Protein AF-A0A948RP83-F1 (afdb_monomer_lite)

pLDDT: mean 87.58, std 16.71, range [25.83, 98.88]

Secondary structure (DSSP, 8-state):
-----------------PPPP---HHHHHHHHHHS-HHHHHHHHHHHHHHHHTT-GGGGGSHHHHHHHHHHHHHHHHHHHHHHTTGGGG--S-------SSSHHHHHHHHHHHHHHHHHHHHHHHH--SSPPPHHHHHHHHHT-----B---STTPEEEEEE-S--SSTTHHHHHHHHHHHTTT--SEE---TT--SSEETT-SEETT-EEEEEE--SS-GGGSPPHHHHHHHHHHHHT-TT---SEEEEEE--TT---S---TTSS-TT--SSSSTT--HHHHHHHHHTTT--EEEEEGGGGTT-B---GGGT--S-EEEEETTTTEEEEEEE-TT--EEETTTEEE-SSSEESTTEEEEEEPEEEEETTTEEESHHHHGGGG---GGGSS---HHHHHHS-HHHHHHHHT---SEEEEEEEEEE-SS-SS--TTT-EEEEEEEEES-HHHHHHHIIIIIIHHHH--GGG-TTSTT-HHHHHHHHHHHHHHHTT------GGGEEEEEE-PPPPPPP-SEEEEES--B-STT-EEEEEEEE-SSS-EEEEEEEEETTEEEEPPPEEEPTTEEEEEEGGGT--S-BEEEEEEESS--EEEEEEEETTTTEEE--BPBSS-EEEEEE---B-STTEEEEEEEEE-SSS-EEEEEEEEETTEEEEEEEEEE-TTEEEEEEGGGTS-SSB-EEEEEEEEEEEEEEEEEETTTTEEEEEE-BSS-EEEEEE---BSSTTPEEEEEEEE-SSS-EEEEEEEEESSTTPPPEEEEEEE-TTEEEEEEGGGTS-SSBEEEEEEEEEEEEEEEEEEEEETTEEEEEEEEPBSS-EEEEEE---B-STTEEEEEEEEE-SSS-EEEEEEEEETTEEEEEEEEEE-TTEEEEEEGGGT--SB-EEEEEEEEEEEEEEEEEETTTTEEEEEE--

Structure (mmCIF, N/CA/C/O backbone):
data_AF-A0A948RP83-F1
#
_entry.id   AF-A0A948RP83-F1
#
loop_
_atom_site.group_PDB
_atom_site.id
_atom_site.type_symbol
_atom_site.label_atom_id
_atom_site.label_alt_id
_atom_site.label_comp_id
_atom_site.label_asym_id
_atom_site.label_entity_id
_atom_site.label_seq_id
_atom_site.pdbx_PDB_ins_code
_atom_site.Cartn_x
_atom_site.Cartn_y
_atom_site.Cartn_z
_atom_site.occupancy
_atom_site.B_iso_or_equiv
_atom_site.auth_seq_id
_atom_site.auth_comp_id
_atom_site.auth_asym_id
_atom_site.auth_atom_id
_atom_site.pdbx_PDB_model_num
ATOM 1 N N . MET A 1 1 ? 38.762 45.773 22.077 1.00 34.91 1 MET A N 1
ATOM 2 C CA . MET A 1 1 ? 40.115 46.014 22.611 1.00 34.91 1 MET A CA 1
ATOM 3 C C . MET A 1 1 ? 41.065 45.239 21.712 1.00 34.91 1 MET A C 1
ATOM 5 O O . MET A 1 1 ? 41.143 44.027 21.851 1.00 34.91 1 MET A O 1
ATOM 9 N N . GLU A 1 2 ? 41.388 45.788 20.537 1.00 27.59 2 GLU A N 1
ATOM 10 C CA . GLU A 1 2 ? 42.517 46.725 20.293 1.00 27.59 2 GLU A CA 1
ATOM 11 C C . GLU A 1 2 ? 43.853 46.045 20.612 1.00 27.59 2 GLU A C 1
ATOM 13 O O . GLU A 1 2 ? 44.106 45.671 21.750 1.00 27.59 2 GLU A O 1
ATOM 18 N N . GLU A 1 3 ? 44.566 45.574 19.588 1.00 28.22 3 GLU A N 1
ATOM 19 C CA . GLU A 1 3 ? 45.502 46.320 18.718 1.00 28.22 3 GLU A CA 1
ATOM 20 C C . GLU A 1 3 ? 46.920 46.342 19.302 1.00 28.22 3 GLU A C 1
ATOM 22 O O . GLU A 1 3 ? 47.159 46.868 20.380 1.00 28.22 3 GLU A O 1
ATOM 27 N N . HIS A 1 4 ? 47.883 45.825 18.532 1.00 30.30 4 HIS A N 1
ATOM 28 C CA . HIS A 1 4 ? 48.960 46.688 18.051 1.00 30.30 4 HIS A CA 1
ATOM 29 C C . HIS A 1 4 ? 49.684 46.071 16.847 1.00 30.30 4 HIS A C 1
ATOM 31 O O . HIS A 1 4 ? 50.332 45.029 16.927 1.00 30.30 4 HIS A O 1
ATOM 37 N N . GLN A 1 5 ? 49.550 46.769 15.719 1.00 30.66 5 GLN A N 1
ATOM 38 C CA . GLN A 1 5 ? 50.405 46.699 14.537 1.00 30.66 5 GLN A CA 1
ATOM 39 C C . GLN A 1 5 ? 51.812 47.225 14.841 1.00 30.66 5 GLN A C 1
ATOM 41 O O . GLN A 1 5 ? 51.924 48.186 15.597 1.00 30.66 5 GLN A O 1
ATOM 46 N N . ILE A 1 6 ? 52.827 46.751 14.102 1.00 30.61 6 ILE A N 1
ATOM 47 C CA . ILE A 1 6 ? 53.875 47.629 13.550 1.00 30.61 6 ILE A CA 1
ATOM 48 C C . ILE A 1 6 ? 54.207 47.194 12.108 1.00 30.61 6 ILE A C 1
ATOM 50 O O . ILE A 1 6 ? 54.556 46.046 11.841 1.00 30.61 6 ILE A O 1
ATOM 54 N N . HIS A 1 7 ? 54.071 48.154 11.192 1.00 28.88 7 HIS A N 1
ATOM 55 C CA . HIS A 1 7 ? 54.472 48.158 9.782 1.00 28.88 7 HIS A CA 1
ATOM 56 C C . HIS A 1 7 ? 56.002 48.193 9.592 1.00 28.88 7 HIS A C 1
ATOM 58 O O . HIS A 1 7 ? 56.682 48.830 10.384 1.00 28.88 7 HIS A O 1
ATOM 64 N N . HIS A 1 8 ? 56.526 47.674 8.469 1.00 28.56 8 HIS A N 1
ATOM 65 C CA . HIS A 1 8 ? 57.337 48.469 7.521 1.00 28.56 8 HIS A CA 1
ATOM 66 C C . HIS A 1 8 ? 57.622 47.730 6.194 1.00 28.56 8 HIS A C 1
ATOM 68 O O . HIS A 1 8 ? 57.741 46.511 6.137 1.00 28.56 8 HIS A O 1
ATOM 74 N N . ARG A 1 9 ? 57.660 48.529 5.119 1.00 25.83 9 ARG A N 1
ATOM 75 C CA . ARG A 1 9 ? 57.821 48.202 3.691 1.00 25.83 9 ARG A CA 1
ATOM 76 C C . ARG A 1 9 ? 59.283 47.966 3.263 1.00 25.83 9 ARG A C 1
ATOM 78 O O . ARG A 1 9 ? 60.179 48.542 3.861 1.00 25.83 9 ARG A O 1
ATOM 85 N N . CYS A 1 10 ? 59.415 47.206 2.165 1.00 27.69 10 CYS A N 1
ATOM 86 C CA . CYS A 1 10 ? 60.268 47.353 0.961 1.00 27.69 10 CYS A CA 1
ATOM 87 C C . CYS A 1 10 ? 61.601 48.124 1.053 1.00 27.69 10 CYS A C 1
ATOM 89 O O . CYS A 1 10 ? 61.596 49.304 1.374 1.00 27.69 10 CYS A O 1
ATOM 91 N N . ASP A 1 11 ? 62.711 47.513 0.620 1.00 28.31 11 ASP A N 1
ATOM 92 C CA . ASP A 1 11 ? 63.312 47.706 -0.720 1.00 28.31 11 ASP A CA 1
ATOM 93 C C . ASP A 1 11 ? 64.631 46.915 -0.857 1.00 28.31 11 ASP A C 1
ATOM 95 O O . ASP A 1 11 ? 65.210 46.462 0.129 1.00 28.31 11 ASP A O 1
ATOM 99 N N . GLY A 1 12 ? 65.037 46.669 -2.107 1.00 31.06 12 GLY A N 1
ATOM 100 C CA . GLY A 1 12 ? 66.117 45.760 -2.501 1.00 31.06 12 GLY A CA 1
ATOM 101 C C . GLY A 1 12 ? 67.546 46.310 -2.408 1.00 31.06 12 GLY A C 1
ATOM 102 O O . GLY A 1 12 ? 67.788 47.442 -2.000 1.00 31.06 12 GLY A O 1
ATOM 103 N N . GLY A 1 13 ? 68.502 45.482 -2.837 1.00 27.41 13 GLY A N 1
ATOM 104 C CA . GLY A 1 13 ? 69.911 45.855 -2.952 1.00 27.41 13 GLY A CA 1
ATOM 105 C C . GLY A 1 13 ? 70.841 44.647 -3.038 1.00 27.41 13 GLY A C 1
ATOM 106 O O . GLY A 1 13 ? 71.007 43.921 -2.062 1.00 27.41 13 GLY A O 1
ATOM 107 N N . ASP A 1 14 ? 71.437 44.455 -4.213 1.00 34.91 14 ASP A N 1
ATOM 108 C CA . ASP A 1 14 ? 72.437 43.440 -4.538 1.00 34.91 14 ASP A CA 1
ATOM 109 C C . ASP A 1 14 ? 73.636 43.419 -3.579 1.00 34.91 14 ASP A C 1
ATOM 111 O O . ASP A 1 14 ? 74.210 44.451 -3.229 1.00 34.91 14 ASP A O 1
ATOM 115 N N . GLY A 1 15 ? 74.084 42.211 -3.239 1.00 29.70 15 GLY A N 1
ATOM 116 C CA . GLY A 1 15 ? 75.306 41.973 -2.482 1.00 29.70 15 GLY A CA 1
ATOM 117 C C . GLY A 1 15 ? 75.862 40.591 -2.786 1.00 29.70 15 GLY A C 1
ATOM 118 O O . GLY A 1 15 ? 75.589 39.629 -2.074 1.00 29.70 15 GLY A O 1
ATOM 119 N N . HIS A 1 16 ? 76.646 40.486 -3.859 1.00 34.34 16 HIS A N 1
ATOM 120 C CA . HIS A 1 16 ? 77.524 39.344 -4.087 1.00 34.34 16 HIS A CA 1
ATOM 121 C C . HIS A 1 16 ? 78.488 39.196 -2.901 1.00 34.34 16 HIS A C 1
ATOM 123 O O . HIS A 1 16 ? 79.395 40.008 -2.730 1.00 34.34 16 HIS A O 1
ATOM 129 N N . VAL A 1 17 ? 78.324 38.125 -2.123 1.00 33.19 17 VAL A N 1
ATOM 130 C CA . VAL A 1 17 ? 79.346 37.616 -1.206 1.00 33.19 17 VAL A CA 1
ATOM 131 C C . VAL A 1 17 ? 79.568 36.141 -1.524 1.00 33.19 17 VAL A C 1
ATOM 133 O O . VAL A 1 17 ? 78.643 35.342 -1.626 1.00 33.19 17 VAL A O 1
ATOM 136 N N . THR A 1 18 ? 80.831 35.835 -1.774 1.00 37.19 18 THR A N 1
ATOM 137 C CA . THR A 1 18 ? 81.412 34.555 -2.171 1.00 37.19 18 THR A CA 1
ATOM 138 C C . THR A 1 18 ? 81.190 33.463 -1.121 1.00 37.19 18 THR A C 1
ATOM 140 O O . THR A 1 18 ? 81.669 33.601 0.003 1.00 37.19 18 THR A O 1
ATOM 143 N N . GLU A 1 19 ? 80.530 32.361 -1.490 1.00 35.06 19 GLU A N 1
ATOM 144 C CA . GLU A 1 19 ? 80.456 31.155 -0.654 1.00 35.06 19 GLU A CA 1
ATOM 145 C C . GLU A 1 19 ? 81.727 30.303 -0.796 1.00 35.06 19 GLU A C 1
ATOM 147 O O . GLU A 1 19 ? 82.082 29.834 -1.881 1.00 35.06 19 GLU A O 1
ATOM 152 N N . GLU A 1 20 ? 82.400 30.094 0.335 1.00 38.34 20 GLU A N 1
ATOM 153 C CA . GLU A 1 20 ? 83.470 29.118 0.517 1.00 38.34 20 GLU A CA 1
ATOM 154 C C . GLU A 1 20 ? 82.973 27.682 0.263 1.00 38.34 20 GLU A C 1
ATOM 156 O O . GLU A 1 20 ? 81.952 27.241 0.791 1.00 38.34 20 GLU A O 1
ATOM 161 N N . GLU A 1 21 ? 83.733 26.909 -0.521 1.00 45.22 21 GLU A N 1
ATOM 162 C CA . GLU A 1 21 ? 83.479 25.482 -0.745 1.00 45.22 21 GLU A CA 1
ATOM 163 C C . GLU A 1 21 ? 83.628 24.653 0.551 1.00 45.22 21 GLU A C 1
ATOM 165 O O . GLU A 1 21 ? 84.717 24.620 1.137 1.00 45.22 21 GLU A O 1
ATOM 170 N N . PRO A 1 22 ? 82.632 23.831 0.940 1.00 44.19 22 PRO A N 1
ATOM 171 C CA . PRO A 1 22 ? 82.814 22.879 2.024 1.00 44.19 22 PRO A CA 1
ATOM 172 C C . PRO A 1 22 ? 83.638 21.674 1.544 1.00 44.19 22 PRO A C 1
ATOM 174 O O . PRO A 1 22 ? 83.160 20.768 0.849 1.00 44.19 22 PRO A O 1
ATOM 177 N N . LYS A 1 23 ? 84.911 21.645 1.949 1.00 51.06 23 LYS A N 1
ATOM 178 C CA . LYS A 1 23 ? 85.835 20.515 1.775 1.00 51.06 23 LYS A CA 1
ATOM 179 C C . LYS A 1 23 ? 85.513 19.405 2.781 1.00 51.06 23 LYS A C 1
ATOM 181 O O . LYS A 1 23 ? 86.066 19.355 3.872 1.00 51.06 23 LYS A O 1
ATOM 186 N N . GLY A 1 24 ? 84.639 18.476 2.394 1.00 55.28 24 GLY A N 1
ATOM 187 C CA . GLY A 1 24 ? 84.388 17.247 3.152 1.00 55.28 24 GLY A CA 1
ATOM 188 C C . GLY A 1 24 ? 83.797 16.131 2.291 1.00 55.28 24 GLY A C 1
ATOM 189 O O . GLY A 1 24 ? 82.896 16.366 1.484 1.00 55.28 24 GLY A O 1
ATOM 190 N N . LEU A 1 25 ? 84.287 14.899 2.471 1.00 55.28 25 LEU A N 1
ATOM 191 C CA . LEU A 1 25 ? 83.875 13.711 1.703 1.00 55.28 25 LEU A CA 1
ATOM 192 C C . LEU A 1 25 ? 82.346 13.477 1.762 1.00 55.28 25 LEU A C 1
ATOM 194 O O . LEU A 1 25 ? 81.728 13.121 0.761 1.00 55.28 25 LEU A O 1
ATOM 198 N N . TRP A 1 26 ? 81.725 13.784 2.907 1.00 51.28 26 TRP A N 1
ATOM 199 C CA . TRP A 1 26 ? 80.279 13.683 3.141 1.00 51.28 26 TRP A CA 1
ATOM 200 C C . TRP A 1 26 ? 79.445 14.768 2.439 1.00 51.28 26 TRP A C 1
ATOM 202 O O . TRP A 1 26 ? 78.351 14.474 1.957 1.00 51.28 26 TRP A O 1
ATOM 212 N N . ALA A 1 27 ? 79.960 15.994 2.297 1.00 52.16 27 ALA A N 1
ATOM 213 C CA . ALA A 1 27 ? 79.288 17.059 1.545 1.00 52.16 27 ALA A CA 1
ATOM 214 C C . ALA A 1 27 ? 79.309 16.773 0.030 1.00 52.16 27 ALA A C 1
ATOM 216 O O . ALA A 1 27 ? 78.307 16.965 -0.662 1.00 52.16 27 ALA A O 1
ATOM 217 N N . ARG A 1 28 ? 80.419 16.208 -0.473 1.00 53.81 28 ARG A N 1
ATOM 218 C CA . ARG A 1 28 ? 80.542 15.743 -1.867 1.00 53.81 28 ARG A CA 1
ATOM 219 C C . ARG A 1 28 ? 79.628 14.551 -2.168 1.00 53.81 28 ARG A C 1
ATOM 221 O O . ARG A 1 28 ? 78.984 14.551 -3.214 1.00 53.81 28 ARG A O 1
ATOM 228 N N . ALA A 1 29 ? 79.501 13.592 -1.248 1.00 56.00 29 ALA A N 1
ATOM 229 C CA . ALA A 1 29 ? 78.582 12.459 -1.389 1.00 56.00 29 ALA A CA 1
ATOM 230 C C . ALA A 1 29 ? 77.105 12.894 -1.383 1.00 56.00 29 ALA A C 1
ATOM 232 O O . ALA A 1 29 ? 76.324 12.450 -2.223 1.00 56.00 29 ALA A O 1
ATOM 233 N N . ARG A 1 30 ? 76.719 13.823 -0.4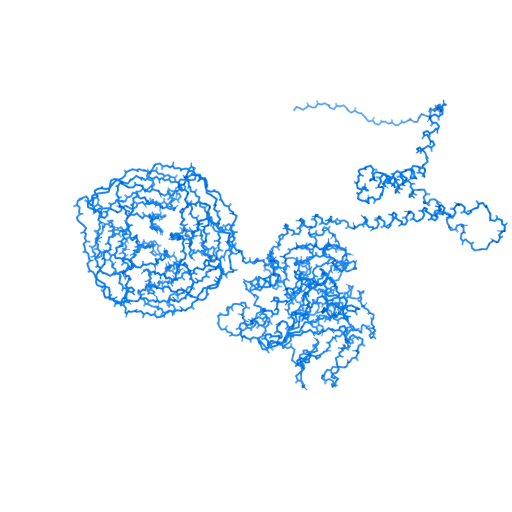98 1.00 52.62 30 ARG A N 1
ATOM 234 C CA . ARG A 1 30 ? 75.340 14.333 -0.408 1.00 52.62 30 ARG A CA 1
ATOM 235 C C . ARG A 1 30 ? 74.935 15.130 -1.656 1.00 52.62 30 ARG A C 1
ATOM 237 O O . ARG A 1 30 ? 73.828 14.940 -2.153 1.00 52.62 30 ARG A O 1
ATOM 244 N N . LYS A 1 31 ? 75.849 15.928 -2.226 1.00 53.66 31 LYS A N 1
ATOM 245 C CA . LYS A 1 31 ? 75.649 16.625 -3.513 1.00 53.66 31 LYS A CA 1
ATOM 246 C C . LYS A 1 31 ? 75.548 15.654 -4.698 1.00 53.66 31 LYS A C 1
ATOM 248 O O . LYS A 1 31 ? 74.762 15.896 -5.604 1.00 53.66 31 LYS A O 1
ATOM 253 N N . TYR A 1 32 ? 76.279 14.537 -4.677 1.00 55.75 32 TYR A N 1
ATOM 254 C CA . TYR A 1 32 ? 76.204 13.510 -5.726 1.00 55.75 32 TYR A CA 1
ATOM 255 C C . TYR A 1 32 ? 74.927 12.657 -5.666 1.00 55.75 32 TYR A C 1
ATOM 257 O O . TYR A 1 32 ? 74.400 12.287 -6.712 1.00 55.75 32 TYR A O 1
ATOM 265 N N . VAL A 1 33 ? 74.423 12.351 -4.464 1.00 55.62 33 VAL A N 1
ATOM 266 C CA . VAL A 1 33 ? 73.217 11.524 -4.279 1.00 55.62 33 VAL A CA 1
ATOM 267 C C . VAL A 1 33 ? 71.936 12.337 -4.470 1.00 55.62 33 VAL A C 1
ATOM 269 O O . VAL A 1 33 ? 71.062 11.901 -5.208 1.00 55.62 33 VAL A O 1
ATOM 272 N N . TYR A 1 34 ? 71.829 13.528 -3.871 1.00 54.72 34 TYR A N 1
ATOM 273 C CA . TYR A 1 34 ? 70.625 14.368 -3.983 1.00 54.72 34 TYR A CA 1
ATOM 274 C C . TYR A 1 34 ? 70.645 15.319 -5.189 1.00 54.72 34 TYR A C 1
ATOM 276 O O . TYR A 1 34 ? 69.595 15.799 -5.601 1.00 54.72 34 TYR A O 1
ATOM 284 N N . GLY A 1 35 ? 71.813 15.574 -5.787 1.00 55.34 35 GLY A N 1
ATOM 285 C CA . GLY A 1 35 ? 71.941 16.367 -7.016 1.00 55.34 35 GLY A CA 1
ATOM 286 C C . GLY A 1 35 ? 71.746 15.566 -8.306 1.00 55.34 35 GLY A C 1
ATOM 287 O O . GLY A 1 35 ? 71.769 16.147 -9.388 1.00 55.34 35 GLY A O 1
ATOM 288 N N . ASN A 1 36 ? 71.558 14.243 -8.220 1.00 67.56 36 ASN A N 1
ATOM 289 C CA . ASN A 1 36 ? 71.340 13.377 -9.375 1.00 67.56 36 ASN A CA 1
ATOM 290 C C . ASN A 1 36 ? 69.927 12.782 -9.338 1.00 67.56 36 ASN A C 1
ATOM 292 O O . ASN A 1 36 ? 69.703 11.704 -8.787 1.00 67.56 36 ASN A O 1
ATOM 296 N N . ALA A 1 37 ? 68.978 13.497 -9.949 1.00 64.94 37 ALA A N 1
ATOM 297 C CA . ALA A 1 37 ? 67.572 13.101 -10.042 1.00 64.94 37 ALA A CA 1
ATOM 298 C C . ALA A 1 37 ? 67.396 11.651 -10.533 1.00 64.94 37 ALA A C 1
ATOM 300 O O . ALA A 1 37 ? 66.632 10.887 -9.950 1.00 64.94 37 ALA A O 1
ATOM 301 N N . LEU A 1 38 ? 68.172 11.221 -11.533 1.00 66.19 38 LEU A N 1
ATOM 302 C CA . LEU A 1 38 ? 68.101 9.855 -12.053 1.00 66.19 38 LEU A CA 1
ATOM 303 C C . LEU A 1 38 ? 68.475 8.814 -10.982 1.00 66.19 38 LEU A C 1
ATOM 305 O O . LEU A 1 38 ? 67.806 7.790 -10.858 1.00 66.19 38 LEU A O 1
ATOM 309 N N . LEU A 1 39 ? 69.507 9.084 -10.177 1.00 70.12 39 LEU A N 1
ATOM 310 C CA . LEU A 1 39 ? 69.925 8.192 -9.093 1.00 70.12 39 LEU A CA 1
ATOM 311 C C . LEU A 1 39 ? 68.849 8.099 -7.997 1.00 70.12 39 LEU A C 1
ATOM 313 O O . LEU A 1 39 ? 68.547 7.001 -7.532 1.00 70.12 39 LEU A O 1
ATOM 317 N N . VAL A 1 40 ? 68.226 9.224 -7.629 1.00 74.81 40 VAL A N 1
ATOM 318 C CA . VAL A 1 40 ? 67.116 9.267 -6.657 1.00 74.81 40 VAL A CA 1
ATOM 319 C C . VAL A 1 40 ? 65.900 8.491 -7.173 1.00 74.81 40 VAL A C 1
ATOM 321 O O . VAL A 1 40 ? 65.303 7.717 -6.422 1.00 74.81 40 VAL A O 1
ATOM 324 N N . GLY A 1 41 ? 65.568 8.633 -8.458 1.00 76.75 41 GLY A N 1
ATOM 325 C CA . GLY A 1 41 ? 64.494 7.883 -9.109 1.00 76.75 41 GLY A CA 1
ATOM 326 C C . GLY A 1 41 ? 64.747 6.371 -9.123 1.00 76.75 41 GLY A C 1
ATOM 327 O O . GLY A 1 41 ? 63.865 5.597 -8.754 1.00 76.75 41 GLY A O 1
ATOM 328 N N . ILE A 1 42 ? 65.966 5.935 -9.465 1.00 77.31 42 ILE A N 1
ATOM 329 C CA . ILE A 1 42 ? 66.344 4.508 -9.486 1.00 77.31 42 ILE A CA 1
ATOM 330 C C . ILE A 1 42 ? 66.336 3.905 -8.075 1.00 77.31 42 ILE A C 1
ATOM 332 O O . ILE A 1 42 ? 65.807 2.811 -7.876 1.00 77.31 42 ILE A O 1
ATOM 336 N N . LEU A 1 43 ? 66.889 4.606 -7.081 1.00 79.44 43 LEU A N 1
ATOM 337 C CA . LEU A 1 43 ? 66.898 4.131 -5.693 1.00 79.44 43 LEU A CA 1
ATOM 338 C C . LEU A 1 43 ? 65.481 4.060 -5.107 1.00 79.44 43 LEU A C 1
ATOM 340 O O . LEU A 1 43 ? 65.169 3.109 -4.392 1.00 79.44 43 LEU A O 1
ATOM 344 N N . SER A 1 44 ? 64.606 5.005 -5.465 1.00 81.50 44 SER A N 1
ATOM 345 C CA . SER A 1 44 ? 63.188 4.979 -5.080 1.00 81.50 44 SER A CA 1
ATOM 346 C C . SER A 1 44 ? 62.446 3.802 -5.722 1.00 81.50 44 SER A C 1
ATOM 348 O O . SER A 1 44 ? 61.649 3.147 -5.052 1.00 81.50 44 SER A O 1
ATOM 350 N N . LEU A 1 45 ? 62.756 3.469 -6.982 1.00 80.88 45 LEU A N 1
ATOM 351 C CA . LEU A 1 45 ? 62.178 2.318 -7.686 1.00 80.88 45 LEU A CA 1
ATOM 352 C C . LEU A 1 45 ? 62.624 0.992 -7.063 1.00 80.88 45 LEU A C 1
ATOM 354 O O . LEU A 1 45 ? 61.796 0.123 -6.799 1.00 80.88 45 LEU A O 1
ATOM 358 N N . LEU A 1 46 ? 63.920 0.843 -6.779 1.00 77.88 46 LEU A N 1
ATOM 359 C CA . LEU A 1 46 ? 64.459 -0.345 -6.114 1.00 77.88 46 LEU A CA 1
ATOM 360 C C . LEU A 1 46 ? 63.853 -0.526 -4.721 1.00 77.88 46 LEU A C 1
ATOM 362 O O . LEU A 1 46 ? 63.434 -1.628 -4.366 1.00 77.88 46 LEU A O 1
ATOM 366 N N . TRP A 1 47 ? 63.750 0.557 -3.951 1.00 83.50 47 TRP A N 1
ATOM 367 C CA . TRP A 1 47 ? 63.117 0.533 -2.637 1.00 83.50 47 TRP A CA 1
ATOM 368 C C . TRP A 1 47 ? 61.634 0.136 -2.730 1.00 83.50 47 TRP A C 1
ATOM 370 O O . TRP A 1 47 ? 61.183 -0.719 -1.963 1.00 83.50 47 TRP A O 1
ATOM 380 N N . LEU A 1 48 ? 60.895 0.675 -3.708 1.00 82.25 48 LEU A N 1
ATOM 381 C CA . LEU A 1 48 ? 59.491 0.343 -3.958 1.00 82.25 48 LEU A CA 1
ATOM 382 C C . LEU A 1 48 ? 59.308 -1.142 -4.298 1.00 82.25 48 LEU A C 1
ATOM 384 O O . LEU A 1 48 ? 58.457 -1.803 -3.701 1.00 82.25 48 LEU A O 1
ATOM 388 N N . VAL A 1 49 ? 60.126 -1.689 -5.202 1.00 75.69 49 VAL A N 1
ATOM 389 C CA . VAL A 1 49 ? 60.066 -3.104 -5.611 1.00 75.69 49 VAL A CA 1
ATOM 390 C C . VAL A 1 49 ? 60.386 -4.028 -4.433 1.00 75.69 49 VAL A C 1
ATOM 392 O O . VAL A 1 49 ? 59.634 -4.965 -4.157 1.00 75.69 49 VAL A O 1
ATOM 395 N N . ILE A 1 50 ? 61.452 -3.737 -3.682 1.00 79.56 50 ILE A N 1
ATOM 396 C CA . ILE A 1 50 ? 61.885 -4.559 -2.542 1.00 79.56 50 ILE A CA 1
ATOM 397 C C . ILE A 1 50 ? 60.842 -4.544 -1.418 1.00 79.56 50 ILE A C 1
ATOM 399 O O . ILE A 1 50 ? 60.543 -5.587 -0.835 1.00 79.56 50 ILE A O 1
ATOM 403 N N . ARG A 1 51 ? 60.266 -3.379 -1.099 1.00 80.25 51 ARG A N 1
ATOM 404 C CA . ARG A 1 51 ? 59.343 -3.234 0.042 1.00 80.25 51 ARG A CA 1
ATOM 405 C C . ARG A 1 51 ? 57.902 -3.607 -0.290 1.00 80.25 51 ARG A C 1
ATOM 407 O O . ARG A 1 51 ? 57.158 -3.960 0.625 1.00 80.25 51 ARG A O 1
ATOM 414 N N . THR A 1 52 ? 57.515 -3.584 -1.564 1.00 79.75 52 THR A N 1
ATOM 415 C CA . THR A 1 52 ? 56.220 -4.125 -2.012 1.00 79.75 52 THR A CA 1
ATOM 416 C C . THR A 1 52 ? 56.269 -5.657 -2.056 1.00 79.75 52 THR A C 1
ATOM 418 O O . THR A 1 52 ? 55.348 -6.328 -1.580 1.00 79.75 52 THR A O 1
ATOM 421 N N . GLY A 1 53 ? 57.389 -6.237 -2.507 1.00 72.56 53 GLY A N 1
ATOM 422 C CA . GLY A 1 53 ? 57.572 -7.687 -2.582 1.00 72.56 53 GLY A CA 1
ATOM 423 C C . GLY A 1 53 ? 56.520 -8.363 -3.472 1.00 72.56 53 GLY A C 1
ATOM 424 O O . GLY A 1 53 ? 56.004 -7.764 -4.408 1.00 72.56 53 GLY A O 1
ATOM 425 N N . ARG A 1 54 ? 56.165 -9.621 -3.174 1.00 68.75 54 ARG A N 1
ATOM 426 C CA . ARG A 1 54 ? 55.185 -10.405 -3.962 1.00 68.75 54 ARG A CA 1
ATOM 427 C C . ARG A 1 54 ? 53.709 -10.121 -3.631 1.00 68.75 54 ARG A C 1
ATOM 429 O O . ARG A 1 54 ? 52.843 -10.795 -4.176 1.00 68.75 54 ARG A O 1
ATOM 436 N N . LYS A 1 55 ? 53.401 -9.177 -2.730 1.00 60.03 55 LYS A N 1
ATOM 437 C CA . LYS A 1 55 ? 52.020 -8.804 -2.358 1.00 60.03 55 LYS A CA 1
ATOM 438 C C . LYS A 1 55 ? 51.690 -7.403 -2.898 1.00 60.03 55 LYS A C 1
ATOM 440 O O . LYS A 1 55 ? 52.063 -6.425 -2.249 1.00 60.03 55 LYS A O 1
ATOM 445 N N . PRO A 1 56 ? 50.968 -7.287 -4.032 1.00 62.84 56 PRO A N 1
ATOM 446 C CA . PRO A 1 56 ? 50.723 -6.006 -4.707 1.00 62.84 56 PRO A CA 1
ATOM 447 C C . PRO A 1 56 ? 50.003 -4.956 -3.851 1.00 62.84 56 PRO A C 1
ATOM 449 O O . PRO A 1 56 ? 50.254 -3.765 -4.001 1.00 62.84 56 PRO A O 1
ATOM 452 N N . SER A 1 57 ? 49.169 -5.377 -2.895 1.00 61.41 57 SER A N 1
ATOM 453 C CA . SER A 1 57 ? 48.412 -4.469 -2.020 1.00 61.41 57 SER A CA 1
ATOM 454 C C . SER A 1 57 ? 49.282 -3.566 -1.131 1.00 61.41 57 SER A C 1
ATOM 456 O O . SER A 1 57 ? 48.825 -2.512 -0.693 1.00 61.41 57 SER A O 1
ATOM 458 N N . ARG A 1 58 ? 50.554 -3.920 -0.895 1.00 75.12 58 ARG A N 1
ATOM 459 C CA . ARG A 1 58 ? 51.496 -3.128 -0.078 1.00 75.12 58 ARG A CA 1
ATOM 460 C C . ARG A 1 58 ? 51.945 -1.823 -0.739 1.00 75.12 58 ARG A C 1
ATOM 462 O O . ARG A 1 58 ? 52.550 -0.991 -0.067 1.00 75.12 58 ARG A O 1
ATOM 469 N N . ILE A 1 59 ? 51.629 -1.620 -2.019 1.00 73.50 59 ILE A N 1
ATOM 470 C CA . ILE A 1 59 ? 51.921 -0.370 -2.733 1.00 73.50 59 ILE A CA 1
ATOM 471 C C . ILE A 1 59 ? 51.169 0.833 -2.137 1.00 73.50 59 ILE A C 1
ATOM 473 O O . ILE A 1 59 ? 51.617 1.968 -2.262 1.00 73.50 59 ILE A O 1
ATOM 477 N N . ASN A 1 60 ? 50.061 0.581 -1.430 1.00 62.81 60 ASN A N 1
ATOM 478 C CA . ASN A 1 60 ? 49.225 1.617 -0.827 1.00 62.81 60 ASN A CA 1
ATOM 479 C C . ASN A 1 60 ? 49.772 2.190 0.489 1.00 62.81 60 ASN A C 1
ATOM 481 O O . ASN A 1 60 ? 49.205 3.149 1.014 1.00 62.81 60 ASN A O 1
ATOM 485 N N . TYR A 1 61 ? 50.855 1.629 1.028 1.00 78.94 61 TYR A N 1
ATOM 486 C CA . TYR A 1 61 ? 51.467 2.126 2.256 1.00 78.94 61 TYR A CA 1
ATOM 487 C C . TYR A 1 61 ? 52.126 3.501 2.038 1.00 78.94 61 TYR A C 1
ATOM 489 O O . TYR A 1 61 ? 52.646 3.763 0.950 1.00 78.94 61 TYR A O 1
ATOM 497 N N . PRO A 1 62 ? 52.150 4.387 3.054 1.00 68.31 62 PRO A N 1
ATOM 498 C CA . PRO A 1 62 ? 52.563 5.785 2.883 1.00 68.31 62 PRO A CA 1
ATOM 499 C C . PRO A 1 62 ? 53.956 5.960 2.260 1.00 68.31 62 PRO A C 1
ATOM 501 O O . PRO A 1 62 ? 54.149 6.786 1.371 1.00 68.31 62 PRO A O 1
ATOM 504 N N . CYS A 1 63 ? 54.926 5.138 2.666 1.00 67.75 63 CYS A N 1
ATOM 505 C CA . CYS A 1 63 ? 56.292 5.212 2.154 1.00 67.75 63 CYS A CA 1
ATOM 506 C C . CYS A 1 63 ? 56.417 4.672 0.713 1.00 67.75 63 CYS A C 1
ATOM 508 O O . CYS A 1 63 ? 57.237 5.165 -0.055 1.00 67.75 63 CYS A O 1
ATOM 510 N N . GLN A 1 64 ? 55.589 3.699 0.324 1.00 79.38 64 GLN A N 1
ATOM 511 C CA . GLN A 1 64 ? 55.498 3.137 -1.027 1.00 79.38 64 GLN A CA 1
ATOM 512 C C . GLN A 1 64 ? 54.824 4.118 -1.982 1.00 79.38 64 GLN A C 1
ATOM 514 O O . GLN A 1 64 ? 55.316 4.303 -3.092 1.00 79.38 64 GLN A O 1
ATOM 519 N N . LYS A 1 65 ? 53.797 4.839 -1.523 1.00 67.62 65 LYS A N 1
ATOM 520 C CA . LYS A 1 65 ? 53.217 5.966 -2.263 1.00 67.62 65 LYS A CA 1
ATOM 521 C C . LYS A 1 65 ? 54.237 7.087 -2.474 1.00 67.62 65 LYS A C 1
ATOM 523 O O . LYS A 1 65 ? 54.411 7.534 -3.601 1.00 67.62 65 LYS A O 1
ATOM 528 N N . ALA A 1 66 ? 54.978 7.480 -1.435 1.00 69.19 66 ALA A N 1
ATOM 529 C CA . ALA A 1 66 ? 56.031 8.494 -1.556 1.00 69.19 66 ALA A CA 1
ATOM 530 C C . ALA A 1 66 ? 57.171 8.056 -2.498 1.00 69.19 66 ALA A C 1
ATOM 532 O O . ALA A 1 66 ? 57.628 8.839 -3.331 1.00 69.19 66 ALA A O 1
ATOM 533 N N . ALA A 1 67 ? 57.601 6.793 -2.414 1.00 74.94 67 ALA A N 1
ATOM 534 C CA . ALA A 1 67 ? 58.600 6.236 -3.320 1.00 74.94 67 ALA A CA 1
ATOM 535 C C . ALA A 1 67 ? 58.095 6.190 -4.768 1.00 74.94 67 ALA A C 1
ATOM 537 O O . ALA A 1 67 ? 58.837 6.561 -5.671 1.00 74.94 67 ALA A O 1
ATOM 538 N N . LEU A 1 68 ? 56.834 5.810 -4.993 1.00 72.69 68 LEU A N 1
ATOM 539 C CA . LEU A 1 68 ? 56.207 5.825 -6.315 1.00 72.69 68 LEU A CA 1
ATOM 540 C C . LEU A 1 68 ? 56.146 7.246 -6.894 1.00 72.69 68 LEU A C 1
ATOM 542 O O . LEU A 1 68 ? 56.530 7.441 -8.042 1.00 72.69 68 LEU A O 1
ATOM 546 N N . THR A 1 69 ? 55.771 8.252 -6.101 1.00 70.94 69 THR A N 1
ATOM 547 C CA . THR A 1 69 ? 55.797 9.662 -6.526 1.00 70.94 69 THR A CA 1
ATOM 548 C C . THR A 1 69 ? 57.206 10.112 -6.919 1.00 70.94 69 THR A C 1
ATOM 550 O O . THR A 1 69 ? 57.385 10.728 -7.970 1.00 70.94 69 THR A O 1
ATOM 553 N N . ASN A 1 70 ? 58.229 9.751 -6.138 1.00 71.56 70 ASN A N 1
ATOM 554 C CA . ASN A 1 70 ? 59.624 10.068 -6.462 1.00 71.56 70 ASN A CA 1
ATOM 555 C C . ASN A 1 70 ? 60.095 9.378 -7.753 1.00 71.56 70 ASN A C 1
ATOM 557 O O . ASN A 1 70 ? 60.802 9.989 -8.554 1.00 71.56 70 ASN A O 1
ATOM 561 N N . VAL A 1 71 ? 59.685 8.129 -7.993 1.00 72.12 71 VAL A N 1
ATOM 562 C CA . VAL A 1 71 ? 59.949 7.419 -9.256 1.00 72.12 71 VAL A CA 1
ATOM 563 C C . VAL A 1 71 ? 59.356 8.195 -10.433 1.00 72.12 71 VAL A C 1
ATOM 565 O O . VAL A 1 71 ? 60.074 8.475 -11.394 1.00 72.12 71 VAL A O 1
ATOM 568 N N . SER A 1 72 ? 58.087 8.596 -10.339 1.00 59.16 72 SER A N 1
ATOM 569 C CA . SER A 1 72 ? 57.371 9.319 -11.398 1.00 59.16 72 SER A CA 1
ATOM 570 C C . SER A 1 72 ? 58.005 10.674 -11.717 1.00 59.16 72 SER A C 1
ATOM 572 O O . SER A 1 72 ? 58.223 10.998 -12.884 1.00 59.16 72 SER A O 1
ATOM 574 N N . VAL A 1 73 ? 58.349 11.451 -10.687 1.00 67.50 73 VAL A N 1
ATOM 575 C CA . VAL A 1 73 ? 58.904 12.803 -10.841 1.00 67.50 73 VAL A CA 1
ATOM 576 C C . VAL A 1 73 ? 60.336 12.756 -11.370 1.00 67.50 73 VAL A C 1
ATOM 578 O O . VAL A 1 73 ? 60.661 13.423 -12.353 1.00 67.50 73 VAL A O 1
ATOM 581 N N . PHE A 1 74 ? 61.208 11.953 -10.758 1.00 71.25 74 PHE A N 1
ATOM 582 C CA . PHE A 1 74 ? 62.639 12.032 -11.040 1.00 71.25 74 PHE A CA 1
ATOM 583 C C . PHE A 1 74 ? 63.090 11.185 -12.241 1.00 71.25 74 PHE A C 1
ATOM 585 O O . PHE A 1 74 ? 64.022 11.591 -12.938 1.00 71.25 74 PHE A O 1
ATOM 592 N N . LEU A 1 75 ? 62.428 10.057 -12.544 1.00 65.88 75 LEU A N 1
ATOM 593 C CA . LEU A 1 75 ? 62.693 9.316 -13.790 1.00 65.88 75 LEU A CA 1
ATOM 594 C C . LEU A 1 75 ? 61.997 9.960 -14.995 1.00 65.88 75 LEU A C 1
ATOM 596 O O . LEU A 1 75 ? 62.585 10.004 -16.076 1.00 65.88 75 LEU A O 1
ATOM 600 N N . GLY A 1 76 ? 60.799 10.528 -14.807 1.00 56.56 76 GLY A N 1
ATOM 601 C CA . GLY A 1 76 ? 60.098 11.291 -15.845 1.00 56.56 76 GLY A CA 1
ATOM 602 C C . GLY A 1 76 ? 60.879 12.535 -16.284 1.00 56.56 76 GLY A C 1
ATOM 603 O O . GLY A 1 76 ? 61.089 12.748 -17.479 1.00 56.56 76 GLY A O 1
ATOM 604 N N . ALA A 1 77 ? 61.414 13.303 -15.327 1.00 57.84 77 ALA A N 1
ATOM 605 C CA . ALA A 1 77 ? 62.243 14.478 -15.609 1.00 57.84 77 ALA A CA 1
ATOM 606 C C . ALA A 1 77 ? 63.569 14.139 -16.322 1.00 57.84 77 ALA A C 1
ATOM 608 O O . ALA A 1 77 ? 64.051 14.928 -17.133 1.00 57.84 77 ALA A O 1
ATOM 609 N N . ALA A 1 78 ? 64.149 12.959 -16.070 1.00 55.62 78 ALA A N 1
ATOM 610 C CA . ALA A 1 78 ? 65.379 12.504 -16.725 1.00 55.62 78 ALA A CA 1
ATOM 611 C C . ALA A 1 78 ? 65.158 11.972 -18.158 1.00 55.62 78 ALA A C 1
ATOM 613 O O . ALA A 1 78 ? 66.090 11.980 -18.966 1.00 55.62 78 ALA A O 1
ATOM 614 N N . ALA A 1 79 ? 63.941 11.530 -18.493 1.00 53.09 79 ALA A N 1
ATOM 615 C CA . ALA A 1 79 ? 63.595 10.997 -19.813 1.00 53.09 79 ALA A CA 1
ATOM 616 C C . ALA A 1 79 ? 63.346 12.098 -20.866 1.00 53.09 79 ALA A C 1
ATOM 618 O O . ALA A 1 79 ? 63.656 11.911 -22.045 1.00 53.09 79 ALA A O 1
ATOM 619 N N . LEU A 1 80 ? 62.860 13.270 -20.443 1.00 51.53 80 LEU A N 1
ATOM 620 C CA . LEU A 1 80 ? 62.515 14.403 -21.316 1.00 51.53 80 LEU A CA 1
ATOM 621 C C . LEU A 1 80 ? 63.686 14.925 -22.190 1.00 51.53 80 LEU A C 1
ATOM 623 O O . LEU A 1 80 ? 63.497 15.074 -23.400 1.00 51.53 80 LEU A O 1
ATOM 627 N N . PRO A 1 81 ? 64.918 15.132 -21.673 1.00 52.41 81 PRO A N 1
ATOM 628 C CA . PRO A 1 81 ? 66.053 15.582 -22.489 1.00 52.41 81 PRO A CA 1
ATOM 629 C C . PRO A 1 81 ? 66.567 14.519 -23.475 1.00 52.41 81 PRO A C 1
ATOM 631 O O . PRO A 1 81 ? 67.216 14.857 -24.467 1.00 52.41 81 PRO A O 1
ATOM 634 N N . ILE A 1 82 ? 66.310 13.237 -23.193 1.00 51.97 82 ILE A N 1
ATOM 635 C CA . ILE A 1 82 ? 66.734 12.095 -24.016 1.00 51.97 82 ILE A CA 1
ATOM 636 C C . ILE A 1 82 ? 65.736 11.885 -25.162 1.00 51.97 82 ILE A C 1
ATOM 638 O O . ILE A 1 82 ? 66.154 11.765 -26.315 1.00 51.97 82 ILE A O 1
ATOM 642 N N . ALA A 1 83 ? 64.431 11.959 -24.880 1.00 49.69 83 ALA A N 1
ATOM 643 C CA . ALA A 1 83 ? 63.372 11.938 -25.890 1.00 49.69 83 ALA A CA 1
ATOM 644 C C . ALA A 1 83 ? 63.485 13.123 -26.871 1.00 49.69 83 ALA A C 1
ATOM 646 O O . ALA A 1 83 ? 63.364 12.939 -28.080 1.00 49.69 83 ALA A O 1
ATOM 647 N N . ALA A 1 84 ? 63.849 14.316 -26.384 1.00 52.28 84 ALA A N 1
ATOM 648 C CA . ALA A 1 84 ? 64.087 15.495 -27.224 1.00 52.28 84 ALA A CA 1
ATOM 649 C C . ALA A 1 84 ? 65.306 15.368 -28.170 1.00 52.28 84 ALA A C 1
ATOM 651 O O . ALA A 1 84 ? 65.433 16.128 -29.130 1.00 52.28 84 ALA A O 1
ATOM 652 N N . ARG A 1 85 ? 66.220 14.413 -27.928 1.00 47.38 85 ARG A N 1
ATOM 653 C CA . ARG A 1 85 ? 67.387 14.132 -28.791 1.00 47.38 85 ARG A CA 1
ATOM 654 C C . ARG A 1 85 ? 67.171 12.952 -29.741 1.00 47.38 85 ARG A C 1
ATOM 656 O O . ARG A 1 85 ? 67.984 12.765 -30.645 1.00 47.38 85 ARG A O 1
ATOM 663 N N . LEU A 1 86 ? 66.078 12.207 -29.582 1.00 43.38 86 LEU A N 1
ATOM 664 C CA . LEU A 1 86 ? 65.721 11.035 -30.385 1.00 43.38 86 LEU A CA 1
ATOM 665 C C . LEU A 1 86 ? 65.655 11.306 -31.909 1.00 43.38 86 LEU A C 1
ATOM 667 O O . LEU A 1 86 ? 66.153 10.470 -32.663 1.00 43.38 86 LEU A O 1
ATOM 671 N N . PRO A 1 87 ? 65.201 12.484 -32.398 1.00 48.66 87 PRO A N 1
ATOM 672 C CA . PRO A 1 87 ? 65.204 12.783 -33.835 1.00 48.66 87 PRO A CA 1
ATOM 673 C C . PRO A 1 87 ? 66.611 12.869 -34.452 1.00 48.66 87 PRO A C 1
ATOM 675 O O . PRO A 1 87 ? 66.778 12.634 -35.645 1.00 48.66 87 PRO A O 1
ATOM 678 N N . ARG A 1 88 ? 67.652 13.162 -33.654 1.00 49.34 88 ARG A N 1
ATOM 679 C CA . ARG A 1 88 ? 69.044 13.261 -34.141 1.00 49.34 88 ARG A CA 1
ATOM 680 C C . ARG A 1 88 ? 69.707 11.901 -34.369 1.00 49.34 88 ARG A C 1
ATOM 682 O O . ARG A 1 88 ? 70.721 11.845 -35.056 1.00 49.34 88 ARG A O 1
ATOM 689 N N . TYR A 1 89 ? 69.140 10.827 -33.821 1.00 50.97 89 TYR A N 1
ATOM 690 C CA . TYR A 1 89 ? 69.623 9.455 -34.002 1.00 50.97 89 TYR A CA 1
ATOM 691 C C . TYR A 1 89 ? 68.855 8.679 -35.087 1.00 50.97 89 TYR A C 1
ATOM 693 O O . TYR A 1 89 ? 69.267 7.577 -35.433 1.00 50.97 89 TYR A O 1
ATOM 701 N N . LEU A 1 90 ? 67.771 9.250 -35.631 1.00 47.38 90 LEU A N 1
ATOM 702 C CA . LEU A 1 90 ? 66.865 8.598 -36.588 1.00 47.38 90 LEU A CA 1
ATOM 703 C C . LEU A 1 90 ? 66.913 9.196 -38.010 1.00 47.38 90 LEU A C 1
ATOM 705 O O . LEU A 1 90 ? 66.123 8.803 -38.864 1.00 47.38 90 LEU A O 1
ATOM 709 N N . ALA A 1 91 ? 67.833 10.126 -38.297 1.00 47.03 91 ALA A N 1
ATOM 710 C CA . ALA A 1 91 ? 68.001 10.665 -39.649 1.00 47.03 91 ALA A CA 1
ATOM 711 C C . ALA A 1 91 ? 68.639 9.616 -40.596 1.00 47.03 91 ALA A C 1
ATOM 713 O O . ALA A 1 91 ? 69.650 9.009 -40.225 1.00 47.03 91 ALA A O 1
ATOM 714 N N . PRO A 1 92 ? 68.105 9.394 -41.815 1.00 44.72 92 PRO A N 1
ATOM 715 C CA . PRO A 1 92 ? 68.583 8.334 -42.692 1.00 44.72 92 PRO A CA 1
ATOM 716 C C . PRO A 1 92 ? 69.873 8.736 -43.417 1.00 44.72 92 PRO A C 1
ATOM 718 O O . PRO A 1 92 ? 69.949 9.794 -44.036 1.00 44.72 92 PRO A O 1
ATOM 721 N N . GLY A 1 93 ? 70.868 7.843 -43.387 1.00 55.78 93 GLY A N 1
ATOM 722 C CA . GLY A 1 93 ? 72.045 7.901 -44.258 1.00 55.78 93 GLY A CA 1
ATOM 723 C C . GLY A 1 93 ? 73.353 8.292 -43.568 1.00 55.78 93 GLY A C 1
ATOM 724 O O . GLY A 1 93 ? 73.859 9.391 -43.766 1.00 55.78 93 GLY A O 1
ATOM 725 N N . ARG A 1 94 ? 73.962 7.362 -42.822 1.00 41.94 94 ARG A N 1
ATOM 726 C CA . ARG A 1 94 ? 75.424 7.286 -42.627 1.00 41.94 94 ARG A CA 1
ATOM 727 C C . ARG A 1 94 ? 75.801 5.908 -42.089 1.00 41.94 94 ARG A C 1
ATOM 729 O O . ARG A 1 94 ? 75.512 5.573 -40.946 1.00 41.94 94 ARG A O 1
ATOM 736 N N . ALA A 1 95 ? 76.446 5.108 -42.929 1.00 51.34 95 ALA A N 1
ATOM 737 C CA . ALA A 1 95 ? 77.086 3.871 -42.513 1.00 51.34 95 ALA A CA 1
ATOM 738 C C . ALA A 1 95 ? 78.354 4.201 -41.710 1.00 51.34 95 ALA A C 1
ATOM 740 O O . ALA A 1 95 ? 79.178 4.980 -42.186 1.00 51.34 95 ALA A O 1
ATOM 741 N N . TRP A 1 96 ? 78.553 3.584 -40.541 1.00 46.56 96 TRP A N 1
ATOM 742 C CA . TRP A 1 96 ? 79.913 3.317 -40.067 1.00 46.56 96 TRP A CA 1
ATOM 743 C C . TRP A 1 96 ? 80.003 2.039 -39.213 1.00 46.56 96 TRP A C 1
ATOM 745 O O . TRP A 1 96 ? 79.150 1.821 -38.349 1.00 46.56 96 TRP A O 1
ATOM 755 N N . PRO A 1 97 ? 81.044 1.204 -39.414 1.00 52.16 97 PRO A N 1
ATOM 756 C CA . PRO A 1 97 ? 81.297 -0.001 -38.639 1.00 52.16 97 PRO A CA 1
ATOM 757 C C . PRO A 1 97 ? 82.110 0.281 -37.367 1.00 52.16 97 PRO A C 1
ATOM 759 O O . PRO A 1 97 ? 83.099 1.012 -37.406 1.00 52.16 97 PRO A O 1
ATOM 762 N N . ARG A 1 98 ? 81.700 -0.384 -36.275 1.00 48.97 98 ARG A N 1
ATOM 763 C CA . ARG A 1 98 ? 82.376 -0.686 -34.984 1.00 48.97 98 ARG A CA 1
ATOM 764 C C . ARG A 1 98 ? 81.433 -0.424 -33.809 1.00 48.97 98 ARG A C 1
ATOM 766 O O . ARG A 1 98 ? 81.598 0.507 -33.025 1.00 48.97 98 ARG A O 1
ATOM 773 N N . LEU A 1 99 ? 80.441 -1.300 -33.683 1.00 41.78 99 LEU A N 1
ATOM 774 C CA . LEU A 1 99 ? 79.456 -1.289 -32.611 1.00 41.78 99 LEU A CA 1
ATOM 775 C C . LEU A 1 99 ? 79.789 -2.401 -31.608 1.00 41.78 99 LEU A C 1
ATOM 777 O O . LEU A 1 99 ? 79.366 -3.533 -31.783 1.00 41.78 99 LEU A O 1
ATOM 781 N N . ASN A 1 100 ? 80.573 -2.096 -30.570 1.00 42.28 100 ASN A N 1
ATOM 782 C CA . ASN A 1 100 ? 80.659 -2.986 -29.399 1.00 42.28 100 ASN A CA 1
ATOM 783 C C . ASN A 1 100 ? 80.806 -2.260 -28.048 1.00 42.28 100 ASN A C 1
ATOM 785 O O . ASN A 1 100 ? 81.216 -2.847 -27.052 1.00 42.28 100 ASN A O 1
ATOM 789 N N . ARG A 1 101 ? 80.433 -0.973 -27.979 1.00 44.50 101 ARG A N 1
ATOM 790 C CA . ARG A 1 101 ? 80.308 -0.240 -26.700 1.00 44.50 101 ARG A CA 1
ATOM 791 C C . ARG A 1 101 ? 78.984 0.501 -26.485 1.00 44.50 101 ARG A C 1
ATOM 793 O O . ARG A 1 101 ? 78.770 1.000 -25.389 1.00 44.50 101 ARG A O 1
ATOM 800 N N . PHE A 1 102 ? 78.074 0.515 -27.463 1.00 44.47 102 PHE A N 1
ATOM 801 C CA . PHE A 1 102 ? 76.806 1.259 -27.370 1.00 44.47 102 PHE A CA 1
ATOM 802 C C . PHE A 1 102 ? 75.563 0.404 -27.063 1.00 44.47 102 PHE A C 1
ATOM 804 O O . PHE A 1 102 ? 74.515 0.958 -26.744 1.00 44.47 102 PHE A O 1
ATOM 811 N N . VAL A 1 103 ? 75.674 -0.930 -27.058 1.00 43.25 103 VAL A N 1
ATOM 812 C CA . VAL A 1 103 ? 74.529 -1.833 -26.811 1.00 43.25 103 VAL A CA 1
ATOM 813 C C . VAL A 1 103 ? 74.005 -1.746 -25.364 1.00 43.25 103 VAL A C 1
ATOM 815 O O . VAL A 1 103 ? 72.807 -1.871 -25.142 1.00 43.25 103 VAL A O 1
ATOM 818 N N . LYS A 1 104 ? 74.841 -1.367 -24.384 1.00 43.34 104 LYS A N 1
ATOM 819 C CA . LYS A 1 104 ? 74.394 -1.194 -22.986 1.00 43.34 104 LYS A CA 1
ATOM 820 C C . LYS A 1 104 ? 73.510 0.035 -22.735 1.00 43.34 104 LYS A C 1
ATOM 822 O O . LYS A 1 104 ? 72.821 0.078 -21.724 1.00 43.34 104 LYS A O 1
ATOM 827 N N . VAL A 1 105 ? 73.514 1.035 -23.622 1.00 46.53 105 VAL A N 1
ATOM 828 C CA . VAL A 1 105 ? 72.648 2.222 -23.476 1.00 46.53 105 VAL A CA 1
ATOM 829 C C . VAL A 1 105 ? 71.263 1.951 -24.067 1.00 46.53 105 VAL A C 1
ATOM 831 O O . VAL A 1 105 ? 70.267 2.380 -23.494 1.00 46.53 105 VAL A O 1
ATOM 834 N N . GLY A 1 106 ? 71.188 1.172 -25.152 1.00 42.12 106 GLY A N 1
ATOM 835 C CA . GLY A 1 106 ? 69.925 0.765 -25.772 1.00 42.12 106 GLY A CA 1
ATOM 836 C C . GLY A 1 106 ? 69.049 -0.078 -24.845 1.00 42.12 106 GLY A C 1
ATOM 837 O O . GLY A 1 106 ? 67.860 0.190 -24.741 1.00 42.12 106 GLY A O 1
ATOM 838 N N . GLU A 1 107 ? 69.631 -1.020 -24.099 1.00 42.47 107 GLU A N 1
ATOM 839 C CA . GLU A 1 107 ? 68.893 -1.863 -23.141 1.00 42.47 107 GLU A CA 1
ATOM 840 C C . GLU A 1 107 ? 68.401 -1.087 -21.910 1.00 42.47 107 GLU A C 1
ATOM 842 O O . GLU A 1 107 ? 67.299 -1.333 -21.429 1.00 42.47 107 GLU A O 1
ATOM 847 N N . VAL A 1 108 ? 69.166 -0.100 -21.429 1.00 46.62 108 VAL A N 1
ATOM 848 C CA . VAL A 1 108 ? 68.748 0.770 -20.313 1.00 46.62 108 VAL A CA 1
ATOM 849 C C . VAL A 1 108 ? 67.649 1.739 -20.750 1.00 46.62 108 VAL A C 1
ATOM 851 O O . VAL A 1 108 ? 66.733 2.003 -19.979 1.00 46.62 108 VAL A O 1
ATOM 854 N N . VAL A 1 109 ? 67.686 2.226 -21.993 1.00 48.88 109 VAL A N 1
ATOM 855 C CA . VAL A 1 109 ? 66.619 3.056 -22.575 1.00 48.88 109 VAL A CA 1
ATOM 856 C C . VAL A 1 109 ? 65.371 2.224 -22.874 1.00 48.88 109 VAL A C 1
ATOM 858 O O . VAL A 1 109 ? 64.269 2.708 -22.635 1.00 48.88 109 VAL A O 1
ATOM 861 N N . LEU A 1 110 ? 65.514 0.967 -23.309 1.00 43.56 110 LEU A N 1
ATOM 862 C CA . LEU A 1 110 ? 64.381 0.055 -23.480 1.00 43.56 110 LEU A CA 1
ATOM 863 C C . LEU A 1 110 ? 63.755 -0.312 -22.132 1.00 43.56 110 LEU A C 1
ATOM 865 O O . LEU A 1 110 ? 62.540 -0.293 -22.019 1.00 43.56 110 LEU A O 1
ATOM 869 N N . ALA A 1 111 ? 64.560 -0.589 -21.101 1.00 45.22 111 ALA A N 1
ATOM 870 C CA . ALA A 1 111 ? 64.080 -0.912 -19.757 1.00 45.22 111 ALA A CA 1
ATOM 871 C C . ALA A 1 111 ? 63.471 0.304 -19.039 1.00 45.22 111 ALA A C 1
ATOM 873 O O . ALA A 1 111 ? 62.452 0.166 -18.369 1.00 45.22 111 ALA A O 1
ATOM 874 N N . ALA A 1 112 ? 64.039 1.502 -19.213 1.00 46.00 112 ALA A N 1
ATOM 875 C CA . ALA A 1 112 ? 63.453 2.750 -18.725 1.00 46.00 112 ALA A CA 1
ATOM 876 C C . ALA A 1 112 ? 62.187 3.123 -19.511 1.00 46.00 112 ALA A C 1
ATOM 878 O O . ALA A 1 112 ? 61.215 3.565 -18.912 1.00 46.00 112 ALA A O 1
ATOM 879 N N . GLY A 1 113 ? 62.155 2.879 -20.824 1.00 47.81 113 GLY A N 1
ATOM 880 C CA . GLY A 1 113 ? 60.964 3.024 -21.663 1.00 47.81 113 GLY A CA 1
ATOM 881 C C . GLY A 1 113 ? 59.862 2.032 -21.290 1.00 47.81 113 GLY A C 1
ATOM 882 O O . GLY A 1 113 ? 58.704 2.425 -21.208 1.00 47.81 113 GLY A O 1
ATOM 883 N N . LEU A 1 114 ? 60.214 0.781 -20.966 1.00 45.56 114 LEU A N 1
ATOM 884 C CA . LEU A 1 114 ? 59.281 -0.231 -20.466 1.00 45.56 114 LEU A CA 1
ATOM 885 C C . LEU A 1 114 ? 58.782 0.115 -19.064 1.00 45.56 114 LEU A C 1
ATOM 887 O O . LEU A 1 114 ? 57.610 -0.085 -18.789 1.00 45.56 114 LEU A O 1
ATOM 891 N N . ALA A 1 115 ? 59.639 0.653 -18.191 1.00 45.91 115 ALA A N 1
ATOM 892 C CA . ALA A 1 115 ? 59.263 1.119 -16.859 1.00 45.91 115 ALA A CA 1
ATOM 893 C C . ALA A 1 115 ? 58.372 2.366 -16.924 1.00 45.91 115 ALA A C 1
ATOM 895 O O . ALA A 1 115 ? 57.415 2.455 -16.167 1.00 45.91 115 ALA A O 1
ATOM 896 N N . VAL A 1 116 ? 58.617 3.286 -17.862 1.00 48.25 116 VAL A N 1
ATOM 897 C CA . VAL A 1 116 ? 57.727 4.420 -18.149 1.00 48.25 116 VAL A CA 1
ATOM 898 C C . VAL A 1 116 ? 56.416 3.932 -18.763 1.00 48.25 116 VAL A C 1
ATOM 900 O O . VAL A 1 116 ? 55.377 4.416 -18.355 1.00 48.25 116 VAL A O 1
ATOM 903 N N . LEU A 1 117 ? 56.408 2.929 -19.647 1.00 46.41 117 LEU A N 1
ATOM 904 C CA . LEU A 1 117 ? 55.179 2.302 -20.161 1.00 46.41 117 LEU A CA 1
ATOM 905 C C . LEU A 1 117 ? 54.420 1.511 -19.087 1.00 46.41 117 LEU A C 1
ATOM 907 O O . LEU A 1 117 ? 53.196 1.505 -19.095 1.00 46.41 117 LEU A O 1
ATOM 911 N N . LEU A 1 118 ? 55.114 0.891 -18.130 1.00 44.78 118 LEU A N 1
ATOM 912 C CA . LEU A 1 118 ? 54.510 0.239 -16.965 1.00 44.78 118 LEU A CA 1
ATOM 913 C C . LEU A 1 118 ? 53.953 1.270 -15.984 1.00 44.78 118 LEU A C 1
ATOM 915 O O . LEU A 1 118 ? 52.889 1.042 -15.428 1.00 44.78 118 LEU A O 1
ATOM 919 N N . VAL A 1 119 ? 54.628 2.407 -15.798 1.00 46.66 119 VAL A N 1
ATOM 920 C CA . VAL A 1 119 ? 54.172 3.520 -14.951 1.00 46.66 119 VAL A CA 1
ATOM 921 C C . VAL A 1 119 ? 53.064 4.317 -15.631 1.00 46.66 119 VAL A C 1
ATOM 923 O O . VAL A 1 119 ? 52.145 4.713 -14.942 1.00 46.66 119 VAL A O 1
ATOM 926 N N . VAL A 1 120 ? 53.066 4.489 -16.954 1.00 46.75 120 VAL A N 1
ATOM 927 C CA . VAL A 1 120 ? 51.972 5.093 -17.739 1.00 46.75 120 VAL A CA 1
ATOM 928 C C . VAL A 1 120 ? 50.810 4.109 -17.892 1.00 46.75 120 VAL A C 1
ATOM 930 O O . VAL A 1 120 ? 49.663 4.525 -17.881 1.00 46.75 120 VAL A O 1
ATOM 933 N N . GLY A 1 121 ? 51.065 2.800 -17.934 1.00 37.47 121 GLY A N 1
ATOM 934 C CA . GLY A 1 121 ? 50.039 1.755 -17.880 1.00 37.47 121 GLY A CA 1
ATOM 935 C C . GLY A 1 121 ? 49.418 1.597 -16.488 1.00 37.47 121 GLY A C 1
ATOM 936 O O . GLY A 1 121 ? 48.211 1.397 -16.374 1.00 37.47 121 GLY A O 1
ATOM 937 N N . LEU A 1 122 ? 50.204 1.750 -15.413 1.00 39.34 122 LEU A N 1
ATOM 938 C CA . LEU A 1 122 ? 49.693 1.822 -14.039 1.00 39.34 122 LEU A CA 1
ATOM 939 C C . LEU A 1 122 ? 49.041 3.176 -13.739 1.00 39.34 122 LEU A C 1
ATOM 941 O O . LEU A 1 122 ? 48.020 3.194 -13.069 1.00 39.34 122 LEU A O 1
ATOM 945 N N . ALA A 1 123 ? 49.573 4.289 -14.242 1.00 36.41 123 ALA A N 1
ATOM 946 C CA . ALA A 1 123 ? 48.989 5.621 -14.099 1.00 36.41 123 ALA A CA 1
ATOM 947 C C . ALA A 1 123 ? 47.774 5.813 -15.010 1.00 36.41 123 ALA A C 1
ATOM 949 O O . ALA A 1 123 ? 46.885 6.559 -14.649 1.00 36.41 123 ALA A O 1
ATOM 950 N N . GLY A 1 124 ? 47.665 5.095 -16.128 1.00 35.66 124 GLY A N 1
ATOM 951 C CA . GLY A 1 124 ? 46.437 4.986 -16.921 1.00 35.66 124 GLY A CA 1
ATOM 952 C C . GLY A 1 124 ? 45.380 4.107 -16.246 1.00 35.66 124 GLY A C 1
ATOM 953 O O . GLY A 1 124 ? 44.191 4.316 -16.449 1.00 35.66 124 GLY A O 1
ATOM 954 N N . ARG A 1 125 ? 45.797 3.171 -15.377 1.00 38.25 125 ARG A N 1
ATOM 955 C CA . ARG A 1 125 ? 44.901 2.418 -14.478 1.00 38.25 125 ARG A CA 1
ATOM 956 C C . ARG A 1 125 ? 44.578 3.147 -13.166 1.00 38.25 125 ARG A C 1
ATOM 958 O O . ARG A 1 125 ? 43.566 2.834 -12.554 1.00 38.25 125 ARG A O 1
ATOM 965 N N . MET A 1 126 ? 45.405 4.102 -12.734 1.00 36.25 126 MET A N 1
ATOM 966 C CA . MET A 1 126 ? 45.156 4.974 -11.570 1.00 36.25 126 MET A CA 1
ATOM 967 C C . MET A 1 126 ? 44.594 6.353 -11.955 1.00 36.25 126 MET A C 1
ATOM 969 O O . MET A 1 126 ? 44.108 7.075 -11.094 1.00 36.25 126 MET A O 1
ATOM 973 N N . GLY A 1 127 ? 44.630 6.714 -13.235 1.00 34.50 127 GLY A N 1
ATOM 974 C CA . GLY A 1 127 ? 44.107 7.948 -13.817 1.00 34.50 127 GLY A CA 1
ATOM 975 C C . GLY A 1 127 ? 42.674 7.782 -14.305 1.00 34.50 127 GLY A C 1
ATOM 976 O O . GLY A 1 127 ? 42.329 8.252 -15.385 1.00 34.50 127 GLY A O 1
ATOM 977 N N . GLY A 1 128 ? 41.846 7.076 -13.532 1.00 36.84 128 GLY A N 1
ATOM 978 C CA . GLY A 1 128 ? 40.406 7.100 -13.743 1.00 36.84 128 GLY A CA 1
ATOM 979 C C . GLY A 1 128 ? 39.912 8.523 -13.505 1.00 36.84 128 GLY A C 1
ATOM 980 O O . GLY A 1 128 ? 40.109 9.058 -12.419 1.00 36.84 128 GLY A O 1
ATOM 981 N N . ASN A 1 129 ? 39.312 9.141 -14.524 1.00 43.84 129 ASN A N 1
ATOM 982 C CA . ASN A 1 129 ? 38.601 10.417 -14.430 1.00 43.84 129 ASN A CA 1
ATOM 983 C C . ASN A 1 129 ? 37.776 10.498 -13.132 1.00 43.84 129 ASN A C 1
ATOM 985 O O . ASN A 1 129 ? 36.712 9.889 -13.080 1.00 43.84 129 ASN A O 1
ATOM 989 N N . GLY A 1 130 ? 38.272 11.218 -12.118 1.00 51.25 130 GLY A N 1
ATOM 990 C CA . GLY A 1 130 ? 37.539 11.824 -10.992 1.00 51.25 130 GLY A CA 1
ATOM 991 C C . GLY A 1 130 ? 36.513 11.000 -10.196 1.00 51.25 130 GLY A C 1
ATOM 992 O O . GLY A 1 130 ? 35.786 11.596 -9.412 1.00 51.25 130 GLY A O 1
ATOM 993 N N . GLY A 1 131 ? 36.402 9.687 -10.402 1.00 63.28 131 GLY A N 1
ATOM 994 C CA . GLY A 1 131 ? 35.319 8.862 -9.863 1.00 63.28 131 GLY A CA 1
ATOM 995 C C . GLY A 1 131 ? 35.599 8.296 -8.473 1.00 63.28 131 GLY A C 1
ATOM 996 O O . GLY A 1 131 ? 36.744 8.236 -8.022 1.00 63.28 131 GLY A O 1
ATOM 997 N N . ARG A 1 132 ? 34.532 7.842 -7.813 1.00 83.88 132 ARG A N 1
ATOM 998 C CA . ARG A 1 132 ? 34.587 7.175 -6.507 1.00 83.88 132 ARG A CA 1
ATOM 999 C C . ARG A 1 132 ? 35.313 5.828 -6.578 1.00 83.88 132 ARG A C 1
ATOM 1001 O O . ARG A 1 132 ? 35.357 5.172 -7.618 1.00 83.88 132 ARG A O 1
ATOM 1008 N N . SER A 1 133 ? 35.867 5.390 -5.454 1.00 89.31 133 SER A N 1
ATOM 1009 C CA . SER A 1 133 ? 36.262 3.993 -5.267 1.00 89.31 133 SER A CA 1
ATOM 1010 C C . SER A 1 133 ? 35.030 3.081 -5.247 1.00 89.31 133 SER A C 1
ATOM 1012 O O . SER A 1 133 ? 33.909 3.528 -5.019 1.00 89.31 133 SER A O 1
ATOM 1014 N N . HIS A 1 134 ? 35.222 1.781 -5.468 1.00 89.31 134 HIS A N 1
ATOM 1015 C CA . HIS A 1 134 ? 34.099 0.842 -5.524 1.00 89.31 134 HIS A CA 1
ATOM 1016 C C . HIS A 1 134 ? 33.326 0.740 -4.192 1.00 89.31 134 HIS A C 1
ATOM 1018 O O . HIS A 1 134 ? 32.102 0.635 -4.211 1.00 89.31 134 HIS A O 1
ATOM 1024 N N . ASP A 1 135 ? 34.002 0.837 -3.041 1.00 90.19 135 ASP A N 1
ATOM 1025 C CA . ASP A 1 135 ? 33.335 0.834 -1.729 1.00 90.19 135 ASP A CA 1
ATOM 1026 C C . ASP A 1 135 ? 32.515 2.114 -1.506 1.00 90.19 135 ASP A C 1
ATOM 1028 O O . ASP A 1 135 ? 31.383 2.053 -1.029 1.00 90.19 135 ASP A O 1
ATOM 1032 N N . GLU A 1 136 ? 33.033 3.270 -1.934 1.00 93.06 136 GLU A N 1
ATOM 1033 C CA . GLU A 1 136 ? 32.278 4.529 -1.935 1.00 93.06 136 GLU A CA 1
ATOM 1034 C C . GLU A 1 136 ? 31.079 4.468 -2.893 1.00 93.06 136 GLU A C 1
ATOM 1036 O O . GLU A 1 136 ? 30.017 4.992 -2.568 1.00 93.06 136 GLU A O 1
ATOM 1041 N N . MET A 1 137 ? 31.210 3.805 -4.049 1.00 94.25 137 MET A N 1
ATOM 1042 C CA . MET A 1 137 ? 30.093 3.575 -4.977 1.00 94.25 137 MET A CA 1
ATOM 1043 C C . MET A 1 137 ? 29.018 2.674 -4.358 1.00 94.25 137 MET A C 1
ATOM 1045 O O . MET A 1 137 ? 27.835 2.958 -4.518 1.00 94.25 137 MET A O 1
ATOM 1049 N N . LYS A 1 138 ? 29.398 1.617 -3.624 1.00 92.94 138 LYS A N 1
ATOM 1050 C CA . LYS A 1 138 ? 28.441 0.764 -2.895 1.00 92.94 138 LYS A CA 1
ATOM 1051 C C . LYS A 1 138 ? 27.690 1.541 -1.825 1.00 92.94 138 LYS A C 1
ATOM 1053 O O . LYS A 1 138 ? 26.467 1.467 -1.776 1.00 92.94 138 LYS A O 1
ATOM 1058 N N . ALA A 1 139 ? 28.413 2.289 -0.992 1.00 90.56 139 ALA A N 1
ATOM 1059 C CA . ALA A 1 139 ? 27.806 3.107 0.056 1.00 90.56 139 ALA A CA 1
ATOM 1060 C C . ALA A 1 139 ? 26.857 4.159 -0.538 1.00 90.56 139 ALA A C 1
ATOM 1062 O O . ALA A 1 139 ? 25.756 4.365 -0.036 1.00 90.56 139 ALA A O 1
ATOM 1063 N N . ALA A 1 140 ? 27.259 4.774 -1.650 1.00 93.19 140 ALA A N 1
ATOM 1064 C CA . ALA A 1 140 ? 26.436 5.733 -2.367 1.00 93.19 140 ALA A CA 1
ATOM 1065 C C . ALA A 1 140 ? 25.161 5.128 -2.950 1.00 93.19 140 ALA A C 1
ATOM 1067 O O . ALA A 1 140 ? 24.108 5.742 -2.842 1.00 93.19 140 ALA A O 1
ATOM 1068 N N . ALA A 1 141 ? 25.251 3.940 -3.555 1.00 92.94 141 ALA A N 1
ATOM 1069 C CA . ALA A 1 141 ? 24.090 3.245 -4.098 1.00 92.94 141 ALA A CA 1
ATOM 1070 C C . ALA A 1 141 ? 23.112 2.825 -2.989 1.00 92.94 141 ALA A C 1
ATOM 1072 O O . ALA A 1 141 ? 21.909 3.002 -3.147 1.00 92.94 141 ALA A O 1
ATOM 1073 N N . ALA A 1 142 ? 23.621 2.356 -1.844 1.00 86.38 142 ALA A N 1
ATOM 1074 C CA . ALA A 1 142 ? 22.798 1.960 -0.700 1.00 86.38 142 ALA A CA 1
ATOM 1075 C C . ALA A 1 142 ? 22.036 3.133 -0.052 1.00 86.38 142 ALA A C 1
ATOM 1077 O O . ALA A 1 142 ? 20.939 2.936 0.457 1.00 86.38 142 ALA A O 1
ATOM 1078 N N . GLY A 1 143 ? 22.606 4.343 -0.063 1.00 83.38 143 GLY A N 1
ATOM 1079 C CA . GLY A 1 143 ? 21.968 5.553 0.473 1.00 83.38 143 GLY A CA 1
ATOM 1080 C C . GLY A 1 143 ? 21.188 6.379 -0.555 1.00 83.38 143 GLY A C 1
ATOM 1081 O O . GLY A 1 143 ? 20.755 7.486 -0.233 1.00 83.38 143 GLY A O 1
ATOM 1082 N N . LEU A 1 144 ? 21.056 5.902 -1.797 1.00 90.62 144 LEU A N 1
ATOM 1083 C CA . LEU A 1 144 ? 20.482 6.679 -2.891 1.00 90.62 144 LEU A CA 1
ATOM 1084 C C . LEU A 1 144 ? 18.952 6.747 -2.789 1.00 90.62 144 LEU A C 1
ATOM 1086 O O . LEU A 1 144 ? 18.263 5.747 -3.000 1.00 90.62 144 LEU A O 1
ATOM 1090 N N . LYS A 1 145 ? 18.426 7.953 -2.570 1.00 87.81 145 LYS A N 1
ATOM 1091 C CA . LYS A 1 145 ? 16.994 8.265 -2.669 1.00 87.81 145 LYS A CA 1
ATOM 1092 C C . LYS A 1 145 ? 16.690 8.923 -4.011 1.00 87.81 145 LYS A C 1
ATOM 1094 O O . LYS A 1 145 ? 17.501 9.712 -4.498 1.00 87.81 145 LYS A O 1
ATOM 1099 N N . ALA A 1 146 ? 15.555 8.584 -4.610 1.00 88.75 146 ALA A N 1
ATOM 1100 C CA . ALA A 1 146 ? 15.076 9.259 -5.804 1.00 88.75 146 ALA A CA 1
ATOM 1101 C C . ALA A 1 146 ? 14.742 10.726 -5.498 1.00 88.75 146 ALA A C 1
ATOM 1103 O O . ALA A 1 146 ? 14.311 11.080 -4.401 1.00 88.75 146 ALA A O 1
ATOM 1104 N N . VAL A 1 147 ? 14.982 11.587 -6.482 1.00 92.19 147 VAL A N 1
ATOM 1105 C CA . VAL A 1 147 ? 14.644 13.010 -6.416 1.00 92.19 147 VAL A CA 1
ATOM 1106 C C . VAL A 1 147 ? 13.291 13.191 -7.088 1.00 92.19 147 VAL A C 1
ATOM 1108 O O . VAL A 1 147 ? 13.194 13.018 -8.303 1.00 92.19 147 VAL A O 1
ATOM 1111 N N . GLU A 1 148 ? 12.259 13.500 -6.307 1.00 90.94 148 GLU A N 1
ATOM 1112 C CA . GLU A 1 148 ? 10.939 13.834 -6.843 1.00 90.94 148 GLU A CA 1
ATOM 1113 C C . GLU A 1 148 ? 10.928 15.221 -7.493 1.00 90.94 148 GLU A C 1
ATOM 1115 O O . GLU A 1 148 ? 11.633 16.140 -7.071 1.00 90.94 148 GLU A O 1
ATOM 1120 N N . MET A 1 149 ? 10.105 15.370 -8.531 1.00 91.44 149 MET A N 1
ATOM 1121 C CA . MET A 1 149 ? 9.925 16.617 -9.278 1.00 91.44 149 MET A CA 1
ATOM 1122 C C . MET A 1 149 ? 8.455 16.774 -9.658 1.00 91.44 149 MET A C 1
ATOM 1124 O O . MET A 1 149 ? 7.786 15.783 -9.964 1.00 91.44 149 MET A O 1
ATOM 1128 N N . ARG A 1 150 ? 7.939 18.004 -9.631 1.00 91.06 150 ARG A N 1
ATOM 1129 C CA . ARG A 1 150 ? 6.577 18.337 -10.064 1.00 91.06 150 ARG A CA 1
ATOM 1130 C C . ARG A 1 150 ? 6.623 19.610 -10.902 1.00 91.06 150 ARG A C 1
ATOM 1132 O O . ARG A 1 150 ? 7.050 20.657 -10.418 1.00 91.06 150 ARG A O 1
ATOM 1139 N N . SER A 1 151 ? 6.189 19.503 -12.147 1.00 88.88 151 SER A N 1
ATOM 1140 C CA . SER A 1 151 ? 6.025 20.608 -13.078 1.00 88.88 151 SER A CA 1
ATOM 1141 C C . SER A 1 151 ? 4.571 21.072 -13.085 1.00 88.88 151 SER A C 1
ATOM 1143 O O . SER A 1 151 ? 3.651 20.257 -13.097 1.00 88.88 151 SER A O 1
ATOM 1145 N N . GLY A 1 152 ? 4.364 22.390 -13.097 1.00 86.12 152 GLY A N 1
ATOM 1146 C CA . GLY A 1 152 ? 3.050 22.991 -13.344 1.00 86.12 152 GLY A CA 1
ATOM 1147 C C . GLY A 1 152 ? 2.731 23.172 -14.832 1.00 86.12 152 GLY A C 1
ATOM 1148 O O . GLY A 1 152 ? 1.651 23.657 -15.164 1.00 86.12 152 GLY A O 1
ATOM 1149 N N . GLU A 1 153 ? 3.661 22.824 -15.725 1.00 89.19 153 GLU A N 1
ATOM 1150 C CA . GLU A 1 153 ? 3.537 23.052 -17.163 1.00 89.19 153 GLU A CA 1
ATOM 1151 C C . GLU A 1 153 ? 2.748 21.928 -17.846 1.00 89.19 153 GLU A C 1
ATOM 1153 O O . GLU A 1 153 ? 2.953 20.734 -17.604 1.00 89.19 153 GLU A O 1
ATOM 1158 N N . ALA A 1 154 ? 1.849 22.308 -18.755 1.00 85.56 154 ALA A N 1
ATOM 1159 C CA . ALA A 1 154 ? 1.120 21.344 -19.569 1.00 85.56 154 ALA A CA 1
ATOM 1160 C C . ALA A 1 154 ? 2.081 20.617 -20.526 1.00 85.56 154 ALA A C 1
ATOM 1162 O O . ALA A 1 154 ? 2.895 21.247 -21.200 1.00 85.56 154 ALA A O 1
ATOM 1163 N N . GLY A 1 155 ? 1.969 19.288 -20.617 1.00 85.69 155 GLY A N 1
ATOM 1164 C CA . GLY A 1 155 ? 2.862 18.484 -21.460 1.00 85.69 155 GLY A CA 1
ATOM 1165 C C . GLY A 1 155 ? 4.251 18.247 -20.857 1.00 85.69 155 GLY A C 1
ATOM 1166 O O . GLY A 1 155 ? 5.195 17.957 -21.591 1.00 85.69 155 GLY A O 1
ATOM 1167 N N . ALA A 1 156 ? 4.403 18.369 -19.536 1.00 94.62 156 ALA A N 1
ATOM 1168 C CA . ALA A 1 156 ? 5.579 17.854 -18.845 1.00 94.62 156 ALA A CA 1
ATOM 1169 C C . ALA A 1 156 ? 5.691 16.327 -19.016 1.00 94.62 156 ALA A C 1
ATOM 1171 O O . ALA A 1 156 ? 4.688 15.608 -19.040 1.00 94.62 156 ALA A O 1
ATOM 1172 N N . SER A 1 157 ? 6.918 15.828 -19.136 1.00 97.38 157 SER A N 1
ATOM 1173 C CA . SER A 1 157 ? 7.199 14.397 -19.259 1.00 97.38 157 SER A CA 1
ATOM 1174 C C . SER A 1 157 ? 7.139 13.723 -17.891 1.00 97.38 157 SER A C 1
ATOM 1176 O O . SER A 1 157 ? 7.812 14.154 -16.954 1.00 97.38 157 SER A O 1
ATOM 1178 N N . SER A 1 158 ? 6.370 12.641 -17.779 1.00 97.69 158 SER A N 1
ATOM 1179 C CA . SER A 1 158 ? 6.279 11.849 -16.550 1.00 97.69 158 SER A CA 1
ATOM 1180 C C . SER A 1 158 ? 7.340 10.754 -16.506 1.00 97.69 158 SER A C 1
ATOM 1182 O O . SER A 1 158 ? 7.553 10.024 -17.478 1.00 97.69 158 SER A O 1
ATOM 1184 N N . ILE A 1 159 ? 7.997 10.636 -15.360 1.00 98.69 159 ILE A N 1
ATOM 1185 C CA . ILE A 1 159 ? 8.974 9.615 -15.007 1.00 98.69 159 ILE A CA 1
ATOM 1186 C C . ILE A 1 159 ? 8.464 8.930 -13.742 1.00 98.69 159 ILE A C 1
ATOM 1188 O O . ILE A 1 159 ? 8.138 9.585 -12.754 1.00 98.69 159 ILE A O 1
ATOM 1192 N N . TYR A 1 160 ? 8.419 7.607 -13.768 1.00 98.25 160 TYR A N 1
ATOM 1193 C CA . TYR A 1 160 ? 7.948 6.779 -12.663 1.00 98.25 160 TYR A CA 1
ATOM 1194 C C . TYR A 1 160 ? 9.122 5.977 -12.124 1.00 98.25 160 TYR A C 1
ATOM 1196 O O . TYR A 1 160 ? 9.843 5.357 -12.904 1.00 98.25 160 TYR A O 1
ATOM 1204 N N . VAL A 1 161 ? 9.347 6.001 -10.814 1.00 97.56 161 VAL A N 1
ATOM 1205 C CA . VAL A 1 161 ? 10.513 5.384 -10.177 1.00 97.56 161 VAL A CA 1
ATOM 1206 C C . VAL A 1 161 ? 10.058 4.410 -9.098 1.00 97.56 161 VAL A C 1
ATOM 1208 O O . VAL A 1 161 ? 9.545 4.811 -8.057 1.00 97.56 161 VAL A O 1
ATOM 1211 N N . ALA A 1 162 ? 10.304 3.122 -9.320 1.00 93.88 162 ALA A N 1
ATOM 1212 C CA . ALA A 1 162 ? 10.218 2.118 -8.271 1.00 93.88 162 ALA A CA 1
ATOM 1213 C C . ALA A 1 162 ? 11.536 2.090 -7.485 1.00 93.88 162 ALA A C 1
ATOM 1215 O O . ALA A 1 162 ? 12.603 1.905 -8.072 1.00 93.88 162 ALA A O 1
ATOM 1216 N N . GLU A 1 163 ? 11.475 2.261 -6.170 1.00 91.44 163 GLU A N 1
ATOM 1217 C CA . GLU A 1 163 ? 12.599 2.216 -5.234 1.00 91.44 163 GLU A CA 1
ATOM 1218 C C . GLU A 1 163 ? 12.585 0.936 -4.392 1.00 91.44 163 GLU A C 1
ATOM 1220 O O . GLU A 1 163 ? 11.595 0.218 -4.356 1.00 91.44 163 GLU A O 1
ATOM 1225 N N . ASN A 1 164 ? 13.684 0.648 -3.687 1.00 86.81 164 ASN A N 1
ATOM 1226 C CA . ASN A 1 164 ? 13.797 -0.465 -2.733 1.00 86.81 164 ASN A CA 1
ATOM 1227 C C . ASN A 1 164 ? 13.425 -1.841 -3.303 1.00 86.81 164 ASN A C 1
ATOM 1229 O O . ASN A 1 164 ? 12.916 -2.704 -2.593 1.00 86.81 164 ASN A O 1
ATOM 1233 N N . ILE A 1 165 ? 13.718 -2.067 -4.582 1.00 86.75 165 ILE A N 1
ATOM 1234 C CA . ILE A 1 165 ? 13.437 -3.337 -5.250 1.00 86.75 165 ILE A CA 1
ATOM 1235 C C . ILE A 1 165 ? 14.098 -4.505 -4.490 1.00 86.75 165 ILE A C 1
ATOM 1237 O O . ILE A 1 165 ? 15.317 -4.475 -4.242 1.00 86.75 165 ILE A O 1
ATOM 1241 N N . PRO A 1 166 ? 13.320 -5.538 -4.106 1.00 76.88 166 PRO A N 1
ATOM 1242 C CA . PRO A 1 166 ? 13.823 -6.667 -3.334 1.00 76.88 166 PRO A CA 1
ATOM 1243 C C . PRO A 1 166 ? 14.726 -7.530 -4.213 1.00 76.88 166 PRO A C 1
ATOM 1245 O O . PRO A 1 166 ? 14.862 -7.278 -5.409 1.00 76.88 166 PRO A O 1
ATOM 1248 N N . ASN A 1 167 ? 15.378 -8.541 -3.639 1.00 77.19 167 ASN A N 1
ATOM 1249 C CA . ASN A 1 167 ? 16.210 -9.449 -4.436 1.00 77.19 167 ASN A CA 1
ATOM 1250 C C . ASN A 1 167 ? 15.380 -10.105 -5.553 1.00 77.19 167 ASN A C 1
ATOM 1252 O O . ASN A 1 167 ? 15.827 -10.117 -6.692 1.00 77.19 167 ASN A O 1
ATOM 1256 N N . GLN A 1 168 ? 14.141 -10.515 -5.265 1.00 73.00 168 GLN A N 1
ATOM 1257 C CA . GLN A 1 168 ? 13.146 -10.950 -6.255 1.00 73.00 168 GLN A CA 1
ATOM 1258 C C . GLN A 1 168 ? 12.719 -9.774 -7.149 1.00 73.00 168 GLN A C 1
ATOM 1260 O O . GLN A 1 168 ? 11.658 -9.173 -6.982 1.00 73.00 168 GLN A O 1
ATOM 1265 N N . SER A 1 169 ? 13.606 -9.392 -8.061 1.00 79.25 169 SER A N 1
ATOM 1266 C CA . SER A 1 169 ? 13.535 -8.137 -8.805 1.00 79.25 169 SER A CA 1
ATOM 1267 C C . SER A 1 169 ? 12.331 -8.082 -9.751 1.00 79.25 169 SER A C 1
ATOM 1269 O O . SER A 1 169 ? 11.917 -6.988 -10.131 1.00 79.25 169 SER A O 1
ATOM 1271 N N . GLU A 1 170 ? 11.719 -9.228 -10.062 1.00 80.94 170 GLU A N 1
ATOM 1272 C CA . GLU A 1 170 ? 10.422 -9.337 -10.735 1.00 80.94 170 GLU A CA 1
ATOM 1273 C C . GLU A 1 170 ? 9.317 -8.541 -10.026 1.00 80.94 170 GLU A C 1
ATOM 1275 O O . GLU A 1 170 ? 8.511 -7.894 -10.689 1.00 80.94 170 GLU A O 1
ATOM 1280 N N . TYR A 1 171 ? 9.323 -8.480 -8.690 1.00 73.81 171 TYR A N 1
ATOM 1281 C CA . TYR A 1 171 ? 8.319 -7.733 -7.927 1.00 73.81 171 TYR A CA 1
ATOM 1282 C C . TYR A 1 171 ? 8.502 -6.218 -8.024 1.00 73.81 171 TYR A C 1
ATOM 1284 O O . TYR A 1 171 ? 7.547 -5.471 -7.824 1.00 73.81 171 TYR A O 1
ATOM 1292 N N . GLY A 1 172 ? 9.698 -5.750 -8.399 1.00 85.25 172 GLY A N 1
ATOM 1293 C CA . GLY A 1 172 ? 9.930 -4.337 -8.693 1.00 85.25 172 GLY A CA 1
ATOM 1294 C C . GLY A 1 172 ? 9.095 -3.833 -9.873 1.00 85.25 172 GLY A C 1
ATOM 1295 O O . GLY A 1 172 ? 8.778 -2.646 -9.924 1.00 85.25 172 GLY A O 1
ATOM 1296 N N . VAL A 1 173 ? 8.700 -4.721 -10.794 1.00 91.56 173 VAL A N 1
ATOM 1297 C CA . VAL A 1 173 ? 7.823 -4.379 -11.925 1.00 91.56 173 VAL A CA 1
ATOM 1298 C C . VAL A 1 173 ? 6.417 -4.033 -11.440 1.00 91.56 173 VAL A C 1
ATOM 1300 O O . VAL A 1 173 ? 5.856 -3.044 -11.899 1.00 91.56 173 VAL A O 1
ATOM 1303 N N . ASN A 1 174 ? 5.880 -4.770 -10.464 1.00 83.75 174 ASN A N 1
ATOM 1304 C CA . ASN A 1 174 ? 4.571 -4.465 -9.879 1.00 83.75 174 ASN A CA 1
ATOM 1305 C C . ASN A 1 174 ? 4.588 -3.102 -9.184 1.00 83.75 174 ASN A C 1
ATOM 1307 O O . ASN A 1 174 ? 3.697 -2.290 -9.402 1.00 83.75 174 ASN A O 1
ATOM 1311 N N . THR A 1 175 ? 5.644 -2.809 -8.418 1.00 86.50 175 THR A N 1
ATOM 1312 C CA . THR A 1 175 ? 5.834 -1.477 -7.831 1.00 86.50 175 THR A CA 1
ATOM 1313 C C . THR A 1 175 ? 5.847 -0.393 -8.903 1.00 86.50 175 THR A C 1
ATOM 1315 O O . THR A 1 175 ? 5.195 0.631 -8.742 1.00 86.50 175 THR A O 1
ATOM 1318 N N . LEU A 1 176 ? 6.573 -0.609 -10.002 1.00 94.25 176 LEU A N 1
ATOM 1319 C CA . LEU A 1 176 ? 6.666 0.365 -11.085 1.00 94.25 176 LEU A CA 1
ATOM 1320 C C . LEU A 1 176 ? 5.303 0.618 -11.739 1.00 94.25 176 LEU A C 1
ATOM 1322 O O . LEU A 1 176 ? 4.937 1.774 -11.930 1.00 94.25 176 LEU A O 1
ATOM 1326 N N . ILE A 1 177 ? 4.544 -0.444 -12.020 1.00 92.38 177 ILE A N 1
ATOM 1327 C CA . ILE A 1 177 ? 3.181 -0.362 -12.562 1.00 92.38 177 ILE A CA 1
ATOM 1328 C C . ILE A 1 177 ? 2.257 0.386 -11.593 1.00 92.38 177 ILE A C 1
ATOM 1330 O O . ILE A 1 177 ? 1.533 1.275 -12.026 1.00 92.38 177 ILE A O 1
ATOM 1334 N N . ASN A 1 178 ? 2.335 0.111 -10.289 1.00 85.44 178 ASN A N 1
ATOM 1335 C CA . ASN A 1 178 ? 1.524 0.804 -9.283 1.00 85.44 178 ASN A CA 1
ATOM 1336 C C . ASN A 1 178 ? 1.855 2.302 -9.200 1.00 85.44 178 ASN A C 1
ATOM 1338 O O . ASN A 1 178 ? 0.957 3.125 -9.055 1.00 85.44 178 ASN A O 1
ATOM 1342 N N . VAL A 1 179 ? 3.136 2.676 -9.312 1.00 89.88 179 VAL A N 1
ATOM 1343 C CA . VAL A 1 179 ? 3.545 4.092 -9.348 1.00 89.88 179 VAL A CA 1
ATOM 1344 C C . VAL A 1 179 ? 3.028 4.777 -10.614 1.00 89.88 179 VAL A C 1
ATOM 1346 O O . VAL A 1 179 ? 2.649 5.943 -10.550 1.00 89.88 179 VAL A O 1
ATOM 1349 N N . MET A 1 180 ? 2.994 4.076 -11.750 1.00 93.69 180 MET A N 1
ATOM 1350 C CA . MET A 1 180 ? 2.405 4.591 -12.990 1.00 93.69 180 MET A CA 1
ATOM 1351 C C . MET A 1 180 ? 0.893 4.811 -12.849 1.00 93.69 180 MET A C 1
ATOM 1353 O O . MET A 1 180 ? 0.415 5.916 -13.109 1.00 93.69 180 MET A O 1
ATOM 1357 N N . ASP A 1 181 ? 0.177 3.796 -12.369 1.00 87.31 181 ASP A N 1
ATOM 1358 C CA . ASP A 1 181 ? -1.278 3.788 -12.175 1.00 87.31 181 ASP A CA 1
ATOM 1359 C C . ASP A 1 181 ? -1.737 4.917 -11.245 1.00 87.31 181 ASP A C 1
ATOM 1361 O O . ASP A 1 181 ? -2.507 5.796 -11.636 1.00 87.31 181 ASP A O 1
ATOM 1365 N N . ALA A 1 182 ? -1.131 4.994 -10.055 1.00 82.62 182 ALA A N 1
ATOM 1366 C CA . ALA A 1 182 ? -1.427 6.025 -9.059 1.00 82.62 182 ALA A CA 1
ATOM 1367 C C . ALA A 1 182 ? -1.186 7.459 -9.566 1.00 82.62 182 ALA A C 1
ATOM 1369 O O . ALA A 1 182 ? -1.661 8.419 -8.963 1.00 82.62 182 ALA A O 1
ATOM 1370 N N . ASN A 1 183 ? -0.444 7.618 -10.664 1.00 86.44 183 ASN A N 1
ATOM 1371 C CA . ASN A 1 183 ? -0.075 8.906 -11.239 1.00 86.44 183 ASN A CA 1
ATOM 1372 C C . ASN A 1 183 ? -0.541 9.044 -12.699 1.00 86.44 183 ASN A C 1
ATOM 1374 O O . ASN A 1 183 ? 0.095 9.731 -13.506 1.00 86.44 183 ASN A O 1
ATOM 1378 N N . GLY A 1 184 ? -1.672 8.410 -13.026 1.00 86.38 184 GLY A N 1
ATOM 1379 C CA . GLY A 1 184 ? -2.452 8.679 -14.235 1.00 86.38 184 GLY A CA 1
ATOM 1380 C C . GLY A 1 184 ? -1.947 8.000 -15.506 1.00 86.38 184 GLY A C 1
ATOM 1381 O O . GLY A 1 184 ? -2.318 8.428 -16.599 1.00 86.38 184 GLY A O 1
ATOM 1382 N N . GLN A 1 185 ? -1.104 6.973 -15.388 1.00 92.44 185 GLN A N 1
ATOM 1383 C CA . GLN A 1 185 ? -0.651 6.161 -16.514 1.00 92.44 185 GLN A CA 1
ATOM 1384 C C . GLN A 1 185 ? -0.977 4.687 -16.285 1.00 92.44 185 GLN A C 1
ATOM 1386 O O . GLN A 1 185 ? -0.194 3.943 -15.698 1.00 92.44 185 GLN A O 1
ATOM 1391 N N . ASP A 1 186 ? -2.091 4.241 -16.856 1.00 93.56 186 ASP A N 1
ATOM 1392 C CA . ASP A 1 186 ? -2.439 2.823 -16.880 1.00 93.56 186 ASP A CA 1
ATOM 1393 C C . ASP A 1 186 ? -1.397 2.031 -17.680 1.00 93.56 186 ASP A C 1
ATOM 1395 O O . ASP A 1 186 ? -0.987 2.427 -18.782 1.00 93.56 186 ASP A O 1
ATOM 1399 N N . PHE A 1 187 ? -0.987 0.879 -17.155 1.00 95.69 187 PHE A N 1
ATOM 1400 C CA . PHE A 1 187 ? -0.121 -0.042 -17.890 1.00 95.69 187 PHE A CA 1
ATOM 1401 C C . PHE A 1 187 ? -0.936 -0.882 -18.883 1.00 95.69 187 PHE A C 1
ATOM 1403 O O . PHE A 1 187 ? -0.508 -1.098 -20.021 1.00 95.69 187 PHE A O 1
ATOM 1410 N N . PHE A 1 188 ? -2.143 -1.294 -18.489 1.00 96.56 188 PHE A N 1
ATOM 1411 C CA . PHE A 1 188 ? -3.030 -2.138 -19.283 1.00 96.56 188 PHE A CA 1
ATOM 1412 C C . PHE A 1 188 ? -4.151 -1.335 -19.932 1.00 96.56 188 PHE A C 1
ATOM 1414 O O . PHE A 1 188 ? -4.823 -0.527 -19.294 1.00 96.56 188 PHE A O 1
ATOM 1421 N N . LYS A 1 189 ? -4.395 -1.589 -21.214 1.00 95.88 189 LYS A N 1
ATOM 1422 C CA . LYS A 1 189 ? -5.515 -1.002 -21.937 1.00 95.88 189 LYS A CA 1
ATOM 1423 C C . LYS A 1 189 ? -6.768 -1.846 -21.722 1.00 95.88 189 LYS A C 1
ATOM 1425 O O . LYS A 1 189 ? -6.806 -3.003 -22.140 1.00 95.88 189 LYS A O 1
ATOM 1430 N N . SER A 1 190 ? -7.802 -1.257 -21.126 1.00 91.88 190 SER A N 1
ATOM 1431 C CA . SER A 1 190 ? -9.084 -1.922 -20.872 1.00 91.88 190 SER A CA 1
ATOM 1432 C C . SER A 1 190 ? -10.270 -0.976 -21.041 1.00 91.88 190 SER A C 1
ATOM 1434 O O . SER A 1 190 ? -10.216 0.180 -20.633 1.00 91.88 190 SER A O 1
ATOM 1436 N N . ASP A 1 191 ? -11.368 -1.494 -21.592 1.00 87.25 191 ASP A N 1
ATOM 1437 C CA . ASP A 1 191 ? -12.650 -0.783 -21.695 1.00 87.25 191 ASP A CA 1
ATOM 1438 C C . ASP A 1 191 ? -13.600 -1.110 -20.520 1.00 87.25 191 ASP A C 1
ATOM 1440 O O . ASP A 1 191 ? -14.776 -0.731 -20.538 1.00 87.25 191 ASP A O 1
ATOM 1444 N N . ARG A 1 192 ? -13.142 -1.859 -19.504 1.00 76.56 192 ARG A N 1
ATOM 1445 C CA . ARG A 1 192 ? -13.980 -2.250 -18.361 1.00 76.56 192 ARG A CA 1
ATOM 1446 C C . ARG A 1 192 ? -14.319 -1.037 -17.474 1.00 76.56 192 ARG A C 1
ATOM 1448 O O . ARG A 1 192 ? -13.410 -0.317 -17.063 1.00 76.56 192 ARG A O 1
ATOM 1455 N N . PRO A 1 193 ? -15.602 -0.818 -17.119 1.00 53.34 193 PRO A N 1
ATOM 1456 C CA . PRO A 1 193 ? -15.984 0.216 -16.157 1.00 53.34 193 PRO A CA 1
ATOM 1457 C C . PRO A 1 193 ? -15.382 -0.064 -14.771 1.00 53.34 193 PRO A C 1
ATOM 1459 O O . PRO A 1 193 ? -15.512 -1.181 -14.275 1.00 53.34 193 PRO A O 1
ATOM 1462 N N . GLY A 1 194 ? -14.764 0.945 -14.143 1.00 55.09 194 GLY A N 1
ATOM 1463 C CA . GLY A 1 194 ? -14.195 0.837 -12.789 1.00 55.09 194 GLY A CA 1
ATOM 1464 C C . GLY A 1 194 ? -12.833 0.136 -12.712 1.00 55.09 194 GLY A C 1
ATOM 1465 O O . GLY A 1 194 ? -12.583 -0.576 -11.747 1.00 55.09 194 GLY A O 1
ATOM 1466 N N . GLY A 1 195 ? -11.991 0.290 -13.741 1.00 47.94 195 GLY A N 1
ATOM 1467 C CA . GLY A 1 195 ? -10.711 -0.403 -13.923 1.00 47.94 195 GLY A CA 1
ATOM 1468 C C . GLY A 1 195 ? -9.818 -0.483 -12.679 1.00 47.94 195 GLY A C 1
ATOM 1469 O O . GLY A 1 195 ? -9.107 0.455 -12.343 1.00 47.94 195 GLY A O 1
ATOM 1470 N N . GLY A 1 196 ? -9.846 -1.632 -12.004 1.00 57.19 196 GLY A N 1
ATOM 1471 C CA . GLY A 1 196 ? -8.861 -1.999 -10.991 1.00 57.19 196 GLY A CA 1
ATOM 1472 C C . GLY A 1 196 ? -7.642 -2.678 -11.623 1.00 57.19 196 GLY A C 1
ATOM 1473 O O . GLY A 1 196 ? -7.764 -3.359 -12.643 1.00 57.19 196 GLY A O 1
ATOM 1474 N N . GLY A 1 197 ? -6.475 -2.532 -10.988 1.00 63.44 197 GLY A N 1
ATOM 1475 C CA . GLY A 1 197 ? -5.240 -3.225 -11.372 1.00 63.44 197 GLY A CA 1
ATOM 1476 C C . GLY A 1 197 ? -4.458 -2.563 -12.510 1.00 63.44 197 GLY A C 1
ATOM 1477 O O . GLY A 1 197 ? -4.027 -3.272 -13.419 1.00 63.44 197 GLY A O 1
ATOM 1478 N N . ALA A 1 198 ? -4.272 -1.238 -12.468 1.00 83.38 198 ALA A N 1
ATOM 1479 C CA . ALA A 1 198 ? -3.532 -0.466 -13.472 1.00 83.38 198 ALA A CA 1
ATOM 1480 C C . ALA A 1 198 ? -4.080 -0.579 -14.901 1.00 83.38 198 ALA A C 1
ATOM 1482 O O . ALA A 1 198 ? -3.314 -0.719 -15.866 1.00 83.38 198 ALA A O 1
ATOM 1483 N N . ALA A 1 199 ? -5.411 -0.575 -15.027 1.00 86.31 199 ALA A N 1
ATOM 1484 C CA . ALA A 1 199 ? -6.113 -0.816 -16.276 1.00 86.31 199 ALA A CA 1
ATOM 1485 C C . ALA A 1 199 ? -7.163 0.250 -16.582 1.00 86.31 199 ALA A C 1
ATOM 1487 O O . ALA A 1 199 ? -8.096 0.458 -15.811 1.00 86.31 199 ALA A O 1
ATOM 1488 N N . GLY A 1 200 ? -7.085 0.822 -17.780 1.00 89.19 200 GLY A N 1
ATOM 1489 C CA . GLY A 1 200 ? -8.046 1.816 -18.241 1.00 89.19 200 GLY A CA 1
ATOM 1490 C C . GLY A 1 200 ? -7.966 2.066 -19.745 1.00 89.19 200 GLY A C 1
ATOM 1491 O O . GLY A 1 200 ? -7.104 1.512 -20.438 1.00 89.19 200 GLY A O 1
ATOM 1492 N N . PRO A 1 201 ? -8.872 2.885 -20.306 1.00 90.75 201 PRO A N 1
ATOM 1493 C CA . PRO A 1 201 ? -8.995 3.055 -21.757 1.00 90.75 201 PRO A CA 1
ATOM 1494 C C . PRO A 1 201 ? -7.762 3.721 -22.391 1.00 90.75 201 PRO A C 1
ATOM 1496 O O . PRO A 1 201 ? -7.525 3.574 -23.594 1.00 90.75 201 PRO A O 1
ATOM 1499 N N . GLY A 1 202 ? -6.972 4.439 -21.584 1.00 89.69 202 GLY A N 1
ATOM 1500 C CA . GLY A 1 202 ? -5.715 5.078 -21.975 1.00 89.69 202 GLY A CA 1
ATOM 1501 C C . GLY A 1 202 ? -4.467 4.204 -21.812 1.00 89.69 202 GLY A C 1
ATOM 1502 O O . GLY A 1 202 ? -3.370 4.689 -22.083 1.00 89.69 202 GLY A O 1
ATOM 1503 N N . GLY A 1 203 ? -4.606 2.950 -21.373 1.00 94.75 203 GLY A N 1
ATOM 1504 C CA . GLY A 1 203 ? -3.461 2.092 -21.083 1.00 94.75 203 GLY A CA 1
ATOM 1505 C C . GLY A 1 203 ? -2.620 1.696 -22.295 1.00 94.75 203 GLY A C 1
ATOM 1506 O O . GLY A 1 203 ? -3.034 1.813 -23.453 1.00 94.75 203 GLY A O 1
ATOM 1507 N N . ILE A 1 204 ? -1.406 1.223 -22.012 1.00 97.25 204 ILE A N 1
ATOM 1508 C CA . ILE A 1 204 ? -0.364 0.992 -23.022 1.00 97.25 204 ILE A CA 1
ATOM 1509 C C . ILE A 1 204 ? -0.558 -0.345 -23.741 1.00 97.25 204 ILE A C 1
ATOM 1511 O O . ILE A 1 204 ? -0.477 -0.400 -24.968 1.00 97.25 204 ILE A O 1
ATOM 1515 N N . ILE A 1 205 ? -0.785 -1.426 -22.993 1.00 98.12 205 ILE A N 1
ATOM 1516 C CA . ILE A 1 205 ? -0.796 -2.795 -23.526 1.00 98.12 205 ILE A CA 1
ATOM 1517 C C . ILE A 1 205 ? -2.220 -3.326 -23.550 1.00 98.12 205 ILE A C 1
ATOM 1519 O O . ILE A 1 205 ? -2.820 -3.501 -22.497 1.00 98.12 205 ILE A O 1
ATOM 1523 N N . GLY A 1 206 ? -2.748 -3.614 -24.736 1.00 97.12 206 GLY A N 1
ATOM 1524 C CA . GLY A 1 206 ? -4.022 -4.304 -24.907 1.00 97.12 206 GLY A CA 1
ATOM 1525 C C . GLY A 1 206 ? -3.903 -5.818 -24.758 1.00 97.12 206 GLY A C 1
ATOM 1526 O O . GLY A 1 206 ? -2.849 -6.423 -24.969 1.00 97.12 206 GLY A O 1
ATOM 1527 N N . ARG A 1 207 ? -5.030 -6.462 -24.444 1.00 96.25 207 ARG A N 1
ATOM 1528 C CA . ARG A 1 207 ? -5.099 -7.912 -24.205 1.00 96.25 207 ARG A CA 1
ATOM 1529 C C . ARG A 1 207 ? -4.683 -8.792 -25.391 1.00 96.25 207 ARG A C 1
ATOM 1531 O O . ARG A 1 207 ? -4.404 -9.971 -25.194 1.00 96.25 207 ARG A O 1
ATOM 1538 N N . ASP A 1 208 ? -4.715 -8.290 -26.618 1.00 96.94 208 ASP A N 1
ATOM 1539 C CA . ASP A 1 208 ? -4.445 -9.030 -27.859 1.00 96.94 208 ASP A CA 1
ATOM 1540 C C . ASP A 1 208 ? -3.265 -8.460 -28.665 1.00 96.94 208 ASP A C 1
ATOM 1542 O O . ASP A 1 208 ? -3.039 -8.877 -29.813 1.00 96.94 208 ASP A O 1
ATOM 1546 N N . ASP A 1 209 ? -2.496 -7.558 -28.045 1.00 98.56 209 ASP A N 1
ATOM 1547 C CA . ASP A 1 209 ? -1.307 -6.931 -28.616 1.00 98.56 209 ASP A CA 1
ATOM 1548 C C . ASP A 1 209 ? -0.135 -7.916 -28.772 1.00 98.56 209 ASP A C 1
ATOM 1550 O O . ASP A 1 209 ? 0.018 -8.908 -28.056 1.00 98.56 209 ASP A O 1
ATOM 1554 N N . ILE A 1 210 ? 0.739 -7.610 -29.725 1.00 98.75 210 ILE A N 1
ATOM 1555 C CA . ILE A 1 210 ? 2.056 -8.215 -29.895 1.00 98.75 210 ILE A CA 1
ATOM 1556 C C . ILE A 1 210 ? 3.062 -7.302 -29.192 1.00 98.75 210 ILE A C 1
ATOM 1558 O O . ILE A 1 210 ? 3.363 -6.209 -29.672 1.00 98.75 210 ILE A O 1
ATOM 1562 N N . VAL A 1 211 ? 3.586 -7.732 -28.050 1.00 98.81 211 VAL A N 1
ATOM 1563 C CA . VAL A 1 211 ? 4.511 -6.950 -27.228 1.00 98.81 211 VAL A CA 1
ATOM 1564 C C . VAL A 1 211 ? 5.948 -7.356 -27.528 1.00 98.81 211 VAL A C 1
ATOM 1566 O O . VAL A 1 211 ? 6.381 -8.470 -27.239 1.00 98.81 211 VAL A O 1
ATOM 1569 N N . MET A 1 212 ? 6.708 -6.431 -28.099 1.00 98.44 212 MET A N 1
ATOM 1570 C CA . MET A 1 212 ? 8.128 -6.572 -28.377 1.00 98.44 212 MET A CA 1
ATOM 1571 C C . MET A 1 212 ? 8.941 -5.952 -27.237 1.00 98.44 212 MET A C 1
ATOM 1573 O O . MET A 1 212 ? 8.940 -4.733 -27.061 1.00 98.44 212 MET A O 1
ATOM 1577 N N . ILE A 1 213 ? 9.644 -6.791 -26.473 1.00 98.69 213 ILE A N 1
ATOM 1578 C CA . ILE A 1 213 ? 10.503 -6.379 -25.356 1.00 98.69 213 ILE A CA 1
ATOM 1579 C C . ILE A 1 213 ? 11.949 -6.348 -25.846 1.00 98.69 213 ILE A C 1
ATOM 1581 O O . ILE A 1 213 ? 12.581 -7.390 -26.019 1.00 98.69 213 ILE A O 1
ATOM 1585 N N . LYS A 1 214 ? 12.488 -5.149 -26.063 1.00 97.94 214 LYS A N 1
ATOM 1586 C CA . LYS A 1 214 ? 13.897 -4.956 -26.409 1.00 97.94 214 LYS A CA 1
ATOM 1587 C C . LYS A 1 214 ? 14.730 -4.944 -25.139 1.00 97.94 214 LYS A C 1
ATOM 1589 O O . LYS A 1 214 ? 14.650 -3.997 -24.363 1.00 97.94 214 LYS A O 1
ATOM 1594 N N . VAL A 1 215 ? 15.548 -5.969 -24.954 1.00 97.25 215 VAL A N 1
ATOM 1595 C CA . VAL A 1 215 ? 16.517 -6.085 -23.849 1.00 97.25 215 VAL A CA 1
ATOM 1596 C C . VAL A 1 215 ? 17.913 -5.722 -24.335 1.00 97.25 215 VAL A C 1
ATOM 1598 O O . VAL A 1 215 ? 18.102 -5.646 -25.546 1.00 97.25 215 VAL A O 1
ATOM 1601 N N . ASN A 1 216 ? 18.860 -5.519 -23.410 1.00 93.94 216 ASN A N 1
ATOM 1602 C CA . ASN A 1 216 ? 20.292 -5.437 -23.693 1.00 93.94 216 ASN A CA 1
ATOM 1603 C C . ASN A 1 216 ? 20.917 -6.828 -23.559 1.00 93.94 216 ASN A C 1
ATOM 1605 O O . ASN A 1 216 ? 21.196 -7.272 -22.443 1.00 93.94 216 ASN A O 1
ATOM 1609 N N . GLY A 1 217 ? 21.127 -7.495 -24.689 1.00 90.00 217 GLY A N 1
ATOM 1610 C CA . GLY A 1 217 ? 21.689 -8.849 -24.769 1.00 90.00 217 GLY A CA 1
ATOM 1611 C C . GLY A 1 217 ? 23.111 -8.923 -25.333 1.00 90.00 217 GLY A C 1
ATOM 1612 O O . GLY A 1 217 ? 23.617 -10.022 -25.517 1.00 90.00 217 GLY A O 1
ATOM 1613 N N . GLU A 1 218 ? 23.775 -7.792 -25.600 1.00 87.75 218 GLU A N 1
ATOM 1614 C CA . GLU A 1 218 ? 25.153 -7.754 -26.139 1.00 87.75 218 GLU A CA 1
ATOM 1615 C C . GLU A 1 218 ? 26.220 -8.082 -25.076 1.00 87.75 218 GLU A C 1
ATOM 1617 O O . GLU A 1 218 ? 27.335 -8.482 -25.404 1.00 87.75 218 GLU A O 1
ATOM 1622 N N . TRP A 1 219 ? 25.912 -7.932 -23.782 1.00 88.88 219 TRP A N 1
ATOM 1623 C CA . TRP A 1 219 ? 26.904 -8.035 -22.703 1.00 88.88 219 TRP A CA 1
ATOM 1624 C C . TRP A 1 219 ? 26.508 -9.039 -21.617 1.00 88.88 219 TRP A C 1
ATOM 1626 O O . TRP A 1 219 ? 25.332 -9.204 -21.302 1.00 88.88 219 TRP A O 1
ATOM 1636 N N . ARG A 1 220 ? 27.513 -9.664 -20.989 1.00 85.88 220 ARG A N 1
ATOM 1637 C CA . ARG A 1 220 ? 27.322 -10.600 -19.868 1.00 85.88 220 ARG A CA 1
ATOM 1638 C C . ARG A 1 220 ? 27.092 -9.868 -18.546 1.00 85.88 220 ARG A C 1
ATOM 1640 O O . ARG A 1 220 ? 27.182 -8.647 -18.453 1.00 85.88 220 ARG A O 1
ATOM 1647 N N . TRP A 1 221 ? 26.880 -10.652 -17.493 1.00 90.94 221 TRP A N 1
ATOM 1648 C CA . TRP A 1 221 ? 26.866 -10.237 -16.092 1.00 90.94 221 TRP A CA 1
ATOM 1649 C C . TRP A 1 221 ? 25.890 -9.085 -15.865 1.00 90.94 221 TRP A C 1
ATOM 1651 O O . TRP A 1 221 ? 24.783 -9.145 -16.367 1.00 90.94 221 TRP A O 1
ATOM 1661 N N . ARG A 1 222 ? 26.277 -8.027 -15.146 1.00 93.19 222 ARG A N 1
ATOM 1662 C CA . ARG A 1 222 ? 25.462 -6.817 -14.933 1.00 93.19 222 ARG A CA 1
ATOM 1663 C C . ARG A 1 222 ? 25.640 -5.791 -16.064 1.00 93.19 222 ARG A C 1
ATOM 1665 O O . ARG A 1 222 ? 25.445 -4.592 -15.869 1.00 93.19 222 ARG A O 1
ATOM 1672 N N . GLY A 1 223 ? 26.106 -6.252 -17.226 1.00 91.62 223 GLY A N 1
ATOM 1673 C CA . GLY A 1 223 ? 26.161 -5.502 -18.472 1.00 91.62 223 GLY A CA 1
ATOM 1674 C C . GLY A 1 223 ? 24.922 -5.694 -19.353 1.00 91.62 223 GLY A C 1
ATOM 1675 O O . GLY A 1 223 ? 24.679 -4.827 -20.191 1.00 91.62 223 GLY A O 1
ATOM 1676 N N . GLY A 1 224 ? 24.158 -6.776 -19.184 1.00 92.94 224 GLY A N 1
ATOM 1677 C CA . GLY A 1 224 ? 22.870 -6.991 -19.859 1.00 92.94 224 GLY A CA 1
ATOM 1678 C C . GLY A 1 224 ? 21.677 -6.519 -19.022 1.00 92.94 224 GLY A C 1
ATOM 1679 O O . GLY A 1 224 ? 21.844 -6.174 -17.853 1.00 92.94 224 GLY A O 1
ATOM 1680 N N . THR A 1 225 ? 20.471 -6.508 -19.591 1.00 96.06 225 THR A N 1
ATOM 1681 C CA . THR A 1 225 ? 19.222 -6.207 -18.853 1.00 96.06 225 THR A CA 1
ATOM 1682 C C . THR A 1 225 ? 18.902 -7.312 -17.847 1.00 96.06 225 THR A C 1
ATOM 1684 O O . THR A 1 225 ? 19.072 -8.490 -18.155 1.00 96.06 225 THR A O 1
ATOM 1687 N N . ASN A 1 226 ? 18.422 -6.976 -16.652 1.00 96.06 226 ASN A N 1
ATOM 1688 C CA . ASN A 1 226 ? 18.077 -7.971 -15.642 1.00 96.06 226 ASN A CA 1
ATOM 1689 C C . ASN A 1 226 ? 16.941 -8.904 -16.115 1.00 96.06 226 ASN A C 1
ATOM 1691 O O . ASN A 1 226 ? 15.830 -8.444 -16.382 1.00 96.06 226 ASN A O 1
ATOM 1695 N N . SER A 1 227 ? 17.196 -10.212 -16.229 1.00 95.44 227 SER A N 1
ATOM 1696 C CA . SER A 1 227 ? 16.195 -11.179 -16.695 1.00 95.44 227 SER A CA 1
ATOM 1697 C C . SER A 1 227 ? 15.069 -11.394 -15.681 1.00 95.44 227 SER A C 1
ATOM 1699 O O . SER A 1 227 ? 13.965 -11.725 -16.102 1.00 95.44 227 SER A O 1
ATOM 1701 N N . ASP A 1 228 ? 15.272 -11.101 -14.390 1.00 94.00 228 ASP A N 1
ATOM 1702 C CA . ASP A 1 228 ? 14.188 -11.076 -13.394 1.00 94.00 228 ASP A CA 1
ATOM 1703 C C . ASP A 1 228 ? 13.206 -9.925 -13.651 1.00 94.00 228 ASP A C 1
ATOM 1705 O O . ASP A 1 228 ? 11.996 -10.093 -13.516 1.00 94.00 228 ASP A O 1
ATOM 1709 N N . VAL A 1 229 ? 13.695 -8.772 -14.117 1.00 97.19 229 VAL A N 1
ATOM 1710 C CA . VAL A 1 229 ? 12.832 -7.648 -14.526 1.00 97.19 229 VAL A CA 1
ATOM 1711 C C . VAL A 1 229 ? 12.033 -8.026 -15.775 1.00 97.19 229 VAL A C 1
ATOM 1713 O O . VAL A 1 229 ? 10.833 -7.773 -15.850 1.00 97.19 229 VAL A O 1
ATOM 1716 N N . VAL A 1 230 ? 12.667 -8.699 -16.741 1.00 98.19 230 VAL A N 1
ATOM 1717 C CA . VAL A 1 230 ? 11.972 -9.222 -17.932 1.00 98.19 230 VAL A CA 1
ATOM 1718 C C . VAL A 1 230 ? 10.927 -10.267 -17.537 1.00 98.19 230 VAL A C 1
ATOM 1720 O O . VAL A 1 230 ? 9.811 -10.226 -18.046 1.00 98.19 230 VAL A O 1
ATOM 1723 N N . LYS A 1 231 ? 11.247 -11.161 -16.596 1.00 95.50 231 LYS A N 1
ATOM 1724 C CA . LYS A 1 231 ? 10.317 -12.148 -16.032 1.00 95.50 231 LYS A CA 1
ATOM 1725 C C . LYS A 1 231 ? 9.093 -11.477 -15.413 1.00 95.50 231 LYS A C 1
ATOM 1727 O O . LYS A 1 231 ? 7.986 -11.886 -15.743 1.00 95.50 231 LYS A O 1
ATOM 1732 N N . GLY A 1 232 ? 9.284 -10.433 -14.602 1.00 91.62 232 GLY A N 1
ATOM 1733 C CA . GLY A 1 232 ? 8.189 -9.652 -14.015 1.00 91.62 232 GLY A CA 1
ATOM 1734 C C . GLY A 1 232 ? 7.330 -8.935 -15.063 1.00 91.62 232 GLY A C 1
ATOM 1735 O O . GLY A 1 232 ? 6.108 -8.932 -14.961 1.00 91.62 232 GLY A O 1
ATOM 1736 N N . LEU A 1 233 ? 7.938 -8.395 -16.127 1.00 97.94 233 LEU A N 1
ATOM 1737 C CA . LEU A 1 233 ? 7.190 -7.788 -17.236 1.00 97.94 233 LEU A CA 1
ATOM 1738 C C . LEU A 1 233 ? 6.352 -8.814 -18.000 1.00 97.94 233 LEU A C 1
ATOM 1740 O O . LEU A 1 233 ? 5.178 -8.566 -18.265 1.00 97.94 233 LEU A O 1
ATOM 1744 N N . VAL A 1 234 ? 6.930 -9.970 -18.342 1.00 97.69 234 VAL A N 1
ATOM 1745 C CA . VAL A 1 234 ? 6.185 -11.054 -19.000 1.00 97.69 234 VAL A CA 1
ATOM 1746 C C . VAL A 1 234 ? 5.059 -11.550 -18.092 1.00 97.69 234 VAL A C 1
ATOM 1748 O O . VAL A 1 234 ? 3.954 -11.781 -18.581 1.00 97.69 234 VAL A O 1
ATOM 1751 N N . GLU A 1 235 ? 5.298 -11.666 -16.784 1.00 90.88 235 GLU A N 1
ATOM 1752 C CA . GLU A 1 235 ? 4.269 -12.033 -15.807 1.00 90.88 235 GLU A CA 1
ATOM 1753 C C . GLU A 1 235 ? 3.100 -11.051 -15.815 1.00 90.88 235 GLU A C 1
ATOM 1755 O O . GLU A 1 235 ? 1.959 -11.460 -16.018 1.00 90.88 235 GLU A O 1
ATOM 1760 N N . ALA A 1 236 ? 3.384 -9.755 -15.668 1.00 90.50 236 ALA A N 1
ATOM 1761 C CA . ALA A 1 236 ? 2.370 -8.709 -15.674 1.00 90.50 236 ALA A CA 1
ATOM 1762 C C . ALA A 1 236 ? 1.558 -8.727 -16.978 1.00 90.50 236 ALA A C 1
ATOM 1764 O O . ALA A 1 236 ? 0.330 -8.747 -16.945 1.00 90.50 236 ALA A O 1
ATOM 1765 N N . ILE A 1 237 ? 2.229 -8.796 -18.133 1.00 97.12 237 ILE A N 1
ATOM 1766 C CA . ILE A 1 237 ? 1.570 -8.823 -19.448 1.00 97.12 237 ILE A CA 1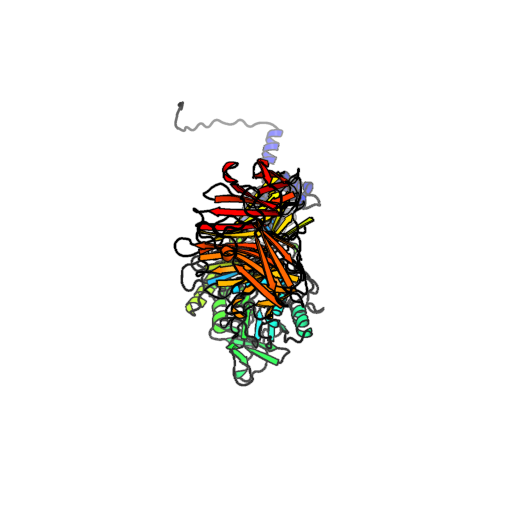
ATOM 1767 C C . ILE A 1 237 ? 0.691 -10.065 -19.603 1.00 97.12 237 ILE A C 1
ATOM 1769 O O . ILE A 1 237 ? -0.450 -9.961 -20.041 1.00 97.12 237 ILE A O 1
ATOM 1773 N N . THR A 1 238 ? 1.196 -11.247 -19.252 1.00 93.44 238 THR A N 1
ATOM 1774 C CA . THR A 1 238 ? 0.434 -12.498 -19.402 1.00 93.44 238 THR A CA 1
ATOM 1775 C C . THR A 1 238 ? -0.745 -12.594 -18.431 1.00 93.44 238 THR A C 1
ATOM 1777 O O . THR A 1 238 ? -1.754 -13.212 -18.775 1.00 93.44 238 THR A O 1
ATOM 1780 N N . ASN A 1 239 ? -0.667 -11.899 -17.292 1.00 86.00 239 ASN A N 1
ATOM 1781 C CA . ASN A 1 239 ? -1.743 -11.722 -16.315 1.00 86.00 239 ASN A CA 1
ATOM 1782 C C . ASN A 1 239 ? -2.608 -10.473 -16.563 1.00 86.00 239 ASN A C 1
ATOM 1784 O O . ASN A 1 239 ? -3.285 -10.019 -15.642 1.00 86.00 239 ASN A O 1
ATOM 1788 N N . HIS A 1 240 ? -2.614 -9.922 -17.786 1.00 91.44 240 HIS A N 1
ATOM 1789 C CA . HIS A 1 240 ? -3.467 -8.788 -18.157 1.00 91.44 240 HIS A CA 1
ATOM 1790 C C . HIS A 1 240 ? -4.894 -8.966 -17.593 1.00 91.44 240 HIS A C 1
ATOM 1792 O O . HIS A 1 240 ? -5.481 -10.035 -17.797 1.00 91.44 240 HIS A O 1
ATOM 1798 N N . PRO A 1 241 ? -5.501 -7.948 -16.951 1.00 81.44 241 PRO A N 1
ATOM 1799 C CA . PRO A 1 241 ? -6.780 -8.095 -16.240 1.00 81.44 241 PRO A CA 1
ATOM 1800 C C . PRO A 1 241 ? -7.926 -8.582 -17.141 1.00 81.44 241 PRO A C 1
ATOM 1802 O O . PRO A 1 241 ? -8.817 -9.316 -16.706 1.00 81.44 241 PRO A O 1
ATOM 1805 N N . ASP A 1 242 ? -7.881 -8.236 -18.430 1.00 86.56 242 ASP A N 1
ATOM 1806 C CA . ASP A 1 242 ? -8.829 -8.722 -19.447 1.00 86.56 242 ASP A CA 1
ATOM 1807 C C . ASP A 1 242 ? -8.542 -10.121 -20.030 1.00 86.56 242 ASP A C 1
ATOM 1809 O O . ASP A 1 242 ? -9.266 -10.588 -20.914 1.00 86.56 242 ASP A O 1
ATOM 1813 N N . GLY A 1 243 ? -7.510 -10.803 -19.537 1.00 88.81 243 GLY A N 1
ATOM 1814 C CA . GLY A 1 243 ? -7.006 -12.070 -20.059 1.00 88.81 243 GLY A CA 1
ATOM 1815 C C . GLY A 1 243 ? -6.194 -11.881 -21.342 1.00 88.81 243 GLY A C 1
ATOM 1816 O O . GLY A 1 243 ? -6.753 -11.611 -22.414 1.00 88.81 243 GLY A O 1
ATOM 1817 N N . PHE A 1 244 ? -4.874 -12.063 -21.242 1.00 96.25 244 PHE A N 1
ATOM 1818 C CA . PHE A 1 244 ? -3.949 -11.885 -22.361 1.00 96.25 244 PHE A CA 1
ATOM 1819 C C . PHE A 1 244 ? -4.050 -13.025 -23.385 1.00 96.25 244 PHE A C 1
ATOM 1821 O O . PHE A 1 244 ? -3.960 -14.208 -23.063 1.00 96.25 244 PHE A O 1
ATOM 1828 N N . THR A 1 245 ? -4.218 -12.654 -24.649 1.00 97.62 245 THR A N 1
ATOM 1829 C CA . THR A 1 245 ? -4.351 -13.545 -25.818 1.00 97.62 245 THR A CA 1
ATOM 1830 C C . THR A 1 245 ? -3.356 -13.215 -26.931 1.00 97.62 245 THR A C 1
ATOM 1832 O O . THR A 1 245 ? -3.293 -13.922 -27.943 1.00 97.62 245 THR A O 1
ATOM 1835 N N . GLY A 1 246 ? -2.604 -12.131 -26.744 1.00 98.12 246 GLY A N 1
ATOM 1836 C CA . GLY A 1 246 ? -1.579 -11.653 -27.650 1.00 98.12 246 GLY A CA 1
ATOM 1837 C C . GLY A 1 246 ? -0.312 -12.506 -27.639 1.00 98.12 246 GLY A C 1
ATOM 1838 O O . GLY A 1 246 ? -0.323 -13.702 -27.333 1.00 98.12 246 GLY A O 1
ATOM 1839 N N . GLU A 1 247 ? 0.798 -11.880 -28.005 1.00 98.69 247 GLU A N 1
ATOM 1840 C CA . GLU A 1 247 ? 2.111 -12.522 -28.069 1.00 98.69 247 GLU A CA 1
ATOM 1841 C C . GLU A 1 247 ? 3.171 -11.619 -27.451 1.00 98.69 247 GLU A C 1
ATOM 1843 O O . GLU A 1 247 ? 3.119 -10.406 -27.618 1.00 98.69 247 GLU A O 1
ATOM 1848 N N . VAL A 1 248 ? 4.149 -12.203 -26.764 1.00 98.88 248 VAL A N 1
ATOM 1849 C CA . VAL A 1 248 ? 5.330 -11.491 -26.272 1.00 98.88 248 VAL A CA 1
ATOM 1850 C C . VAL A 1 248 ? 6.568 -12.030 -26.980 1.00 98.88 248 VAL A C 1
ATOM 1852 O O . VAL A 1 248 ? 6.808 -13.240 -27.010 1.00 98.88 248 VAL A O 1
ATOM 1855 N N . VAL A 1 249 ? 7.380 -11.136 -27.535 1.00 98.69 249 VAL A N 1
ATOM 1856 C CA . VAL A 1 249 ? 8.659 -11.484 -28.157 1.00 98.69 249 VAL A CA 1
ATOM 1857 C C . VAL A 1 249 ? 9.782 -10.643 -27.566 1.00 98.69 249 VAL A C 1
ATOM 1859 O O . VAL A 1 249 ? 9.753 -9.414 -27.604 1.00 98.69 249 VAL A O 1
ATOM 1862 N N . ILE A 1 250 ? 10.780 -11.313 -27.000 1.00 98.56 250 ILE A N 1
ATOM 1863 C CA . ILE A 1 250 ? 11.979 -10.678 -26.455 1.00 98.56 250 ILE A CA 1
ATOM 1864 C C . ILE A 1 250 ? 13.012 -10.588 -27.579 1.00 98.56 250 ILE A C 1
ATOM 1866 O O . ILE A 1 250 ? 13.331 -11.600 -28.206 1.00 98.56 250 ILE A O 1
ATOM 1870 N N . VAL A 1 251 ? 13.519 -9.387 -27.850 1.00 97.06 251 VAL A N 1
ATOM 1871 C CA . VAL A 1 251 ? 14.371 -9.105 -29.014 1.00 97.06 251 VAL A CA 1
ATOM 1872 C C . VAL A 1 251 ? 15.645 -8.359 -28.643 1.00 97.06 251 VAL A C 1
ATOM 1874 O O . VAL A 1 251 ? 15.672 -7.562 -27.704 1.00 97.06 251 VAL A O 1
ATOM 1877 N N . GLU A 1 252 ? 16.699 -8.592 -29.418 1.00 93.50 252 GLU A N 1
ATOM 1878 C CA . GLU A 1 252 ? 17.968 -7.864 -29.370 1.00 93.50 252 GLU A CA 1
ATOM 1879 C C . GLU A 1 252 ? 18.763 -8.128 -30.655 1.00 93.50 252 GLU A C 1
ATOM 1881 O O . GLU A 1 252 ? 18.688 -9.214 -31.216 1.00 93.50 252 GLU A O 1
ATOM 1886 N N . ASN A 1 253 ? 19.550 -7.145 -31.083 1.00 89.38 253 ASN A N 1
ATOM 1887 C CA . ASN A 1 253 ? 20.701 -7.281 -31.961 1.00 89.38 253 ASN A CA 1
ATOM 1888 C C . ASN A 1 253 ? 21.988 -7.090 -31.126 1.00 89.38 253 ASN A C 1
ATOM 1890 O O . ASN A 1 253 ? 22.373 -5.971 -30.782 1.00 89.38 253 ASN A O 1
ATOM 1894 N N . GLY A 1 254 ? 22.692 -8.185 -30.852 1.00 81.88 254 GLY A N 1
ATOM 1895 C CA . GLY A 1 254 ? 23.940 -8.196 -30.088 1.00 81.88 254 GLY A CA 1
ATOM 1896 C C . GLY A 1 254 ? 25.169 -7.670 -30.848 1.00 81.88 254 GLY A C 1
ATOM 1897 O O . GLY A 1 254 ? 26.290 -7.749 -30.355 1.00 81.88 254 GLY A O 1
ATOM 1898 N N . GLN A 1 255 ? 24.987 -7.137 -32.059 1.00 81.19 255 GLN A N 1
ATOM 1899 C CA . GLN A 1 255 ? 26.018 -6.697 -33.006 1.00 81.19 255 GLN A CA 1
ATOM 1900 C C . GLN A 1 255 ? 27.002 -7.807 -33.406 1.00 81.19 255 GLN A C 1
ATOM 1902 O O . GLN A 1 255 ? 26.937 -8.312 -34.514 1.00 81.19 255 GLN A O 1
ATOM 1907 N N . TRP A 1 256 ? 27.909 -8.220 -32.533 1.00 77.81 256 TRP A N 1
ATOM 1908 C CA . TRP A 1 256 ? 28.886 -9.283 -32.803 1.00 77.81 256 TRP A CA 1
ATOM 1909 C C . TRP A 1 256 ? 28.863 -10.396 -31.753 1.00 77.81 256 TRP A C 1
ATOM 1911 O O . TRP A 1 256 ? 29.595 -11.375 -31.902 1.00 77.81 256 TRP A O 1
ATOM 1921 N N . ASP A 1 257 ? 28.067 -10.253 -30.690 1.00 78.44 257 ASP A N 1
ATOM 1922 C CA . ASP A 1 257 ? 27.984 -11.208 -29.585 1.00 78.44 257 ASP A CA 1
ATOM 1923 C C . ASP A 1 257 ? 26.578 -11.199 -28.969 1.00 78.44 257 ASP A C 1
ATOM 1925 O O . ASP A 1 257 ? 25.996 -10.134 -28.796 1.00 78.44 257 ASP A O 1
ATOM 1929 N N . SER A 1 258 ? 26.019 -12.364 -28.635 1.00 84.62 258 SER A N 1
ATOM 1930 C CA . SER A 1 258 ? 24.632 -12.467 -28.158 1.00 84.62 258 SER A CA 1
ATOM 1931 C C . SER A 1 258 ? 24.502 -13.359 -26.929 1.00 84.62 258 SER A C 1
ATOM 1933 O O . SER A 1 258 ? 24.812 -14.551 -26.946 1.00 84.62 258 SER A O 1
ATOM 1935 N N . TYR A 1 259 ? 23.967 -12.783 -25.856 1.00 87.44 259 TYR A N 1
ATOM 1936 C CA . TYR A 1 259 ? 23.788 -13.414 -24.550 1.00 87.44 259 TYR A CA 1
ATOM 1937 C C . TYR A 1 259 ? 22.317 -13.638 -24.203 1.00 87.44 259 TYR A C 1
ATOM 1939 O O . TYR A 1 259 ? 21.910 -13.519 -23.048 1.00 87.44 259 TYR A O 1
ATOM 1947 N N . MET A 1 260 ? 21.515 -13.975 -25.215 1.00 87.50 260 MET A N 1
ATOM 1948 C CA . MET A 1 260 ? 20.072 -14.172 -25.066 1.00 87.50 260 MET A CA 1
ATOM 1949 C C . MET A 1 260 ? 19.669 -15.556 -24.520 1.00 87.50 260 MET A C 1
ATOM 1951 O O . MET A 1 260 ? 18.532 -15.732 -24.080 1.00 87.50 260 MET A O 1
ATOM 1955 N N . ASP A 1 261 ? 20.585 -16.532 -24.545 1.00 82.06 261 ASP A N 1
ATOM 1956 C CA . ASP A 1 261 ? 20.334 -17.951 -24.241 1.00 82.06 261 ASP A CA 1
ATOM 1957 C C . ASP A 1 261 ? 21.573 -18.633 -23.621 1.00 82.06 261 ASP A C 1
ATOM 1959 O O . ASP A 1 261 ? 22.705 -18.234 -23.899 1.00 82.06 261 ASP A O 1
ATOM 1963 N N . ASN A 1 262 ? 21.371 -19.703 -22.848 1.00 66.69 262 ASN A N 1
ATOM 1964 C CA . ASN A 1 262 ? 22.395 -20.414 -22.065 1.00 66.69 262 ASN A CA 1
ATOM 1965 C C . ASN A 1 262 ? 22.821 -21.773 -22.665 1.00 66.69 262 ASN A C 1
ATOM 1967 O O . ASN A 1 262 ? 23.342 -22.639 -21.957 1.00 66.69 262 ASN A O 1
ATOM 1971 N N . ARG A 1 263 ? 22.616 -21.991 -23.972 1.00 58.97 263 ARG A N 1
ATOM 1972 C CA . ARG A 1 263 ? 23.011 -23.239 -24.663 1.00 58.97 263 ARG A CA 1
ATOM 1973 C C . ARG A 1 263 ? 24.523 -23.464 -24.648 1.00 58.97 263 ARG A C 1
ATOM 1975 O O . ARG A 1 263 ? 25.296 -22.520 -24.614 1.00 58.97 263 ARG A O 1
ATOM 1982 N N . ALA A 1 264 ? 24.949 -24.726 -24.736 1.00 52.59 264 ALA A N 1
ATOM 1983 C CA . ALA A 1 264 ? 26.363 -25.122 -24.685 1.00 52.59 264 ALA A CA 1
ATOM 1984 C C . ALA A 1 264 ? 27.225 -24.612 -25.863 1.00 52.59 264 ALA A C 1
ATOM 1986 O O . ALA A 1 264 ? 28.451 -24.594 -25.756 1.00 52.59 264 ALA A O 1
ATOM 1987 N N . ASP A 1 265 ? 26.601 -24.228 -26.978 1.00 53.84 265 ASP A N 1
ATOM 1988 C CA . ASP A 1 265 ? 27.218 -23.558 -28.129 1.00 53.84 265 ASP A CA 1
ATOM 1989 C C . ASP A 1 265 ? 27.166 -22.023 -28.027 1.00 53.84 265 ASP A C 1
ATOM 1991 O O . ASP A 1 265 ? 27.883 -21.342 -28.763 1.00 53.84 265 ASP A O 1
ATOM 1995 N N . ASN A 1 266 ? 26.393 -21.486 -27.076 1.00 53.44 266 ASN A N 1
ATOM 1996 C CA . ASN A 1 266 ? 26.412 -20.086 -26.692 1.00 53.44 266 ASN A CA 1
ATOM 1997 C C . ASN A 1 266 ? 27.361 -19.879 -25.502 1.00 53.44 266 ASN A C 1
ATOM 1999 O O . ASN A 1 266 ? 27.431 -20.666 -24.560 1.00 53.44 266 ASN A O 1
ATOM 2003 N N . GLN A 1 267 ? 28.159 -18.821 -25.523 1.00 52.75 267 GLN A N 1
ATOM 2004 C CA . GLN A 1 267 ? 29.332 -18.716 -24.655 1.00 52.75 267 GLN A CA 1
ATOM 2005 C C . GLN A 1 267 ? 29.024 -18.406 -23.172 1.00 52.75 267 GLN A C 1
ATOM 2007 O O . GLN A 1 267 ? 29.934 -17.963 -22.464 1.00 52.75 267 GLN A O 1
ATOM 2012 N N . ASN A 1 268 ? 27.799 -18.582 -22.663 1.00 57.56 268 ASN A N 1
ATOM 2013 C CA . ASN A 1 268 ? 27.420 -18.044 -21.351 1.00 57.56 268 ASN A CA 1
ATOM 2014 C C . ASN A 1 268 ? 26.438 -18.885 -20.510 1.00 57.56 268 ASN A C 1
ATOM 2016 O O . ASN A 1 268 ? 25.395 -18.374 -20.136 1.00 57.56 268 ASN A O 1
ATOM 2020 N N . PRO A 1 269 ? 26.770 -20.117 -20.089 1.00 55.59 269 PRO A N 1
ATOM 2021 C CA . PRO A 1 269 ? 25.849 -20.902 -19.265 1.00 55.59 269 PRO A CA 1
ATOM 2022 C C . PRO A 1 269 ? 25.620 -20.358 -17.835 1.00 55.59 269 PRO A C 1
ATOM 2024 O O . PRO A 1 269 ? 24.728 -20.849 -17.163 1.00 55.59 269 PRO A O 1
ATOM 2027 N N . ASN A 1 270 ? 26.414 -19.391 -17.335 1.00 65.31 270 ASN A N 1
ATOM 2028 C CA . ASN A 1 270 ? 26.372 -18.929 -15.929 1.00 65.31 270 ASN A CA 1
ATOM 2029 C C . ASN A 1 270 ? 26.756 -17.441 -15.761 1.00 65.31 270 ASN A C 1
ATOM 2031 O O . ASN A 1 270 ? 27.610 -17.098 -14.935 1.00 65.31 270 ASN A O 1
ATOM 2035 N N . GLY A 1 271 ? 26.219 -16.549 -16.592 1.00 82.50 271 GLY A N 1
ATOM 2036 C CA . GLY A 1 271 ? 26.633 -15.144 -16.584 1.00 82.50 271 GLY A CA 1
ATOM 2037 C C . GLY A 1 271 ? 25.540 -14.162 -16.965 1.00 82.50 271 GLY A C 1
ATOM 2038 O O . GLY A 1 271 ? 25.849 -13.193 -17.656 1.00 82.50 271 GLY A O 1
ATOM 2039 N N . CYS A 1 272 ? 24.290 -14.407 -16.574 1.00 89.50 272 CYS A N 1
ATOM 2040 C CA . CYS A 1 272 ? 23.167 -13.498 -16.817 1.00 89.50 272 CYS A CA 1
ATOM 2041 C C . CYS A 1 272 ? 23.080 -12.392 -15.748 1.00 89.50 272 CYS A C 1
ATOM 2043 O O . CYS A 1 272 ? 23.586 -12.537 -14.627 1.00 89.50 272 CYS A O 1
ATOM 2045 N N . ASN A 1 273 ? 22.428 -11.275 -16.083 1.00 92.50 273 ASN A N 1
ATOM 2046 C CA . ASN A 1 273 ? 22.001 -10.291 -15.089 1.00 92.50 273 ASN A CA 1
ATOM 2047 C C . ASN A 1 273 ? 20.727 -10.824 -14.414 1.00 92.50 273 ASN A C 1
ATOM 2049 O O . ASN A 1 273 ? 19.646 -10.616 -14.935 1.00 92.50 273 ASN A O 1
ATOM 2053 N N . ALA A 1 274 ? 20.844 -11.553 -13.311 1.00 89.50 274 ALA A N 1
ATOM 2054 C CA . ALA A 1 274 ? 19.714 -12.003 -12.490 1.00 89.50 274 ALA A CA 1
ATOM 2055 C C . ALA A 1 274 ? 20.205 -12.350 -11.081 1.00 89.50 274 ALA A C 1
ATOM 2057 O O . ALA A 1 274 ? 21.421 -12.352 -10.838 1.00 89.50 274 ALA A O 1
ATOM 2058 N N . GLU A 1 275 ? 19.303 -12.572 -10.132 1.00 87.44 275 GLU A N 1
ATOM 2059 C CA . GLU A 1 275 ? 19.689 -13.171 -8.848 1.00 87.44 275 GLU A CA 1
ATOM 2060 C C . GLU A 1 275 ? 20.096 -14.637 -9.037 1.00 87.44 275 GLU A C 1
ATOM 2062 O O . GLU A 1 275 ? 21.157 -15.049 -8.563 1.00 87.44 275 GLU A O 1
ATOM 2067 N N . ASP A 1 276 ? 19.324 -15.394 -9.822 1.00 88.00 276 ASP A N 1
ATOM 2068 C CA . ASP A 1 276 ? 19.796 -16.648 -10.407 1.00 88.00 276 ASP A CA 1
ATOM 2069 C C . ASP A 1 276 ? 20.562 -16.350 -11.699 1.00 88.00 276 ASP A C 1
ATOM 2071 O O . ASP A 1 276 ? 19.993 -16.173 -12.775 1.00 88.00 276 ASP A O 1
ATOM 2075 N N . ILE A 1 277 ? 21.889 -16.315 -11.599 1.00 90.12 277 ILE A N 1
ATOM 2076 C CA . ILE A 1 277 ? 22.786 -15.998 -12.721 1.00 90.12 277 ILE A CA 1
ATOM 2077 C C . ILE A 1 277 ? 22.726 -17.002 -13.887 1.00 90.12 277 ILE A C 1
ATOM 2079 O O . ILE A 1 277 ? 23.393 -16.780 -14.903 1.00 90.12 277 ILE A O 1
ATOM 2083 N N . THR A 1 278 ? 21.969 -18.093 -13.743 1.00 87.56 278 THR A N 1
ATOM 2084 C CA . THR A 1 278 ? 21.717 -19.102 -14.780 1.00 87.56 278 THR A CA 1
ATOM 2085 C C . THR A 1 278 ? 20.402 -18.887 -15.533 1.00 87.56 278 THR A C 1
ATOM 2087 O O . THR A 1 278 ? 20.117 -19.634 -16.462 1.00 87.56 278 THR A O 1
ATOM 2090 N N . GLN A 1 279 ? 19.615 -17.858 -15.195 1.00 91.06 279 GLN A N 1
ATOM 2091 C CA . GLN A 1 279 ? 18.358 -17.532 -15.875 1.00 91.06 279 GLN A CA 1
ATOM 2092 C C . GLN A 1 279 ? 18.588 -16.595 -17.074 1.00 91.06 279 GLN A C 1
ATOM 2094 O O . GLN A 1 279 ? 18.805 -15.389 -16.908 1.00 91.06 279 GLN A O 1
ATOM 2099 N N . SER A 1 280 ? 18.488 -17.124 -18.294 1.00 92.69 280 SER A N 1
ATOM 2100 C CA . SER A 1 280 ? 18.500 -16.334 -19.536 1.00 92.69 280 SER A CA 1
ATOM 2101 C C . SER A 1 280 ? 17.121 -15.775 -19.903 1.00 92.69 280 SER A C 1
ATOM 2103 O O . SER A 1 280 ? 16.097 -16.153 -19.335 1.00 92.69 280 SER A O 1
ATOM 2105 N N . TYR A 1 281 ? 17.063 -14.896 -20.909 1.00 94.75 281 TYR A N 1
ATOM 2106 C CA . TYR A 1 281 ? 15.779 -14.450 -21.465 1.00 94.75 281 TYR A CA 1
ATOM 2107 C C . TYR A 1 281 ? 15.023 -15.588 -22.160 1.00 94.75 281 TYR A C 1
ATOM 2109 O O . TYR A 1 281 ? 13.793 -15.612 -22.138 1.00 94.75 281 TYR A O 1
ATOM 2117 N N . ASN A 1 282 ? 15.744 -16.545 -22.754 1.00 93.69 282 ASN A N 1
ATOM 2118 C CA . ASN A 1 282 ? 15.134 -17.733 -23.339 1.00 93.69 282 ASN A CA 1
ATOM 2119 C C . ASN A 1 282 ? 14.504 -18.637 -22.267 1.00 93.69 282 ASN A C 1
ATOM 2121 O O . ASN A 1 282 ? 13.396 -19.125 -22.473 1.00 93.69 282 ASN A O 1
ATOM 2125 N N . ASP A 1 283 ? 15.136 -18.784 -21.097 1.00 93.81 283 ASP A N 1
ATOM 2126 C CA . ASP A 1 283 ? 14.542 -19.516 -19.967 1.00 93.81 283 ASP A CA 1
ATOM 2127 C C . ASP A 1 283 ? 13.238 -18.859 -19.498 1.00 93.81 283 ASP A C 1
ATOM 2129 O O . ASP A 1 283 ? 12.237 -19.547 -19.287 1.00 93.81 283 ASP A O 1
ATOM 2133 N N . VAL A 1 284 ? 13.209 -17.521 -19.416 1.00 95.44 284 VAL A N 1
ATOM 2134 C CA . VAL A 1 284 ? 11.980 -16.762 -19.127 1.00 95.44 284 VAL A CA 1
ATOM 2135 C C . VAL A 1 284 ? 10.910 -17.042 -20.185 1.00 95.44 284 VAL A C 1
ATOM 2137 O O . VAL A 1 284 ? 9.778 -17.374 -19.838 1.00 95.44 284 VAL A O 1
ATOM 2140 N N . ALA A 1 285 ? 11.245 -16.970 -21.476 1.00 97.31 285 ALA A N 1
ATOM 2141 C CA . ALA A 1 285 ? 10.281 -17.251 -22.539 1.00 97.31 285 ALA A CA 1
ATOM 2142 C C . ALA A 1 285 ? 9.714 -18.679 -22.453 1.00 97.31 285 ALA A C 1
ATOM 2144 O O . ALA A 1 285 ? 8.497 -18.867 -22.530 1.00 97.31 285 ALA A O 1
ATOM 2145 N N . LEU A 1 286 ? 10.573 -19.677 -22.229 1.00 96.06 286 LEU A N 1
ATOM 2146 C CA . LEU A 1 286 ? 10.174 -21.077 -22.070 1.00 96.06 286 LEU A CA 1
ATOM 2147 C C . LEU A 1 286 ? 9.297 -21.298 -20.832 1.00 96.06 286 LEU A C 1
ATOM 2149 O O . LEU A 1 286 ? 8.338 -22.068 -20.905 1.00 96.06 286 LEU A O 1
ATOM 2153 N N . MET A 1 287 ? 9.571 -20.601 -19.725 1.00 94.25 287 MET A N 1
ATOM 2154 C CA . MET A 1 287 ? 8.776 -20.674 -18.494 1.00 94.25 287 MET A CA 1
ATOM 2155 C C . MET A 1 287 ? 7.308 -20.307 -18.741 1.00 94.25 287 MET A C 1
ATOM 2157 O O . MET A 1 287 ? 6.411 -21.003 -18.266 1.00 94.25 287 MET A O 1
ATOM 2161 N N . TYR A 1 288 ? 7.046 -19.242 -19.502 1.00 95.12 288 TYR A N 1
ATOM 2162 C CA . TYR A 1 288 ? 5.679 -18.803 -19.810 1.00 95.12 288 TYR A CA 1
ATOM 2163 C C . TYR A 1 288 ? 5.059 -19.549 -20.993 1.00 95.12 288 TYR A C 1
ATOM 2165 O O . TYR A 1 288 ? 3.853 -19.804 -20.983 1.00 95.12 288 TYR A O 1
ATOM 2173 N N . ALA A 1 289 ? 5.866 -19.988 -21.961 1.00 97.25 289 ALA A N 1
ATOM 2174 C CA . ALA A 1 289 ? 5.406 -20.896 -23.008 1.00 97.25 289 ALA A CA 1
ATOM 2175 C C . ALA A 1 289 ? 4.890 -22.223 -22.426 1.00 97.25 289 ALA A C 1
ATOM 2177 O O . ALA A 1 289 ? 3.835 -22.710 -22.833 1.00 97.25 289 ALA A O 1
ATOM 2178 N N . ALA A 1 290 ? 5.562 -22.767 -21.405 1.00 95.12 290 ALA A N 1
ATOM 2179 C CA . ALA A 1 290 ? 5.118 -23.965 -20.687 1.00 95.12 290 ALA A CA 1
ATOM 2180 C C . ALA A 1 290 ? 3.784 -23.771 -19.937 1.00 95.12 290 ALA A C 1
ATOM 2182 O O . ALA A 1 290 ? 3.059 -24.741 -19.725 1.00 95.12 290 ALA A O 1
ATOM 2183 N N . LYS A 1 291 ? 3.433 -22.526 -19.580 1.00 89.25 291 LYS A N 1
ATOM 2184 C CA . LYS A 1 291 ? 2.128 -22.148 -19.005 1.00 89.25 291 LYS A CA 1
ATOM 2185 C C . LYS A 1 291 ? 1.040 -21.921 -20.072 1.00 89.25 291 LYS A C 1
ATOM 2187 O O . LYS A 1 291 ? -0.097 -21.623 -19.726 1.00 89.25 291 LYS A O 1
ATOM 2192 N N . GLY A 1 292 ? 1.363 -22.077 -21.360 1.00 95.44 292 GLY A N 1
ATOM 2193 C CA . GLY A 1 292 ? 0.425 -21.936 -22.479 1.00 95.44 292 GLY A CA 1
ATOM 2194 C C . GLY A 1 292 ? 0.370 -20.543 -23.117 1.00 95.44 292 GLY A C 1
ATOM 2195 O O . GLY A 1 292 ? -0.450 -20.326 -24.010 1.00 95.44 292 GLY A O 1
ATOM 2196 N N . HIS A 1 293 ? 1.230 -19.603 -22.711 1.00 97.38 293 HIS A N 1
ATOM 2197 C CA . HIS A 1 293 ? 1.299 -18.271 -23.320 1.00 97.38 293 HIS A CA 1
ATOM 2198 C C . HIS A 1 293 ? 2.202 -18.255 -24.560 1.00 97.38 293 HIS A C 1
ATOM 2200 O O . HIS A 1 293 ? 3.184 -18.988 -24.645 1.00 97.38 293 HIS A O 1
ATOM 2206 N N . LYS A 1 294 ? 1.924 -17.366 -25.520 1.00 98.50 294 LYS A N 1
ATOM 2207 C CA . LYS A 1 294 ? 2.804 -17.157 -26.678 1.00 98.50 294 LYS A CA 1
ATOM 2208 C C . LYS A 1 294 ? 3.951 -16.227 -26.302 1.00 98.50 294 LYS A C 1
ATOM 2210 O O . LYS A 1 294 ? 3.876 -15.025 -26.534 1.00 98.50 294 LYS A O 1
ATOM 2215 N N . VAL A 1 295 ? 4.995 -16.784 -25.697 1.00 98.62 295 VAL A N 1
ATOM 2216 C CA . VAL A 1 295 ? 6.221 -16.048 -25.356 1.00 98.62 295 VAL A CA 1
ATOM 2217 C C . VAL A 1 295 ? 7.403 -16.671 -26.087 1.00 98.62 295 VAL A C 1
ATOM 2219 O O . VAL A 1 295 ? 7.506 -17.897 -26.168 1.00 98.62 295 VAL A O 1
ATOM 2222 N N . SER A 1 296 ? 8.258 -15.846 -26.689 1.00 98.06 296 SER A N 1
ATOM 2223 C CA . SER A 1 296 ? 9.439 -16.307 -27.428 1.00 98.06 296 SER A CA 1
ATOM 2224 C C . SER A 1 296 ? 10.596 -15.311 -27.376 1.00 98.06 296 SER A C 1
ATOM 2226 O O . SER A 1 296 ? 10.417 -14.151 -27.010 1.00 98.06 296 SER A O 1
ATOM 2228 N N . VAL A 1 297 ? 11.785 -15.771 -27.764 1.00 96.38 297 VAL A N 1
ATOM 2229 C CA . VAL A 1 297 ? 12.939 -14.918 -28.068 1.00 96.38 297 VAL A CA 1
ATOM 2230 C C . VAL A 1 297 ? 13.140 -14.895 -29.580 1.00 96.38 297 VAL A C 1
ATOM 2232 O O . VAL A 1 297 ? 13.077 -15.943 -30.226 1.00 96.38 297 VAL A O 1
ATOM 2235 N N . TYR A 1 298 ? 13.429 -13.720 -30.135 1.00 95.50 298 TYR A N 1
ATOM 2236 C CA . TYR A 1 298 ? 13.967 -13.587 -31.484 1.00 95.50 298 TYR A CA 1
ATOM 2237 C C . TYR A 1 298 ? 15.261 -12.768 -31.441 1.00 95.50 298 TYR A C 1
ATOM 2239 O O . TYR A 1 298 ? 15.245 -11.559 -31.222 1.00 95.50 298 TYR A O 1
ATOM 2247 N N . ASP A 1 299 ? 16.390 -13.439 -31.659 1.00 92.12 299 ASP A N 1
ATOM 2248 C CA . ASP A 1 299 ? 17.712 -12.814 -31.695 1.00 92.12 299 ASP A CA 1
ATOM 2249 C C . ASP A 1 299 ? 17.999 -12.259 -33.098 1.00 92.12 299 ASP A C 1
ATOM 2251 O O . ASP A 1 299 ? 18.244 -13.008 -34.047 1.00 92.12 299 ASP A O 1
ATOM 2255 N N . TRP A 1 300 ? 17.970 -10.935 -33.245 1.00 93.19 300 TRP A N 1
ATOM 2256 C CA . TRP A 1 300 ? 18.247 -10.257 -34.510 1.00 93.19 300 TRP A CA 1
ATOM 2257 C C . TRP A 1 300 ? 19.686 -10.444 -34.984 1.00 93.19 300 TRP A C 1
ATOM 2259 O O . TRP A 1 300 ? 19.930 -10.323 -36.183 1.00 93.19 300 TRP A O 1
ATOM 2269 N N . THR A 1 301 ? 20.613 -10.832 -34.101 1.00 88.62 301 THR A N 1
ATOM 2270 C CA . THR A 1 301 ? 21.990 -11.194 -34.478 1.00 88.62 301 THR A CA 1
ATOM 2271 C C . THR A 1 301 ? 22.000 -12.297 -35.541 1.00 88.62 301 THR A C 1
ATOM 2273 O O . THR A 1 301 ? 22.814 -12.279 -36.460 1.00 88.62 301 THR A O 1
ATOM 2276 N N . ALA A 1 302 ? 21.032 -13.220 -35.491 1.00 88.06 302 ALA A N 1
ATOM 2277 C CA . ALA A 1 302 ? 20.914 -14.324 -36.445 1.00 88.06 302 ALA A CA 1
ATOM 2278 C C . ALA A 1 302 ? 20.549 -13.890 -37.877 1.00 88.06 302 ALA A C 1
ATOM 2280 O O . ALA A 1 302 ? 20.733 -14.668 -38.814 1.00 88.06 302 ALA A O 1
ATOM 2281 N N . VAL A 1 303 ? 20.015 -12.679 -38.057 1.00 91.06 303 VAL A N 1
ATOM 2282 C CA . VAL A 1 303 ? 19.575 -12.157 -39.363 1.00 91.06 303 VAL A CA 1
ATOM 2283 C C . VAL A 1 303 ? 20.281 -10.868 -39.764 1.00 91.06 303 VAL A C 1
ATOM 2285 O O . VAL A 1 303 ? 19.907 -10.236 -40.755 1.00 91.06 303 VAL A O 1
ATOM 2288 N N . GLN A 1 304 ? 21.325 -10.496 -39.026 1.00 85.62 304 GLN A N 1
ATOM 2289 C CA . GLN A 1 304 ? 22.219 -9.422 -39.426 1.00 85.62 304 GLN A CA 1
ATOM 2290 C C . GLN A 1 304 ? 22.771 -9.670 -40.821 1.00 85.62 304 GLN A C 1
ATOM 2292 O O . GLN A 1 304 ? 22.933 -10.808 -41.269 1.00 85.62 304 GLN A O 1
ATOM 2297 N N . THR A 1 305 ? 23.125 -8.593 -41.505 1.00 83.75 305 THR A N 1
ATOM 2298 C CA . THR A 1 305 ? 23.725 -8.547 -42.838 1.00 83.75 305 THR A CA 1
ATOM 2299 C C . THR A 1 305 ? 22.799 -9.006 -43.967 1.00 83.75 305 THR A C 1
ATOM 2301 O O . THR A 1 305 ? 23.112 -8.801 -45.144 1.00 83.75 305 THR A O 1
ATOM 2304 N N . LEU A 1 306 ? 21.636 -9.581 -43.642 1.00 92.50 306 LEU A N 1
ATOM 2305 C CA . LEU A 1 306 ? 20.643 -10.034 -44.607 1.00 92.50 306 LEU A CA 1
ATOM 2306 C C . LEU A 1 306 ? 19.770 -8.860 -45.052 1.00 92.50 306 LEU A C 1
ATOM 2308 O O . LEU A 1 306 ? 18.748 -8.557 -44.441 1.00 92.50 306 LEU A O 1
ATOM 2312 N N . SER A 1 307 ? 20.155 -8.213 -46.151 1.00 94.56 307 SER A N 1
ATOM 2313 C CA . SER A 1 307 ? 19.309 -7.205 -46.795 1.00 94.56 307 SER A CA 1
ATOM 2314 C C . SER A 1 307 ? 18.125 -7.855 -47.516 1.00 94.56 307 SER A C 1
ATOM 2316 O O . SER A 1 307 ? 18.294 -8.731 -48.374 1.00 94.56 307 SER A O 1
ATOM 2318 N N . VAL A 1 308 ? 16.917 -7.425 -47.160 1.00 96.88 308 VAL A N 1
ATOM 2319 C CA . VAL A 1 308 ? 15.642 -7.983 -47.635 1.00 96.88 308 VAL A CA 1
ATOM 2320 C C . VAL A 1 308 ? 14.654 -6.870 -47.996 1.00 96.88 308 VAL A C 1
ATOM 2322 O O . VAL A 1 308 ? 14.791 -5.728 -47.558 1.00 96.88 308 VAL A O 1
ATOM 2325 N N . GLY A 1 309 ? 13.656 -7.197 -48.821 1.00 97.31 309 GLY A N 1
ATOM 2326 C CA . GLY A 1 309 ? 12.499 -6.327 -49.064 1.00 97.31 309 GLY A CA 1
ATOM 2327 C C . GLY A 1 309 ? 11.421 -6.510 -47.995 1.00 97.31 309 GLY A C 1
ATOM 2328 O O . GLY A 1 309 ? 11.493 -7.436 -47.200 1.00 97.31 309 GLY A O 1
ATOM 2329 N N . GLU A 1 310 ? 10.387 -5.674 -47.980 1.00 97.38 310 GLU A N 1
ATOM 2330 C CA . GLU A 1 310 ? 9.295 -5.784 -47.001 1.00 97.38 310 GLU A CA 1
ATOM 2331 C C . GLU A 1 310 ? 8.305 -6.932 -47.277 1.00 97.38 310 GLU A C 1
ATOM 2333 O O . GLU A 1 310 ? 8.154 -7.372 -48.421 1.00 97.38 310 GLU A O 1
ATOM 2338 N N . PHE A 1 311 ? 7.575 -7.382 -46.242 1.00 98.25 311 PHE A N 1
ATOM 2339 C CA . PHE A 1 311 ? 6.547 -8.432 -46.378 1.00 98.25 311 PHE A CA 1
ATOM 2340 C C . PHE A 1 311 ? 5.466 -8.059 -47.399 1.00 98.25 311 PHE A C 1
ATOM 2342 O O . PHE A 1 311 ? 5.123 -8.869 -48.260 1.00 98.25 311 PHE A O 1
ATOM 2349 N N . GLY A 1 312 ? 4.979 -6.816 -47.363 1.00 96.88 312 GLY A N 1
ATOM 2350 C CA . GLY A 1 312 ? 4.013 -6.302 -48.337 1.00 96.88 312 GLY A CA 1
ATOM 2351 C C . GLY A 1 312 ? 4.554 -6.227 -49.769 1.00 96.88 312 GLY A C 1
ATOM 2352 O O . GLY A 1 312 ? 3.775 -6.205 -50.717 1.00 96.88 312 GLY A O 1
ATOM 2353 N N . GLY A 1 313 ? 5.881 -6.247 -49.940 1.00 96.50 313 GLY A N 1
ATOM 2354 C CA . GLY A 1 313 ? 6.560 -6.356 -51.235 1.00 96.50 313 GLY A CA 1
ATOM 2355 C C . GLY A 1 313 ? 6.749 -7.797 -51.725 1.00 96.50 313 GLY A C 1
ATOM 2356 O O . GLY A 1 313 ? 7.338 -8.001 -52.785 1.00 96.50 313 GLY A O 1
ATOM 2357 N N . GLY A 1 314 ? 6.271 -8.795 -50.973 1.00 96.69 314 GLY A N 1
ATOM 2358 C CA . GLY A 1 314 ? 6.354 -10.217 -51.316 1.00 96.69 314 GLY A CA 1
ATOM 2359 C C . GLY A 1 314 ? 7.613 -10.933 -50.821 1.00 96.69 314 GLY A C 1
ATOM 2360 O O . GLY A 1 314 ? 7.744 -12.137 -51.040 1.00 96.69 314 GLY A O 1
ATOM 2361 N N . ASP A 1 315 ? 8.525 -10.244 -50.132 1.00 97.94 315 ASP A N 1
ATOM 2362 C CA . ASP A 1 315 ? 9.708 -10.875 -49.545 1.00 97.94 315 ASP A CA 1
ATOM 2363 C C . ASP A 1 315 ? 9.377 -11.379 -48.135 1.00 97.94 315 ASP A C 1
ATOM 2365 O O . ASP A 1 315 ? 9.200 -10.599 -47.203 1.00 97.94 315 ASP A O 1
ATOM 2369 N N . MET A 1 316 ? 9.265 -12.699 -47.978 1.00 96.88 316 MET A N 1
ATOM 2370 C CA . MET A 1 316 ? 8.895 -13.344 -46.709 1.00 96.88 316 MET A CA 1
ATOM 2371 C C . MET A 1 316 ? 10.100 -13.772 -45.865 1.00 96.88 316 MET A C 1
ATOM 2373 O O . MET A 1 316 ? 9.912 -14.416 -44.838 1.00 96.88 316 MET A O 1
ATOM 2377 N N . ARG A 1 317 ? 11.325 -13.455 -46.297 1.00 97.75 317 ARG A N 1
ATOM 2378 C CA . ARG A 1 317 ? 12.545 -13.764 -45.540 1.00 97.75 317 ARG A CA 1
ATOM 2379 C C . ARG A 1 317 ? 12.709 -12.794 -44.377 1.00 97.75 317 ARG A C 1
ATOM 2381 O O . ARG A 1 317 ? 12.384 -11.615 -44.522 1.00 97.75 317 ARG A O 1
ATOM 2388 N N . ASP A 1 318 ? 13.269 -13.282 -43.282 1.00 98.25 318 ASP A N 1
ATOM 2389 C CA . ASP A 1 318 ? 13.659 -12.460 -42.140 1.00 98.25 318 ASP A CA 1
ATOM 2390 C C . ASP A 1 318 ? 14.999 -11.757 -42.431 1.00 98.25 318 ASP A C 1
ATOM 2392 O O . ASP A 1 318 ? 15.834 -12.286 -43.171 1.00 98.25 318 ASP A O 1
ATOM 2396 N N . GLY A 1 319 ? 15.193 -10.549 -41.902 1.00 97.06 319 GLY A N 1
ATOM 2397 C CA . GLY A 1 319 ? 16.367 -9.724 -42.200 1.00 97.06 319 GLY A CA 1
ATOM 2398 C C . GLY A 1 319 ? 16.141 -8.239 -41.943 1.00 97.06 319 GLY A C 1
ATOM 2399 O O . GLY A 1 319 ? 15.185 -7.846 -41.274 1.00 97.06 319 GLY A O 1
ATOM 2400 N N . TYR A 1 320 ? 17.016 -7.414 -42.510 1.00 96.69 320 TYR A N 1
ATOM 2401 C CA . TYR A 1 320 ? 16.972 -5.962 -42.403 1.00 96.69 320 TYR A CA 1
ATOM 2402 C C . TYR A 1 320 ? 16.471 -5.301 -43.693 1.00 96.69 320 TYR A C 1
ATOM 2404 O O . TYR A 1 320 ? 17.015 -5.503 -44.784 1.00 96.69 320 TYR A O 1
ATOM 2412 N N . CYS A 1 321 ? 15.439 -4.471 -43.551 1.00 95.62 321 CYS A N 1
ATOM 2413 C CA . CYS A 1 321 ? 14.911 -3.613 -44.607 1.00 95.62 321 CYS A CA 1
ATOM 2414 C C . CYS A 1 321 ? 15.660 -2.277 -44.594 1.00 95.62 321 CYS A C 1
ATOM 2416 O O . CYS A 1 321 ? 15.603 -1.554 -43.601 1.00 95.62 321 CYS A O 1
ATOM 2418 N N . TYR A 1 322 ? 16.340 -1.933 -45.689 1.00 95.06 322 TYR A N 1
ATOM 2419 C CA . TYR A 1 322 ? 17.076 -0.670 -45.798 1.00 95.06 322 TYR A CA 1
ATOM 2420 C C . TYR A 1 322 ? 16.135 0.532 -45.988 1.00 95.06 322 TYR A C 1
ATOM 2422 O O . TYR A 1 322 ? 15.187 0.463 -46.773 1.00 95.06 322 TYR A O 1
ATOM 2430 N N . VAL A 1 323 ? 16.419 1.637 -45.296 1.00 94.38 323 VAL A N 1
ATOM 2431 C CA . VAL A 1 323 ? 15.651 2.892 -45.301 1.00 94.38 323 VAL A CA 1
ATOM 2432 C C . VAL A 1 323 ? 16.519 4.010 -45.863 1.00 94.38 323 VAL A C 1
ATOM 2434 O O . VAL A 1 323 ? 17.325 4.587 -45.130 1.00 94.38 323 VAL A O 1
ATOM 2437 N N . PRO A 1 324 ? 16.366 4.353 -47.154 1.00 93.12 324 PRO A N 1
ATOM 2438 C CA . PRO A 1 324 ? 17.158 5.407 -47.776 1.00 93.12 324 PRO A CA 1
ATOM 2439 C C . PRO A 1 324 ? 17.022 6.767 -47.082 1.00 93.12 324 PRO A C 1
ATOM 2441 O O . PRO A 1 324 ? 17.977 7.533 -47.078 1.00 93.12 324 PRO A O 1
ATOM 2444 N N . GLU A 1 325 ? 15.868 7.068 -46.473 1.00 93.94 325 GLU A N 1
ATOM 2445 C CA . GLU A 1 325 ? 15.601 8.355 -45.813 1.00 93.94 325 GLU A CA 1
ATOM 2446 C C . GLU A 1 325 ? 16.542 8.641 -44.633 1.00 93.94 325 GLU A C 1
ATOM 2448 O O . GLU A 1 325 ? 16.809 9.803 -44.335 1.00 93.94 325 GLU A O 1
ATOM 2453 N N . ILE A 1 326 ? 17.031 7.592 -43.965 1.00 93.69 326 ILE A N 1
ATOM 2454 C CA . ILE A 1 326 ? 17.941 7.688 -42.812 1.00 93.69 326 ILE A CA 1
ATOM 2455 C C . ILE A 1 326 ? 19.237 6.899 -43.026 1.00 93.69 326 ILE A C 1
ATOM 2457 O O . ILE A 1 326 ? 19.999 6.734 -42.085 1.00 93.69 326 ILE A O 1
ATOM 2461 N N . GLU A 1 327 ? 19.465 6.402 -44.244 1.00 93.88 327 GLU A N 1
ATOM 2462 C CA . GLU A 1 327 ? 20.600 5.565 -44.649 1.00 93.88 327 GLU A CA 1
ATOM 2463 C C . GLU A 1 327 ? 20.865 4.335 -43.755 1.00 93.88 327 GLU A C 1
ATOM 2465 O O . GLU A 1 327 ? 21.998 3.862 -43.679 1.00 93.88 327 GLU A O 1
ATOM 2470 N N . GLU A 1 328 ? 19.834 3.776 -43.120 1.00 93.38 328 GLU A N 1
ATOM 2471 C CA . GLU A 1 328 ? 19.945 2.722 -42.099 1.00 93.38 328 GLU A CA 1
ATOM 2472 C C . GLU A 1 328 ? 18.917 1.604 -42.318 1.00 93.38 328 GLU A C 1
ATOM 2474 O O . GLU A 1 328 ? 17.876 1.830 -42.934 1.00 93.38 328 GLU A O 1
ATOM 2479 N N . GLY A 1 329 ? 19.181 0.391 -41.831 1.00 92.94 329 GLY A N 1
ATOM 2480 C CA . GLY A 1 329 ? 18.207 -0.700 -41.842 1.00 92.94 329 GLY A CA 1
ATOM 2481 C C . GLY A 1 329 ? 17.382 -0.819 -40.558 1.00 92.94 329 GLY A C 1
ATOM 2482 O O . GLY A 1 329 ? 17.744 -0.320 -39.496 1.00 92.94 329 GLY A O 1
ATOM 2483 N N . TYR A 1 330 ? 16.258 -1.530 -40.643 1.00 95.31 330 TYR A N 1
ATOM 2484 C CA . TYR A 1 330 ? 15.498 -1.989 -39.474 1.00 95.31 330 TYR A CA 1
ATOM 2485 C C . TYR A 1 330 ? 15.092 -3.457 -39.624 1.00 95.31 330 TYR A C 1
ATOM 2487 O O . TYR A 1 330 ? 14.923 -3.933 -40.752 1.00 95.31 330 TYR A O 1
ATOM 2495 N N . PRO A 1 331 ? 14.900 -4.180 -38.509 1.00 96.75 331 PRO A N 1
ATOM 2496 C CA . PRO A 1 331 ? 14.607 -5.600 -38.562 1.00 96.75 331 PRO A CA 1
ATOM 2497 C C . PRO A 1 331 ? 13.150 -5.871 -38.949 1.00 96.75 331 PRO A C 1
ATOM 2499 O O . PRO A 1 331 ? 12.212 -5.193 -38.509 1.00 96.75 331 PRO A O 1
ATOM 2502 N N . LYS A 1 332 ? 12.960 -6.946 -39.708 1.00 97.06 332 LYS A N 1
ATOM 2503 C CA . LYS A 1 332 ? 11.687 -7.648 -39.841 1.00 97.06 332 LYS A CA 1
ATOM 2504 C C . LYS A 1 332 ? 11.900 -9.154 -39.705 1.00 97.06 332 LYS A C 1
ATOM 2506 O O . LYS A 1 332 ? 12.939 -9.686 -40.102 1.00 97.06 332 LYS A O 1
ATOM 2511 N N . PHE A 1 333 ? 10.928 -9.839 -39.122 1.00 98.25 333 PHE A N 1
ATOM 2512 C CA . PHE A 1 333 ? 11.092 -11.242 -38.766 1.00 98.25 333 PHE A CA 1
ATOM 2513 C C . PHE A 1 333 ? 9.765 -11.968 -38.556 1.00 98.25 333 PHE A C 1
ATOM 2515 O O . PHE A 1 333 ? 8.714 -11.341 -38.391 1.00 98.25 333 PHE A O 1
ATOM 2522 N N . THR A 1 334 ? 9.825 -13.297 -38.540 1.00 98.38 334 THR A N 1
ATOM 2523 C CA . THR A 1 334 ? 8.701 -14.178 -38.233 1.00 98.38 334 THR A CA 1
ATOM 2524 C C . THR A 1 334 ? 8.993 -14.932 -36.941 1.00 98.38 334 THR A C 1
ATOM 2526 O O . THR A 1 334 ? 9.983 -15.653 -36.844 1.00 98.38 334 THR A O 1
ATOM 2529 N N . THR A 1 335 ? 8.139 -14.787 -35.930 1.00 98.12 335 THR A N 1
ATOM 2530 C CA . THR A 1 335 ? 8.314 -15.508 -34.663 1.00 98.12 335 THR A CA 1
ATOM 2531 C C . THR A 1 335 ? 8.040 -17.003 -34.828 1.00 98.12 335 THR A C 1
ATOM 2533 O O . THR A 1 335 ? 7.425 -17.451 -35.800 1.00 98.12 335 THR A O 1
ATOM 2536 N N . VAL A 1 336 ? 8.435 -17.795 -33.829 1.00 96.88 336 VAL A N 1
ATOM 2537 C CA . VAL A 1 336 ? 8.123 -19.235 -33.738 1.00 96.88 336 VAL A CA 1
ATOM 2538 C C . VAL A 1 336 ? 6.614 -19.529 -33.796 1.00 96.88 336 VAL A C 1
ATOM 2540 O O . VAL A 1 336 ? 6.217 -20.604 -34.241 1.00 96.88 336 VAL A O 1
ATOM 2543 N N . TYR A 1 337 ? 5.760 -18.570 -33.428 1.00 97.88 337 TYR A N 1
ATOM 2544 C CA . TYR A 1 337 ? 4.302 -18.700 -33.518 1.00 97.88 337 TYR A CA 1
ATOM 2545 C C . TYR A 1 337 ? 3.728 -18.277 -34.882 1.00 97.88 337 TYR A C 1
ATOM 2547 O O . TYR A 1 337 ? 2.511 -18.281 -35.069 1.00 97.88 337 TYR A O 1
ATOM 2555 N N . GLY A 1 338 ? 4.587 -17.938 -35.850 1.00 97.75 338 GLY A N 1
ATOM 2556 C CA . GLY A 1 338 ? 4.203 -17.521 -37.199 1.00 97.75 338 GLY A CA 1
ATOM 2557 C C . GLY A 1 338 ? 3.832 -16.040 -37.320 1.00 97.75 338 GLY A C 1
ATOM 2558 O O . GLY A 1 338 ? 3.349 -15.618 -38.374 1.00 97.75 338 GLY A O 1
ATOM 2559 N N . THR A 1 339 ? 4.049 -15.242 -36.273 1.00 98.25 339 THR A N 1
ATOM 2560 C CA . THR A 1 339 ? 3.723 -13.813 -36.263 1.00 98.25 339 THR A CA 1
ATOM 2561 C C . THR A 1 339 ? 4.795 -13.030 -37.013 1.00 98.25 339 THR A C 1
ATOM 2563 O O . THR A 1 339 ? 5.965 -13.048 -36.644 1.00 98.25 339 THR A O 1
ATOM 2566 N N . ARG A 1 340 ? 4.402 -12.343 -38.090 1.00 98.44 340 ARG A N 1
ATOM 2567 C CA . ARG A 1 340 ? 5.303 -11.562 -38.952 1.00 98.44 340 ARG A CA 1
ATOM 2568 C C . ARG A 1 340 ? 5.334 -10.103 -38.524 1.00 98.44 340 ARG A C 1
ATOM 2570 O O . ARG A 1 340 ? 4.315 -9.421 -38.616 1.00 98.44 340 ARG A O 1
ATOM 2577 N N . ILE A 1 341 ? 6.489 -9.622 -38.088 1.00 98.56 341 ILE A N 1
ATOM 2578 C CA . ILE A 1 341 ? 6.664 -8.293 -37.499 1.00 98.56 341 ILE A CA 1
ATOM 2579 C C . ILE A 1 341 ? 7.648 -7.500 -38.356 1.00 98.56 341 ILE A C 1
ATOM 2581 O O . ILE A 1 341 ? 8.779 -7.928 -38.565 1.00 98.56 341 ILE A O 1
ATOM 2585 N N . SER A 1 342 ? 7.222 -6.335 -38.843 1.00 98.06 342 SER A N 1
ATOM 2586 C CA . SER A 1 342 ? 8.103 -5.290 -39.372 1.00 98.06 342 SER A CA 1
ATOM 2587 C C . SER A 1 342 ? 8.275 -4.228 -38.292 1.00 98.06 342 SER A C 1
ATOM 2589 O O . SER A 1 342 ? 7.281 -3.692 -37.786 1.00 98.06 342 SER A O 1
ATOM 2591 N N . ALA A 1 343 ? 9.516 -3.901 -37.915 1.00 96.75 343 ALA A N 1
ATOM 2592 C CA . ALA A 1 343 ? 9.735 -2.874 -36.900 1.00 96.75 343 ALA A CA 1
ATOM 2593 C C . ALA A 1 343 ? 9.148 -1.520 -37.331 1.00 96.75 343 ALA A C 1
ATOM 2595 O O . ALA A 1 343 ? 8.600 -0.834 -36.477 1.00 96.75 343 ALA A O 1
ATOM 2596 N N . ARG A 1 344 ? 9.172 -1.203 -38.637 1.00 96.12 344 ARG A N 1
ATOM 2597 C CA . ARG A 1 344 ? 8.607 0.026 -39.217 1.00 96.12 344 ARG A CA 1
ATOM 2598 C C . ARG A 1 344 ? 7.090 0.009 -39.370 1.00 96.12 344 ARG A C 1
ATOM 2600 O O . ARG A 1 344 ? 6.434 0.998 -39.062 1.00 96.12 344 ARG A O 1
ATOM 2607 N N . TYR A 1 345 ? 6.533 -1.085 -39.888 1.00 97.62 345 TYR A N 1
ATOM 2608 C CA . TYR A 1 345 ? 5.132 -1.097 -40.322 1.00 97.62 345 TYR A CA 1
ATOM 2609 C C . TYR A 1 345 ? 4.176 -1.834 -39.380 1.00 97.62 345 TYR A C 1
ATOM 2611 O O . TYR A 1 345 ? 2.971 -1.621 -39.477 1.00 97.62 345 TYR A O 1
ATOM 2619 N N . GLY A 1 346 ? 4.670 -2.663 -38.457 1.00 97.88 346 GLY A N 1
ATOM 2620 C CA . GLY A 1 346 ? 3.823 -3.439 -37.549 1.00 97.88 346 GLY A CA 1
ATOM 2621 C C . GLY A 1 346 ? 3.623 -4.886 -37.963 1.00 97.88 346 GLY A C 1
ATOM 2622 O O . GLY A 1 346 ? 4.464 -5.491 -38.631 1.00 97.88 346 GLY A O 1
ATOM 2623 N N . TRP A 1 347 ? 2.510 -5.458 -37.514 1.00 98.31 347 TRP A N 1
ATOM 2624 C CA . TRP A 1 347 ? 2.173 -6.852 -37.760 1.00 98.31 347 TRP A CA 1
ATOM 2625 C C . TRP A 1 347 ? 1.631 -7.037 -39.173 1.00 98.31 347 TRP A C 1
ATOM 2627 O O . TRP A 1 347 ? 0.646 -6.413 -39.555 1.00 98.31 347 TRP A O 1
ATOM 2637 N N . TRP A 1 348 ? 2.250 -7.921 -39.950 1.00 98.31 348 TRP A N 1
ATOM 2638 C CA . TRP A 1 348 ? 1.758 -8.297 -41.270 1.00 98.31 348 TRP A CA 1
ATOM 2639 C C . TRP A 1 348 ? 0.757 -9.452 -41.166 1.00 98.31 348 TRP A C 1
ATOM 2641 O O . TRP A 1 348 ? 1.131 -10.593 -40.878 1.00 98.31 348 TRP A O 1
ATOM 2651 N N . ASN A 1 349 ? -0.514 -9.180 -41.470 1.00 95.12 349 ASN A N 1
ATOM 2652 C CA . ASN A 1 349 ? -1.597 -10.173 -41.394 1.00 95.12 349 ASN A CA 1
ATOM 2653 C C . ASN A 1 349 ? -1.728 -11.059 -42.653 1.00 95.12 349 ASN A C 1
ATOM 2655 O O . ASN A 1 349 ? -2.627 -11.892 -42.733 1.00 95.12 349 ASN A O 1
ATOM 2659 N N . GLY A 1 350 ? -0.850 -10.877 -43.646 1.00 95.12 350 GLY A N 1
ATOM 2660 C CA . GLY A 1 350 ? -0.920 -11.544 -44.952 1.00 95.12 350 GLY A CA 1
ATOM 2661 C C . GLY A 1 350 ? -1.425 -10.653 -46.090 1.00 95.12 350 GLY A C 1
ATOM 2662 O O . GLY A 1 350 ? -1.219 -11.001 -47.250 1.00 95.12 350 GLY A O 1
ATOM 2663 N N . SER A 1 351 ? -2.040 -9.511 -45.775 1.00 95.69 351 SER A N 1
ATOM 2664 C CA . SER A 1 351 ? -2.604 -8.575 -46.760 1.00 95.69 351 SER A CA 1
ATOM 2665 C C . SER A 1 351 ? -2.314 -7.100 -46.467 1.00 95.69 351 SER A C 1
ATOM 2667 O O . SER A 1 351 ? -2.141 -6.313 -47.396 1.00 95.69 351 SER A O 1
ATOM 2669 N N . SER A 1 352 ? -2.228 -6.725 -45.193 1.00 97.31 352 SER A N 1
ATOM 2670 C CA . SER A 1 352 ? -1.915 -5.374 -44.738 1.00 97.31 352 SER A CA 1
ATOM 2671 C C . SER A 1 352 ? -1.077 -5.416 -43.463 1.00 97.31 352 SER A C 1
ATOM 2673 O O . SER A 1 352 ? -0.971 -6.453 -42.798 1.00 97.31 352 SER A O 1
ATOM 2675 N N . TYR A 1 353 ? -0.501 -4.266 -43.116 1.00 98.25 353 TYR A N 1
ATOM 2676 C CA . TYR A 1 353 ? 0.118 -4.073 -41.814 1.00 98.25 353 TYR A CA 1
ATOM 2677 C C . TYR A 1 353 ? -0.879 -3.492 -40.815 1.00 98.25 353 TYR A C 1
ATOM 2679 O O . TYR A 1 353 ? -1.641 -2.585 -41.150 1.00 98.25 353 TYR A O 1
ATOM 2687 N N . ASP A 1 354 ? -0.829 -3.994 -39.589 1.00 97.19 354 ASP A N 1
ATOM 2688 C CA . ASP A 1 354 ? -1.461 -3.399 -38.421 1.00 97.19 354 ASP A CA 1
ATOM 2689 C C . ASP A 1 354 ? -0.371 -2.923 -37.459 1.00 97.19 354 ASP A C 1
ATOM 2691 O O . ASP A 1 354 ? 0.287 -3.715 -36.774 1.00 97.19 354 ASP A O 1
ATOM 2695 N N . ASN A 1 355 ? -0.148 -1.610 -37.445 1.00 95.12 355 ASN A N 1
ATOM 2696 C CA . ASN A 1 355 ? 0.839 -1.005 -36.563 1.00 95.12 355 ASN A CA 1
ATOM 2697 C C . ASN A 1 355 ? 0.321 -0.810 -35.136 1.00 95.12 355 ASN A C 1
ATOM 2699 O O . ASN A 1 355 ? 1.123 -0.762 -34.209 1.00 95.12 355 ASN A O 1
ATOM 2703 N N . GLY A 1 356 ? -1.002 -0.710 -34.963 1.00 94.12 356 GLY A N 1
ATOM 2704 C CA . GLY A 1 356 ? -1.632 -0.495 -33.663 1.00 94.12 356 GLY A CA 1
ATOM 2705 C C . GLY A 1 356 ? -1.548 -1.718 -32.759 1.00 94.12 356 GLY A C 1
ATOM 2706 O O . GLY A 1 356 ? -1.600 -1.557 -31.547 1.00 94.12 356 GLY A O 1
ATOM 2707 N N . ARG A 1 357 ? -1.362 -2.907 -33.342 1.00 95.00 357 ARG A N 1
ATOM 2708 C CA . ARG A 1 357 ? -1.243 -4.177 -32.619 1.00 95.00 357 ARG A CA 1
ATOM 2709 C C . ARG A 1 357 ? 0.164 -4.492 -32.102 1.00 95.00 357 ARG A C 1
ATOM 2711 O O . ARG A 1 357 ? 0.355 -5.541 -31.502 1.00 95.00 357 ARG A O 1
ATOM 2718 N N . VAL A 1 358 ? 1.179 -3.672 -32.386 1.00 98.06 358 VAL A N 1
ATOM 2719 C CA . VAL A 1 358 ? 2.557 -3.940 -31.934 1.00 98.06 358 VAL A CA 1
ATOM 2720 C C . VAL A 1 358 ? 2.977 -2.899 -30.907 1.00 98.06 358 VAL A C 1
ATOM 2722 O O . VAL A 1 358 ? 3.108 -1.726 -31.250 1.00 98.06 358 VAL A O 1
ATOM 2725 N N . ARG A 1 359 ? 3.245 -3.347 -29.677 1.00 98.44 359 ARG A N 1
ATOM 2726 C CA . ARG A 1 359 ? 3.780 -2.523 -28.584 1.00 98.44 359 ARG A CA 1
ATOM 2727 C C . ARG A 1 359 ? 5.270 -2.732 -28.443 1.00 98.44 359 ARG A C 1
ATOM 2729 O O . ARG A 1 359 ? 5.732 -3.868 -28.432 1.00 98.44 359 ARG A O 1
ATOM 2736 N N . PHE A 1 360 ? 6.023 -1.650 -28.325 1.00 98.44 360 PHE A N 1
ATOM 2737 C CA . PHE A 1 360 ? 7.468 -1.673 -28.197 1.00 98.44 360 PHE A CA 1
ATOM 2738 C C . PHE A 1 360 ? 7.913 -1.184 -26.818 1.00 98.44 360 PHE A C 1
ATOM 2740 O O . PHE A 1 360 ? 7.872 0.013 -26.528 1.00 98.44 360 PHE A O 1
ATOM 2747 N N . LEU A 1 361 ? 8.373 -2.120 -25.986 1.00 98.75 361 LEU A N 1
ATOM 2748 C CA . LEU A 1 361 ? 8.951 -1.834 -24.676 1.00 98.75 361 LEU A CA 1
ATOM 2749 C C . LEU A 1 361 ? 10.478 -1.836 -24.788 1.00 98.75 361 LEU A C 1
ATOM 2751 O O . LEU A 1 361 ? 11.090 -2.859 -25.098 1.00 98.75 361 LEU A O 1
ATOM 2755 N N . ASN A 1 362 ? 11.100 -0.690 -24.531 1.00 98.62 362 ASN A N 1
ATOM 2756 C CA . ASN A 1 362 ? 12.551 -0.526 -24.570 1.00 98.62 362 ASN A CA 1
ATOM 2757 C C . ASN A 1 362 ? 13.136 -0.667 -23.159 1.00 98.62 362 ASN A C 1
ATOM 2759 O O . ASN A 1 362 ? 12.938 0.220 -22.333 1.00 98.62 362 ASN A O 1
ATOM 2763 N N . VAL A 1 363 ? 13.860 -1.755 -22.880 1.00 98.50 363 VAL A N 1
ATOM 2764 C CA . VAL A 1 363 ? 14.267 -2.140 -21.515 1.00 98.50 363 VAL A CA 1
ATOM 2765 C C . VAL A 1 363 ? 15.798 -2.211 -21.363 1.00 98.50 363 VAL A C 1
ATOM 2767 O O . VAL A 1 363 ? 16.362 -3.307 -21.303 1.00 98.50 363 VAL A O 1
ATOM 2770 N N . PRO A 1 364 ? 16.526 -1.076 -21.372 1.00 97.12 364 PRO A N 1
ATOM 2771 C CA . PRO A 1 364 ? 17.982 -1.051 -21.197 1.00 97.12 364 PRO A CA 1
ATOM 2772 C C . PRO A 1 364 ? 18.419 -1.246 -19.738 1.00 97.12 364 PRO A C 1
ATOM 2774 O O . PRO A 1 364 ? 17.716 -0.851 -18.816 1.00 97.12 364 PRO A O 1
ATOM 2777 N N . VAL A 1 365 ? 19.653 -1.714 -19.530 1.00 96.50 365 VAL A N 1
ATOM 2778 C CA . VAL A 1 365 ? 20.369 -1.566 -18.247 1.00 96.50 365 VAL A CA 1
ATOM 2779 C C . VAL A 1 365 ? 21.092 -0.219 -18.154 1.00 96.50 365 VAL A C 1
ATOM 2781 O O . VAL A 1 365 ? 21.704 0.231 -19.131 1.00 96.50 365 VAL A O 1
ATOM 2784 N N . LEU A 1 366 ? 21.080 0.399 -16.970 1.00 97.38 366 LEU A N 1
ATOM 2785 C CA . LEU A 1 366 ? 21.829 1.617 -16.661 1.00 97.38 366 LEU A CA 1
ATOM 2786 C C . LEU A 1 366 ? 23.289 1.296 -16.320 1.00 97.38 366 LEU A C 1
ATOM 2788 O O . LEU A 1 366 ? 23.594 0.665 -15.304 1.00 97.38 366 LEU A O 1
ATOM 2792 N N . LYS A 1 367 ? 24.227 1.778 -17.140 1.00 95.12 367 LYS A N 1
ATOM 2793 C CA . LYS A 1 367 ? 25.665 1.562 -16.899 1.00 95.12 367 LYS A CA 1
ATOM 2794 C C . LYS A 1 367 ? 26.569 2.627 -17.508 1.00 95.12 367 LYS A C 1
ATOM 2796 O O . LYS A 1 367 ? 26.217 3.296 -18.479 1.00 95.12 367 LYS A O 1
ATOM 2801 N N . ASP A 1 368 ? 27.782 2.704 -16.969 1.00 93.88 368 ASP A N 1
ATOM 2802 C CA . ASP A 1 368 ? 28.927 3.357 -17.598 1.00 93.88 368 ASP A CA 1
ATOM 2803 C C . ASP A 1 368 ? 29.248 2.713 -18.954 1.00 93.88 368 ASP A C 1
ATOM 2805 O O . ASP A 1 368 ? 29.221 1.488 -19.112 1.00 93.88 368 ASP A O 1
ATOM 2809 N N . HIS A 1 369 ? 29.635 3.540 -19.918 1.00 91.75 369 HIS A N 1
ATOM 2810 C CA . HIS A 1 369 ? 30.191 3.102 -21.185 1.00 91.75 369 HIS A CA 1
ATOM 2811 C C . HIS A 1 369 ? 31.423 3.930 -21.572 1.00 91.75 369 HIS A C 1
ATOM 2813 O O . HIS A 1 369 ? 31.361 5.151 -21.695 1.00 91.75 369 HIS A O 1
ATOM 2819 N N . SER A 1 370 ? 32.538 3.260 -21.879 1.00 81.31 370 SER A N 1
ATOM 2820 C CA . SER A 1 370 ? 33.820 3.905 -22.216 1.00 81.31 370 SER A CA 1
ATOM 2821 C C . SER A 1 370 ? 33.737 4.910 -23.377 1.00 81.31 370 SER A C 1
ATOM 2823 O O . SER A 1 370 ? 34.325 5.983 -23.288 1.00 81.31 370 SER A O 1
ATOM 2825 N N . GLY A 1 371 ? 32.997 4.581 -24.444 1.00 81.00 371 GLY A N 1
ATOM 2826 C CA . GLY A 1 371 ? 32.743 5.476 -25.585 1.00 81.00 371 GLY A CA 1
ATOM 2827 C C . GLY A 1 371 ? 31.593 6.478 -25.394 1.00 81.00 371 GLY A C 1
ATOM 2828 O O . GLY A 1 371 ? 31.805 7.682 -25.499 1.00 81.00 371 GLY A O 1
ATOM 2829 N N . ALA A 1 372 ? 30.374 5.991 -25.128 1.00 86.81 372 ALA A N 1
ATOM 2830 C CA . ALA A 1 372 ? 29.161 6.819 -25.087 1.00 86.81 372 ALA A CA 1
ATOM 2831 C C . ALA A 1 372 ? 28.960 7.601 -23.772 1.00 86.81 372 ALA A C 1
ATOM 2833 O O . ALA A 1 372 ? 28.102 8.476 -23.705 1.00 86.81 372 ALA A O 1
ATOM 2834 N N . GLY A 1 373 ? 29.728 7.300 -22.723 1.00 92.06 373 GLY A N 1
ATOM 2835 C CA . GLY A 1 373 ? 29.528 7.827 -21.373 1.00 92.06 373 GLY A CA 1
ATOM 2836 C C . GLY A 1 373 ? 28.494 7.017 -20.596 1.00 92.06 373 GLY A C 1
ATOM 2837 O O . GLY A 1 373 ? 28.848 6.384 -19.607 1.00 92.06 373 GLY A O 1
ATOM 2838 N N . VAL A 1 374 ? 27.245 6.982 -21.065 1.00 95.44 374 VAL A N 1
ATOM 2839 C CA . VAL A 1 374 ? 26.137 6.261 -20.412 1.00 95.44 374 VAL A CA 1
ATOM 2840 C C . VAL A 1 374 ? 25.452 5.332 -21.413 1.00 95.44 374 VAL A C 1
ATOM 2842 O O . VAL A 1 374 ? 25.199 5.712 -22.557 1.00 95.44 374 VAL A O 1
ATOM 2845 N N . THR A 1 375 ? 25.149 4.107 -20.983 1.00 94.88 375 THR A N 1
ATOM 2846 C CA . THR A 1 375 ? 24.169 3.239 -21.651 1.00 94.88 375 THR A CA 1
ATOM 2847 C C . THR A 1 375 ? 22.839 3.372 -20.926 1.00 94.88 375 THR A C 1
ATOM 2849 O O . THR A 1 375 ? 22.786 3.166 -19.715 1.00 94.88 375 THR A O 1
ATOM 2852 N N . CYS A 1 376 ? 21.808 3.751 -21.677 1.00 96.50 376 CYS A N 1
ATOM 2853 C CA . CYS A 1 376 ? 20.424 3.914 -21.240 1.00 96.50 376 CYS A CA 1
ATOM 2854 C C . CYS A 1 376 ? 19.518 3.867 -22.498 1.00 96.50 376 CYS A C 1
ATOM 2856 O O . CYS A 1 376 ? 19.947 3.316 -23.520 1.00 96.50 376 CYS A O 1
ATOM 2858 N N . CYS A 1 377 ? 18.303 4.412 -22.468 1.00 97.81 377 CYS A N 1
ATOM 2859 C CA . CYS A 1 377 ? 17.259 4.254 -23.491 1.00 97.81 377 CYS A CA 1
ATOM 2860 C C . CYS A 1 377 ? 17.700 4.682 -24.885 1.00 97.81 377 CYS A C 1
ATOM 2862 O O . CYS A 1 377 ? 17.463 3.944 -25.843 1.00 97.81 377 CYS A O 1
ATOM 2864 N N . VAL A 1 378 ? 18.362 5.835 -25.012 1.00 97.44 378 VAL A N 1
ATOM 2865 C CA . VAL A 1 378 ? 18.775 6.376 -26.315 1.00 97.44 378 VAL A CA 1
ATOM 2866 C C . VAL A 1 378 ? 19.848 5.501 -26.944 1.00 97.44 378 VAL A C 1
ATOM 2868 O O . VAL A 1 378 ? 19.707 5.053 -28.080 1.00 97.44 378 VAL A O 1
ATOM 2871 N N . LYS A 1 379 ? 20.906 5.183 -26.187 1.00 94.88 379 LYS A N 1
ATOM 2872 C CA . LYS A 1 379 ? 22.010 4.352 -26.692 1.00 94.88 379 LYS A CA 1
ATOM 2873 C C . LYS A 1 379 ? 21.556 2.930 -27.034 1.00 94.88 379 LYS A C 1
ATOM 2875 O O . LYS A 1 379 ? 22.189 2.281 -27.870 1.00 94.88 379 LYS A O 1
ATOM 2880 N N . HIS A 1 380 ? 20.487 2.449 -26.399 1.00 95.12 380 HIS A N 1
ATOM 2881 C CA . HIS A 1 380 ? 19.958 1.101 -26.590 1.00 95.12 380 HIS A CA 1
ATOM 2882 C C . HIS A 1 380 ? 19.433 0.845 -28.007 1.00 95.12 380 HIS A C 1
ATOM 2884 O O . HIS A 1 380 ? 19.479 -0.289 -28.482 1.00 95.12 380 HIS A O 1
ATOM 2890 N N . TYR A 1 381 ? 19.054 1.903 -28.730 1.00 94.12 381 TYR A N 1
ATOM 2891 C CA . TYR A 1 381 ? 18.702 1.829 -30.151 1.00 94.12 381 TYR A CA 1
ATOM 2892 C C . TYR A 1 381 ? 19.884 1.482 -31.064 1.00 94.12 381 TYR A C 1
ATOM 2894 O O . TYR A 1 381 ? 19.689 1.254 -32.253 1.00 94.12 381 TYR A O 1
ATOM 2902 N N . MET A 1 382 ? 21.105 1.354 -30.534 1.00 91.00 382 MET A N 1
ATOM 2903 C CA . MET A 1 382 ? 22.195 0.708 -31.275 1.00 91.00 382 MET A CA 1
ATOM 2904 C C . MET A 1 382 ? 21.822 -0.733 -31.646 1.00 91.00 382 MET A C 1
ATOM 2906 O O . MET A 1 382 ? 22.161 -1.182 -32.728 1.00 91.00 382 MET A O 1
ATOM 2910 N N . GLY A 1 383 ? 21.030 -1.418 -30.816 1.00 88.94 383 GLY A N 1
ATOM 2911 C CA . GLY A 1 383 ? 20.494 -2.745 -31.129 1.00 88.94 383 GLY A CA 1
ATOM 2912 C C . GLY A 1 383 ? 19.369 -2.748 -32.176 1.00 88.94 383 GLY A C 1
ATOM 2913 O O . GLY A 1 383 ? 18.730 -3.772 -32.377 1.00 88.94 383 GLY A O 1
ATOM 2914 N N . PHE A 1 384 ? 19.055 -1.623 -32.826 1.00 89.06 384 PHE A N 1
ATOM 2915 C CA . PHE A 1 384 ? 18.201 -1.597 -34.026 1.00 89.06 384 PHE A CA 1
ATOM 2916 C C . PHE A 1 384 ? 19.009 -1.555 -35.318 1.00 89.06 384 PHE A C 1
ATOM 2918 O O . PHE A 1 384 ? 18.444 -1.756 -36.387 1.00 89.06 384 PHE A O 1
ATOM 2925 N N . GLN A 1 385 ? 20.299 -1.258 -35.221 1.00 84.31 385 GLN A N 1
ATOM 2926 C CA . GLN A 1 385 ? 21.127 -0.840 -36.334 1.00 84.31 385 GLN A CA 1
ATOM 2927 C C . GLN A 1 385 ? 21.684 -2.034 -37.112 1.00 84.31 385 GLN A C 1
ATOM 2929 O O . GLN A 1 385 ? 22.312 -2.909 -36.521 1.00 84.31 385 GLN A O 1
ATOM 2934 N N . ASP A 1 386 ? 21.500 -2.034 -38.432 1.00 88.81 386 ASP A N 1
ATOM 2935 C CA . ASP A 1 386 ? 22.288 -2.815 -39.392 1.00 88.81 386 ASP A CA 1
ATOM 2936 C C . ASP A 1 386 ? 22.054 -2.275 -40.814 1.00 88.81 386 ASP A C 1
ATOM 2938 O O . ASP A 1 386 ? 20.977 -1.767 -41.112 1.00 88.81 386 ASP A O 1
ATOM 2942 N N . LEU A 1 387 ? 23.013 -2.461 -41.724 1.00 89.12 387 LEU A N 1
ATOM 2943 C CA . LEU A 1 387 ? 23.016 -1.940 -43.100 1.00 89.12 387 LEU A CA 1
ATOM 2944 C C . LEU A 1 387 ? 23.238 -0.424 -43.230 1.00 89.12 387 LEU A C 1
ATOM 2946 O O . LEU A 1 387 ? 22.822 0.158 -44.234 1.00 89.12 387 LEU A O 1
ATOM 2950 N N . TRP A 1 388 ? 23.941 0.222 -42.297 1.00 89.69 388 TRP A N 1
ATOM 2951 C CA . TRP A 1 388 ? 24.308 1.638 -42.423 1.00 89.69 388 TRP A CA 1
ATOM 2952 C C . TRP A 1 388 ? 25.034 1.918 -43.748 1.00 89.69 388 TRP A C 1
ATOM 2954 O O . TRP A 1 388 ? 26.090 1.339 -44.038 1.00 89.69 388 TRP A O 1
ATOM 2964 N N . GLN A 1 389 ? 24.465 2.807 -44.566 1.00 89.38 389 GLN A N 1
ATOM 2965 C CA . GLN A 1 389 ? 24.929 3.125 -45.926 1.00 89.38 389 GLN A CA 1
ATOM 2966 C C . GLN A 1 389 ? 25.100 1.884 -46.824 1.00 89.38 389 GLN A C 1
ATOM 2968 O O . GLN A 1 389 ? 25.960 1.847 -47.705 1.00 89.38 389 GLN A O 1
ATOM 2973 N N . GLY A 1 390 ? 24.303 0.839 -46.586 1.00 82.75 390 GLY A N 1
ATOM 2974 C CA . GLY A 1 390 ? 24.418 -0.447 -47.275 1.00 82.75 390 GLY A CA 1
ATOM 2975 C C . GLY A 1 390 ? 25.656 -1.258 -46.873 1.00 82.75 390 GLY A C 1
ATOM 2976 O O . GLY A 1 390 ? 26.050 -2.172 -47.597 1.00 82.75 390 GLY A O 1
ATOM 2977 N N . THR A 1 391 ? 26.290 -0.928 -45.744 1.00 83.12 391 THR A N 1
ATOM 2978 C CA . THR A 1 391 ? 27.473 -1.610 -45.197 1.00 83.12 391 THR A CA 1
ATOM 2979 C C . THR A 1 391 ? 27.196 -2.180 -43.806 1.00 83.12 391 THR A C 1
ATOM 2981 O O . THR A 1 391 ? 26.199 -1.851 -43.177 1.00 83.12 391 THR A O 1
ATOM 2984 N N . GLN A 1 392 ? 28.110 -3.006 -43.295 1.00 76.25 392 GLN A N 1
ATOM 2985 C CA . GLN A 1 392 ? 28.046 -3.555 -41.930 1.00 76.25 392 GLN A CA 1
ATOM 2986 C C . GLN A 1 392 ? 28.772 -2.671 -40.898 1.00 76.25 392 GLN A C 1
ATOM 2988 O O . GLN A 1 392 ? 29.064 -3.103 -39.786 1.00 76.25 392 GLN A O 1
ATOM 2993 N N . ASN A 1 393 ? 29.152 -1.445 -41.271 1.00 81.94 393 ASN A N 1
ATOM 2994 C CA . ASN A 1 393 ? 29.882 -0.563 -40.368 1.00 81.94 393 ASN A CA 1
ATOM 2995 C C . ASN A 1 393 ? 28.920 0.079 -39.371 1.00 81.94 393 ASN A C 1
ATOM 2997 O O . ASN A 1 393 ? 28.055 0.853 -39.768 1.00 81.94 393 ASN A O 1
ATOM 3001 N N . ALA A 1 394 ? 29.128 -0.167 -38.079 1.00 81.12 394 ALA A N 1
ATOM 3002 C CA . ALA A 1 394 ? 28.313 0.444 -37.039 1.00 81.12 394 ALA A CA 1
ATOM 3003 C C . ALA A 1 394 ? 28.497 1.985 -37.007 1.00 81.12 394 ALA A C 1
ATOM 3005 O O . ALA A 1 394 ? 29.616 2.469 -36.768 1.00 81.12 394 ALA A O 1
ATOM 3006 N N . PRO A 1 395 ? 27.426 2.780 -37.178 1.00 88.25 395 PRO A N 1
ATOM 3007 C CA . PRO A 1 395 ? 27.447 4.229 -37.365 1.00 88.25 395 PRO A CA 1
ATOM 3008 C C . PRO A 1 395 ? 27.558 4.990 -36.038 1.00 88.25 395 PRO A C 1
ATOM 3010 O O . PRO A 1 395 ? 26.793 5.905 -35.738 1.00 88.25 395 PRO A O 1
ATOM 3013 N N . HIS A 1 396 ? 28.565 4.646 -35.234 1.00 87.81 396 HIS A N 1
ATOM 3014 C CA . HIS A 1 396 ? 28.793 5.220 -33.907 1.00 87.81 396 HIS A CA 1
ATOM 3015 C C . HIS A 1 396 ? 28.836 6.755 -33.915 1.00 87.81 396 HIS A C 1
ATOM 3017 O O . HIS A 1 396 ? 28.220 7.398 -33.068 1.00 87.81 396 HIS A O 1
ATOM 3023 N N . THR A 1 397 ? 29.555 7.353 -34.870 1.00 91.25 397 THR A N 1
ATOM 3024 C CA . THR A 1 397 ? 29.692 8.812 -34.971 1.00 91.25 397 THR A CA 1
ATOM 3025 C C . THR A 1 397 ? 28.364 9.511 -35.271 1.00 91.25 397 THR A C 1
ATOM 3027 O O . THR A 1 397 ? 27.996 10.372 -34.473 1.00 91.25 397 THR A O 1
ATOM 3030 N N . PRO A 1 398 ? 27.617 9.183 -36.343 1.00 92.12 398 PRO A N 1
ATOM 3031 C CA . PRO A 1 398 ? 26.337 9.843 -36.609 1.00 92.12 398 PRO A CA 1
ATOM 3032 C C . PRO A 1 398 ? 25.245 9.506 -35.583 1.00 92.12 398 PRO A C 1
ATOM 3034 O O . PRO A 1 398 ? 24.388 10.346 -35.313 1.00 92.12 398 PRO A O 1
ATOM 3037 N N . MET A 1 399 ? 25.306 8.348 -34.921 1.00 88.75 399 MET A N 1
ATOM 3038 C CA . MET A 1 399 ? 24.423 8.046 -33.790 1.00 88.75 399 MET A CA 1
ATOM 3039 C C . MET A 1 399 ? 24.636 8.964 -32.586 1.00 88.75 399 MET A C 1
ATOM 3041 O O . MET A 1 399 ? 23.674 9.336 -31.924 1.00 88.75 399 MET A O 1
ATOM 3045 N N . ILE A 1 400 ? 25.874 9.380 -32.323 1.00 90.94 400 ILE A N 1
ATOM 3046 C CA . ILE A 1 400 ? 26.188 10.304 -31.226 1.00 90.94 400 ILE A CA 1
ATOM 3047 C C . ILE A 1 400 ? 26.001 11.762 -31.665 1.00 90.94 400 ILE A C 1
ATOM 3049 O O . ILE A 1 400 ? 25.416 12.564 -30.942 1.00 90.94 400 ILE A O 1
ATOM 3053 N N . ASN A 1 401 ? 26.503 12.132 -32.842 1.00 93.75 401 ASN A N 1
ATOM 3054 C CA . ASN A 1 401 ? 26.666 13.536 -33.221 1.00 93.75 401 ASN A CA 1
ATOM 3055 C C . ASN A 1 401 ? 25.536 14.079 -34.101 1.00 93.75 401 ASN A C 1
ATOM 3057 O O . ASN A 1 401 ? 25.344 15.291 -34.143 1.00 93.75 401 ASN A O 1
ATOM 3061 N N . ASN A 1 402 ? 24.817 13.215 -34.820 1.00 94.44 402 ASN A N 1
ATOM 3062 C CA . ASN A 1 402 ? 23.879 13.617 -35.871 1.00 94.44 402 ASN A CA 1
ATOM 3063 C C . ASN A 1 402 ? 22.425 13.213 -35.576 1.00 94.44 402 ASN A C 1
ATOM 3065 O O . ASN A 1 402 ? 21.564 13.424 -36.421 1.00 94.44 402 ASN A O 1
ATOM 3069 N N . GLY A 1 403 ? 22.140 12.639 -34.401 1.00 94.56 403 GLY A N 1
ATOM 3070 C CA . GLY A 1 403 ? 20.779 12.273 -34.004 1.00 94.56 403 GLY A CA 1
ATOM 3071 C C . GLY A 1 403 ? 20.205 11.063 -34.751 1.00 94.56 403 GLY A C 1
ATOM 3072 O O . GLY A 1 403 ? 18.983 10.923 -34.840 1.00 94.56 403 GLY A O 1
ATOM 3073 N N . LEU A 1 404 ? 21.050 10.165 -35.280 1.00 95.62 404 LEU A N 1
ATOM 3074 C CA . LEU A 1 404 ? 20.572 8.969 -35.993 1.00 95.62 404 LEU A CA 1
ATOM 3075 C C . LEU A 1 404 ? 19.708 8.063 -35.093 1.00 95.62 404 LEU A C 1
ATOM 3077 O O . LEU A 1 404 ? 18.731 7.509 -35.584 1.00 95.62 404 LEU A O 1
ATOM 3081 N N . PHE A 1 405 ? 19.960 7.991 -33.776 1.00 96.19 405 PHE A N 1
ATOM 3082 C CA . PHE A 1 405 ? 19.049 7.297 -32.848 1.00 96.19 405 PHE A CA 1
ATOM 3083 C C . PHE A 1 405 ? 17.628 7.866 -32.900 1.00 96.19 405 PHE A C 1
ATOM 3085 O O . PHE A 1 405 ? 16.669 7.109 -33.025 1.00 96.19 405 PHE A O 1
ATOM 3092 N N . GLY A 1 406 ? 17.493 9.195 -32.870 1.00 97.12 406 GLY A N 1
ATOM 3093 C CA . GLY A 1 406 ? 16.195 9.864 -32.958 1.00 97.12 406 GLY A CA 1
ATOM 3094 C C . GLY A 1 406 ? 15.523 9.626 -34.309 1.00 97.12 406 GLY A C 1
ATOM 3095 O O . GLY A 1 406 ? 14.308 9.460 -34.376 1.00 97.12 406 GLY A O 1
ATOM 3096 N N . SER A 1 407 ? 16.317 9.523 -35.376 1.00 96.88 407 SER A N 1
ATOM 3097 C CA . SER A 1 407 ? 15.824 9.230 -36.726 1.00 96.88 407 SER A CA 1
ATOM 3098 C C . SER A 1 407 ? 15.290 7.798 -36.834 1.00 96.88 407 SER A C 1
ATOM 3100 O O . SER A 1 407 ? 14.190 7.597 -37.342 1.00 96.88 407 SER A O 1
ATOM 3102 N N . VAL A 1 408 ? 16.006 6.807 -36.286 1.00 96.25 408 VAL A N 1
ATOM 3103 C CA . VAL A 1 408 ? 15.547 5.406 -36.217 1.00 96.25 408 VAL A CA 1
ATOM 3104 C C . VAL A 1 408 ? 14.293 5.284 -35.346 1.00 96.25 408 VAL A C 1
ATOM 3106 O O . VAL A 1 408 ? 13.324 4.649 -35.756 1.00 96.25 408 VAL A O 1
ATOM 3109 N N . MET A 1 409 ? 14.268 5.931 -34.176 1.00 97.06 409 MET A N 1
ATOM 3110 C CA . MET A 1 409 ? 13.082 5.982 -33.309 1.00 97.06 409 MET A CA 1
ATOM 3111 C C . MET A 1 409 ? 11.869 6.579 -34.031 1.00 97.06 409 MET A C 1
ATOM 3113 O O . MET A 1 409 ? 10.749 6.096 -33.891 1.00 97.06 409 MET A O 1
ATOM 3117 N N . HIS A 1 410 ? 12.069 7.653 -34.793 1.00 95.81 410 HIS A N 1
ATOM 3118 C CA . HIS A 1 410 ? 10.979 8.325 -35.487 1.00 95.81 410 HIS A CA 1
ATOM 3119 C C . HIS A 1 410 ? 10.467 7.529 -36.693 1.00 95.81 410 HIS A C 1
ATOM 3121 O O . HIS A 1 410 ? 9.255 7.396 -36.859 1.00 95.81 410 HIS A O 1
ATOM 3127 N N . VAL A 1 411 ? 11.377 7.017 -37.526 1.00 95.62 411 VAL A N 1
ATOM 3128 C CA . VAL A 1 411 ? 11.042 6.408 -38.822 1.00 95.62 411 VAL A CA 1
ATOM 3129 C C . VAL A 1 411 ? 10.680 4.934 -38.697 1.00 95.62 411 VAL A C 1
ATOM 3131 O O . VAL A 1 411 ? 9.823 4.467 -39.445 1.00 95.62 411 VAL A O 1
ATOM 3134 N N . CYS A 1 412 ? 11.323 4.206 -37.784 1.00 95.06 412 CYS A N 1
ATOM 3135 C CA . CYS A 1 412 ? 11.136 2.768 -37.630 1.00 95.06 412 CYS A CA 1
ATOM 3136 C C . CYS A 1 412 ? 10.148 2.480 -36.496 1.00 95.06 412 CYS A C 1
ATOM 3138 O O . CYS A 1 412 ? 8.992 2.167 -36.750 1.00 95.06 412 CYS A O 1
ATOM 3140 N N . ARG A 1 413 ? 10.562 2.613 -35.237 1.00 95.56 413 ARG A N 1
ATOM 3141 C CA . ARG A 1 413 ? 9.685 2.335 -34.092 1.00 95.56 413 ARG A CA 1
ATOM 3142 C C . ARG A 1 413 ? 10.052 3.254 -32.945 1.00 95.56 413 ARG A C 1
ATOM 3144 O O . ARG A 1 413 ? 11.184 3.216 -32.483 1.00 95.56 413 ARG A O 1
ATOM 3151 N N . TYR A 1 414 ? 9.087 4.036 -32.479 1.00 97.31 414 TYR A N 1
ATOM 3152 C CA . TYR A 1 414 ? 9.206 4.795 -31.238 1.00 97.31 414 TYR A CA 1
ATOM 3153 C C . TYR A 1 414 ? 8.767 3.890 -30.074 1.00 97.31 414 TYR A C 1
ATOM 3155 O O . TYR A 1 414 ? 7.849 3.093 -30.284 1.00 97.31 414 TYR A O 1
ATOM 3163 N N . PRO A 1 415 ? 9.389 3.958 -28.883 1.00 97.44 415 PRO A N 1
ATOM 3164 C CA . PRO A 1 415 ? 8.974 3.121 -27.762 1.00 97.44 415 PRO A CA 1
ATOM 3165 C C . PRO A 1 415 ? 7.625 3.578 -27.215 1.00 97.44 415 PRO A C 1
ATOM 3167 O O . PRO A 1 415 ? 7.434 4.763 -26.955 1.00 97.44 415 PRO A O 1
ATOM 3170 N N . ASP A 1 416 ? 6.705 2.632 -27.024 1.00 98.31 416 ASP A N 1
ATOM 3171 C CA . ASP A 1 416 ? 5.455 2.878 -26.298 1.00 98.31 416 ASP A CA 1
ATOM 3172 C C . ASP A 1 416 ? 5.746 3.110 -24.804 1.00 98.31 416 ASP A C 1
ATOM 3174 O O . ASP A 1 416 ? 5.044 3.876 -24.144 1.00 98.31 416 ASP A O 1
ATOM 3178 N N . LEU A 1 417 ? 6.812 2.481 -24.289 1.00 98.56 417 LEU A N 1
ATOM 3179 C CA . LEU A 1 417 ? 7.350 2.697 -22.947 1.00 98.56 417 LEU A CA 1
ATOM 3180 C C . LEU A 1 417 ? 8.848 2.365 -22.903 1.00 98.56 417 LEU A C 1
ATOM 3182 O O . LEU A 1 417 ? 9.301 1.377 -23.487 1.00 98.56 417 LEU A O 1
ATOM 3186 N N . ASN A 1 418 ? 9.620 3.164 -22.172 1.00 98.81 418 ASN A N 1
ATOM 3187 C CA . ASN A 1 418 ? 11.000 2.849 -21.811 1.00 98.81 418 ASN A CA 1
ATOM 3188 C C . ASN A 1 418 ? 11.050 2.443 -20.339 1.00 98.81 418 ASN A C 1
ATOM 3190 O O . ASN A 1 418 ? 10.417 3.106 -19.522 1.00 98.81 418 ASN A O 1
ATOM 3194 N N . ILE A 1 419 ? 11.809 1.396 -20.008 1.00 98.75 419 ILE A N 1
ATOM 3195 C CA . ILE A 1 419 ? 12.016 0.915 -18.636 1.00 98.75 419 ILE A CA 1
ATOM 3196 C C . ILE A 1 419 ? 13.514 0.714 -18.399 1.00 98.75 419 ILE A C 1
ATOM 3198 O O . ILE A 1 419 ? 14.114 -0.233 -18.896 1.00 98.75 419 ILE A O 1
ATOM 3202 N N . VAL A 1 420 ? 14.132 1.597 -17.627 1.00 98.75 420 VAL A N 1
ATOM 3203 C CA . VAL A 1 420 ? 15.547 1.499 -17.266 1.00 98.75 420 VAL A CA 1
ATOM 3204 C C . VAL A 1 420 ? 15.715 0.536 -16.096 1.00 98.75 420 VAL A C 1
ATOM 3206 O O . VAL A 1 420 ? 15.248 0.803 -14.987 1.00 98.75 420 VAL A O 1
ATOM 3209 N N . ASP A 1 421 ? 16.445 -0.551 -16.334 1.00 97.94 421 ASP A N 1
ATOM 3210 C CA . ASP A 1 421 ? 16.964 -1.430 -15.293 1.00 97.94 421 ASP A CA 1
ATOM 3211 C C . ASP A 1 421 ? 18.143 -0.769 -14.572 1.00 97.94 421 ASP A C 1
ATOM 3213 O O . ASP A 1 421 ? 19.261 -0.690 -15.088 1.00 97.94 421 ASP A O 1
ATOM 3217 N N . ALA A 1 422 ? 17.879 -0.294 -13.356 1.00 97.19 422 ALA A N 1
ATOM 3218 C CA . ALA A 1 422 ? 18.874 0.213 -12.422 1.00 97.19 422 ALA A CA 1
ATOM 3219 C C . ALA A 1 422 ? 18.860 -0.589 -11.107 1.00 97.19 422 ALA A C 1
ATOM 3221 O O . ALA A 1 422 ? 19.203 -0.061 -10.044 1.00 97.19 422 ALA A O 1
ATOM 3222 N N . VAL A 1 423 ? 18.477 -1.873 -11.145 1.00 95.81 423 VAL A N 1
ATOM 3223 C CA . VAL A 1 423 ? 18.585 -2.751 -9.969 1.00 95.81 423 VAL A CA 1
ATOM 3224 C C . VAL A 1 423 ? 20.060 -2.981 -9.671 1.00 95.81 423 VAL A C 1
ATOM 3226 O O . VAL A 1 423 ? 20.542 -2.670 -8.578 1.00 95.81 423 VAL A O 1
ATOM 3229 N N . TRP A 1 424 ? 20.788 -3.449 -10.686 1.00 94.56 424 TRP A N 1
ATOM 3230 C CA . TRP A 1 424 ? 22.235 -3.615 -10.677 1.00 94.56 424 TRP A CA 1
ATOM 3231 C C . TRP A 1 424 ? 22.865 -2.650 -11.677 1.00 94.56 424 TRP A C 1
ATOM 3233 O O . TRP A 1 424 ? 22.701 -2.790 -12.884 1.00 94.56 424 TRP A O 1
ATOM 3243 N N . VAL A 1 425 ? 23.628 -1.684 -11.173 1.00 92.88 425 VAL A N 1
ATOM 3244 C CA . VAL A 1 425 ? 24.291 -0.660 -11.985 1.00 92.88 425 VAL A CA 1
ATOM 3245 C C . VAL A 1 425 ? 25.773 -0.991 -12.095 1.00 92.88 425 VAL A C 1
ATOM 3247 O O . VAL A 1 425 ? 26.416 -1.333 -11.102 1.00 92.88 425 VAL A O 1
ATOM 3250 N N . THR A 1 426 ? 26.349 -0.834 -13.287 1.00 93.12 426 THR A N 1
ATOM 3251 C CA . THR A 1 426 ? 27.811 -0.838 -13.476 1.00 93.12 426 THR A CA 1
ATOM 3252 C C . THR A 1 426 ? 28.301 0.612 -13.573 1.00 93.12 426 THR A C 1
ATOM 3254 O O . THR A 1 426 ? 28.275 1.183 -14.662 1.00 93.12 426 THR A O 1
ATOM 3257 N N . PRO A 1 427 ? 28.742 1.249 -12.469 1.00 91.31 427 PRO A N 1
ATOM 3258 C CA . PRO A 1 427 ? 29.032 2.684 -12.445 1.00 91.31 427 PRO A CA 1
ATOM 3259 C C . PRO A 1 427 ? 30.407 3.065 -13.007 1.00 91.31 427 PRO A C 1
ATOM 3261 O O . PRO A 1 427 ? 30.700 4.252 -13.142 1.00 91.31 427 PRO A O 1
ATOM 3264 N N . ALA A 1 428 ? 31.276 2.092 -13.295 1.00 90.44 428 ALA A N 1
ATOM 3265 C CA . ALA A 1 428 ? 32.597 2.329 -13.863 1.00 90.44 428 ALA A CA 1
ATOM 3266 C C . ALA A 1 428 ? 33.124 1.098 -14.612 1.00 90.44 428 ALA A C 1
ATOM 3268 O O . ALA A 1 428 ? 32.905 -0.037 -14.192 1.00 90.44 428 ALA A O 1
ATOM 3269 N N . GLY A 1 429 ? 33.886 1.328 -15.682 1.00 83.81 429 GLY A N 1
ATOM 3270 C CA . GLY A 1 429 ? 34.617 0.274 -16.390 1.00 83.81 429 GLY A CA 1
ATOM 3271 C C . GLY A 1 429 ? 33.734 -0.625 -17.256 1.00 83.81 429 GLY A C 1
ATOM 3272 O O . GLY A 1 429 ? 34.137 -1.745 -17.572 1.00 83.81 429 GLY A O 1
ATOM 3273 N N . GLY A 1 430 ? 32.544 -0.150 -17.639 1.00 85.38 430 GLY A N 1
ATOM 3274 C CA . GLY A 1 430 ? 31.692 -0.831 -18.613 1.00 85.38 430 GLY A CA 1
ATOM 3275 C C . GLY A 1 430 ? 32.353 -0.943 -20.000 1.00 85.38 430 GLY A C 1
ATOM 3276 O O . GLY A 1 430 ? 33.386 -0.312 -20.255 1.00 85.38 430 GLY A O 1
ATOM 3277 N N . PRO A 1 431 ? 31.780 -1.742 -20.919 1.00 86.25 431 PRO A N 1
ATOM 3278 C CA . PRO A 1 431 ? 30.356 -2.108 -20.950 1.00 86.25 431 PRO A CA 1
ATOM 3279 C C . PRO A 1 431 ? 29.982 -3.492 -20.386 1.00 86.25 431 PRO A C 1
ATOM 3281 O O . PRO A 1 431 ? 28.798 -3.734 -20.170 1.00 86.25 431 PRO A O 1
ATOM 3284 N N . ASN A 1 432 ? 30.943 -4.388 -20.129 1.00 82.75 432 ASN A N 1
ATOM 3285 C CA . ASN A 1 432 ? 30.652 -5.793 -19.793 1.00 82.75 432 ASN A CA 1
ATOM 3286 C C . ASN A 1 432 ? 30.084 -6.005 -18.369 1.00 82.75 432 ASN A C 1
ATOM 3288 O O . ASN A 1 432 ? 29.522 -7.045 -18.081 1.00 82.75 432 ASN A O 1
ATOM 3292 N N . GLY A 1 433 ? 30.256 -5.045 -17.454 1.00 87.62 433 GLY A N 1
ATOM 3293 C CA . GLY A 1 433 ? 29.652 -5.078 -16.113 1.00 87.62 433 GLY A CA 1
ATOM 3294 C C . GLY A 1 433 ? 29.888 -6.332 -15.252 1.00 87.62 433 GLY A C 1
ATOM 3295 O O . GLY A 1 433 ? 28.913 -6.921 -14.786 1.00 87.62 433 GLY A O 1
ATOM 3296 N N . PRO A 1 434 ? 31.143 -6.761 -14.987 1.00 91.06 434 PRO A N 1
ATOM 3297 C CA . PRO A 1 434 ? 31.415 -7.874 -14.071 1.00 91.06 434 PRO A CA 1
ATOM 3298 C C . PRO A 1 434 ? 30.692 -7.744 -12.723 1.00 91.06 434 PRO A C 1
ATOM 3300 O O . PRO A 1 434 ? 30.648 -6.652 -12.152 1.00 91.06 434 PRO A O 1
ATOM 3303 N N . TYR A 1 435 ? 30.235 -8.866 -12.149 1.00 91.44 435 TYR A N 1
ATOM 3304 C CA . TYR A 1 435 ? 29.534 -8.882 -10.851 1.00 91.44 435 TYR A CA 1
ATOM 3305 C C . TYR A 1 435 ? 30.290 -8.135 -9.745 1.00 91.44 435 TYR A C 1
ATOM 3307 O O . TYR A 1 435 ? 29.695 -7.388 -8.979 1.00 91.44 435 TYR A O 1
ATOM 3315 N N . ALA A 1 436 ? 31.618 -8.281 -9.704 1.00 89.50 436 ALA A N 1
ATOM 3316 C CA . ALA A 1 436 ? 32.471 -7.637 -8.705 1.00 89.50 436 ALA A CA 1
ATOM 3317 C C . ALA A 1 436 ? 32.635 -6.116 -8.888 1.00 89.50 436 ALA A C 1
ATOM 3319 O O . ALA A 1 436 ? 33.200 -5.471 -8.013 1.00 89.50 436 ALA A O 1
ATOM 3320 N N . SER A 1 437 ? 32.212 -5.556 -10.025 1.00 87.62 437 SER A N 1
ATOM 3321 C CA . SER A 1 437 ? 32.262 -4.113 -10.311 1.00 87.62 437 SER A CA 1
ATOM 3322 C C . SER A 1 437 ? 30.899 -3.429 -10.250 1.00 87.62 437 SER A C 1
ATOM 3324 O O . SER A 1 437 ? 30.843 -2.201 -10.178 1.00 87.62 437 SER A O 1
ATOM 3326 N N . ALA A 1 438 ? 29.816 -4.205 -10.256 1.00 93.19 438 ALA A N 1
ATOM 3327 C CA . ALA A 1 438 ? 28.465 -3.688 -10.162 1.00 93.19 438 ALA A CA 1
ATOM 3328 C C . ALA A 1 438 ? 28.089 -3.344 -8.716 1.00 93.19 438 ALA A C 1
ATOM 3330 O O . ALA A 1 438 ? 28.627 -3.899 -7.755 1.00 93.19 438 ALA A O 1
ATOM 3331 N N . VAL A 1 439 ? 27.144 -2.425 -8.568 1.00 94.94 439 VAL A N 1
ATOM 3332 C CA . VAL A 1 439 ? 26.553 -2.039 -7.286 1.00 94.94 439 VAL A CA 1
ATOM 3333 C C . VAL A 1 439 ? 25.038 -2.131 -7.386 1.00 94.94 439 VAL A C 1
ATOM 3335 O O . VAL A 1 439 ? 24.466 -1.914 -8.454 1.00 94.94 439 VAL A O 1
ATOM 3338 N N . ARG A 1 440 ? 24.388 -2.476 -6.276 1.00 94.19 440 ARG A N 1
ATOM 3339 C CA . ARG A 1 440 ? 22.932 -2.589 -6.213 1.00 94.19 440 ARG A CA 1
ATOM 3340 C C . ARG A 1 440 ? 22.346 -1.215 -5.898 1.00 94.19 440 ARG A C 1
ATOM 3342 O O . ARG A 1 440 ? 22.655 -0.669 -4.842 1.00 94.19 440 ARG A O 1
ATOM 3349 N N . ALA A 1 441 ? 21.564 -0.652 -6.814 1.00 94.94 441 ALA A N 1
ATOM 3350 C CA . ALA A 1 441 ? 20.869 0.623 -6.616 1.00 94.94 441 ALA A CA 1
ATOM 3351 C C . ALA A 1 441 ? 19.362 0.438 -6.368 1.00 94.94 441 ALA A C 1
ATOM 3353 O O . ALA A 1 441 ? 18.731 1.353 -5.847 1.00 94.94 441 ALA A O 1
ATOM 3354 N N . ASN A 1 442 ? 18.811 -0.751 -6.652 1.00 94.62 442 ASN A N 1
ATOM 3355 C CA . ASN A 1 442 ? 17.431 -1.144 -6.332 1.00 94.62 442 ASN A CA 1
ATOM 3356 C C . ASN A 1 442 ? 16.362 -0.233 -6.943 1.00 94.62 442 ASN A C 1
ATOM 3358 O O . ASN A 1 442 ? 15.379 0.078 -6.266 1.00 94.62 442 ASN A O 1
ATOM 3362 N N . LYS A 1 443 ? 16.555 0.211 -8.194 1.00 96.06 443 LYS A N 1
ATOM 3363 C CA . LYS A 1 443 ? 15.582 1.068 -8.883 1.00 96.06 443 LYS A CA 1
ATOM 3364 C C . LYS A 1 443 ? 15.170 0.535 -10.250 1.00 96.06 443 LYS A C 1
ATOM 3366 O O . LYS A 1 443 ? 15.987 -0.012 -10.985 1.00 96.06 443 LYS A O 1
ATOM 3371 N N . LEU A 1 444 ? 13.910 0.757 -10.598 1.00 97.94 444 LEU A N 1
ATOM 3372 C CA . LEU A 1 444 ? 13.415 0.718 -11.972 1.00 97.94 444 LEU A CA 1
ATOM 3373 C C . LEU A 1 444 ? 12.812 2.074 -12.283 1.00 97.94 444 LEU A C 1
ATOM 3375 O O . LEU A 1 444 ? 12.172 2.675 -11.423 1.00 97.94 444 LEU A O 1
ATOM 3379 N N . LEU A 1 445 ? 13.044 2.562 -13.494 1.00 98.56 445 LEU A N 1
ATOM 3380 C CA . LEU A 1 445 ? 12.526 3.851 -13.923 1.00 98.56 445 LEU A CA 1
ATOM 3381 C C . LEU A 1 445 ? 11.780 3.678 -15.239 1.00 98.56 445 LEU A C 1
ATOM 3383 O O . LEU A 1 445 ? 12.301 3.015 -16.131 1.00 98.56 445 LEU A O 1
ATOM 3387 N N . ALA A 1 446 ? 10.610 4.290 -15.388 1.00 98.69 446 ALA A N 1
ATOM 3388 C CA . ALA A 1 446 ? 9.829 4.238 -16.616 1.00 98.69 446 ALA A CA 1
ATOM 3389 C C . ALA A 1 446 ? 9.421 5.619 -17.118 1.00 98.69 446 ALA A C 1
ATOM 3391 O O . ALA A 1 446 ? 9.172 6.531 -16.333 1.00 98.69 446 ALA A O 1
ATOM 3392 N N . SER A 1 447 ? 9.332 5.761 -18.439 1.00 98.62 447 SER A N 1
ATOM 3393 C CA . SER A 1 447 ? 8.759 6.932 -19.105 1.00 98.62 447 SER A CA 1
ATOM 3394 C C . SER A 1 447 ? 8.458 6.633 -20.572 1.00 98.62 447 SER A C 1
ATOM 3396 O O . SER A 1 447 ? 9.160 5.851 -21.224 1.00 98.62 447 SER A O 1
ATOM 3398 N N . GLN A 1 448 ? 7.453 7.308 -21.123 1.00 98.00 448 GLN A N 1
ATOM 3399 C CA . GLN A 1 448 ? 7.242 7.360 -22.571 1.00 98.00 448 GLN A CA 1
ATOM 3400 C C . GLN A 1 448 ? 8.245 8.302 -23.267 1.00 98.00 448 GLN A C 1
ATOM 3402 O O . GLN A 1 448 ? 8.461 8.175 -24.469 1.00 98.00 448 GLN A O 1
ATOM 3407 N N . ASP A 1 449 ? 8.908 9.193 -22.518 1.00 98.50 449 ASP A N 1
ATOM 3408 C CA . ASP A 1 449 ? 9.954 10.096 -23.005 1.00 98.50 449 ASP A CA 1
ATOM 3409 C C . ASP A 1 449 ? 11.357 9.509 -22.727 1.00 98.50 449 ASP A C 1
ATOM 3411 O O . ASP A 1 449 ? 11.856 9.583 -21.598 1.00 98.50 449 ASP A O 1
ATOM 3415 N N . PRO A 1 450 ? 12.046 8.945 -23.740 1.00 98.38 450 PRO A N 1
ATOM 3416 C CA . PRO A 1 450 ? 13.375 8.367 -23.559 1.00 98.38 450 PRO A CA 1
ATOM 3417 C C . PRO A 1 450 ? 14.452 9.415 -23.248 1.00 98.38 450 PRO A C 1
ATOM 3419 O O . PRO A 1 450 ? 15.493 9.061 -22.698 1.00 98.38 450 PRO A O 1
ATOM 3422 N N . ILE A 1 451 ? 14.245 10.686 -23.609 1.00 98.75 451 ILE A N 1
ATOM 3423 C CA . ILE A 1 451 ? 15.227 11.751 -23.380 1.00 98.75 451 ILE A CA 1
ATOM 3424 C C . ILE A 1 451 ? 15.178 12.190 -21.920 1.00 98.75 451 ILE A C 1
ATOM 3426 O O . ILE A 1 451 ? 16.227 12.246 -21.273 1.00 98.75 451 ILE A O 1
ATOM 3430 N N . ALA A 1 452 ? 13.981 12.453 -21.391 1.00 98.75 452 ALA A N 1
ATOM 3431 C CA . ALA A 1 452 ? 13.819 12.824 -19.988 1.00 98.75 452 ALA A CA 1
ATOM 3432 C C . ALA A 1 452 ? 14.277 11.692 -19.066 1.00 98.75 452 ALA A C 1
ATOM 3434 O O . ALA A 1 452 ? 14.990 11.936 -18.091 1.00 98.75 452 ALA A O 1
ATOM 3435 N N . LEU A 1 453 ? 13.953 10.444 -19.422 1.00 98.75 453 LEU A N 1
ATOM 3436 C CA . LEU A 1 453 ? 14.365 9.273 -18.657 1.00 98.75 453 LEU A CA 1
ATOM 3437 C C . LEU A 1 453 ? 15.888 9.090 -18.633 1.00 98.75 453 LEU A C 1
ATOM 3439 O O . LEU A 1 453 ? 16.452 8.875 -17.562 1.00 98.75 453 LEU A O 1
ATOM 3443 N N . ASP A 1 454 ? 16.572 9.232 -19.775 1.00 98.69 454 ASP A N 1
ATOM 3444 C CA . ASP A 1 454 ? 18.039 9.159 -19.837 1.00 98.69 454 ASP A CA 1
ATOM 3445 C C . ASP A 1 454 ? 18.701 10.308 -19.076 1.00 98.69 454 ASP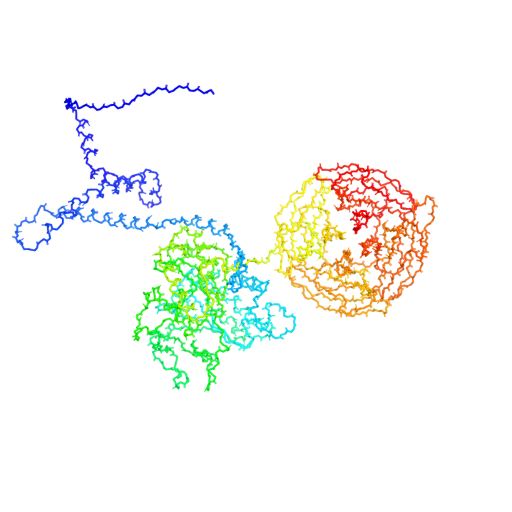 A C 1
ATOM 3447 O O . ASP A 1 454 ? 19.676 10.086 -18.354 1.00 98.69 454 ASP A O 1
ATOM 3451 N N . TYR A 1 455 ? 18.171 11.528 -19.212 1.00 98.62 455 TYR A N 1
ATOM 3452 C CA . TYR A 1 455 ? 18.648 12.692 -18.469 1.00 98.62 455 TYR A CA 1
ATOM 3453 C C . TYR A 1 455 ? 18.563 12.438 -16.958 1.00 98.62 455 TYR A C 1
ATOM 3455 O O . TYR A 1 455 ? 19.568 12.557 -16.248 1.00 98.62 455 TYR A O 1
ATOM 3463 N N . TYR A 1 456 ? 17.386 12.026 -16.478 1.00 98.69 456 TYR A N 1
ATOM 3464 C CA . TYR A 1 456 ? 17.128 11.776 -15.065 1.00 98.69 456 TYR A CA 1
ATOM 3465 C C . TYR A 1 456 ? 17.963 10.608 -14.528 1.00 98.69 456 TYR A C 1
ATOM 3467 O O . TYR A 1 456 ? 18.674 10.765 -13.534 1.00 98.69 456 TYR A O 1
ATOM 3475 N N . ALA A 1 457 ? 17.950 9.453 -15.202 1.00 98.50 457 ALA A N 1
ATOM 3476 C CA . ALA A 1 457 ? 18.698 8.270 -14.777 1.00 98.50 457 ALA A CA 1
ATOM 3477 C C . ALA A 1 457 ? 20.210 8.546 -14.716 1.00 98.50 457 ALA A C 1
ATOM 3479 O O . ALA A 1 457 ? 20.897 8.127 -13.780 1.00 98.50 457 ALA A O 1
ATOM 3480 N N . ALA A 1 458 ? 20.750 9.304 -15.671 1.00 98.06 458 ALA A N 1
ATOM 3481 C CA . ALA A 1 458 ? 22.155 9.682 -15.649 1.00 98.06 458 ALA A CA 1
ATOM 3482 C C . ALA A 1 458 ? 22.479 10.649 -14.500 1.00 98.06 458 ALA A C 1
ATOM 3484 O O . ALA A 1 458 ? 23.430 10.405 -13.755 1.00 98.06 458 ALA A O 1
ATOM 3485 N N . LYS A 1 459 ? 21.689 11.716 -14.324 1.00 97.94 459 LYS A N 1
ATOM 3486 C CA . LYS A 1 459 ? 21.958 12.792 -13.354 1.00 97.94 459 LYS A CA 1
ATOM 3487 C C . LYS A 1 459 ? 21.658 12.417 -11.905 1.00 97.94 459 LYS A C 1
ATOM 3489 O O . LYS A 1 459 ? 22.424 12.805 -11.027 1.00 97.94 459 LYS A O 1
ATOM 3494 N N . HIS A 1 460 ? 20.592 11.656 -11.667 1.00 97.81 460 HIS A N 1
ATOM 3495 C CA . HIS A 1 460 ? 20.060 11.371 -10.326 1.00 97.81 460 HIS A CA 1
ATOM 3496 C C . HIS A 1 460 ? 20.286 9.934 -9.861 1.00 97.81 460 HIS A C 1
ATOM 3498 O O . HIS A 1 460 ? 20.122 9.655 -8.678 1.00 97.81 460 HIS A O 1
ATOM 3504 N N . VAL A 1 461 ? 20.736 9.029 -10.742 1.00 97.75 461 VAL A N 1
ATOM 3505 C CA . VAL A 1 461 ? 21.077 7.646 -10.358 1.00 97.75 461 VAL A CA 1
ATOM 3506 C C . VAL A 1 461 ? 22.548 7.331 -10.622 1.00 97.75 461 VAL A C 1
ATOM 3508 O O . VAL A 1 461 ? 23.315 7.088 -9.688 1.00 97.75 461 VAL A O 1
ATOM 3511 N N . LEU A 1 462 ? 22.999 7.380 -11.875 1.00 96.88 462 LEU A N 1
ATOM 3512 C CA . LEU A 1 462 ? 24.351 6.935 -12.229 1.00 96.88 462 LEU A CA 1
ATOM 3513 C C . LEU A 1 462 ? 25.450 7.913 -11.779 1.00 96.88 462 LEU A C 1
ATOM 3515 O O . LEU A 1 462 ? 26.485 7.488 -11.251 1.00 96.88 462 LEU A O 1
ATOM 3519 N N . LEU A 1 463 ? 25.262 9.220 -11.971 1.00 96.25 463 LEU A N 1
ATOM 3520 C CA . LEU A 1 463 ? 26.212 10.251 -11.546 1.00 96.25 463 LEU A CA 1
ATOM 3521 C C . LEU A 1 463 ? 26.400 10.253 -10.019 1.00 96.25 463 LEU A C 1
ATOM 3523 O O . LEU A 1 463 ? 27.558 10.181 -9.594 1.00 96.25 463 LEU A O 1
ATOM 3527 N N . PRO A 1 464 ? 25.341 10.255 -9.182 1.00 96.38 464 PRO A N 1
ATOM 3528 C CA . PRO A 1 464 ? 25.498 10.242 -7.736 1.00 96.38 464 PRO A CA 1
ATOM 3529 C C . PRO A 1 464 ? 26.133 8.960 -7.227 1.00 96.38 464 PRO A C 1
ATOM 3531 O O . PRO A 1 464 ? 26.793 9.022 -6.204 1.00 96.38 464 PRO A O 1
ATOM 3534 N N . VAL A 1 465 ? 26.003 7.823 -7.916 1.00 96.06 465 VAL A N 1
ATOM 3535 C CA . VAL A 1 465 ? 26.704 6.581 -7.548 1.00 96.06 465 VAL A CA 1
ATOM 3536 C C . VAL A 1 465 ? 28.179 6.639 -7.948 1.00 96.06 465 VAL A C 1
ATOM 3538 O O . VAL A 1 465 ? 29.064 6.396 -7.129 1.00 96.06 465 VAL A O 1
ATOM 3541 N N . SER A 1 466 ? 28.458 6.978 -9.205 1.00 94.56 466 SER A N 1
ATOM 3542 C CA . SER A 1 466 ? 29.805 6.915 -9.791 1.00 94.56 466 SER A CA 1
ATOM 3543 C C . SER A 1 466 ? 30.736 8.061 -9.374 1.00 94.56 466 SER A C 1
ATOM 3545 O O . SER A 1 466 ? 31.956 7.884 -9.340 1.00 94.56 466 SER A O 1
ATOM 3547 N N . GLY A 1 467 ? 30.186 9.251 -9.116 1.00 93.31 467 GLY A N 1
ATOM 3548 C CA . GLY A 1 467 ? 30.938 10.500 -8.972 1.00 93.31 467 GLY A CA 1
ATOM 3549 C C . GLY A 1 467 ? 31.644 10.966 -10.254 1.00 93.31 467 GLY A C 1
ATOM 3550 O O . GLY A 1 467 ? 32.490 11.852 -10.188 1.00 93.31 467 GLY A O 1
ATOM 3551 N N . ASN A 1 468 ? 31.352 10.373 -11.418 1.00 91.19 468 ASN A N 1
ATOM 3552 C CA . ASN A 1 468 ? 32.085 10.650 -12.653 1.00 91.19 468 ASN A CA 1
ATOM 3553 C C . ASN A 1 468 ? 31.368 11.690 -13.525 1.00 91.19 468 ASN A C 1
ATOM 3555 O O . ASN A 1 468 ? 30.263 11.450 -14.009 1.00 91.19 468 ASN A O 1
ATOM 3559 N N . SER A 1 469 ? 32.030 12.816 -13.804 1.00 91.31 469 SER A N 1
ATOM 3560 C CA . SER A 1 469 ? 31.468 13.923 -14.593 1.00 91.31 469 SER A CA 1
ATOM 3561 C C . SER A 1 469 ? 31.082 13.552 -16.030 1.00 91.31 469 SER A C 1
ATOM 3563 O O . SER A 1 469 ? 30.275 14.253 -16.640 1.00 91.31 469 SER A O 1
ATOM 3565 N N . LYS A 1 470 ? 31.588 12.438 -16.576 1.00 91.00 470 LYS A N 1
ATOM 3566 C CA . LYS A 1 470 ? 31.164 11.929 -17.893 1.00 91.00 470 LYS A CA 1
ATOM 3567 C C . LYS A 1 470 ? 29.702 11.464 -17.931 1.00 91.00 470 LYS A C 1
ATOM 3569 O O . LYS A 1 470 ? 29.144 11.359 -19.016 1.00 91.00 470 LYS A O 1
ATOM 3574 N N . HIS A 1 471 ? 29.108 11.175 -16.771 1.00 94.31 471 HIS A N 1
ATOM 3575 C CA . HIS A 1 471 ? 27.699 10.797 -16.639 1.00 94.31 471 HIS A CA 1
ATOM 3576 C C . HIS A 1 471 ? 26.786 12.001 -16.396 1.00 94.31 471 HIS A C 1
ATOM 3578 O O . HIS A 1 471 ? 25.577 11.837 -16.323 1.00 94.31 471 HIS A O 1
ATOM 3584 N N . ASN A 1 472 ? 27.339 13.206 -16.234 1.00 95.19 472 ASN A N 1
ATOM 3585 C CA . ASN A 1 472 ? 26.537 14.393 -15.980 1.00 95.19 472 ASN A CA 1
ATOM 3586 C C . ASN A 1 472 ? 25.994 14.960 -17.308 1.00 95.19 472 ASN A C 1
ATOM 3588 O O . ASN A 1 472 ? 26.799 15.463 -18.098 1.00 95.19 472 ASN A O 1
ATOM 3592 N N . PRO A 1 473 ? 24.674 14.932 -17.573 1.00 95.75 473 PRO A N 1
ATOM 3593 C CA . PRO A 1 473 ? 24.115 15.482 -18.810 1.00 95.75 473 PRO A CA 1
ATOM 3594 C C . PRO A 1 473 ? 24.283 17.004 -18.941 1.00 95.75 473 PRO A C 1
ATOM 3596 O O . PRO A 1 473 ? 24.172 17.531 -20.045 1.00 95.75 473 PRO A O 1
ATOM 3599 N N . ASP A 1 474 ? 24.603 17.722 -17.863 1.00 95.38 474 ASP A N 1
ATOM 3600 C CA . ASP A 1 474 ? 24.774 19.179 -17.886 1.00 95.38 474 ASP A CA 1
ATOM 3601 C C . ASP A 1 474 ? 26.183 19.613 -18.320 1.00 95.38 474 ASP A C 1
ATOM 3603 O O . ASP A 1 474 ? 26.410 20.774 -18.668 1.00 95.38 474 ASP A O 1
ATOM 3607 N N . VAL A 1 475 ? 27.153 18.691 -18.347 1.00 92.00 475 VAL A N 1
ATOM 3608 C CA . VAL A 1 475 ? 28.536 19.012 -18.722 1.00 92.00 475 VAL A CA 1
ATOM 3609 C C . VAL A 1 475 ? 28.661 19.101 -20.241 1.00 92.00 475 VAL A C 1
ATOM 3611 O O . VAL A 1 475 ? 28.670 18.099 -20.958 1.00 92.00 475 VAL A O 1
ATOM 3614 N N . ALA A 1 476 ? 28.797 20.331 -20.737 1.00 85.06 476 ALA A N 1
ATOM 3615 C CA . ALA A 1 476 ? 29.019 20.604 -22.151 1.00 85.06 476 ALA A CA 1
ATOM 3616 C C . ALA A 1 476 ? 30.255 19.860 -22.690 1.00 85.06 476 ALA A C 1
ATOM 3618 O O . ALA A 1 476 ? 31.312 19.825 -22.059 1.00 85.06 476 ALA A O 1
ATOM 3619 N N . GLY A 1 477 ? 30.121 19.282 -23.886 1.00 78.75 477 GLY A N 1
ATOM 3620 C CA . GLY A 1 477 ? 31.213 18.607 -24.588 1.00 78.75 477 GLY A CA 1
ATOM 3621 C C . GLY A 1 477 ? 31.481 17.160 -24.165 1.00 78.75 477 GLY A C 1
ATOM 3622 O O . GLY A 1 477 ? 32.342 16.530 -24.777 1.00 78.75 477 GLY A O 1
ATOM 3623 N N . ASN A 1 478 ? 30.764 16.601 -23.179 1.00 88.81 478 ASN A N 1
ATOM 3624 C CA . ASN A 1 478 ? 30.822 15.157 -22.942 1.00 88.81 478 ASN A CA 1
ATOM 3625 C C . ASN A 1 478 ? 29.973 14.384 -23.976 1.00 88.81 478 ASN A C 1
ATOM 3627 O O . ASN A 1 478 ? 28.978 14.886 -24.502 1.00 88.81 478 ASN A O 1
ATOM 3631 N N . THR A 1 479 ? 30.393 13.156 -24.296 1.00 92.81 479 THR A N 1
ATOM 3632 C CA . THR A 1 479 ? 29.781 12.347 -25.364 1.00 92.81 479 THR A CA 1
ATOM 3633 C C . THR A 1 479 ? 28.316 12.014 -25.088 1.00 92.81 479 THR A C 1
ATOM 3635 O O . THR A 1 479 ? 27.498 12.057 -26.006 1.00 92.81 479 THR A O 1
ATOM 3638 N N . PHE A 1 480 ? 27.979 11.718 -23.828 1.00 95.44 480 PHE A N 1
ATOM 3639 C CA . PHE A 1 480 ? 26.620 11.363 -23.425 1.00 95.44 480 PHE A CA 1
ATOM 3640 C C . PHE A 1 480 ? 25.641 12.505 -23.702 1.00 95.44 480 PHE A C 1
ATOM 3642 O O . PHE A 1 480 ? 24.622 12.303 -24.361 1.00 95.44 480 PHE A O 1
ATOM 3649 N N . ARG A 1 481 ? 25.987 13.725 -23.281 1.00 95.62 481 ARG A N 1
ATOM 3650 C CA . ARG A 1 481 ? 25.185 14.914 -23.548 1.00 95.62 481 ARG A CA 1
ATOM 3651 C C . ARG A 1 481 ? 25.030 15.151 -25.047 1.00 95.62 481 ARG A C 1
ATOM 3653 O O . ARG A 1 481 ? 23.929 15.463 -25.487 1.00 95.62 481 ARG A O 1
ATOM 3660 N N . THR A 1 482 ? 26.097 15.033 -25.837 1.00 96.12 482 THR A N 1
ATOM 3661 C CA . THR A 1 482 ? 26.007 15.228 -27.295 1.00 96.12 482 THR A CA 1
ATOM 3662 C C . THR A 1 482 ? 25.019 14.249 -27.931 1.00 96.12 482 THR A C 1
ATOM 3664 O O . THR A 1 482 ? 24.155 14.682 -28.689 1.00 96.12 482 THR A O 1
ATOM 3667 N N . MET A 1 483 ? 25.086 12.966 -27.561 1.00 96.25 483 MET A N 1
ATOM 3668 C CA . MET A 1 483 ? 24.141 11.936 -28.010 1.00 96.25 483 MET A CA 1
ATOM 3669 C C . MET A 1 483 ? 22.699 12.248 -27.596 1.00 96.25 483 MET A C 1
ATOM 3671 O O . MET A 1 483 ? 21.785 12.157 -28.416 1.00 96.25 483 MET A O 1
ATOM 3675 N N . LEU A 1 484 ? 22.493 12.632 -26.335 1.00 97.12 484 LEU A N 1
ATOM 3676 C CA . LEU A 1 484 ? 21.170 12.929 -25.794 1.00 97.12 484 LEU A CA 1
ATOM 3677 C C . LEU A 1 484 ? 20.528 14.129 -26.505 1.00 97.12 484 LEU A C 1
ATOM 3679 O O . LEU A 1 484 ? 19.377 14.059 -26.929 1.00 97.12 484 LEU A O 1
ATOM 3683 N N . PHE A 1 485 ? 21.285 15.212 -26.696 1.00 97.38 485 PHE A N 1
ATOM 3684 C CA . PHE A 1 485 ? 20.784 16.443 -27.311 1.00 97.38 485 PHE A CA 1
ATOM 3685 C C . PHE A 1 485 ? 20.568 16.293 -28.819 1.00 97.38 485 PHE A C 1
ATOM 3687 O O . PHE A 1 485 ? 19.534 16.728 -29.315 1.00 97.38 485 PHE A O 1
ATOM 3694 N N . SER A 1 486 ? 21.484 15.641 -29.544 1.00 97.25 486 SER A N 1
ATOM 3695 C CA . SER A 1 486 ? 21.307 15.425 -30.987 1.00 97.25 486 SER A CA 1
ATOM 3696 C C . SER A 1 486 ? 20.083 14.548 -31.280 1.00 97.25 486 SER A C 1
ATOM 3698 O O . SER A 1 486 ? 19.326 14.828 -32.206 1.00 97.25 486 SER A O 1
ATOM 3700 N N . THR A 1 487 ? 19.834 13.532 -30.447 1.00 98.06 487 THR A N 1
ATOM 3701 C CA . THR A 1 487 ? 18.632 12.683 -30.521 1.00 98.06 487 THR A CA 1
ATOM 3702 C C . THR A 1 487 ? 17.371 13.480 -30.195 1.00 98.06 487 THR A C 1
ATOM 3704 O O . THR A 1 487 ? 16.403 13.426 -30.953 1.00 98.06 487 THR A O 1
ATOM 3707 N N . ARG A 1 488 ? 17.381 14.249 -29.097 1.00 98.12 488 ARG A N 1
ATOM 3708 C CA . ARG A 1 488 ? 16.265 15.116 -28.695 1.00 98.12 488 ARG A CA 1
ATOM 3709 C C . ARG A 1 488 ? 15.861 16.065 -29.816 1.00 98.12 488 ARG A C 1
ATOM 3711 O O . ARG A 1 488 ? 14.677 16.176 -30.104 1.00 98.12 488 ARG A O 1
ATOM 3718 N N . ASP A 1 489 ? 16.822 16.731 -30.449 1.00 98.31 489 ASP A N 1
ATOM 3719 C CA . ASP A 1 489 ? 16.540 17.739 -31.474 1.00 98.31 489 ASP A CA 1
ATOM 3720 C C . ASP A 1 489 ? 15.831 17.128 -32.693 1.00 98.31 489 ASP A C 1
ATOM 3722 O O . ASP A 1 489 ? 14.884 17.719 -33.213 1.00 98.31 489 ASP A O 1
ATOM 3726 N N . VAL A 1 490 ? 16.212 15.910 -33.095 1.00 98.31 490 VAL A N 1
ATOM 3727 C CA . VAL A 1 490 ? 15.508 15.159 -34.150 1.00 98.31 490 VAL A CA 1
ATOM 3728 C C . VAL A 1 490 ? 14.086 14.793 -33.723 1.00 98.31 490 VAL A C 1
ATOM 3730 O O . VAL A 1 490 ? 13.148 14.963 -34.498 1.00 98.31 490 VAL A O 1
ATOM 3733 N N . LEU A 1 491 ? 13.901 14.316 -32.491 1.00 98.31 491 LEU A N 1
ATOM 3734 C CA . LEU A 1 491 ? 12.584 13.926 -31.981 1.00 98.31 491 LEU A CA 1
ATOM 3735 C C . LEU A 1 491 ? 11.639 15.129 -31.825 1.00 98.31 491 LEU A C 1
ATOM 3737 O O . LEU A 1 491 ? 10.472 15.034 -32.204 1.00 98.31 491 LEU A O 1
ATOM 3741 N N . LEU A 1 492 ? 12.142 16.271 -31.350 1.00 97.88 492 LEU A N 1
ATOM 3742 C CA . LEU A 1 492 ? 11.393 17.529 -31.292 1.00 97.88 492 LEU A CA 1
ATOM 3743 C C . LEU A 1 492 ? 10.997 18.007 -32.692 1.00 97.88 492 LEU A C 1
ATOM 3745 O O . LEU A 1 492 ? 9.845 18.374 -32.911 1.00 97.88 492 LEU A O 1
ATOM 3749 N N . ALA A 1 493 ? 11.920 17.954 -33.658 1.00 97.69 493 ALA A N 1
ATOM 3750 C CA . ALA A 1 493 ? 11.626 18.295 -35.052 1.00 97.69 493 ALA A CA 1
ATOM 3751 C C . ALA A 1 493 ? 10.568 17.364 -35.674 1.00 97.69 493 ALA A C 1
ATOM 3753 O O . ALA A 1 493 ? 9.805 17.784 -36.541 1.00 97.69 493 ALA A O 1
ATOM 3754 N N . ALA A 1 494 ? 10.488 16.122 -35.194 1.00 96.38 494 ALA A N 1
ATOM 3755 C CA . ALA A 1 494 ? 9.462 15.146 -35.542 1.00 96.38 494 ALA A CA 1
ATOM 3756 C C . ALA A 1 494 ? 8.137 15.310 -34.762 1.00 96.38 494 ALA A C 1
ATOM 3758 O O . ALA A 1 494 ? 7.235 14.483 -34.911 1.00 96.38 494 ALA A O 1
ATOM 3759 N N . GLY A 1 495 ? 8.006 16.344 -33.923 1.00 96.19 495 GLY A N 1
ATOM 3760 C CA . GLY A 1 495 ? 6.798 16.626 -33.143 1.00 96.19 495 GLY A CA 1
ATOM 3761 C C . GLY A 1 495 ? 6.594 15.714 -31.931 1.00 96.19 495 GLY A C 1
ATOM 3762 O O . GLY A 1 495 ? 5.475 15.613 -31.430 1.00 96.19 495 GLY A O 1
ATOM 3763 N N . ARG A 1 496 ? 7.639 15.022 -31.457 1.00 95.44 496 ARG A N 1
ATOM 3764 C CA . ARG A 1 496 ? 7.575 14.229 -30.220 1.00 95.44 496 ARG A CA 1
ATOM 3765 C C . ARG A 1 496 ? 7.756 15.134 -29.006 1.00 95.44 496 ARG A C 1
ATOM 3767 O O . ARG A 1 496 ? 8.631 15.996 -28.998 1.00 95.44 496 ARG A O 1
ATOM 3774 N N . GLN A 1 497 ? 6.971 14.884 -27.964 1.00 94.25 497 GLN A N 1
ATOM 3775 C CA . GLN A 1 497 ? 7.158 15.510 -26.661 1.00 94.25 497 GLN A CA 1
ATOM 3776 C C . GLN A 1 497 ? 8.337 14.836 -25.956 1.00 94.25 497 GLN A C 1
ATOM 3778 O O . GLN A 1 497 ? 8.217 13.707 -25.490 1.00 94.25 497 GLN A O 1
ATOM 3783 N N . VAL A 1 498 ? 9.483 15.515 -25.941 1.00 97.81 498 VAL A N 1
ATOM 3784 C CA . VAL A 1 498 ? 10.689 15.059 -25.247 1.00 97.81 498 VAL A CA 1
ATOM 3785 C C . VAL A 1 498 ? 11.404 16.227 -24.573 1.00 97.81 498 VAL A C 1
ATOM 3787 O O . VAL A 1 498 ? 11.415 17.330 -25.122 1.00 97.81 498 VAL A O 1
ATOM 3790 N N . THR A 1 499 ? 12.042 16.018 -23.420 1.00 97.88 499 THR A N 1
ATOM 3791 C CA . THR A 1 499 ? 12.715 17.115 -22.701 1.00 97.88 499 THR A CA 1
ATOM 3792 C C . THR A 1 499 ? 14.035 16.728 -22.030 1.00 97.88 499 THR A C 1
ATOM 3794 O O . THR A 1 499 ? 14.259 15.595 -21.625 1.00 97.88 499 THR A O 1
ATOM 3797 N N . THR A 1 500 ? 14.929 17.712 -21.901 1.00 97.06 500 THR A N 1
ATOM 3798 C CA . THR A 1 500 ? 16.124 17.674 -21.029 1.00 97.06 500 THR A CA 1
ATOM 3799 C C . THR A 1 500 ? 16.048 18.727 -19.920 1.00 97.06 500 THR A C 1
ATOM 3801 O O . THR A 1 500 ? 17.047 18.986 -19.259 1.00 97.06 500 THR A O 1
ATOM 3804 N N . ASP A 1 501 ? 14.916 19.415 -19.796 1.00 96.88 501 ASP A N 1
ATOM 3805 C CA . ASP A 1 501 ? 14.678 20.455 -18.800 1.00 96.88 501 ASP A CA 1
ATOM 3806 C C . ASP A 1 501 ? 13.923 19.856 -17.612 1.00 96.88 501 ASP A C 1
ATOM 3808 O O . ASP A 1 501 ? 12.808 19.361 -17.781 1.00 96.88 501 ASP A O 1
ATOM 3812 N N . GLU A 1 502 ? 14.525 19.900 -16.423 1.00 96.44 502 GLU A N 1
ATOM 3813 C CA . GLU A 1 502 ? 13.926 19.394 -15.181 1.00 96.44 502 GLU A CA 1
ATOM 3814 C C . GLU A 1 502 ? 12.627 20.131 -14.828 1.00 96.44 502 GLU A C 1
ATOM 3816 O O . GLU A 1 502 ? 11.732 19.535 -14.236 1.00 96.44 502 GLU A O 1
ATOM 3821 N N . ALA A 1 503 ? 12.470 21.392 -15.253 1.00 96.12 503 ALA A N 1
ATOM 3822 C CA . ALA A 1 503 ? 11.226 22.140 -15.060 1.00 96.12 503 ALA A CA 1
ATOM 3823 C C . ALA A 1 503 ? 10.050 21.568 -15.871 1.00 96.12 503 ALA A C 1
ATOM 3825 O O . ALA A 1 503 ? 8.899 21.863 -15.565 1.00 96.12 503 ALA A O 1
ATOM 3826 N N . MET A 1 504 ? 10.326 20.730 -16.874 1.00 97.19 504 MET A N 1
ATOM 3827 C CA . MET A 1 504 ? 9.338 20.027 -17.699 1.00 97.19 504 MET A CA 1
ATOM 3828 C C . MET A 1 504 ? 9.230 18.538 -17.327 1.00 97.19 504 MET A C 1
ATOM 3830 O O . MET A 1 504 ? 8.772 17.742 -18.145 1.00 97.19 504 MET A O 1
ATOM 3834 N N . MET A 1 505 ? 9.671 18.137 -16.128 1.00 97.88 505 MET A N 1
ATOM 3835 C CA . MET A 1 505 ? 9.611 16.748 -15.660 1.00 97.88 505 MET A CA 1
ATOM 3836 C C . MET A 1 505 ? 8.714 16.600 -14.429 1.00 97.88 505 MET A C 1
ATOM 3838 O O . MET A 1 505 ? 8.826 17.347 -13.457 1.00 97.88 505 MET A O 1
ATOM 3842 N N . ASN A 1 506 ? 7.870 15.572 -14.449 1.00 96.25 506 ASN A N 1
ATOM 3843 C CA . ASN A 1 506 ? 7.201 15.038 -13.270 1.00 96.25 506 ASN A CA 1
ATOM 3844 C C . ASN A 1 506 ? 7.876 13.721 -12.892 1.00 96.25 506 ASN A C 1
ATOM 3846 O O . ASN A 1 506 ? 7.942 12.822 -13.722 1.00 96.25 506 ASN A O 1
ATOM 3850 N N . VAL A 1 507 ? 8.384 13.594 -11.668 1.00 96.88 507 VAL A N 1
ATOM 3851 C CA . VAL A 1 507 ? 9.058 12.375 -11.198 1.00 96.88 507 VAL A CA 1
ATOM 3852 C C . VAL A 1 507 ? 8.341 11.825 -9.978 1.00 96.88 507 VAL A C 1
ATOM 3854 O O . VAL A 1 507 ? 8.488 12.371 -8.885 1.00 96.88 507 VAL A O 1
ATOM 3857 N N . TYR A 1 508 ? 7.603 10.741 -10.171 1.00 92.50 508 TYR A N 1
ATOM 3858 C CA . TYR A 1 508 ? 6.834 10.049 -9.139 1.00 92.50 508 TYR A CA 1
ATOM 3859 C C . TYR A 1 508 ? 7.615 8.850 -8.612 1.00 92.50 508 TYR A C 1
ATOM 3861 O O . TYR A 1 508 ? 8.239 8.132 -9.397 1.00 92.50 508 TYR A O 1
ATOM 3869 N N . THR A 1 509 ? 7.583 8.613 -7.303 1.00 90.38 509 THR A N 1
ATOM 3870 C CA . THR A 1 509 ? 8.309 7.504 -6.673 1.00 90.38 509 THR A CA 1
ATOM 3871 C C . THR A 1 509 ? 7.367 6.571 -5.912 1.00 90.38 509 THR A C 1
ATOM 3873 O O . THR A 1 509 ? 6.283 6.960 -5.484 1.00 90.38 509 THR A O 1
ATOM 3876 N N . GLY A 1 510 ? 7.779 5.317 -5.731 1.00 82.19 510 GLY A N 1
ATOM 3877 C CA . GLY A 1 510 ? 7.128 4.367 -4.827 1.00 82.19 510 GLY A CA 1
ATOM 3878 C C . GLY A 1 510 ? 7.998 3.139 -4.587 1.00 82.19 510 GLY A C 1
ATOM 3879 O O . GLY A 1 510 ? 8.929 2.880 -5.339 1.00 82.19 510 GLY A O 1
ATOM 3880 N N . ALA A 1 511 ? 7.730 2.378 -3.529 1.00 74.94 511 ALA A N 1
ATOM 3881 C CA . ALA A 1 511 ? 8.506 1.191 -3.151 1.00 74.94 511 ALA A CA 1
ATOM 3882 C C . ALA A 1 511 ? 7.603 -0.055 -3.070 1.00 74.94 511 ALA A C 1
ATOM 3884 O O . ALA A 1 511 ? 6.390 0.095 -2.933 1.00 74.94 511 ALA A O 1
ATOM 3885 N N . PRO A 1 512 ? 8.128 -1.292 -3.154 1.00 69.31 512 PRO A N 1
ATOM 3886 C CA . PRO A 1 512 ? 7.353 -2.484 -2.821 1.00 69.31 512 PRO A CA 1
ATOM 3887 C C . PRO A 1 512 ? 6.737 -2.364 -1.425 1.00 69.31 512 PRO A C 1
ATOM 3889 O O . PRO A 1 512 ? 7.329 -1.690 -0.579 1.00 69.31 512 PRO A O 1
ATOM 3892 N N . PRO A 1 513 ? 5.582 -2.992 -1.175 1.00 74.69 513 PRO A N 1
ATOM 3893 C CA . PRO A 1 513 ? 5.033 -3.107 0.169 1.00 74.69 513 PRO A CA 1
ATOM 3894 C C . PRO A 1 513 ? 6.064 -3.694 1.135 1.00 74.69 513 PRO A C 1
ATOM 3896 O O . PRO A 1 513 ? 6.755 -4.661 0.804 1.00 74.69 513 PRO A O 1
ATOM 3899 N N . ASP A 1 514 ? 6.158 -3.121 2.326 1.00 82.38 514 ASP A N 1
ATOM 3900 C CA . ASP A 1 514 ? 6.946 -3.684 3.410 1.00 82.38 514 ASP A CA 1
ATOM 3901 C C . ASP A 1 514 ? 6.269 -4.942 3.968 1.00 82.38 514 ASP A C 1
ATOM 3903 O O . ASP A 1 514 ? 5.058 -5.124 3.866 1.00 82.38 514 ASP A O 1
ATOM 3907 N N . VAL A 1 515 ? 7.050 -5.806 4.615 1.00 87.62 515 VAL A N 1
ATOM 3908 C CA . VAL A 1 515 ? 6.504 -6.881 5.452 1.00 87.62 515 VAL A CA 1
ATOM 3909 C C . VAL A 1 515 ? 6.506 -6.391 6.901 1.00 87.62 515 VAL A C 1
ATOM 3911 O O . VAL A 1 515 ? 7.559 -5.936 7.366 1.00 87.62 515 VAL A O 1
ATOM 3914 N N . PRO A 1 516 ? 5.380 -6.470 7.633 1.00 92.69 516 PRO A N 1
ATOM 3915 C CA . PRO A 1 516 ? 5.355 -6.102 9.043 1.00 92.69 516 PRO A CA 1
ATOM 3916 C C . PRO A 1 516 ? 6.384 -6.915 9.851 1.00 92.69 516 PRO A C 1
ATOM 3918 O O . PRO A 1 516 ? 6.464 -8.136 9.687 1.00 92.69 516 PRO A O 1
ATOM 3921 N N . PRO A 1 517 ? 7.193 -6.285 10.724 1.00 91.38 517 PRO A N 1
ATOM 3922 C CA . PRO A 1 517 ? 8.187 -7.003 11.519 1.00 91.38 517 PRO A CA 1
ATOM 3923 C C . PRO A 1 517 ? 7.503 -7.893 12.558 1.00 91.38 517 PRO A C 1
ATOM 3925 O O . PRO A 1 517 ? 6.571 -7.443 13.215 1.00 91.38 517 PRO A O 1
ATOM 3928 N N . ALA A 1 518 ? 7.981 -9.121 12.763 1.00 91.50 518 ALA A N 1
ATOM 3929 C CA . ALA A 1 518 ? 7.445 -9.998 13.805 1.00 91.50 518 ALA A CA 1
ATOM 3930 C C . ALA A 1 518 ? 7.664 -9.406 15.211 1.00 91.50 518 ALA A C 1
ATOM 3932 O O . ALA A 1 518 ? 8.770 -8.968 15.536 1.00 91.50 518 ALA A O 1
ATOM 3933 N N . THR A 1 519 ? 6.626 -9.427 16.045 1.00 95.69 519 THR A N 1
ATOM 3934 C CA . THR A 1 519 ? 6.635 -8.910 17.425 1.00 95.69 519 THR A CA 1
ATOM 3935 C C . THR A 1 519 ? 6.003 -9.920 18.385 1.00 95.69 519 THR A C 1
ATOM 3937 O O . THR A 1 519 ? 5.475 -10.944 17.957 1.00 95.69 519 THR A O 1
ATOM 3940 N N . ALA A 1 520 ? 6.134 -9.688 19.695 1.00 96.25 520 ALA A N 1
ATOM 3941 C CA . ALA A 1 520 ? 5.576 -10.583 20.713 1.00 96.25 520 ALA A CA 1
ATOM 3942 C C . ALA A 1 520 ? 4.079 -10.332 20.939 1.00 96.25 520 ALA A C 1
ATOM 3944 O O . ALA A 1 520 ? 3.333 -11.265 21.229 1.00 96.25 520 ALA A O 1
ATOM 3945 N N . PHE A 1 521 ? 3.673 -9.073 20.792 1.00 97.94 521 PHE A N 1
ATOM 3946 C CA . PHE A 1 521 ? 2.299 -8.603 20.887 1.00 97.94 521 PHE A CA 1
ATOM 3947 C C . PHE A 1 521 ? 1.972 -7.809 19.631 1.00 97.94 521 PHE A C 1
ATOM 3949 O O . PHE A 1 521 ? 2.854 -7.155 19.065 1.00 97.94 521 PHE A O 1
ATOM 3956 N N . ASP A 1 522 ? 0.720 -7.880 19.211 1.00 97.56 522 ASP A N 1
ATOM 3957 C CA . ASP A 1 522 ? 0.198 -7.213 18.031 1.00 97.56 522 ASP A CA 1
ATOM 3958 C C . ASP A 1 522 ? -1.171 -6.639 18.342 1.00 97.56 522 ASP A C 1
ATOM 3960 O O . ASP A 1 522 ? -1.938 -7.268 19.058 1.00 97.56 522 ASP A O 1
ATOM 3964 N N . TYR A 1 523 ? -1.454 -5.460 17.797 1.00 97.81 523 TYR A N 1
ATOM 3965 C CA . TYR A 1 523 ? -2.741 -4.784 17.894 1.00 97.81 523 TYR A CA 1
ATOM 3966 C C . TYR A 1 523 ? -3.112 -4.228 16.521 1.00 97.81 523 TYR A C 1
ATOM 3968 O O . TYR A 1 523 ? -2.246 -3.692 15.826 1.00 97.81 523 TYR A O 1
ATOM 3976 N N . TYR A 1 524 ? -4.374 -4.339 16.119 1.00 98.19 524 TYR A N 1
ATOM 3977 C CA . TYR A 1 524 ? -4.834 -4.022 14.769 1.00 98.19 524 TYR A CA 1
ATOM 3978 C C . TYR A 1 524 ? -6.064 -3.115 14.773 1.00 98.19 524 TYR A C 1
ATOM 3980 O O . TYR A 1 524 ? -6.971 -3.317 15.579 1.00 98.19 524 TYR A O 1
ATOM 3988 N N . LEU A 1 525 ? -6.104 -2.173 13.829 1.00 97.81 525 LEU A N 1
ATOM 3989 C CA . LEU A 1 525 ? -7.227 -1.278 13.519 1.00 97.81 525 LEU A CA 1
ATOM 3990 C C . LEU A 1 525 ? -7.417 -1.265 11.996 1.00 97.81 525 LEU A C 1
ATOM 3992 O O . LEU A 1 525 ? -6.432 -1.145 11.268 1.00 97.81 525 LEU A O 1
ATOM 3996 N N . ALA A 1 526 ? -8.634 -1.453 11.489 1.00 97.56 526 ALA A N 1
ATOM 3997 C CA . ALA A 1 526 ? -8.884 -1.605 10.049 1.00 97.56 526 ALA A CA 1
ATOM 3998 C C . ALA A 1 526 ? -9.085 -0.270 9.312 1.00 97.56 526 ALA A C 1
ATOM 4000 O O . ALA A 1 526 ? -8.816 -0.175 8.109 1.00 97.56 526 ALA A O 1
ATOM 4001 N N . GLU A 1 527 ? -9.527 0.758 10.027 1.00 96.31 527 GLU A N 1
ATOM 4002 C CA . GLU A 1 527 ? -9.763 2.102 9.525 1.00 96.31 527 GLU A CA 1
ATOM 4003 C C . GLU A 1 527 ? -8.563 3.026 9.796 1.00 96.31 527 GLU A C 1
ATOM 4005 O O . GLU A 1 527 ? -7.770 2.830 10.720 1.00 96.31 527 GLU A O 1
ATOM 4010 N N . GLY A 1 528 ? -8.436 4.047 8.951 1.00 95.31 528 GLY A N 1
ATOM 4011 C CA . GLY A 1 528 ? -7.422 5.090 9.017 1.00 95.31 528 GLY A CA 1
ATOM 4012 C C . GLY A 1 528 ? -7.299 5.803 7.674 1.00 95.31 528 GLY A C 1
ATOM 4013 O O . GLY A 1 528 ? -7.477 5.206 6.608 1.00 95.31 528 GLY A O 1
ATOM 4014 N N . CYS A 1 529 ? -7.008 7.100 7.710 1.00 91.38 529 CYS A N 1
ATOM 4015 C CA . CYS A 1 529 ? -6.835 7.920 6.515 1.00 91.38 529 CYS A CA 1
ATOM 4016 C C . CYS A 1 529 ? -5.909 9.118 6.771 1.00 91.38 529 CYS A C 1
ATOM 4018 O O . CYS A 1 529 ? -6.021 9.810 7.786 1.00 91.38 529 CYS A O 1
ATOM 4020 N N . THR A 1 530 ? -4.995 9.370 5.834 1.00 85.31 530 THR A N 1
ATOM 4021 C CA . THR A 1 530 ? -4.159 10.582 5.762 1.00 85.31 530 THR A CA 1
ATOM 4022 C C . THR A 1 530 ? -4.425 11.402 4.496 1.00 85.31 530 THR A C 1
ATOM 4024 O O . THR A 1 530 ? -3.692 12.341 4.190 1.00 85.31 530 THR A O 1
ATOM 4027 N N . ALA A 1 531 ? -5.461 11.041 3.733 1.00 76.56 531 ALA A N 1
ATOM 4028 C CA . ALA A 1 531 ? -5.931 11.757 2.550 1.00 76.56 531 ALA A CA 1
ATOM 4029 C C . ALA A 1 531 ? -7.101 12.693 2.880 1.00 76.56 531 ALA A C 1
ATOM 4031 O O . ALA A 1 531 ? -7.677 12.641 3.962 1.00 76.56 531 ALA A O 1
ATOM 4032 N N . TYR A 1 532 ? -7.477 13.549 1.926 1.00 81.31 532 TYR A N 1
ATOM 4033 C CA . TYR A 1 532 ? -8.704 14.363 1.973 1.00 81.31 532 TYR A CA 1
ATOM 4034 C C . TYR A 1 532 ? -8.856 15.269 3.211 1.00 81.31 532 TYR A C 1
ATOM 4036 O O . TYR A 1 532 ? -9.967 15.650 3.569 1.00 81.31 532 TYR A O 1
ATOM 4044 N N . GLY A 1 533 ? -7.744 15.631 3.857 1.00 78.06 533 GLY A N 1
ATOM 4045 C CA . GLY A 1 533 ? -7.745 16.438 5.080 1.00 78.06 533 GLY A CA 1
ATOM 4046 C C . GLY A 1 533 ? -8.011 15.651 6.369 1.00 78.06 533 GLY A C 1
ATOM 4047 O O . GLY A 1 533 ? -8.247 16.277 7.400 1.00 78.06 533 GLY A O 1
ATOM 4048 N N . TYR A 1 534 ? -7.971 14.316 6.324 1.00 90.00 534 TYR A N 1
ATOM 4049 C CA . TYR A 1 534 ? -7.986 13.473 7.516 1.00 90.00 534 TYR A CA 1
ATOM 4050 C C . TYR A 1 534 ? -6.602 13.413 8.171 1.00 90.00 534 TYR A C 1
ATOM 4052 O O . TYR A 1 534 ? -5.567 13.307 7.511 1.00 90.00 534 TYR A O 1
ATOM 4060 N N . GLU A 1 535 ? -6.604 13.428 9.497 1.00 93.88 535 GLU A N 1
ATOM 4061 C CA . GLU A 1 535 ? -5.475 13.122 10.358 1.00 93.88 535 GLU A CA 1
ATOM 4062 C C . GLU A 1 535 ? -5.749 11.798 11.071 1.00 93.88 535 GLU A C 1
ATOM 4064 O O . GLU A 1 535 ? -6.799 11.644 11.688 1.00 93.88 535 GLU A O 1
ATOM 4069 N N . THR A 1 536 ? -4.790 10.872 11.049 1.00 96.50 536 THR A N 1
ATOM 4070 C CA . THR A 1 536 ? -4.850 9.622 11.821 1.00 96.50 536 THR A CA 1
ATOM 4071 C C . THR A 1 536 ? -3.747 9.608 12.872 1.00 96.50 536 THR A C 1
ATOM 4073 O O . THR A 1 536 ? -2.567 9.779 12.552 1.00 96.50 536 THR A O 1
ATOM 4076 N N . TRP A 1 537 ? -4.128 9.374 14.125 1.00 96.81 537 TRP A N 1
ATOM 4077 C CA . TRP A 1 537 ? -3.249 9.373 15.288 1.00 96.81 537 TRP A CA 1
ATOM 4078 C C . TRP A 1 537 ? -3.318 8.029 16.002 1.00 96.81 537 TRP A C 1
ATOM 4080 O O . TRP A 1 537 ? -4.381 7.616 16.448 1.00 96.81 537 TRP A O 1
ATOM 4090 N N . VAL A 1 538 ? -2.174 7.364 16.141 1.00 97.81 538 VAL A N 1
ATOM 4091 C CA . VAL A 1 538 ? -2.036 6.095 16.863 1.00 97.81 538 VAL A CA 1
ATOM 4092 C C . VAL A 1 538 ? -1.640 6.394 18.303 1.00 97.81 538 VAL A C 1
ATOM 4094 O O . VAL A 1 538 ? -0.628 7.060 18.542 1.00 97.81 538 VAL A O 1
ATOM 4097 N N . LEU A 1 539 ? -2.427 5.923 19.264 1.00 96.75 539 LEU A N 1
ATOM 4098 C CA . LEU A 1 539 ? -2.243 6.192 20.687 1.00 96.75 539 LEU A CA 1
ATOM 4099 C C . LEU A 1 539 ? -1.782 4.919 21.377 1.00 96.75 539 LEU A C 1
ATOM 4101 O O . LEU A 1 539 ? -2.465 3.908 21.304 1.00 96.75 539 LEU A O 1
ATOM 4105 N N . VAL A 1 540 ? -0.631 4.966 22.047 1.00 97.56 540 VAL A N 1
ATOM 4106 C CA . VAL A 1 540 ? -0.037 3.792 22.695 1.00 97.56 540 VAL A CA 1
ATOM 4107 C C . VAL A 1 540 ? 0.209 4.086 24.168 1.00 97.56 540 VAL A C 1
ATOM 4109 O O . VAL A 1 540 ? 0.961 5.003 24.505 1.00 97.56 540 VAL A O 1
ATOM 4112 N N . ALA A 1 541 ? -0.396 3.287 25.043 1.00 97.12 541 ALA A N 1
ATOM 4113 C CA . ALA A 1 541 ? -0.176 3.324 26.484 1.00 97.12 541 ALA A CA 1
ATOM 4114 C C . ALA A 1 541 ? 0.692 2.136 26.921 1.00 97.12 541 ALA A C 1
ATOM 4116 O O . ALA A 1 541 ? 0.380 0.982 26.620 1.00 97.12 541 ALA A O 1
ATOM 4117 N N . ASN A 1 542 ? 1.774 2.416 27.650 1.00 97.31 542 ASN A N 1
ATOM 4118 C CA . ASN A 1 542 ? 2.646 1.407 28.238 1.00 97.31 542 ASN A CA 1
ATOM 4119 C C . ASN A 1 542 ? 2.387 1.316 29.752 1.00 97.31 542 ASN A C 1
ATOM 4121 O O . ASN A 1 542 ? 2.928 2.125 30.509 1.00 97.31 542 ASN A O 1
ATOM 4125 N N . PRO A 1 543 ? 1.619 0.319 30.223 1.00 95.81 543 PRO A N 1
ATOM 4126 C CA . PRO A 1 543 ? 1.322 0.152 31.646 1.00 95.81 543 PRO A CA 1
ATOM 4127 C C . PRO A 1 543 ? 2.491 -0.453 32.445 1.00 95.81 543 PRO A C 1
ATOM 4129 O O . PRO A 1 543 ? 2.389 -0.614 33.660 1.00 95.81 543 PRO A O 1
ATOM 4132 N N . ASN A 1 544 ? 3.575 -0.864 31.781 1.00 96.75 544 ASN A N 1
ATOM 4133 C CA . ASN A 1 544 ? 4.620 -1.675 32.396 1.00 96.75 544 ASN A CA 1
ATOM 4134 C C . ASN A 1 544 ? 5.682 -0.836 33.123 1.00 96.75 544 ASN A C 1
ATOM 4136 O O . ASN A 1 544 ? 5.936 0.320 32.791 1.00 96.75 544 ASN A O 1
ATOM 4140 N N . ASP A 1 545 ? 6.413 -1.487 34.034 1.00 96.62 545 ASP A N 1
ATOM 4141 C CA . ASP A 1 545 ? 7.564 -0.917 34.759 1.00 96.62 545 ASP A CA 1
ATOM 4142 C C . ASP A 1 545 ? 8.851 -0.782 33.918 1.00 96.62 545 ASP A C 1
ATOM 4144 O O . ASP A 1 545 ? 9.847 -0.237 34.391 1.00 96.62 545 ASP A O 1
ATOM 4148 N N . GLU A 1 546 ? 8.850 -1.237 32.661 1.00 97.44 546 GLU A N 1
ATOM 4149 C CA . GLU A 1 546 ? 9.980 -1.051 31.733 1.00 97.44 546 GLU A CA 1
ATOM 4150 C C . GLU A 1 546 ? 9.468 -0.468 30.412 1.00 97.44 546 GLU A C 1
ATOM 4152 O O . GLU A 1 546 ? 8.282 -0.590 30.087 1.00 97.44 546 GLU A O 1
ATOM 4157 N N . ALA A 1 547 ? 10.360 0.164 29.650 1.00 97.44 547 ALA A N 1
ATOM 4158 C CA . ALA A 1 547 ? 10.014 0.736 28.357 1.00 97.44 547 ALA A CA 1
ATOM 4159 C C . ALA A 1 547 ? 9.583 -0.358 27.364 1.00 97.44 547 ALA A C 1
ATOM 4161 O O . ALA A 1 547 ? 10.113 -1.469 27.402 1.00 97.44 547 ALA A O 1
ATOM 4162 N N . ALA A 1 548 ? 8.643 -0.029 26.482 1.00 98.12 548 ALA A N 1
ATOM 4163 C CA . ALA A 1 548 ? 8.196 -0.886 25.391 1.00 98.12 548 ALA A CA 1
ATOM 4164 C C . ALA A 1 548 ? 8.777 -0.384 24.065 1.00 98.12 548 ALA A C 1
ATOM 4166 O O . ALA A 1 548 ? 8.708 0.810 23.759 1.00 98.12 548 ALA A O 1
ATOM 4167 N N . THR A 1 549 ? 9.341 -1.288 23.271 1.00 98.12 549 THR A N 1
ATOM 4168 C CA . THR A 1 549 ? 9.704 -1.028 21.876 1.00 98.12 549 THR A CA 1
ATOM 4169 C C . THR A 1 549 ? 8.493 -1.339 21.011 1.00 98.12 549 THR A C 1
ATOM 4171 O O . THR A 1 549 ? 7.959 -2.448 21.041 1.00 98.12 549 THR A O 1
ATOM 4174 N N . VAL A 1 550 ? 8.047 -0.358 20.238 1.00 98.25 550 VAL A N 1
ATOM 4175 C CA . VAL A 1 550 ? 6.820 -0.429 19.447 1.00 98.25 550 VAL A CA 1
ATOM 4176 C C . VAL A 1 550 ? 7.159 -0.225 17.975 1.00 98.25 550 VAL A C 1
ATOM 4178 O O . VAL A 1 550 ? 7.854 0.720 17.609 1.00 98.25 550 VAL A O 1
ATOM 4181 N N . SER A 1 551 ? 6.685 -1.129 17.125 1.00 97.75 551 SER A N 1
ATOM 4182 C CA . SER A 1 551 ? 6.791 -1.062 15.666 1.00 97.75 551 SER A CA 1
ATOM 4183 C C . SER A 1 551 ? 5.406 -0.816 15.083 1.00 97.75 551 SER A C 1
ATOM 4185 O O . SER A 1 551 ? 4.489 -1.581 15.365 1.00 97.75 551 SER A O 1
ATOM 4187 N N . ILE A 1 552 ? 5.246 0.226 14.269 1.00 98.19 552 ILE A N 1
ATOM 4188 C CA . ILE A 1 552 ? 3.962 0.549 13.635 1.00 98.19 552 ILE A CA 1
ATOM 4189 C C . ILE A 1 552 ? 4.052 0.236 12.142 1.00 98.19 552 ILE A C 1
ATOM 4191 O O . ILE A 1 552 ? 5.011 0.633 11.478 1.00 98.19 552 ILE A O 1
ATOM 4195 N N . SER A 1 553 ? 3.047 -0.459 11.619 1.00 97.38 553 SER A N 1
ATOM 4196 C CA . SER A 1 553 ? 2.893 -0.753 10.195 1.00 97.38 553 SER A CA 1
ATOM 4197 C C . SER A 1 553 ? 1.535 -0.244 9.710 1.00 97.38 553 SER A C 1
ATOM 4199 O O . SER A 1 553 ? 0.517 -0.495 10.349 1.00 97.38 553 SER A O 1
ATOM 4201 N N . TYR A 1 554 ? 1.511 0.443 8.573 1.00 95.94 554 TYR A N 1
ATOM 4202 C CA . TYR A 1 554 ? 0.307 0.976 7.938 1.00 95.94 554 TYR A CA 1
ATOM 4203 C C . TYR A 1 554 ? -0.040 0.151 6.708 1.00 95.94 554 TYR A C 1
ATOM 4205 O O . TYR A 1 554 ? 0.772 0.043 5.793 1.00 95.94 554 TYR A O 1
ATOM 4213 N N . PHE A 1 555 ? -1.224 -0.445 6.673 1.00 94.25 555 PHE A N 1
ATOM 4214 C CA . PHE A 1 555 ? -1.664 -1.313 5.584 1.00 94.25 555 PHE A CA 1
ATOM 4215 C C . PHE A 1 555 ? -2.491 -0.484 4.616 1.00 94.25 555 PHE A C 1
ATOM 4217 O O . PHE A 1 555 ? -3.671 -0.235 4.868 1.00 94.25 555 PHE A O 1
ATOM 4224 N N . THR A 1 556 ? -1.853 -0.011 3.547 1.00 84.50 556 THR A N 1
ATOM 4225 C CA . THR A 1 556 ? -2.482 0.890 2.576 1.00 84.50 556 THR A CA 1
ATOM 4226 C C . THR A 1 556 ? -3.020 0.127 1.373 1.00 84.50 556 THR A C 1
ATOM 4228 O O . THR A 1 556 ? -2.718 -1.053 1.178 1.00 84.50 556 THR A O 1
ATOM 4231 N N . ASP A 1 557 ? -3.794 0.810 0.532 1.00 71.19 557 ASP A N 1
ATOM 4232 C CA . ASP A 1 557 ? -4.327 0.243 -0.715 1.00 71.19 557 ASP A CA 1
ATOM 4233 C C . ASP A 1 557 ? -3.195 -0.156 -1.692 1.00 71.19 557 ASP A C 1
ATOM 4235 O O . ASP A 1 557 ? -3.368 -1.024 -2.545 1.00 71.19 557 ASP A O 1
ATOM 4239 N N . SER A 1 558 ? -2.000 0.427 -1.520 1.00 65.44 558 SER A N 1
ATOM 4240 C CA . SER A 1 558 ? -0.779 0.098 -2.274 1.00 65.44 558 SER A CA 1
ATOM 4241 C C . SER A 1 558 ? 0.138 -0.912 -1.566 1.00 65.44 558 SER A C 1
ATOM 4243 O O . SER A 1 558 ? 1.229 -1.203 -2.063 1.00 65.44 558 SER A O 1
ATOM 4245 N N . GLY A 1 559 ? -0.304 -1.445 -0.422 1.00 74.50 559 GLY A N 1
ATOM 4246 C CA . GLY A 1 559 ? 0.405 -2.387 0.438 1.00 74.50 559 GLY A CA 1
ATOM 4247 C C . GLY A 1 559 ? 1.057 -1.753 1.673 1.00 74.50 559 GLY A C 1
ATOM 4248 O O . GLY A 1 559 ? 1.081 -0.538 1.855 1.00 74.50 559 GLY A O 1
ATOM 4249 N N . CYS A 1 560 ? 1.567 -2.607 2.559 1.00 88.44 560 CYS A N 1
ATOM 4250 C CA . CYS A 1 560 ? 2.085 -2.210 3.865 1.00 88.44 560 CYS A CA 1
ATOM 4251 C C . CYS A 1 560 ? 3.283 -1.238 3.809 1.00 88.44 560 CYS A C 1
ATOM 4253 O O . CYS A 1 560 ? 4.141 -1.316 2.928 1.00 88.44 560 CYS A O 1
ATOM 4255 N N . ARG A 1 561 ? 3.360 -0.338 4.796 1.00 87.75 561 ARG A N 1
ATOM 4256 C CA . ARG A 1 561 ? 4.474 0.581 5.069 1.00 87.75 561 ARG A CA 1
ATOM 4257 C C . ARG A 1 561 ? 4.861 0.529 6.538 1.00 87.75 561 ARG A C 1
ATOM 4259 O O . ARG A 1 561 ? 4.008 0.726 7.397 1.00 87.75 561 ARG A O 1
ATOM 4266 N N . ASN A 1 562 ? 6.131 0.295 6.839 1.00 90.88 562 ASN A N 1
ATOM 4267 C CA . ASN A 1 562 ? 6.633 0.291 8.211 1.00 90.88 562 ASN A CA 1
ATOM 4268 C C . ASN A 1 562 ? 7.148 1.680 8.608 1.00 90.88 562 ASN A C 1
ATOM 4270 O O . ASN A 1 562 ? 7.944 2.286 7.891 1.00 90.88 562 ASN A O 1
ATOM 4274 N N . ALA A 1 563 ? 6.735 2.157 9.780 1.00 87.88 563 ALA A N 1
ATOM 4275 C CA . ALA A 1 563 ? 7.347 3.311 10.423 1.00 87.88 563 ALA A CA 1
ATOM 4276 C C . ALA A 1 563 ? 8.649 2.922 11.138 1.00 87.88 563 ALA A C 1
ATOM 4278 O O . ALA A 1 563 ? 8.875 1.754 11.470 1.00 87.88 563 ALA A O 1
ATOM 4279 N N . ASP A 1 564 ? 9.477 3.925 11.435 1.00 85.88 564 ASP A N 1
ATOM 4280 C CA . ASP A 1 564 ? 10.608 3.741 12.340 1.00 85.88 564 ASP A CA 1
ATOM 4281 C C . ASP A 1 564 ? 10.100 3.310 13.735 1.00 85.88 564 ASP A C 1
ATOM 4283 O O . ASP A 1 564 ? 9.139 3.901 14.242 1.00 85.88 564 ASP A O 1
ATOM 4287 N N . PRO A 1 565 ? 10.716 2.296 14.379 1.00 92.12 565 PRO A N 1
ATOM 4288 C CA . PRO A 1 565 ? 10.318 1.874 15.716 1.00 92.12 565 PRO A CA 1
ATOM 4289 C C . PRO A 1 565 ? 10.457 2.995 16.749 1.00 92.12 565 PRO A C 1
ATOM 4291 O O . PRO A 1 565 ? 11.421 3.764 16.734 1.00 92.12 565 PRO A O 1
ATOM 4294 N N . ILE A 1 566 ? 9.527 3.035 17.697 1.00 94.50 566 ILE A N 1
ATOM 4295 C CA . ILE A 1 566 ? 9.484 4.012 18.789 1.00 94.50 566 ILE A CA 1
ATOM 4296 C C . ILE A 1 566 ? 9.667 3.315 20.140 1.00 94.50 566 ILE A C 1
ATOM 4298 O O . ILE A 1 566 ? 9.341 2.140 20.303 1.00 94.50 566 ILE A O 1
ATOM 4302 N N . THR A 1 567 ? 10.162 4.049 21.133 1.00 96.94 567 THR A N 1
ATOM 4303 C CA . THR A 1 567 ? 10.227 3.580 22.523 1.00 96.94 567 THR A CA 1
ATOM 4304 C C . THR A 1 567 ? 9.194 4.331 23.350 1.00 96.94 567 THR A C 1
ATOM 4306 O O . THR A 1 567 ? 9.268 5.555 23.453 1.00 96.94 567 THR A O 1
ATOM 4309 N N . VAL A 1 568 ? 8.267 3.609 23.978 1.00 97.31 568 VAL A N 1
ATOM 4310 C CA . VAL A 1 568 ? 7.322 4.171 24.952 1.00 97.31 568 VAL A CA 1
ATOM 4311 C C . VAL A 1 568 ? 7.890 3.942 26.358 1.00 97.31 568 VAL A C 1
ATOM 4313 O O . VAL A 1 568 ? 8.105 2.785 26.731 1.00 97.31 568 VAL A O 1
ATOM 4316 N N . PRO A 1 569 ? 8.189 4.996 27.144 1.00 97.69 569 PRO A N 1
ATOM 4317 C CA . PRO A 1 569 ? 8.743 4.843 28.493 1.00 97.69 569 PRO A CA 1
ATOM 4318 C C . PRO A 1 569 ? 7.855 4.007 29.441 1.00 97.69 569 PRO A C 1
ATOM 4320 O O . PRO A 1 569 ? 6.702 3.728 29.119 1.00 97.69 569 PRO A O 1
ATOM 4323 N N . PRO A 1 570 ? 8.376 3.567 30.602 1.00 97.38 570 PRO A N 1
ATOM 4324 C CA . PRO A 1 570 ? 7.572 2.888 31.616 1.00 97.38 570 PRO A CA 1
ATOM 4325 C C . PRO A 1 570 ? 6.409 3.754 32.101 1.00 97.38 570 PRO A C 1
ATOM 4327 O O . PRO A 1 570 ? 6.606 4.948 32.339 1.00 97.38 570 PRO A O 1
ATOM 4330 N N . ARG A 1 571 ? 5.247 3.134 32.333 1.00 96.25 571 ARG A N 1
ATOM 4331 C CA . ARG A 1 571 ? 4.060 3.764 32.939 1.00 96.25 571 ARG A CA 1
ATOM 4332 C C . ARG A 1 571 ? 3.691 5.111 32.308 1.00 96.25 571 ARG A C 1
ATOM 4334 O O . ARG A 1 571 ? 3.428 6.100 32.993 1.00 96.25 571 ARG A O 1
ATOM 4341 N N . SER A 1 572 ? 3.756 5.168 30.987 1.00 97.19 572 SER A N 1
ATOM 4342 C CA . SER A 1 572 ? 3.595 6.395 30.217 1.00 97.19 572 SER A CA 1
ATOM 4343 C C . SER A 1 572 ? 2.826 6.119 28.930 1.00 97.19 572 SER A C 1
ATOM 4345 O O . SER A 1 572 ? 2.369 5.001 28.676 1.00 97.19 572 SER A O 1
ATOM 4347 N N . ARG A 1 573 ? 2.668 7.154 28.109 1.00 96.50 573 ARG A N 1
ATOM 4348 C CA . ARG A 1 573 ? 2.026 7.050 26.800 1.00 96.50 573 ARG A CA 1
ATOM 4349 C C . ARG A 1 573 ? 2.800 7.779 25.713 1.00 96.50 573 ARG A C 1
ATOM 4351 O O . ARG A 1 573 ? 3.638 8.630 26.008 1.00 96.50 573 ARG A O 1
ATOM 4358 N N . LEU A 1 574 ? 2.440 7.505 24.464 1.00 95.38 574 LEU A N 1
ATOM 4359 C CA . LEU A 1 574 ? 2.881 8.256 23.292 1.00 95.38 574 LEU A CA 1
ATOM 4360 C C . LEU A 1 574 ? 1.768 8.318 22.232 1.00 95.38 574 LEU A C 1
ATOM 4362 O O . LEU A 1 574 ? 0.970 7.391 22.108 1.00 95.38 574 LEU A O 1
ATOM 4366 N N . THR A 1 575 ? 1.728 9.403 21.453 1.00 94.94 575 THR A N 1
ATOM 4367 C CA . THR A 1 575 ? 0.895 9.511 20.241 1.00 94.94 575 THR A CA 1
ATOM 4368 C C . THR A 1 575 ? 1.787 9.620 19.013 1.00 94.94 575 THR A C 1
ATOM 4370 O O . THR A 1 575 ? 2.749 10.387 19.023 1.00 94.94 575 THR A O 1
ATOM 4373 N N . VAL A 1 576 ? 1.440 8.925 17.933 1.00 94.69 576 VAL A N 1
ATOM 4374 C CA . VAL A 1 576 ? 2.141 9.005 16.646 1.00 94.69 576 VAL A CA 1
ATOM 4375 C C . VAL A 1 576 ? 1.182 9.446 15.549 1.00 94.69 576 VAL A C 1
ATOM 4377 O O . VAL A 1 576 ? 0.103 8.884 15.402 1.00 94.69 576 VAL A O 1
ATOM 4380 N N . ASN A 1 577 ? 1.585 10.443 14.758 1.00 92.81 577 ASN A N 1
ATOM 4381 C CA . ASN A 1 577 ? 0.847 10.855 13.565 1.00 92.81 577 ASN A CA 1
ATOM 4382 C C . ASN A 1 577 ? 1.185 9.925 12.391 1.00 92.81 577 ASN A C 1
ATOM 4384 O O . ASN A 1 577 ? 2.353 9.851 11.990 1.00 92.81 577 ASN A O 1
ATOM 4388 N N . ALA A 1 578 ? 0.182 9.281 11.795 1.00 91.31 578 ALA A N 1
ATOM 4389 C CA . ALA A 1 578 ? 0.362 8.412 10.633 1.00 91.31 578 ALA A CA 1
ATOM 4390 C C . ALA A 1 578 ? 0.967 9.142 9.425 1.00 91.31 578 ALA A C 1
ATOM 4392 O O . ALA A 1 578 ? 1.769 8.558 8.693 1.00 91.31 578 ALA A O 1
ATOM 4393 N N . ALA A 1 579 ? 0.687 10.443 9.274 1.00 79.44 579 ALA A N 1
ATOM 4394 C CA . ALA A 1 579 ? 1.225 11.279 8.199 1.00 79.44 579 ALA A CA 1
ATOM 4395 C C . ALA A 1 579 ? 2.757 11.424 8.232 1.00 79.44 579 ALA A C 1
ATOM 4397 O O . ALA A 1 579 ? 3.362 11.835 7.246 1.00 79.44 579 ALA A O 1
ATOM 4398 N N . SER A 1 580 ? 3.405 11.061 9.346 1.00 78.06 580 SER A N 1
ATOM 4399 C CA . SER A 1 580 ? 4.871 10.987 9.417 1.00 78.06 580 SER A CA 1
ATOM 4400 C C . SER A 1 580 ? 5.470 9.833 8.600 1.00 78.06 580 SER A C 1
ATOM 4402 O O . SER A 1 580 ? 6.663 9.863 8.302 1.00 78.06 580 SER A O 1
ATOM 4404 N N . CYS A 1 581 ? 4.659 8.835 8.229 1.00 78.00 581 CYS A N 1
ATOM 4405 C CA . CYS A 1 581 ? 5.074 7.646 7.481 1.00 78.00 581 CYS A CA 1
ATOM 4406 C C . CYS A 1 581 ? 4.323 7.499 6.149 1.00 78.00 581 CYS A C 1
ATOM 4408 O O . CYS A 1 581 ? 4.936 7.166 5.135 1.00 78.00 581 CYS A O 1
ATOM 4410 N N . ILE A 1 582 ? 3.016 7.771 6.136 1.00 79.12 582 ILE A N 1
ATOM 4411 C CA . ILE A 1 582 ? 2.153 7.614 4.960 1.00 79.12 582 ILE A CA 1
ATOM 4412 C C . ILE A 1 582 ? 1.430 8.919 4.618 1.00 79.12 582 ILE A C 1
ATOM 4414 O O . ILE A 1 582 ? 0.720 9.488 5.439 1.00 79.12 582 ILE A O 1
ATOM 4418 N N . TRP A 1 583 ? 1.564 9.389 3.381 1.00 76.19 583 TRP A N 1
ATOM 4419 C CA . TRP A 1 583 ? 0.906 10.611 2.908 1.00 76.19 583 TRP A CA 1
ATOM 4420 C C . TRP A 1 583 ? -0.228 10.282 1.937 1.00 76.19 583 TRP A C 1
ATOM 4422 O O . TRP A 1 583 ? -0.047 9.403 1.092 1.00 76.19 583 TRP A O 1
ATOM 4432 N N . GLU A 1 584 ? -1.358 10.984 2.072 1.00 74.44 584 GLU A N 1
ATOM 4433 C CA . GLU A 1 584 ? -2.532 10.898 1.190 1.00 74.44 584 GLU A CA 1
ATOM 4434 C C . GLU A 1 584 ? -3.004 9.466 0.895 1.00 74.44 584 GLU A C 1
ATOM 4436 O O . GLU A 1 584 ? -3.297 9.104 -0.243 1.00 74.44 584 GLU A O 1
ATOM 4441 N N . GLN A 1 585 ? -3.104 8.635 1.933 1.00 79.81 585 GLN A N 1
ATOM 4442 C CA . GLN A 1 585 ? -3.509 7.236 1.794 1.00 79.81 585 GLN A CA 1
ATOM 4443 C C . GLN A 1 585 ? -4.572 6.843 2.814 1.00 79.81 585 GLN A C 1
ATOM 4445 O O . GLN A 1 585 ? -4.552 7.291 3.960 1.00 79.81 585 GLN A O 1
ATOM 4450 N N . ASN A 1 586 ? -5.460 5.936 2.413 1.00 86.75 586 ASN A N 1
ATOM 4451 C CA . ASN A 1 586 ? -6.208 5.134 3.371 1.00 86.75 586 ASN A CA 1
ATOM 4452 C C . ASN A 1 586 ? -5.270 4.082 3.970 1.00 86.75 586 ASN A C 1
ATOM 4454 O O . ASN A 1 586 ? -4.438 3.516 3.253 1.00 86.75 586 ASN A O 1
ATOM 4458 N N . ALA A 1 587 ? -5.405 3.792 5.259 1.00 91.00 587 ALA A N 1
ATOM 4459 C CA . ALA A 1 587 ? -4.538 2.830 5.919 1.00 91.00 587 ALA A CA 1
ATOM 4460 C C . ALA A 1 587 ? -5.172 2.220 7.160 1.00 91.00 587 ALA A C 1
ATOM 4462 O O . ALA A 1 587 ? -5.568 2.943 8.061 1.00 91.00 587 ALA A O 1
ATOM 4463 N N . GLY A 1 588 ? -5.158 0.895 7.250 1.00 96.56 588 GLY A N 1
ATOM 4464 C CA . GLY A 1 588 ? -5.318 0.235 8.539 1.00 96.56 588 GLY A CA 1
ATOM 4465 C C . GLY A 1 588 ? -3.988 0.259 9.287 1.00 96.56 588 GLY A C 1
ATOM 4466 O O . GLY A 1 588 ? -2.929 0.492 8.695 1.00 96.56 588 GLY A O 1
ATOM 4467 N N . VAL A 1 589 ? -4.022 0.028 10.590 1.00 98.00 589 VAL A N 1
ATOM 4468 C CA . VAL A 1 589 ? -2.863 0.145 11.473 1.00 98.00 589 VAL A CA 1
ATOM 4469 C C . VAL A 1 589 ? -2.599 -1.192 12.146 1.00 98.00 589 VAL A C 1
ATOM 4471 O O . VAL A 1 589 ? -3.499 -1.807 12.709 1.00 98.00 589 VAL A O 1
ATOM 4474 N N . ARG A 1 590 ? -1.337 -1.612 12.141 1.00 98.00 590 ARG A N 1
ATOM 4475 C CA . ARG A 1 590 ? -0.798 -2.615 13.056 1.00 98.00 590 ARG A CA 1
ATOM 4476 C C . ARG A 1 590 ? 0.184 -1.939 14.003 1.00 98.00 590 ARG A C 1
ATOM 4478 O O . ARG A 1 590 ? 1.107 -1.258 13.559 1.00 98.00 590 ARG A O 1
ATOM 4485 N N . VAL A 1 591 ? 0.043 -2.203 15.292 1.00 98.44 591 VAL A N 1
ATOM 4486 C CA . VAL A 1 591 ? 0.994 -1.824 16.337 1.00 98.44 591 VAL A CA 1
ATOM 4487 C C . VAL A 1 591 ? 1.555 -3.099 16.948 1.00 98.44 591 VAL A C 1
ATOM 4489 O O . VAL A 1 591 ? 0.865 -3.803 17.672 1.00 98.44 591 VAL A O 1
ATOM 4492 N N . GLY A 1 592 ? 2.808 -3.413 16.639 1.00 98.06 592 GLY A N 1
ATOM 4493 C CA . GLY A 1 592 ? 3.534 -4.527 17.236 1.00 98.06 592 GLY A CA 1
ATOM 4494 C C . GLY A 1 592 ? 4.398 -4.061 18.407 1.00 98.06 592 GLY A C 1
ATOM 4495 O O . GLY A 1 592 ? 4.997 -2.987 18.341 1.00 98.06 592 GLY A O 1
ATOM 4496 N N . SER A 1 593 ? 4.523 -4.860 19.465 1.00 98.25 593 SER A N 1
ATOM 4497 C CA . SER A 1 593 ? 5.390 -4.542 20.606 1.00 98.25 593 SER A CA 1
ATOM 4498 C C . SER A 1 593 ? 6.130 -5.760 21.163 1.00 98.25 593 SER A C 1
ATOM 4500 O O . SER A 1 593 ? 5.729 -6.913 20.986 1.00 98.25 593 SER A O 1
ATOM 4502 N N . ASP A 1 594 ? 7.254 -5.505 21.827 1.00 98.06 594 ASP A N 1
ATOM 4503 C CA . ASP A 1 594 ? 7.999 -6.494 22.606 1.00 98.06 594 ASP A CA 1
ATOM 4504 C C . ASP A 1 594 ? 7.345 -6.809 23.965 1.00 98.06 594 ASP A C 1
ATOM 4506 O O . ASP A 1 594 ? 7.709 -7.802 24.600 1.00 98.06 594 ASP A O 1
ATOM 4510 N N . ARG A 1 595 ? 6.373 -5.998 24.409 1.00 96.88 595 ARG A N 1
ATOM 4511 C CA . ARG A 1 595 ? 5.673 -6.114 25.702 1.00 96.88 595 ARG A CA 1
ATOM 4512 C C . ARG A 1 595 ? 4.185 -5.754 25.540 1.00 96.88 595 ARG A C 1
ATOM 4514 O O . ARG A 1 595 ? 3.844 -5.093 24.563 1.00 96.88 595 ARG A O 1
ATOM 4521 N N . PRO A 1 596 ? 3.291 -6.145 26.468 1.00 96.62 596 PRO A N 1
ATOM 4522 C CA . PRO A 1 596 ? 1.886 -5.748 26.391 1.00 96.62 596 PRO A CA 1
ATOM 4523 C C . PRO A 1 596 ? 1.735 -4.224 26.436 1.00 96.62 596 PRO A C 1
ATOM 4525 O O . PRO A 1 596 ? 2.274 -3.578 27.334 1.00 96.62 596 PRO A O 1
ATOM 4528 N N . VAL A 1 597 ? 0.987 -3.657 25.497 1.00 97.31 597 VAL A N 1
ATOM 4529 C CA . VAL A 1 597 ? 0.607 -2.235 25.463 1.00 97.31 597 VAL A CA 1
ATOM 4530 C C . VAL A 1 597 ? -0.891 -2.130 25.178 1.00 97.31 597 VAL A C 1
ATOM 4532 O O . VAL A 1 597 ? -1.531 -3.127 24.865 1.00 97.31 597 VAL A O 1
ATOM 4535 N N . TYR A 1 598 ? -1.469 -0.941 25.288 1.00 96.69 598 TYR A N 1
ATOM 4536 C CA . TYR A 1 598 ? -2.860 -0.703 24.890 1.00 96.69 598 TYR A CA 1
ATOM 4537 C C . TYR A 1 598 ? -2.905 0.362 23.803 1.00 96.69 598 TYR A C 1
ATOM 4539 O O . TYR A 1 598 ? -2.140 1.330 23.869 1.00 96.69 598 TYR A O 1
ATOM 4547 N N . VAL A 1 599 ? -3.755 0.160 22.794 1.00 97.31 599 VAL A N 1
ATOM 4548 C CA . VAL A 1 599 ? -3.672 0.892 21.525 1.00 97.31 599 VAL A CA 1
ATOM 4549 C C . VAL A 1 599 ? -5.032 1.416 21.083 1.00 97.31 599 VAL A C 1
ATOM 4551 O O . VAL A 1 599 ? -5.942 0.640 20.866 1.00 97.31 599 VAL A O 1
ATOM 4554 N N . GLU A 1 600 ? -5.148 2.712 20.836 1.00 97.31 600 GLU A N 1
ATOM 4555 C CA . GLU A 1 600 ? -6.323 3.296 20.167 1.00 97.31 600 GLU A CA 1
ATOM 4556 C C . GLU A 1 600 ? -5.905 4.078 18.917 1.00 97.31 600 GLU A C 1
ATOM 4558 O O . GLU A 1 600 ? -4.710 4.330 18.694 1.00 97.31 600 GLU A O 1
ATOM 4563 N N . ARG A 1 601 ? -6.884 4.463 18.093 1.00 96.75 601 ARG A N 1
ATOM 4564 C CA . ARG A 1 601 ? -6.689 5.335 16.929 1.00 96.75 601 ARG A CA 1
ATOM 4565 C C . ARG A 1 601 ? -7.740 6.432 16.886 1.00 96.75 601 ARG A C 1
ATOM 4567 O O . ARG A 1 601 ? -8.851 6.209 16.412 1.00 96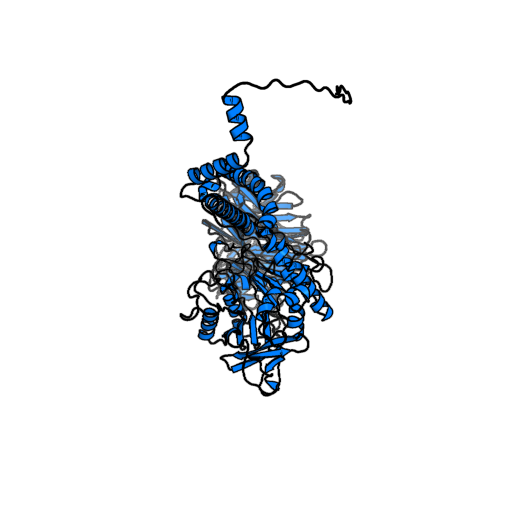.75 601 ARG A O 1
ATOM 4574 N N . ALA A 1 602 ? -7.293 7.660 17.106 1.00 96.19 602 ALA A N 1
ATOM 4575 C CA . ALA A 1 602 ? -8.099 8.843 16.864 1.00 96.19 602 ALA A CA 1
ATOM 4576 C C . ALA A 1 602 ? -7.944 9.330 15.421 1.00 96.19 602 ALA A C 1
ATOM 4578 O O . ALA A 1 602 ? -6.831 9.431 14.892 1.00 96.19 602 ALA A O 1
ATOM 4579 N N . MET A 1 603 ? -9.059 9.674 14.793 1.00 96.75 603 MET A N 1
ATOM 4580 C CA . MET A 1 603 ? -9.120 10.350 13.507 1.00 96.75 603 MET A CA 1
ATOM 4581 C C . MET A 1 603 ? -9.802 11.699 13.652 1.00 96.75 603 MET A C 1
ATOM 4583 O O . MET A 1 603 ? -10.794 11.821 14.362 1.00 96.75 603 MET A O 1
ATOM 4587 N N . TYR A 1 604 ? -9.285 12.698 12.944 1.00 95.31 604 TYR A N 1
ATOM 4588 C CA . TYR A 1 604 ? -9.849 14.044 12.896 1.00 95.31 604 TYR A CA 1
ATOM 4589 C C . TYR A 1 604 ? -9.853 14.552 11.459 1.00 95.31 604 TYR A C 1
ATOM 4591 O O . TYR A 1 604 ? -8.940 14.243 10.700 1.00 95.31 604 TYR A O 1
ATOM 4599 N N . TRP A 1 605 ? -10.836 15.358 11.074 1.00 93.75 605 TRP A N 1
ATOM 4600 C CA . TRP A 1 605 ? -10.867 15.994 9.752 1.00 93.75 605 TRP A CA 1
ATOM 4601 C C . TRP A 1 605 ? -11.571 17.349 9.813 1.00 93.75 605 TRP A C 1
ATOM 4603 O O . TRP A 1 605 ? -12.024 17.789 10.873 1.00 93.75 605 TRP A O 1
ATOM 4613 N N . SER A 1 606 ? -11.609 18.048 8.674 1.00 88.25 606 SER A N 1
ATOM 4614 C CA . SER A 1 606 ? -12.183 19.397 8.567 1.00 88.25 606 SER A CA 1
ATOM 4615 C C . SER A 1 606 ? -11.608 20.350 9.622 1.00 88.25 606 SER A C 1
ATOM 4617 O O . SER A 1 606 ? -12.348 20.946 10.400 1.00 88.25 606 SER A O 1
ATOM 4619 N N . ASP A 1 607 ? -1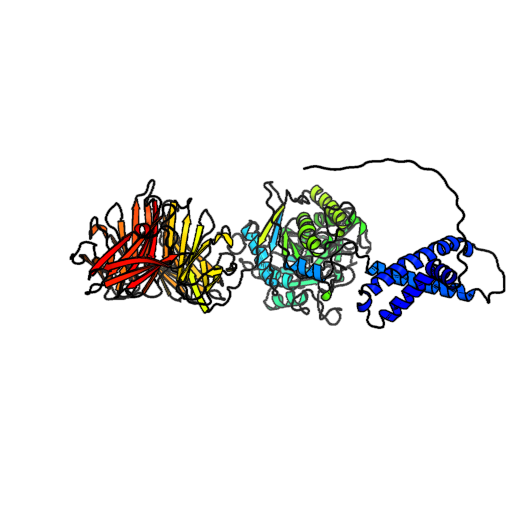0.275 20.444 9.681 1.00 86.38 607 ASP A N 1
ATOM 4620 C CA . ASP A 1 607 ? -9.536 21.226 10.685 1.00 86.38 607 ASP A CA 1
ATOM 4621 C C . ASP A 1 607 ? -9.886 20.834 12.133 1.00 86.38 607 ASP A C 1
ATOM 4623 O O . ASP A 1 607 ? -9.991 21.678 13.026 1.00 86.38 607 ASP A O 1
ATOM 4627 N N . ARG A 1 608 ? -10.080 19.526 12.358 1.00 90.25 608 ARG A N 1
ATOM 4628 C CA . ARG A 1 608 ? -10.521 18.935 13.631 1.00 90.25 608 ARG A CA 1
ATOM 4629 C C . ARG A 1 608 ? -11.857 19.496 14.113 1.00 90.25 608 ARG A C 1
ATOM 4631 O O . ARG A 1 608 ? -12.103 19.579 15.315 1.00 90.25 608 ARG A O 1
ATOM 4638 N N . ALA A 1 609 ? -12.734 19.899 13.198 1.00 89.81 609 ALA A N 1
ATOM 4639 C CA . ALA A 1 609 ? -14.120 20.173 13.553 1.00 89.81 609 ALA A CA 1
ATOM 4640 C C . ALA A 1 609 ? -14.799 18.893 14.058 1.00 89.81 609 ALA A C 1
ATOM 4642 O O . ALA A 1 609 ? -15.551 18.962 15.025 1.00 89.81 609 ALA A O 1
ATOM 4643 N N . GLU A 1 610 ? -14.474 17.750 13.449 1.00 93.19 610 GLU A N 1
ATOM 4644 C CA . GLU A 1 610 ? -15.072 16.435 13.705 1.00 93.19 610 GLU A CA 1
ATOM 4645 C C . GLU A 1 610 ? -13.991 15.342 13.738 1.00 93.19 610 GLU A C 1
ATOM 4647 O O . GLU A 1 610 ? -12.835 15.575 13.356 1.00 93.19 610 GLU A O 1
ATOM 4652 N N . GLY A 1 611 ? -14.350 14.182 14.288 1.00 94.81 611 GLY A N 1
ATOM 4653 C CA . GLY A 1 611 ? -13.419 13.100 14.591 1.00 94.81 611 GLY A CA 1
ATOM 4654 C C . GLY A 1 611 ? -14.112 11.854 15.143 1.00 94.81 611 GLY A C 1
ATOM 4655 O O . GLY A 1 611 ? -15.238 11.938 15.619 1.00 94.81 611 GLY A O 1
ATOM 4656 N N . HIS A 1 612 ? -13.431 10.711 15.113 1.00 95.62 612 HIS A N 1
ATOM 4657 C CA . HIS A 1 612 ? -13.849 9.477 15.795 1.00 95.62 612 HIS A CA 1
ATOM 4658 C C . HIS A 1 612 ? -12.625 8.700 16.298 1.00 95.62 612 HIS A C 1
ATOM 4660 O O . HIS A 1 612 ? -11.507 8.942 15.846 1.00 95.62 612 HIS A O 1
ATOM 4666 N N . ASP A 1 613 ? -12.831 7.775 17.232 1.00 95.50 613 ASP A N 1
ATOM 4667 C CA . ASP A 1 613 ? -11.787 6.923 17.814 1.00 95.50 613 ASP A CA 1
ATOM 4668 C C . ASP A 1 613 ? -12.203 5.452 17.743 1.00 95.50 613 ASP A C 1
ATOM 4670 O O . ASP A 1 613 ? -13.369 5.148 17.495 1.00 95.50 613 ASP A O 1
ATOM 4674 N N . SER A 1 614 ? -11.250 4.545 17.926 1.00 95.50 614 SER A N 1
ATOM 4675 C CA . SER A 1 614 ? -11.511 3.116 18.021 1.00 95.50 614 SER A CA 1
ATOM 4676 C C . SER A 1 614 ? -10.405 2.387 18.781 1.00 95.50 614 SER A C 1
ATOM 4678 O O . SER A 1 614 ? -9.230 2.766 18.726 1.00 95.50 614 SER A O 1
ATOM 4680 N N . THR A 1 615 ? -10.781 1.304 19.460 1.00 95.62 615 THR A N 1
ATOM 4681 C CA . THR A 1 615 ? -9.857 0.395 20.141 1.00 95.62 615 THR A CA 1
ATOM 4682 C C . THR A 1 615 ? -9.270 -0.624 19.176 1.00 95.62 615 THR A C 1
ATOM 4684 O O . THR A 1 615 ? -9.957 -1.210 18.342 1.00 95.62 615 THR A O 1
ATOM 4687 N N . GLY A 1 616 ? -7.967 -0.873 19.295 1.00 95.31 616 GLY A N 1
ATOM 4688 C CA . GLY A 1 616 ? -7.301 -1.958 18.588 1.00 95.31 616 GLY A CA 1
ATOM 4689 C C . GLY A 1 616 ? -7.602 -3.337 19.169 1.00 95.31 616 GLY A C 1
ATOM 4690 O O . GLY A 1 616 ? -7.755 -3.508 20.378 1.00 95.31 616 GLY A O 1
ATOM 4691 N N . THR A 1 617 ? -7.625 -4.345 18.304 1.00 95.62 617 THR A N 1
ATOM 4692 C CA . THR A 1 617 ? -7.779 -5.759 18.680 1.00 95.62 617 THR A CA 1
ATOM 4693 C C . THR A 1 617 ? -6.441 -6.489 18.631 1.00 95.62 617 THR A C 1
ATOM 4695 O O . THR A 1 617 ? -5.613 -6.178 17.779 1.00 95.62 617 THR A O 1
ATOM 4698 N N . ASP A 1 618 ? -6.210 -7.470 19.500 1.00 94.38 618 ASP A N 1
ATOM 4699 C CA . ASP A 1 618 ? -4.942 -8.208 19.564 1.00 94.38 618 ASP A CA 1
ATOM 4700 C C . ASP A 1 618 ? -4.801 -9.316 18.500 1.00 94.38 618 ASP A C 1
ATOM 4702 O O . ASP A 1 618 ? -3.712 -9.853 18.270 1.00 94.38 618 ASP A O 1
ATOM 4706 N N . ALA A 1 619 ? -5.891 -9.655 17.809 1.00 93.50 619 ALA A N 1
ATOM 4707 C CA . ALA A 1 619 ? -5.896 -10.672 16.768 1.00 93.50 619 ALA A CA 1
ATOM 4708 C C . ALA A 1 619 ? -6.995 -10.447 15.723 1.00 93.50 619 ALA A C 1
ATOM 4710 O O . ALA A 1 619 ? -8.068 -9.918 15.995 1.00 93.50 619 ALA A O 1
ATOM 4711 N N . GLY A 1 620 ? -6.746 -10.942 14.509 1.00 96.69 620 GLY A N 1
ATOM 4712 C CA . GLY A 1 620 ? -7.807 -11.124 13.524 1.00 96.69 620 GLY A CA 1
ATOM 4713 C C . GLY A 1 620 ? -8.704 -12.321 13.859 1.00 96.69 620 GLY A C 1
ATOM 4714 O O . GLY A 1 620 ? -8.277 -13.280 14.505 1.00 96.69 620 GLY A O 1
ATOM 4715 N N . ALA A 1 621 ? -9.925 -12.315 13.332 1.00 98.44 621 ALA A N 1
ATOM 4716 C CA . ALA A 1 621 ? -10.885 -13.412 13.442 1.00 98.44 621 ALA A CA 1
ATOM 4717 C C . ALA A 1 621 ? -11.528 -13.750 12.090 1.00 98.44 621 ALA A C 1
ATOM 4719 O O . ALA A 1 621 ? -11.496 -12.961 11.145 1.00 98.44 621 ALA A O 1
ATOM 4720 N N . ALA A 1 622 ? -12.093 -14.956 11.996 1.00 98.38 622 ALA A N 1
ATOM 4721 C CA . ALA A 1 622 ? -12.820 -15.411 10.811 1.00 98.38 622 ALA A CA 1
ATOM 4722 C C . ALA A 1 622 ? -14.261 -14.878 10.757 1.00 98.38 622 ALA A C 1
ATOM 4724 O O . ALA A 1 622 ? -14.864 -14.886 9.688 1.00 98.38 622 ALA A O 1
ATOM 4725 N N . GLU A 1 623 ? -14.813 -14.419 11.883 1.00 98.50 623 GLU A N 1
ATOM 4726 C CA . GLU A 1 623 ? -16.136 -13.803 11.958 1.00 98.50 623 GLU A CA 1
ATOM 4727 C C . GLU A 1 623 ? -16.069 -12.483 12.727 1.00 98.50 623 GLU A C 1
ATOM 4729 O O . GLU A 1 623 ? -15.444 -12.416 13.785 1.00 98.50 623 GLU A O 1
ATOM 4734 N N . TRP A 1 624 ? -16.739 -11.463 12.193 1.00 98.69 624 TRP A N 1
ATOM 4735 C CA . TRP A 1 624 ? -16.885 -10.143 12.804 1.00 98.69 624 TRP A CA 1
ATOM 4736 C C . TRP A 1 624 ? -18.314 -9.641 12.672 1.00 98.69 624 TRP A C 1
ATOM 4738 O O . TRP A 1 624 ? -18.992 -9.946 11.688 1.00 98.69 624 TRP A O 1
ATOM 4748 N N . TYR A 1 625 ? -18.746 -8.840 13.639 1.00 98.62 625 TYR A N 1
ATOM 4749 C CA . TYR A 1 625 ? -20.073 -8.246 13.706 1.00 98.62 625 TYR A CA 1
ATOM 4750 C C . TYR A 1 625 ? -19.961 -6.748 14.002 1.00 98.62 625 TYR A C 1
ATOM 4752 O O . TYR A 1 625 ? -19.241 -6.350 14.916 1.00 98.62 625 TYR A O 1
ATOM 4760 N N . VAL A 1 626 ? -20.704 -5.932 13.260 1.00 98.19 626 VAL A N 1
ATOM 4761 C CA . VAL A 1 626 ? -20.817 -4.480 13.460 1.00 98.19 626 VAL A CA 1
ATOM 4762 C C . VAL A 1 626 ? -22.279 -4.169 13.766 1.00 98.19 626 VAL A C 1
ATOM 4764 O O . VAL A 1 626 ? -23.163 -4.562 13.001 1.00 98.19 626 VAL A O 1
ATOM 4767 N N . SER A 1 627 ? -22.540 -3.539 14.914 1.00 95.75 627 SER A N 1
ATOM 4768 C CA . SER A 1 627 ? -23.897 -3.275 15.412 1.00 95.75 627 SER A CA 1
ATOM 4769 C C . SER A 1 627 ? -24.526 -2.009 14.824 1.00 95.75 627 SER A C 1
ATOM 4771 O O . SER A 1 627 ? -25.732 -2.004 14.559 1.00 95.75 627 SER A O 1
ATOM 4773 N N . GLU A 1 628 ? -23.719 -0.970 14.611 1.00 95.56 628 GLU A N 1
ATOM 4774 C CA . GLU A 1 628 ? -24.124 0.307 14.022 1.00 95.56 628 GLU A CA 1
ATOM 4775 C C . GLU A 1 628 ? -24.245 0.228 12.499 1.00 95.56 628 GLU A C 1
ATOM 4777 O O . GLU A 1 628 ? -23.612 -0.616 11.861 1.00 95.56 628 GLU A O 1
ATOM 4782 N N . GLY A 1 629 ? -25.082 1.108 11.952 1.00 96.62 629 GLY A N 1
ATOM 4783 C CA . GLY A 1 629 ? -25.231 1.301 10.517 1.00 96.62 629 GLY A CA 1
ATOM 4784 C C . GLY A 1 629 ? -26.598 1.876 10.157 1.00 96.62 629 GLY A C 1
ATOM 4785 O O . GLY A 1 629 ? -27.657 1.446 10.639 1.00 96.62 629 GLY A O 1
ATOM 4786 N N . HIS A 1 630 ? -26.596 2.874 9.280 1.00 97.06 630 HIS A N 1
ATOM 4787 C CA . HIS A 1 630 ? -27.812 3.493 8.773 1.00 97.06 630 HIS A CA 1
ATOM 4788 C C . HIS A 1 630 ? -27.551 4.109 7.400 1.00 97.06 630 HIS A C 1
ATOM 4790 O O . HIS A 1 630 ? -26.607 4.862 7.218 1.00 97.06 630 HIS A O 1
ATOM 4796 N N . THR A 1 631 ? -28.405 3.813 6.426 1.00 97.62 631 THR A N 1
ATOM 4797 C CA . THR A 1 631 ? -28.190 4.198 5.014 1.00 97.62 631 THR A CA 1
ATOM 4798 C C . THR A 1 631 ? -29.253 5.167 4.487 1.00 97.62 631 THR A C 1
ATOM 4800 O O . THR A 1 631 ? -29.259 5.510 3.306 1.00 97.62 631 THR A O 1
ATOM 4803 N N . ALA A 1 632 ? -30.201 5.601 5.331 1.00 95.38 632 ALA A N 1
ATOM 4804 C CA . ALA A 1 632 ? -31.173 6.638 4.977 1.00 95.38 632 ALA A CA 1
ATOM 4805 C C . ALA A 1 632 ? -30.729 8.027 5.474 1.00 95.38 632 ALA A C 1
ATOM 4807 O O . ALA A 1 632 ? -29.642 8.191 6.015 1.00 95.38 632 ALA A O 1
ATOM 4808 N N . ASP A 1 633 ? -31.550 9.052 5.229 1.00 92.69 633 ASP A N 1
ATOM 4809 C CA . ASP A 1 633 ? -31.403 10.402 5.800 1.00 92.69 633 ASP A CA 1
ATOM 4810 C C . ASP A 1 633 ? -30.029 11.076 5.601 1.00 92.69 633 ASP A C 1
ATOM 4812 O O . ASP A 1 633 ? -29.599 11.909 6.402 1.00 92.69 633 ASP A O 1
ATOM 4816 N N . GLY A 1 634 ? -29.355 10.743 4.495 1.00 91.81 634 GLY A N 1
ATOM 4817 C CA . GLY A 1 634 ? -28.055 11.306 4.126 1.00 91.81 634 GLY A CA 1
ATOM 4818 C C . GLY A 1 634 ? -26.862 10.693 4.863 1.00 91.81 634 GLY A C 1
ATOM 4819 O O . GLY A 1 634 ? -25.781 11.282 4.826 1.00 91.81 634 GLY A O 1
ATOM 4820 N N . PHE A 1 635 ? -27.057 9.551 5.526 1.00 97.00 635 PHE A N 1
ATOM 4821 C CA . PHE A 1 635 ? -25.980 8.750 6.088 1.00 97.00 635 PHE A CA 1
ATOM 4822 C C . PHE A 1 635 ? -25.334 7.839 5.034 1.00 97.00 635 PHE A C 1
ATOM 4824 O O . PHE A 1 635 ? -25.993 7.324 4.127 1.00 97.00 635 PHE A O 1
ATOM 4831 N N . ASP A 1 636 ? -24.028 7.675 5.175 1.00 96.75 636 ASP A N 1
ATOM 4832 C CA . ASP A 1 636 ? -23.115 6.994 4.269 1.00 96.75 636 ASP A CA 1
ATOM 4833 C C . ASP A 1 636 ? -22.293 5.992 5.092 1.00 96.75 636 ASP A C 1
ATOM 4835 O O . ASP A 1 636 ? -21.465 6.396 5.910 1.00 96.75 636 ASP A O 1
ATOM 4839 N N . ASP A 1 637 ? -22.604 4.706 4.946 1.00 98.00 637 ASP A N 1
ATOM 4840 C CA . ASP A 1 637 ? -22.160 3.617 5.821 1.00 98.00 637 ASP A CA 1
ATOM 4841 C C . ASP A 1 637 ? -21.110 2.741 5.122 1.00 98.00 637 ASP A C 1
ATOM 4843 O O . ASP A 1 637 ? -21.242 2.382 3.941 1.00 98.00 637 ASP A O 1
ATOM 4847 N N . TRP A 1 638 ? -20.052 2.399 5.851 1.00 97.94 638 TRP A N 1
ATOM 4848 C CA . TRP A 1 638 ? -18.846 1.769 5.329 1.00 97.94 638 TRP A CA 1
ATOM 4849 C C . TRP A 1 638 ? -18.332 0.672 6.262 1.00 97.94 638 TRP A C 1
ATOM 4851 O O . TRP A 1 638 ? -18.468 0.730 7.482 1.00 97.94 638 TRP A O 1
ATOM 4861 N N . LEU A 1 639 ? -17.713 -0.348 5.663 1.00 98.31 639 LEU A N 1
ATOM 4862 C CA . LEU A 1 639 ? -16.989 -1.395 6.384 1.00 98.31 639 LEU A CA 1
ATOM 4863 C C . LEU A 1 639 ? -15.536 -1.432 5.934 1.00 98.31 639 LEU A C 1
ATOM 4865 O O . LEU A 1 639 ? -15.255 -1.620 4.747 1.00 98.31 639 LEU A O 1
ATOM 4869 N N . GLU A 1 640 ? -14.617 -1.352 6.884 1.00 97.62 640 GLU A N 1
ATOM 4870 C CA . GLU A 1 640 ? -13.182 -1.481 6.667 1.00 97.62 640 GLU A CA 1
ATOM 4871 C C . GLU A 1 640 ? -12.736 -2.893 7.039 1.00 97.62 640 GLU A C 1
ATOM 4873 O O . GLU A 1 640 ? -12.931 -3.342 8.165 1.00 97.62 640 GLU A O 1
ATOM 4878 N N . ILE A 1 641 ? -12.113 -3.604 6.098 1.00 97.94 641 ILE A N 1
ATOM 4879 C CA . ILE A 1 641 ? -11.649 -4.983 6.274 1.00 97.94 641 ILE A CA 1
ATOM 4880 C C . ILE A 1 641 ? -10.137 -5.021 6.076 1.00 97.94 641 ILE A C 1
ATOM 4882 O O . ILE A 1 641 ? -9.638 -4.824 4.967 1.00 97.94 641 ILE A O 1
ATOM 4886 N N . LEU A 1 642 ? -9.402 -5.319 7.142 1.00 97.88 642 LEU A N 1
ATOM 4887 C CA . LEU A 1 642 ? -7.949 -5.442 7.145 1.00 97.88 642 LEU A CA 1
ATOM 4888 C C . LEU A 1 642 ? -7.519 -6.912 7.170 1.00 97.88 642 LEU A C 1
ATOM 4890 O O . LEU A 1 642 ? -8.017 -7.708 7.964 1.00 97.88 642 LEU A O 1
ATOM 4894 N N . ASN A 1 643 ? -6.554 -7.266 6.322 1.00 96.19 643 ASN A N 1
ATOM 4895 C CA . ASN A 1 643 ? -5.913 -8.575 6.310 1.00 96.19 643 ASN A CA 1
ATOM 4896 C C . ASN A 1 643 ? -4.509 -8.484 6.939 1.00 96.19 643 ASN A C 1
ATOM 4898 O O . ASN A 1 643 ? -3.586 -7.967 6.302 1.00 96.19 643 ASN A O 1
ATOM 4902 N N . PRO A 1 644 ? -4.310 -9.015 8.160 1.00 96.12 644 PRO A N 1
ATOM 4903 C CA . PRO A 1 644 ? -3.003 -9.060 8.805 1.00 96.12 644 PRO A CA 1
ATOM 4904 C C . PRO A 1 644 ? -2.099 -10.190 8.308 1.00 96.12 644 PRO A C 1
ATOM 4906 O O . PRO A 1 644 ? -0.927 -10.247 8.678 1.00 96.12 644 PRO A O 1
ATOM 4909 N N . GLY A 1 645 ? -2.622 -11.101 7.488 1.00 93.69 645 GLY A N 1
ATOM 4910 C CA . GLY A 1 645 ? -1.904 -12.268 7.000 1.00 93.69 645 GLY A CA 1
ATOM 4911 C C . GLY A 1 645 ? -0.993 -11.991 5.804 1.00 93.69 645 GLY A C 1
ATOM 4912 O O . GLY A 1 645 ? -1.153 -11.026 5.060 1.00 93.69 645 GLY A O 1
ATOM 4913 N N . SER A 1 646 ? -0.062 -12.922 5.584 1.00 89.31 646 SER A N 1
ATOM 4914 C CA . SER A 1 646 ? 0.859 -12.947 4.438 1.00 89.31 646 SER A CA 1
ATOM 4915 C C . SER A 1 646 ? 0.238 -13.493 3.147 1.00 89.31 646 SER A C 1
ATOM 4917 O O . SER A 1 646 ? 0.926 -13.626 2.141 1.00 89.31 646 SER A O 1
ATOM 4919 N N . GLU A 1 647 ? -1.040 -13.855 3.179 1.00 88.88 647 GLU A N 1
ATOM 4920 C CA . GLU A 1 647 ? -1.770 -14.502 2.091 1.00 88.88 647 GLU A CA 1
ATOM 4921 C C . GLU A 1 647 ? -3.087 -13.754 1.858 1.00 88.88 647 GLU A C 1
ATOM 4923 O O . GLU A 1 647 ? -3.645 -13.243 2.833 1.00 88.88 647 GLU A O 1
ATOM 4928 N N . PRO A 1 648 ? -3.612 -13.695 0.620 1.00 85.44 648 PRO A N 1
ATOM 4929 C CA . PRO A 1 648 ? -4.909 -13.081 0.359 1.00 85.44 648 PRO A CA 1
ATOM 4930 C C . PRO A 1 648 ? -6.026 -13.709 1.210 1.00 85.44 648 PRO A C 1
ATOM 4932 O O . PRO A 1 648 ? -6.054 -14.929 1.392 1.00 85.44 648 PRO A O 1
ATOM 4935 N N . ALA A 1 649 ? -6.942 -12.877 1.705 1.00 93.69 649 ALA A N 1
ATOM 4936 C CA . ALA A 1 649 ? -8.134 -13.279 2.451 1.00 93.69 649 ALA A CA 1
ATOM 4937 C C . ALA A 1 649 ? -9.395 -12.991 1.627 1.00 93.69 649 ALA A C 1
ATOM 4939 O O . ALA A 1 649 ? -9.505 -11.932 1.012 1.00 93.69 649 ALA A O 1
ATOM 4940 N N . SER A 1 650 ? -10.354 -13.910 1.623 1.00 96.00 650 SER A N 1
ATOM 4941 C CA . SER A 1 650 ? -11.653 -13.754 0.968 1.00 96.00 650 SER A CA 1
ATOM 4942 C C . SER A 1 650 ? -12.741 -13.556 2.022 1.00 96.00 650 SER A C 1
ATOM 4944 O O . SER A 1 650 ? -13.163 -14.514 2.671 1.00 96.00 650 SER A O 1
ATOM 4946 N N . ALA A 1 651 ? -13.230 -12.323 2.156 1.00 98.00 651 ALA A N 1
ATOM 4947 C CA . ALA A 1 651 ? -14.213 -11.913 3.155 1.00 98.00 651 ALA A CA 1
ATOM 4948 C C . ALA A 1 651 ? -15.603 -11.689 2.530 1.00 98.00 651 ALA A C 1
ATOM 4950 O O . ALA A 1 651 ? -15.777 -10.841 1.659 1.00 98.00 651 ALA A O 1
ATOM 4951 N N . ALA A 1 652 ? -16.607 -12.439 2.978 1.00 98.56 652 ALA A N 1
ATOM 4952 C CA . ALA A 1 652 ? -18.005 -12.314 2.579 1.00 98.56 652 ALA A CA 1
ATOM 4953 C C . ALA A 1 652 ? -18.800 -11.477 3.590 1.00 98.56 652 ALA A C 1
ATOM 4955 O O . ALA A 1 652 ? -18.739 -11.727 4.796 1.00 98.56 652 ALA A O 1
ATOM 4956 N N . VAL A 1 653 ? -19.585 -10.520 3.092 1.00 98.75 653 VAL A N 1
ATOM 4957 C CA . VAL A 1 653 ? -20.407 -9.616 3.908 1.00 98.75 653 VAL A CA 1
ATOM 4958 C C . VAL A 1 653 ? -21.873 -10.057 3.894 1.00 98.75 653 VAL A C 1
ATOM 4960 O O . VAL A 1 653 ? -22.421 -10.440 2.861 1.00 98.75 653 VAL A O 1
ATOM 4963 N N . SER A 1 654 ? -22.534 -10.002 5.047 1.00 98.50 654 SER A N 1
ATOM 4964 C CA . SER A 1 654 ? -23.982 -10.175 5.203 1.00 98.50 654 SER A CA 1
ATOM 4965 C C . SER A 1 654 ? -24.555 -9.022 6.014 1.00 98.50 654 SER A C 1
ATOM 4967 O O . SER A 1 654 ? -24.066 -8.731 7.102 1.00 98.50 654 SER A O 1
ATOM 4969 N N . TYR A 1 655 ? -25.611 -8.396 5.511 1.00 98.69 655 TYR A N 1
ATOM 4970 C CA . TYR A 1 655 ? -26.279 -7.273 6.157 1.00 98.69 655 TYR A CA 1
ATOM 4971 C C . TYR A 1 655 ? -27.538 -7.734 6.884 1.00 98.69 655 TYR A C 1
ATOM 4973 O O . TYR A 1 655 ? -28.260 -8.605 6.405 1.00 98.69 655 TYR A O 1
ATOM 4981 N N . TYR A 1 656 ? -27.834 -7.125 8.023 1.00 98.69 656 TYR A N 1
ATOM 4982 C CA . TYR A 1 656 ? -29.013 -7.385 8.838 1.00 98.69 656 TYR A CA 1
ATOM 4983 C C . TYR A 1 656 ? -29.833 -6.110 8.899 1.00 98.69 656 TYR A C 1
ATOM 4985 O O . TYR A 1 656 ? -29.379 -5.096 9.418 1.00 98.69 656 TYR A O 1
ATOM 4993 N N . THR A 1 657 ? -31.051 -6.167 8.373 1.00 98.50 657 THR A N 1
ATOM 4994 C CA . THR A 1 657 ? -31.992 -5.044 8.378 1.00 98.50 657 THR A CA 1
ATOM 4995 C C . THR A 1 657 ? -33.145 -5.340 9.342 1.00 98.50 657 THR A C 1
ATOM 4997 O O . THR A 1 657 ? -33.325 -6.489 9.770 1.00 98.50 657 THR A O 1
ATOM 5000 N N . PRO A 1 658 ? -34.002 -4.356 9.668 1.00 97.81 658 PRO A N 1
ATOM 5001 C CA . PRO A 1 658 ? -35.232 -4.628 10.402 1.00 97.81 658 PRO A CA 1
ATOM 5002 C C . PRO A 1 658 ? -36.141 -5.668 9.724 1.00 97.81 658 PRO A C 1
ATOM 5004 O O . PRO A 1 658 ? -36.900 -6.346 10.424 1.00 97.81 658 PRO A O 1
ATOM 5007 N N . GLY A 1 659 ? -36.049 -5.795 8.392 1.00 96.62 659 GLY A N 1
ATOM 5008 C CA . GLY A 1 659 ? -36.828 -6.716 7.562 1.00 96.62 659 GLY A CA 1
ATOM 5009 C C . GLY A 1 659 ? -36.184 -8.084 7.302 1.00 96.62 659 GLY A C 1
ATOM 5010 O O . GLY A 1 659 ? -36.827 -8.915 6.665 1.00 96.62 659 GLY A O 1
ATOM 5011 N N . GLY A 1 660 ? -34.958 -8.334 7.778 1.00 96.81 660 GLY A N 1
ATOM 5012 C CA . GLY A 1 660 ? -34.230 -9.590 7.548 1.00 96.81 660 GLY A CA 1
ATOM 5013 C C . GLY A 1 660 ? -32.823 -9.401 6.985 1.00 96.81 660 GLY A C 1
ATOM 5014 O O . GLY A 1 660 ? -32.356 -8.278 6.773 1.00 96.81 660 GLY A O 1
ATOM 5015 N N . THR A 1 661 ? -32.152 -10.526 6.744 1.00 97.62 661 THR A N 1
ATOM 5016 C CA . THR A 1 661 ? -30.798 -10.571 6.186 1.00 97.62 661 THR A CA 1
ATOM 5017 C C . THR A 1 661 ? -30.788 -10.259 4.686 1.00 97.62 661 THR A C 1
ATOM 5019 O O . THR A 1 661 ? -31.627 -10.752 3.931 1.00 97.62 661 THR A O 1
ATOM 5022 N N . VAL A 1 662 ? -29.795 -9.492 4.244 1.00 98.12 662 VAL A N 1
ATOM 5023 C CA . VAL A 1 662 ? -29.487 -9.196 2.840 1.00 98.12 662 VAL A CA 1
ATOM 5024 C C . VAL A 1 662 ? -28.053 -9.650 2.562 1.00 98.12 662 VAL A C 1
ATOM 5026 O O . VAL A 1 662 ? -27.143 -9.361 3.335 1.00 98.12 662 VAL A O 1
ATOM 5029 N N . ALA A 1 663 ? -27.836 -10.387 1.473 1.00 97.50 663 ALA A N 1
ATOM 5030 C CA . ALA A 1 663 ? -26.496 -10.826 1.086 1.00 97.50 663 ALA A CA 1
ATOM 5031 C C . ALA A 1 663 ? -25.679 -9.647 0.530 1.00 97.50 663 ALA A C 1
ATOM 5033 O O . ALA A 1 663 ? -26.170 -8.918 -0.331 1.00 97.50 663 ALA A O 1
ATOM 5034 N N . GLY A 1 664 ? -24.449 -9.476 1.016 1.00 97.00 664 GLY A N 1
ATOM 5035 C CA . GLY A 1 664 ? -23.499 -8.467 0.549 1.00 97.00 664 GLY A CA 1
ATOM 5036 C C . GLY A 1 664 ? -22.448 -9.029 -0.418 1.00 97.00 664 GLY A C 1
ATOM 5037 O O . GLY A 1 664 ? -22.547 -10.180 -0.859 1.00 97.00 664 GLY A O 1
ATOM 5038 N N . PRO A 1 665 ? -21.434 -8.220 -0.777 1.00 95.19 665 PRO A N 1
ATOM 5039 C CA . PRO A 1 665 ? -20.351 -8.650 -1.653 1.00 95.19 665 PRO A CA 1
ATOM 5040 C C . PRO A 1 665 ? -19.398 -9.642 -0.966 1.00 95.19 665 PRO A C 1
ATOM 5042 O O . PRO A 1 665 ? -19.379 -9.796 0.256 1.00 95.19 665 PRO A O 1
ATOM 5045 N N . THR A 1 666 ? -18.566 -10.301 -1.775 1.00 95.12 666 THR A N 1
ATOM 5046 C CA . THR A 1 666 ? -17.350 -10.988 -1.315 1.00 95.12 666 THR A CA 1
ATOM 5047 C C . THR A 1 666 ? -16.139 -10.213 -1.812 1.00 95.12 666 THR A C 1
ATOM 5049 O O . THR A 1 666 ? -16.048 -9.913 -3.002 1.00 95.12 666 THR A O 1
ATOM 5052 N N . VAL A 1 667 ? -15.222 -9.890 -0.906 1.00 92.19 667 VAL A N 1
ATOM 5053 C CA . VAL A 1 667 ? -14.062 -9.032 -1.146 1.00 92.19 667 VAL A CA 1
ATOM 5054 C C . VAL A 1 667 ? -12.786 -9.839 -0.954 1.00 92.19 667 VAL A C 1
ATOM 5056 O O . VAL A 1 667 ? -12.619 -10.516 0.057 1.00 92.19 667 VAL A O 1
ATOM 5059 N N . SER A 1 668 ? -11.872 -9.752 -1.920 1.00 90.62 668 SER A N 1
ATOM 5060 C CA . SER A 1 668 ? -10.515 -10.283 -1.781 1.00 90.62 668 SER A CA 1
ATOM 5061 C C . SER A 1 668 ? -9.604 -9.190 -1.228 1.00 90.62 668 SER A C 1
ATOM 5063 O O . SER A 1 668 ? -9.415 -8.165 -1.878 1.00 90.62 668 SER A O 1
ATOM 5065 N N . VAL A 1 669 ? -9.006 -9.421 -0.064 1.00 90.62 669 VAL A N 1
ATOM 5066 C CA . VAL A 1 669 ? -8.085 -8.494 0.602 1.00 90.62 669 VAL A CA 1
ATOM 5067 C C . VAL A 1 669 ? -6.664 -9.038 0.487 1.00 90.62 669 VAL A C 1
ATOM 5069 O O . VAL A 1 669 ? -6.370 -10.141 0.952 1.00 90.62 669 VAL A O 1
ATOM 5072 N N . ALA A 1 670 ? -5.775 -8.282 -0.159 1.00 86.38 670 ALA A N 1
ATOM 5073 C CA . ALA A 1 670 ? -4.382 -8.676 -0.374 1.00 86.38 670 ALA A CA 1
ATOM 5074 C C . ALA A 1 670 ? -3.609 -8.863 0.957 1.00 86.38 670 ALA A C 1
ATOM 5076 O O . ALA A 1 670 ? -4.071 -8.395 2.000 1.00 86.38 670 ALA A O 1
ATOM 5077 N N . PRO A 1 671 ? -2.448 -9.548 0.951 1.00 88.31 671 PRO A N 1
ATOM 5078 C CA . PRO A 1 671 ? -1.584 -9.652 2.126 1.00 88.31 671 PRO A CA 1
ATOM 5079 C C . PRO A 1 671 ? -1.199 -8.286 2.696 1.00 88.31 671 PRO A C 1
ATOM 5081 O O . PRO A 1 671 ? -0.816 -7.399 1.931 1.00 88.31 671 PRO A O 1
ATOM 5084 N N . TYR A 1 672 ? -1.241 -8.137 4.023 1.00 92.19 672 TYR A N 1
ATOM 5085 C CA . TYR A 1 672 ? -0.853 -6.905 4.732 1.00 92.19 672 TYR A CA 1
ATOM 5086 C C . TYR A 1 672 ? -1.495 -5.633 4.153 1.00 92.19 672 TYR A C 1
ATOM 5088 O O . TYR A 1 672 ? -0.851 -4.590 4.006 1.00 92.19 672 TYR A O 1
ATOM 5096 N N . ALA A 1 673 ? -2.761 -5.749 3.767 1.00 90.12 673 ALA A N 1
ATOM 5097 C CA . ALA A 1 673 ? -3.522 -4.703 3.106 1.00 90.12 673 ALA A CA 1
ATOM 5098 C C . ALA A 1 673 ? -4.901 -4.558 3.754 1.00 90.12 673 ALA A C 1
ATOM 5100 O O . ALA A 1 673 ? -5.279 -5.312 4.656 1.00 90.12 673 ALA A O 1
ATOM 5101 N N . ARG A 1 674 ? -5.666 -3.589 3.259 1.00 92.56 674 ARG A N 1
ATOM 5102 C CA . ARG A 1 674 ? -7.068 -3.389 3.619 1.00 92.56 674 ARG A CA 1
ATOM 5103 C C . ARG A 1 674 ? -7.940 -3.241 2.382 1.00 92.56 674 ARG A C 1
ATOM 5105 O O . ARG A 1 674 ? -7.446 -3.039 1.276 1.00 92.56 674 ARG A O 1
ATOM 5112 N N . SER A 1 675 ? -9.241 -3.321 2.595 1.00 91.62 675 SER A N 1
ATOM 5113 C CA . SER A 1 675 ? -10.264 -2.967 1.623 1.00 91.62 675 SER A CA 1
ATOM 5114 C C . SER A 1 675 ? -11.450 -2.323 2.336 1.00 91.62 675 SER A C 1
ATOM 5116 O O . SER A 1 675 ? -11.624 -2.511 3.539 1.00 91.62 675 SER A O 1
ATOM 5118 N N . THR A 1 676 ? -12.264 -1.580 1.595 1.00 93.75 676 THR A N 1
ATOM 5119 C CA . THR A 1 676 ? -13.459 -0.912 2.115 1.00 93.75 676 THR A CA 1
ATOM 5120 C C . THR A 1 676 ? -14.673 -1.291 1.285 1.00 93.75 676 THR A C 1
ATOM 5122 O O . THR A 1 676 ? -14.591 -1.379 0.060 1.00 93.75 676 THR A O 1
ATOM 5125 N N . VAL A 1 677 ? -15.805 -1.495 1.954 1.00 96.56 677 VAL A N 1
ATOM 5126 C CA . VAL A 1 677 ? -17.099 -1.793 1.337 1.00 96.56 677 VAL A CA 1
ATOM 5127 C C . VAL A 1 677 ? -18.072 -0.663 1.631 1.00 96.56 677 VAL A C 1
ATOM 5129 O O . VAL A 1 677 ? -18.310 -0.348 2.790 1.00 96.56 677 VAL A O 1
ATOM 5132 N N . HIS A 1 678 ? -18.665 -0.102 0.580 1.00 97.50 678 HIS A N 1
ATOM 5133 C CA . HIS A 1 678 ? -19.737 0.883 0.677 1.00 97.50 678 HIS A CA 1
ATOM 5134 C C . HIS A 1 678 ? -21.078 0.166 0.881 1.00 97.50 678 HIS A C 1
ATOM 5136 O O . HIS A 1 678 ? -21.567 -0.530 -0.014 1.00 97.50 678 HIS A O 1
ATOM 5142 N N . VAL A 1 679 ? -21.673 0.293 2.065 1.00 98.25 679 VAL A N 1
ATOM 5143 C CA . VAL A 1 679 ? -22.885 -0.453 2.441 1.00 98.25 679 VAL A CA 1
ATOM 5144 C C . VAL A 1 679 ? -24.101 0.022 1.641 1.00 98.25 679 VAL A C 1
ATOM 5146 O O . VAL A 1 679 ? -24.926 -0.804 1.226 1.00 98.25 679 VAL A O 1
ATOM 5149 N N . ASN A 1 680 ? -24.184 1.323 1.340 1.00 97.31 680 ASN A N 1
ATOM 5150 C CA . ASN A 1 680 ? -25.317 1.927 0.633 1.00 97.31 680 ASN A CA 1
ATOM 5151 C C . ASN A 1 680 ? -25.521 1.376 -0.793 1.00 97.31 680 ASN A C 1
ATOM 5153 O O . ASN A 1 680 ? -26.614 1.501 -1.345 1.00 97.31 680 ASN A O 1
ATOM 5157 N N . GLU A 1 681 ? -24.513 0.740 -1.403 1.00 96.06 681 GLU A N 1
ATOM 5158 C CA . GLU A 1 681 ? -24.657 0.108 -2.726 1.00 96.06 681 GLU A CA 1
ATOM 5159 C C . GLU A 1 681 ? -25.575 -1.118 -2.701 1.00 96.06 681 GLU A C 1
ATOM 5161 O O . GLU A 1 681 ? -26.204 -1.446 -3.710 1.00 96.06 681 GLU A O 1
ATOM 5166 N N . VAL A 1 682 ? -25.666 -1.792 -1.552 1.00 96.25 682 VAL A N 1
ATOM 5167 C CA . VAL A 1 682 ? -26.466 -3.013 -1.377 1.00 96.25 682 VAL A CA 1
ATOM 5168 C C . VAL A 1 682 ? -27.721 -2.743 -0.556 1.00 96.25 682 VAL A C 1
ATOM 5170 O O . VAL A 1 682 ? -28.799 -3.233 -0.902 1.00 96.25 682 VAL A O 1
ATOM 5173 N N . VAL A 1 683 ? -27.602 -1.959 0.517 1.00 97.56 683 VAL A N 1
ATOM 5174 C CA . VAL A 1 683 ? -28.727 -1.530 1.355 1.00 97.56 683 VAL A CA 1
ATOM 5175 C C . VAL A 1 683 ? -28.888 -0.020 1.174 1.00 97.56 683 VAL A C 1
ATOM 5177 O O . VAL A 1 683 ? -28.261 0.743 1.893 1.00 97.56 683 VAL A O 1
ATOM 5180 N N . PRO A 1 684 ? -29.701 0.448 0.210 1.00 94.94 684 PRO A N 1
ATOM 5181 C CA . PRO A 1 684 ? -29.719 1.863 -0.169 1.00 94.94 684 PRO A CA 1
ATOM 5182 C C . PRO A 1 684 ? -30.501 2.767 0.791 1.00 94.94 684 PRO A C 1
ATOM 5184 O O . PRO A 1 684 ? -30.514 3.981 0.602 1.00 94.94 684 PRO A O 1
ATOM 5187 N N . SER A 1 685 ? -31.250 2.195 1.739 1.00 96.88 685 SER A N 1
ATOM 5188 C CA . SER A 1 685 ? -32.033 2.967 2.703 1.00 96.88 685 SER A CA 1
ATOM 5189 C C . SER A 1 685 ? -32.489 2.109 3.886 1.00 96.88 685 SER A C 1
ATOM 5191 O O . SER A 1 685 ? -33.130 1.071 3.697 1.00 96.88 685 SER A O 1
ATOM 5193 N N . GLY A 1 686 ? -32.225 2.592 5.101 1.00 96.75 686 GLY A N 1
ATOM 5194 C CA . GLY A 1 686 ? -32.712 2.041 6.365 1.00 96.75 686 GLY A CA 1
ATOM 5195 C C . GLY A 1 686 ? -31.597 1.657 7.337 1.00 96.75 686 GLY A C 1
ATOM 5196 O O . GLY A 1 686 ? -30.412 1.756 7.020 1.00 96.75 686 GLY A O 1
ATOM 5197 N N . ASP A 1 687 ? -31.998 1.212 8.529 1.00 97.94 687 ASP A N 1
ATOM 5198 C CA . ASP A 1 687 ? -31.064 0.693 9.530 1.00 97.94 687 ASP A CA 1
ATOM 5199 C C . ASP A 1 687 ? -30.414 -0.602 9.043 1.00 97.94 687 ASP A C 1
ATOM 5201 O O . ASP A 1 687 ? -31.092 -1.502 8.525 1.00 97.94 687 ASP A O 1
ATOM 5205 N N . VAL A 1 688 ? -29.124 -0.741 9.307 1.00 98.38 688 VAL A N 1
ATOM 5206 C CA . VAL A 1 688 ? -28.341 -1.897 8.896 1.00 98.38 688 VAL A CA 1
ATOM 5207 C C . VAL A 1 688 ? -27.291 -2.225 9.953 1.00 98.38 688 VAL A C 1
ATOM 5209 O O . VAL A 1 688 ? -26.796 -1.365 10.659 1.00 98.38 688 VAL A O 1
ATOM 5212 N N . SER A 1 689 ? -27.011 -3.507 10.113 1.00 98.56 689 SER A N 1
ATOM 5213 C CA . SER A 1 689 ? -25.869 -4.025 10.865 1.00 98.56 689 SER A CA 1
ATOM 5214 C C . SER A 1 689 ? -25.167 -5.043 9.967 1.00 98.56 689 SER A C 1
ATOM 5216 O O . SER A 1 689 ? -25.786 -5.558 9.028 1.00 98.56 689 SER A O 1
ATOM 5218 N N . ALA A 1 690 ? -23.911 -5.389 10.229 1.00 98.56 690 ALA A N 1
ATOM 5219 C CA . ALA A 1 690 ? -23.147 -6.267 9.342 1.00 98.56 690 ALA A CA 1
ATOM 5220 C C . ALA A 1 690 ? -22.531 -7.467 10.066 1.00 98.56 690 ALA A C 1
ATOM 5222 O O . ALA A 1 690 ? -22.141 -7.386 11.228 1.00 98.56 690 ALA A O 1
ATOM 5223 N N . LYS A 1 691 ? -22.406 -8.582 9.341 1.00 98.69 691 LYS A N 1
ATOM 5224 C CA . LYS A 1 691 ? -21.511 -9.701 9.649 1.00 98.69 691 LYS A CA 1
ATOM 5225 C C . LYS A 1 691 ? -20.515 -9.855 8.508 1.00 98.69 691 LYS A C 1
ATOM 5227 O O . LYS A 1 691 ? -20.920 -9.912 7.347 1.00 98.69 691 LYS A O 1
ATOM 5232 N N . VAL A 1 692 ? -19.242 -10.018 8.838 1.00 98.81 692 VAL A N 1
ATOM 5233 C CA . VAL A 1 692 ? -18.190 -10.400 7.890 1.00 98.81 692 VAL A CA 1
ATOM 5234 C C . VAL A 1 692 ? -17.709 -11.802 8.240 1.00 98.81 692 VAL A C 1
ATOM 5236 O O . VAL A 1 692 ? -17.456 -12.101 9.404 1.00 98.81 692 VAL A O 1
ATOM 5239 N N . THR A 1 693 ? -17.620 -12.688 7.249 1.00 98.69 693 THR A N 1
ATOM 5240 C CA . THR A 1 693 ? -17.052 -14.040 7.385 1.00 98.69 693 THR A CA 1
ATOM 5241 C C . THR A 1 693 ? -15.903 -14.207 6.409 1.00 98.69 693 THR A C 1
ATOM 5243 O O . THR A 1 693 ? -16.064 -13.904 5.233 1.00 98.69 693 THR A O 1
ATOM 5246 N N . SER A 1 694 ? -14.759 -14.701 6.864 1.00 98.56 694 SER A N 1
ATOM 5247 C CA . SER A 1 694 ? -13.541 -14.796 6.060 1.00 98.56 694 SER A CA 1
ATOM 5248 C C . SER A 1 694 ? -12.910 -16.185 6.143 1.00 98.56 694 SER A C 1
ATOM 5250 O O . SER A 1 694 ? -12.996 -16.868 7.164 1.00 98.56 694 SER A O 1
ATOM 5252 N N . ASP A 1 695 ? -12.256 -16.609 5.062 1.00 98.19 695 ASP A N 1
ATOM 5253 C CA . ASP A 1 695 ? -11.489 -17.862 4.997 1.00 98.19 695 ASP A CA 1
ATOM 5254 C C . ASP A 1 695 ? -10.133 -17.787 5.726 1.00 98.19 695 ASP A C 1
ATOM 5256 O O . ASP A 1 695 ? -9.482 -18.810 5.969 1.00 98.19 695 ASP A O 1
ATOM 5260 N N . ARG A 1 696 ? -9.716 -16.574 6.096 1.00 97.94 696 ARG A N 1
ATOM 5261 C CA . ARG A 1 696 ? -8.527 -16.254 6.894 1.00 97.94 696 ARG A CA 1
ATOM 5262 C C . ARG A 1 696 ? -8.872 -15.212 7.962 1.00 97.94 696 ARG A C 1
ATOM 5264 O O . ARG A 1 696 ? -9.803 -14.434 7.756 1.00 97.94 696 ARG A O 1
ATOM 5271 N N . PRO A 1 697 ? -8.128 -15.146 9.080 1.00 98.25 697 PRO A N 1
ATOM 5272 C CA . PRO A 1 697 ? -8.311 -14.087 10.067 1.00 98.25 697 PRO A CA 1
ATOM 5273 C C . PRO A 1 697 ? -8.180 -12.695 9.435 1.00 98.25 697 PRO A C 1
ATOM 5275 O O . PRO A 1 697 ? -7.161 -12.400 8.817 1.00 98.25 697 PRO A O 1
ATOM 5278 N N . VAL A 1 698 ? -9.201 -11.858 9.607 1.00 98.62 698 VAL A N 1
ATOM 5279 C CA . VAL A 1 698 ? -9.234 -10.436 9.219 1.00 98.62 698 VAL A CA 1
ATOM 5280 C C . VAL A 1 698 ? -9.586 -9.586 10.437 1.00 98.62 698 VAL A C 1
ATOM 5282 O O . VAL A 1 698 ? -9.917 -10.137 11.486 1.00 98.62 698 VAL A O 1
ATOM 5285 N N . VAL A 1 699 ? -9.519 -8.267 10.314 1.00 98.62 699 VAL A N 1
ATOM 5286 C CA . VAL A 1 699 ? -9.977 -7.293 11.318 1.00 98.62 699 VAL A CA 1
ATOM 5287 C C . VAL A 1 699 ? -11.001 -6.387 10.653 1.00 98.62 699 VAL A C 1
ATOM 5289 O O . VAL A 1 699 ? -10.809 -6.025 9.491 1.00 98.62 699 VAL A O 1
ATOM 5292 N N . VAL A 1 700 ? -12.092 -6.067 11.350 1.00 98.56 700 VAL A N 1
ATOM 5293 C CA . VAL A 1 700 ? -13.205 -5.307 10.770 1.00 98.56 700 VAL A CA 1
ATOM 5294 C C . VAL A 1 700 ? -13.594 -4.138 11.662 1.00 98.56 700 VAL A C 1
ATOM 5296 O O . VAL A 1 700 ? -13.876 -4.330 12.844 1.00 98.56 700 VAL A O 1
ATOM 5299 N N . GLU A 1 701 ? -13.657 -2.952 11.068 1.00 98.12 701 GLU A N 1
ATOM 5300 C CA . GLU A 1 701 ? -14.295 -1.763 11.639 1.00 98.12 701 GLU A CA 1
ATOM 5301 C C . GLU A 1 701 ? -15.508 -1.376 10.785 1.00 98.12 701 GLU A C 1
ATOM 5303 O O . GLU A 1 701 ? -15.632 -1.802 9.631 1.00 98.12 701 GLU A O 1
ATOM 5308 N N . GLY A 1 702 ? -16.426 -0.620 11.380 1.00 97.44 702 GLY A N 1
ATOM 5309 C CA . GLY A 1 702 ? -17.491 0.056 10.649 1.00 97.44 702 GLY A CA 1
ATOM 5310 C C . GLY A 1 702 ? -17.441 1.549 10.915 1.00 97.44 702 GLY A C 1
ATOM 5311 O O . GLY A 1 702 ? -17.208 1.962 12.056 1.00 97.44 702 GLY A O 1
ATOM 5312 N N . SER A 1 703 ? -17.688 2.335 9.873 1.00 97.00 703 SER A N 1
ATOM 5313 C CA . SER A 1 703 ? -17.711 3.791 9.934 1.00 97.00 703 SER A CA 1
ATOM 5314 C C . SER A 1 703 ? -18.963 4.349 9.265 1.00 97.00 703 SER A C 1
ATOM 5316 O O . SER A 1 703 ? -19.448 3.849 8.252 1.00 97.00 703 SER A O 1
ATOM 5318 N N . LEU A 1 704 ? -19.510 5.404 9.860 1.00 97.44 704 LEU A N 1
ATOM 5319 C CA . LEU A 1 704 ? -20.737 6.045 9.418 1.00 97.44 704 LEU A CA 1
ATOM 5320 C C . LEU A 1 704 ? -20.477 7.535 9.249 1.00 97.44 704 LEU A C 1
ATOM 5322 O O . LEU A 1 704 ? -20.142 8.219 10.211 1.00 97.44 704 LEU A O 1
ATOM 5326 N N . TYR A 1 705 ? -20.684 8.059 8.047 1.00 96.69 705 TYR A N 1
ATOM 5327 C CA . TYR A 1 705 ? -20.501 9.471 7.718 1.00 96.69 705 TYR A CA 1
ATOM 5328 C C . TYR A 1 705 ? -21.827 10.122 7.324 1.00 96.69 705 TYR A C 1
ATOM 5330 O O . TYR A 1 705 ? -22.771 9.459 6.905 1.00 96.69 705 TYR A O 1
ATOM 5338 N N . TRP A 1 706 ? -21.929 11.444 7.455 1.00 95.56 706 TRP A N 1
ATOM 5339 C CA . TRP A 1 706 ? -23.123 12.190 7.041 1.00 95.56 706 TRP A CA 1
ATOM 5340 C C . TRP A 1 706 ? -22.796 13.637 6.675 1.00 95.56 706 TRP A C 1
ATOM 5342 O O . TRP A 1 706 ? -21.684 14.129 6.885 1.00 95.56 706 TRP A O 1
ATOM 5352 N N . ASP A 1 707 ? -23.780 14.328 6.093 1.00 90.94 707 ASP A N 1
ATOM 5353 C CA . ASP A 1 707 ? -23.667 15.728 5.667 1.00 90.94 707 ASP A CA 1
ATOM 5354 C C . ASP A 1 707 ? -22.436 15.965 4.768 1.00 90.94 707 ASP A C 1
ATOM 5356 O O . ASP A 1 707 ? -21.681 16.914 4.959 1.00 90.94 707 ASP A O 1
ATOM 5360 N N . SER A 1 708 ? -22.218 15.081 3.784 1.00 87.56 708 SER A N 1
ATOM 5361 C CA . SER A 1 708 ? -21.029 15.087 2.908 1.00 87.56 708 SER A CA 1
ATOM 5362 C C . SER A 1 708 ? -19.708 14.967 3.680 1.00 87.56 708 SER A C 1
ATOM 5364 O O . SER A 1 708 ? -18.773 15.729 3.438 1.00 87.56 708 SER A O 1
ATOM 5366 N N . ARG A 1 709 ? -19.649 14.017 4.625 1.00 89.25 709 ARG A N 1
ATOM 5367 C CA . ARG A 1 709 ? -18.517 13.791 5.543 1.00 89.25 709 ARG A CA 1
ATOM 5368 C C . ARG A 1 709 ? -18.185 15.000 6.415 1.00 89.25 709 ARG A C 1
ATOM 5370 O O . ARG A 1 709 ? -17.071 15.112 6.914 1.00 89.25 709 ARG A O 1
ATOM 5377 N N . ARG A 1 710 ? -19.140 15.910 6.641 1.00 89.81 710 ARG A N 1
ATOM 5378 C CA . ARG A 1 710 ? -18.957 16.953 7.653 1.00 89.81 710 ARG A CA 1
ATOM 5379 C C . ARG A 1 710 ? -18.877 16.319 9.034 1.00 89.81 710 ARG A C 1
ATOM 5381 O O . ARG A 1 710 ? -18.013 16.724 9.784 1.00 89.81 710 ARG A O 1
ATOM 5388 N N . GLY A 1 711 ? -19.734 15.341 9.337 1.00 92.88 711 GLY A N 1
ATOM 5389 C CA . GLY A 1 711 ? -19.683 14.541 10.564 1.00 92.88 711 GLY A CA 1
ATOM 5390 C C . GLY A 1 711 ? -19.505 13.055 10.261 1.00 92.88 711 GLY A C 1
ATOM 5391 O O . GLY A 1 711 ? -19.708 12.615 9.123 1.00 92.88 711 GLY A O 1
ATOM 5392 N N . GLY A 1 712 ? -19.108 12.298 11.277 1.00 95.44 712 GLY A N 1
ATOM 5393 C CA . GLY A 1 712 ? -18.878 10.868 11.157 1.00 95.44 712 GLY A CA 1
ATOM 5394 C C . GLY A 1 712 ? -18.566 10.214 12.495 1.00 95.44 712 GLY A C 1
ATOM 5395 O O . GLY A 1 712 ? -18.191 10.895 13.445 1.00 95.44 712 GLY A O 1
ATOM 5396 N N . ASN A 1 713 ? -18.728 8.900 12.565 1.00 96.25 713 ASN A N 1
ATOM 5397 C CA . ASN A 1 713 ? -18.312 8.066 13.684 1.00 96.25 713 ASN A CA 1
ATOM 5398 C C . ASN A 1 713 ? -17.760 6.724 13.171 1.00 96.25 713 ASN A C 1
ATOM 5400 O O . ASN A 1 713 ? -17.910 6.405 11.993 1.00 96.25 713 ASN A O 1
ATOM 5404 N N . GLY A 1 714 ? -17.123 5.950 14.047 1.00 95.94 714 GLY A N 1
ATOM 5405 C CA . GLY A 1 714 ? -16.653 4.605 13.728 1.00 95.94 714 GLY A CA 1
ATOM 5406 C C . GLY A 1 714 ? -16.337 3.808 14.988 1.00 95.94 714 GLY A C 1
ATOM 5407 O O . GLY A 1 714 ? -16.192 4.391 16.063 1.00 95.94 714 GLY A O 1
ATOM 5408 N N . SER A 1 715 ? -16.287 2.482 14.873 1.00 95.56 715 SER A N 1
ATOM 5409 C CA . SER A 1 715 ? -15.907 1.584 15.970 1.00 95.56 715 SER A CA 1
ATOM 5410 C C . SER A 1 715 ? -15.446 0.220 15.453 1.00 95.56 715 SER A C 1
ATOM 5412 O O . SER A 1 715 ? -15.917 -0.276 14.423 1.00 95.56 715 SER A O 1
ATOM 5414 N N . ILE A 1 716 ? -14.556 -0.417 16.215 1.00 96.69 716 ILE A N 1
ATOM 5415 C CA . ILE A 1 716 ? -14.160 -1.812 16.031 1.00 96.69 716 ILE A CA 1
ATOM 5416 C C . ILE A 1 716 ? -15.368 -2.738 16.119 1.00 96.69 716 ILE A C 1
ATOM 5418 O O . ILE A 1 716 ? -16.211 -2.596 17.003 1.00 96.69 716 ILE A O 1
ATOM 5422 N N . GLY A 1 717 ? -15.459 -3.711 15.212 1.00 96.75 717 GLY A N 1
ATOM 5423 C CA . GLY A 1 717 ? -16.448 -4.777 15.325 1.00 96.75 717 GLY A CA 1
ATOM 5424 C C . GLY A 1 717 ? -16.172 -5.696 16.520 1.00 96.75 717 GLY A C 1
ATOM 5425 O O . GLY A 1 717 ? -15.165 -5.588 17.214 1.00 96.75 717 GLY A O 1
ATOM 5426 N N . VAL A 1 718 ? -17.055 -6.664 16.741 1.00 97.19 718 VAL A N 1
ATOM 5427 C CA . VAL A 1 718 ? -16.858 -7.724 17.742 1.00 97.19 718 VAL A CA 1
ATOM 5428 C C . VAL A 1 718 ? -16.753 -9.084 17.072 1.00 97.19 718 VAL A C 1
ATOM 5430 O O . VAL A 1 718 ? -17.333 -9.312 16.013 1.00 97.19 718 VAL A O 1
ATOM 5433 N N . THR A 1 719 ? -16.044 -10.020 17.696 1.00 97.44 719 THR A N 1
ATOM 5434 C CA . THR A 1 719 ? -15.796 -11.356 17.124 1.00 97.44 719 THR A CA 1
ATOM 5435 C C . THR A 1 719 ? -16.821 -12.405 17.555 1.00 97.44 719 THR A C 1
ATOM 5437 O O . THR A 1 719 ? -16.874 -13.494 16.983 1.00 97.44 719 THR A O 1
ATOM 5440 N N . ALA A 1 720 ? -17.669 -12.088 18.538 1.00 97.12 720 ALA A N 1
ATOM 5441 C CA . ALA A 1 720 ? -18.731 -12.968 19.005 1.00 97.12 720 ALA A CA 1
ATOM 5442 C C . ALA A 1 720 ? -19.929 -12.179 19.569 1.00 97.12 720 ALA A C 1
ATOM 5444 O O . ALA A 1 720 ? -19.733 -11.183 20.266 1.00 97.12 720 ALA A O 1
ATOM 5445 N N . PRO A 1 721 ? -21.169 -12.641 19.327 1.00 98.19 721 PRO A N 1
ATOM 5446 C CA . PRO A 1 721 ? -22.345 -12.201 20.072 1.00 98.19 721 PRO A CA 1
ATOM 5447 C C . PRO A 1 721 ? -22.299 -12.669 21.538 1.00 98.19 721 PRO A C 1
ATOM 5449 O O . PRO A 1 721 ? -21.761 -13.737 21.836 1.00 98.19 721 PRO A O 1
ATOM 5452 N N . ALA A 1 722 ? -22.925 -11.914 22.439 1.00 98.56 722 ALA A N 1
ATOM 5453 C CA . ALA A 1 722 ? -23.013 -12.197 23.872 1.00 98.56 722 ALA A CA 1
ATOM 5454 C C . ALA A 1 722 ? -24.435 -11.957 24.406 1.00 98.56 722 ALA A C 1
ATOM 5456 O O . ALA A 1 722 ? -25.255 -11.304 23.756 1.00 98.56 722 ALA A O 1
ATOM 5457 N N . THR A 1 723 ? -24.736 -12.508 25.583 1.00 98.56 723 THR A N 1
ATOM 5458 C CA . THR A 1 723 ? -26.026 -12.311 26.268 1.00 98.56 723 THR A CA 1
ATOM 5459 C C . THR A 1 723 ? -26.077 -11.021 27.070 1.00 98.56 723 THR A C 1
ATOM 5461 O O . THR A 1 723 ? -27.164 -10.516 27.318 1.00 98.56 723 THR A O 1
ATOM 5464 N N . ASP A 1 724 ? -24.925 -10.481 27.460 1.00 98.44 724 ASP A N 1
ATOM 5465 C CA . ASP A 1 724 ? -24.820 -9.320 28.332 1.00 98.44 724 ASP A CA 1
ATOM 5466 C C . ASP A 1 724 ? -23.867 -8.296 27.717 1.00 98.44 724 ASP A C 1
ATOM 5468 O O . ASP A 1 724 ? -22.773 -8.648 27.270 1.00 98.44 724 ASP A O 1
ATOM 5472 N N . TRP A 1 725 ? -24.302 -7.036 27.686 1.00 98.56 725 TRP A N 1
ATOM 5473 C CA . TRP A 1 725 ? -23.527 -5.907 27.179 1.00 98.56 725 TRP A CA 1
ATOM 5474 C C . TRP A 1 725 ? -23.655 -4.702 28.111 1.00 98.56 725 TRP A C 1
ATOM 5476 O O . TRP A 1 725 ? -24.744 -4.394 28.600 1.00 98.56 725 TRP A O 1
ATOM 5486 N N . TYR A 1 726 ? -22.548 -3.998 28.327 1.00 98.25 726 TYR A N 1
ATOM 5487 C CA . TYR A 1 726 ? -22.442 -2.871 29.252 1.00 98.25 726 TYR A CA 1
ATOM 5488 C C . TYR A 1 726 ? -21.944 -1.632 28.506 1.00 98.25 726 TYR A C 1
ATOM 5490 O O . TYR A 1 726 ? -20.901 -1.676 27.856 1.00 98.25 726 TYR A O 1
ATOM 5498 N N . LEU A 1 727 ? -22.711 -0.545 28.588 1.00 97.94 727 LEU A N 1
ATOM 5499 C CA . LEU A 1 727 ? -22.499 0.711 27.865 1.00 97.94 727 LEU A CA 1
ATOM 5500 C C . LEU A 1 727 ? -22.476 1.856 28.886 1.00 97.94 727 LEU A C 1
ATOM 5502 O O . LEU A 1 727 ? -23.531 2.261 29.385 1.00 97.94 727 LEU A O 1
ATOM 5506 N N . ALA A 1 728 ? -21.289 2.349 29.246 1.00 97.75 728 ALA A N 1
ATOM 5507 C CA . ALA A 1 728 ? -21.114 3.259 30.388 1.00 97.75 728 ALA A CA 1
ATOM 5508 C C . ALA A 1 728 ? -21.473 4.735 30.094 1.00 97.75 728 ALA A C 1
ATOM 5510 O O . ALA A 1 728 ? -21.860 5.476 31.010 1.00 97.75 728 ALA A O 1
ATOM 5511 N N . GLU A 1 729 ? -21.370 5.163 28.838 1.00 97.06 729 GLU A N 1
ATOM 5512 C CA . GLU A 1 729 ? -21.769 6.485 28.339 1.00 97.06 729 GLU A CA 1
ATOM 5513 C C . GLU A 1 729 ? -23.215 6.519 27.824 1.00 97.06 729 GLU A C 1
ATOM 5515 O O . GLU A 1 729 ? -23.846 5.489 27.551 1.00 97.06 729 GLU A O 1
ATOM 5520 N N . GLY A 1 730 ? -23.748 7.735 27.723 1.00 96.75 730 GLY A N 1
ATOM 5521 C CA . GLY A 1 730 ? -25.116 8.008 27.307 1.00 96.75 730 GLY A CA 1
ATOM 5522 C C . GLY A 1 730 ? -25.640 9.307 27.911 1.00 96.75 730 GLY A C 1
ATOM 5523 O O . GLY A 1 730 ? -25.476 9.587 29.101 1.00 96.75 730 GLY A O 1
ATOM 5524 N N . CYS A 1 731 ? -26.349 10.094 27.105 1.00 96.00 731 CYS A N 1
ATOM 5525 C CA . CYS A 1 731 ? -27.039 11.294 27.569 1.00 96.00 731 CYS A CA 1
ATOM 5526 C C . CYS A 1 731 ? -28.310 11.522 26.748 1.00 96.00 731 CYS A C 1
ATOM 5528 O O . CYS A 1 731 ? -28.305 11.463 25.523 1.00 96.00 731 CYS A O 1
ATOM 5530 N N . THR A 1 732 ? -29.411 11.800 27.436 1.00 96.81 732 THR A N 1
ATOM 5531 C CA . THR A 1 732 ? -30.711 12.165 26.837 1.00 96.81 732 THR A CA 1
ATOM 5532 C C . THR A 1 732 ? -31.080 13.621 27.133 1.00 96.81 732 THR A C 1
ATOM 5534 O O . THR A 1 732 ? -32.192 14.076 26.861 1.00 96.81 732 THR A O 1
ATOM 5537 N N . GLY A 1 733 ? -30.164 14.351 27.775 1.00 93.88 733 GLY A N 1
ATOM 5538 C CA . GLY A 1 733 ? -30.256 15.782 28.029 1.00 93.88 733 GLY A CA 1
ATOM 5539 C C . GLY A 1 733 ? -29.461 16.591 27.016 1.00 93.88 733 GLY A C 1
ATOM 5540 O O . GLY A 1 733 ? -28.808 16.055 26.129 1.00 93.88 733 GLY A O 1
ATOM 5541 N N . TRP A 1 734 ? -29.512 17.914 27.152 1.00 90.25 734 TRP A N 1
ATOM 5542 C CA . TRP A 1 734 ? -28.614 18.840 26.444 1.00 90.25 734 TRP A CA 1
ATOM 5543 C C . TRP A 1 734 ? -28.593 18.742 24.907 1.00 90.25 734 TRP A C 1
ATOM 5545 O O . TRP A 1 734 ? -27.634 19.210 24.292 1.00 90.25 734 TRP A O 1
ATOM 5555 N N . GLY A 1 735 ? -29.650 18.188 24.305 1.00 92.50 735 GLY A N 1
ATOM 5556 C CA . GLY A 1 735 ? -29.786 18.001 22.859 1.00 92.50 735 GLY A CA 1
ATOM 5557 C C . GLY A 1 735 ? -29.203 16.693 22.316 1.00 92.50 735 GLY A C 1
ATOM 5558 O O . GLY A 1 735 ? -29.219 16.516 21.105 1.00 92.50 735 GLY A O 1
ATOM 5559 N N . PHE A 1 736 ? -28.700 15.801 23.171 1.00 96.75 736 PHE A N 1
ATOM 5560 C CA . PHE A 1 736 ? -28.237 14.483 22.747 1.00 96.75 736 PHE A CA 1
ATOM 5561 C C . PHE A 1 736 ? -29.412 13.544 22.468 1.00 96.75 736 PHE A C 1
ATOM 5563 O O . PHE A 1 736 ? -30.314 13.403 23.295 1.00 96.75 736 PHE A O 1
ATOM 5570 N N . ASP A 1 737 ? -29.348 12.860 21.333 1.00 97.56 737 ASP A N 1
ATOM 5571 C CA . ASP A 1 737 ? -30.116 11.664 21.022 1.00 97.56 737 ASP A CA 1
ATOM 5572 C C . ASP A 1 737 ? -29.223 10.443 21.226 1.00 97.56 737 ASP A C 1
ATOM 5574 O O . ASP A 1 737 ? -28.199 10.301 20.557 1.00 97.56 737 ASP A O 1
ATOM 5578 N N . THR A 1 738 ? -29.611 9.563 22.149 1.00 98.31 738 THR A N 1
ATOM 5579 C CA . THR A 1 738 ? -28.906 8.301 22.400 1.00 98.31 738 THR A CA 1
ATOM 5580 C C . THR A 1 738 ? -29.681 7.139 21.789 1.00 98.31 738 THR A C 1
ATOM 5582 O O . THR A 1 738 ? -30.888 6.991 22.009 1.00 98.31 738 THR A O 1
ATOM 5585 N N . TYR A 1 739 ? -28.973 6.278 21.064 1.00 98.00 739 TYR A N 1
ATOM 5586 C CA . TYR A 1 739 ? -29.504 5.087 20.415 1.00 98.00 739 TYR A CA 1
ATOM 5587 C C . TYR A 1 739 ? -28.747 3.850 20.891 1.00 98.00 739 TYR A C 1
ATOM 5589 O O . TYR A 1 739 ? -27.524 3.876 20.973 1.00 98.00 739 TYR A O 1
ATOM 5597 N N . VAL A 1 740 ? -29.468 2.768 21.189 1.00 98.44 740 VAL A N 1
ATOM 5598 C CA . VAL A 1 740 ? -28.884 1.441 21.452 1.00 98.44 740 VAL A CA 1
ATOM 5599 C C . VAL A 1 740 ? -29.199 0.534 20.270 1.00 98.44 740 VAL A C 1
ATOM 5601 O O . VAL A 1 740 ? -30.375 0.289 19.973 1.00 98.44 740 VAL A O 1
ATOM 5604 N N . GLN A 1 741 ? -28.170 0.044 19.582 1.00 98.06 741 GLN A N 1
ATOM 5605 C CA . GLN A 1 741 ? -28.314 -0.868 18.447 1.00 98.06 741 GLN A CA 1
ATOM 5606 C C . GLN A 1 741 ? -28.287 -2.311 18.940 1.00 98.06 741 GLN A C 1
ATOM 5608 O O . GLN A 1 741 ? -27.412 -2.677 19.713 1.00 98.06 741 GLN A O 1
ATOM 5613 N N . LEU A 1 742 ? -29.230 -3.133 18.477 1.00 98.62 742 LEU A N 1
ATOM 5614 C CA . LEU A 1 742 ? -29.347 -4.546 18.835 1.00 98.62 742 LEU A CA 1
ATOM 5615 C C . LEU A 1 742 ? -29.367 -5.396 17.561 1.00 98.62 742 LEU A C 1
ATOM 5617 O O . LEU A 1 742 ? -30.347 -5.370 16.810 1.00 98.62 742 LEU A O 1
ATOM 5621 N N . LEU A 1 743 ? -28.307 -6.162 17.324 1.00 98.62 743 LEU A N 1
ATOM 5622 C CA . LEU A 1 743 ? -28.194 -7.121 16.225 1.00 98.62 743 LEU A CA 1
ATOM 5623 C C . LEU A 1 743 ? -28.421 -8.539 16.757 1.00 98.62 743 LEU A C 1
ATOM 5625 O O . LEU A 1 743 ? -27.686 -8.997 17.627 1.00 98.62 743 LEU A O 1
ATOM 5629 N N . ASN A 1 744 ? -29.392 -9.260 16.193 1.00 98.62 744 ASN A N 1
ATOM 5630 C CA . ASN A 1 744 ? -29.585 -10.688 16.434 1.00 98.62 744 ASN A CA 1
ATOM 5631 C C . ASN A 1 744 ? -29.143 -11.494 15.198 1.00 98.62 744 ASN A C 1
ATOM 5633 O O . ASN A 1 744 ? -29.931 -11.670 14.261 1.00 98.62 744 ASN A O 1
ATOM 5637 N N . PRO A 1 745 ? -27.902 -12.015 15.182 1.00 98.00 745 PRO A N 1
ATOM 5638 C CA . PRO A 1 745 ? -27.419 -12.856 14.091 1.00 98.00 745 PRO A CA 1
ATOM 5639 C C . PRO A 1 745 ? -27.883 -14.318 14.222 1.00 98.00 745 PRO A C 1
ATOM 5641 O O . PRO A 1 745 ? -27.560 -15.152 13.376 1.00 98.00 745 PRO A O 1
ATOM 5644 N N . GLY A 1 746 ? -28.596 -14.649 15.301 1.00 97.44 746 GLY A N 1
ATOM 5645 C CA . GLY A 1 746 ? -29.063 -15.986 15.612 1.00 97.44 746 GLY A CA 1
ATOM 5646 C C . GLY A 1 746 ? -30.267 -16.426 14.781 1.00 97.44 746 GLY A C 1
ATOM 5647 O O . GLY A 1 746 ? -30.828 -15.701 13.962 1.00 97.44 746 GLY A O 1
ATOM 5648 N N . THR A 1 747 ? -30.681 -17.668 15.027 1.00 97.31 747 THR A N 1
ATOM 5649 C CA . THR A 1 747 ? -31.796 -18.330 14.327 1.00 97.31 747 THR A CA 1
ATOM 5650 C C . THR A 1 747 ? -33.101 -18.337 15.125 1.00 97.31 747 THR A C 1
ATOM 5652 O O . THR A 1 747 ? -34.092 -18.916 14.682 1.00 97.31 747 THR A O 1
ATOM 5655 N N . LYS A 1 748 ? -33.118 -17.692 16.295 1.00 98.50 748 LYS A N 1
ATOM 5656 C CA . LYS A 1 748 ? -34.289 -17.551 17.162 1.00 98.50 748 LYS A CA 1
ATOM 5657 C C . LYS A 1 748 ? -34.509 -16.089 17.511 1.00 98.50 748 LYS A C 1
ATOM 5659 O O . LYS A 1 748 ? -33.558 -15.314 17.537 1.00 98.50 748 LYS A O 1
ATOM 5664 N N . ASP A 1 749 ? -35.755 -15.739 17.796 1.00 98.69 749 ASP A N 1
ATOM 5665 C CA . ASP A 1 749 ? -36.098 -14.421 18.316 1.00 98.69 749 ASP A CA 1
ATOM 5666 C C . ASP A 1 749 ? -35.482 -14.238 19.706 1.00 98.69 749 ASP A C 1
ATOM 5668 O O . ASP A 1 749 ? -35.627 -15.108 20.562 1.00 98.69 749 ASP A O 1
ATOM 5672 N N . ALA A 1 750 ? -34.824 -13.102 19.918 1.00 98.69 750 ALA A N 1
ATOM 5673 C CA . ALA A 1 750 ? -34.194 -12.742 21.178 1.00 98.69 750 ALA A CA 1
ATOM 5674 C C . ALA A 1 750 ? -35.108 -11.788 21.956 1.00 98.69 750 ALA A C 1
ATOM 5676 O O . ALA A 1 750 ? -35.544 -10.759 21.423 1.00 98.69 750 ALA A O 1
ATOM 5677 N N . ARG A 1 751 ? -35.403 -12.095 23.218 1.00 98.69 751 ARG A N 1
ATOM 5678 C CA . ARG A 1 751 ? -35.983 -11.146 24.173 1.00 98.69 751 ARG A CA 1
ATOM 5679 C C . ARG A 1 751 ? -34.829 -10.400 24.833 1.00 98.69 751 ARG A C 1
ATOM 5681 O O . ARG A 1 751 ? -34.030 -10.983 25.557 1.00 98.69 751 ARG A O 1
ATOM 5688 N N . VAL A 1 752 ? -34.766 -9.100 24.581 1.00 98.75 752 VAL A N 1
ATOM 5689 C CA . VAL A 1 752 ? -33.716 -8.203 25.061 1.00 98.75 752 VAL A CA 1
ATOM 5690 C C . VAL A 1 752 ? -34.297 -7.258 26.103 1.00 98.75 752 VAL A C 1
ATOM 5692 O O . VAL A 1 752 ? -35.359 -6.673 25.895 1.00 98.75 752 VAL A O 1
ATOM 5695 N N . GLU A 1 753 ? -33.613 -7.102 27.223 1.00 98.50 753 GLU A N 1
ATOM 5696 C CA . GLU A 1 753 ? -33.948 -6.217 28.327 1.00 98.50 753 GLU A CA 1
ATOM 5697 C C . GLU A 1 753 ? -32.838 -5.181 28.487 1.00 98.50 753 GLU A C 1
ATOM 5699 O O . GLU A 1 753 ? -31.700 -5.515 28.802 1.00 98.50 753 GLU A O 1
ATOM 5704 N N . CYS A 1 754 ? -33.166 -3.919 28.215 1.00 98.25 754 CYS A N 1
ATOM 5705 C CA . CYS A 1 754 ? -32.272 -2.789 28.430 1.00 98.25 754 CYS A CA 1
ATOM 5706 C C . CYS A 1 754 ? -32.609 -2.138 29.774 1.00 98.25 754 CYS A C 1
ATOM 5708 O O . CYS A 1 754 ? -33.737 -1.675 29.960 1.00 98.25 754 CYS A O 1
ATOM 5710 N N . GLU A 1 755 ? -31.647 -2.077 30.687 1.00 97.25 755 GLU A N 1
ATOM 5711 C CA . GLU A 1 755 ? -31.740 -1.372 31.964 1.00 97.25 755 GLU A CA 1
ATOM 5712 C C . GLU A 1 755 ? -30.914 -0.087 31.914 1.00 97.25 755 GLU A C 1
ATOM 5714 O O . GLU A 1 755 ? -29.702 -0.110 31.703 1.00 97.25 755 GLU A O 1
ATOM 5719 N N . PHE A 1 756 ? -31.576 1.044 32.127 1.00 96.69 756 PHE A N 1
ATOM 5720 C CA . PHE A 1 756 ? -30.984 2.372 32.055 1.00 96.69 756 PHE A CA 1
ATOM 5721 C C . PHE A 1 756 ? -30.694 2.910 33.459 1.00 96.69 756 PHE A C 1
ATOM 5723 O O . PHE A 1 756 ? -31.616 3.217 34.219 1.00 96.69 756 PHE A O 1
ATOM 5730 N N . MET A 1 757 ? -29.416 3.043 33.807 1.00 95.38 757 MET A N 1
ATOM 5731 C CA . MET A 1 757 ? -28.955 3.556 35.102 1.00 95.38 757 MET A CA 1
ATOM 5732 C C . MET A 1 757 ? -28.675 5.054 35.003 1.00 95.38 757 MET A C 1
ATOM 5734 O O . MET A 1 757 ? -28.070 5.517 34.039 1.00 95.38 757 MET A O 1
ATOM 5738 N N . THR A 1 758 ? -29.083 5.822 36.014 1.00 91.62 758 THR A N 1
ATOM 5739 C CA . THR A 1 758 ? -28.890 7.283 36.054 1.00 91.62 758 THR A CA 1
ATOM 5740 C C . THR A 1 758 ? -27.960 7.678 37.201 1.00 91.62 758 THR A C 1
ATOM 5742 O O . THR A 1 758 ? -27.690 6.876 38.092 1.00 91.62 758 THR A O 1
ATOM 5745 N N . GLY A 1 759 ? -27.445 8.910 37.180 1.00 83.56 759 GLY A N 1
ATOM 5746 C CA . GLY A 1 759 ? -26.583 9.436 38.250 1.00 83.56 759 GLY A CA 1
ATOM 5747 C C . GLY A 1 759 ? -27.325 9.872 39.524 1.00 83.56 759 GLY A C 1
ATOM 5748 O O . GLY A 1 759 ? -26.703 10.415 40.432 1.00 83.56 759 GLY A O 1
ATOM 5749 N N . GLU A 1 760 ? -28.648 9.698 39.597 1.00 86.19 760 GLU A N 1
ATOM 5750 C CA . GLU A 1 760 ? -29.440 10.083 40.770 1.00 86.19 760 GLU A CA 1
ATOM 5751 C C . GLU A 1 760 ? -29.255 9.070 41.903 1.00 86.19 760 GLU A C 1
ATOM 5753 O O . GLU A 1 760 ? -29.567 7.892 41.749 1.00 86.19 760 GLU A O 1
ATOM 5758 N N . GLU A 1 761 ? -28.754 9.522 43.053 1.00 80.69 761 GLU A N 1
ATOM 5759 C CA . GLU A 1 761 ? -28.460 8.662 44.203 1.00 80.69 761 GLU A CA 1
ATOM 5760 C C . GLU A 1 761 ? -29.699 7.868 44.665 1.00 80.69 761 GLU A C 1
ATOM 5762 O O . GLU A 1 761 ? -30.755 8.433 44.950 1.00 80.69 761 GLU A O 1
ATOM 5767 N N . GLY A 1 762 ? -29.559 6.542 44.742 1.00 78.69 762 GLY A N 1
ATOM 5768 C CA . GLY A 1 762 ? -30.612 5.617 45.165 1.00 78.69 762 GLY A CA 1
ATOM 5769 C C . GLY A 1 762 ? -31.728 5.353 44.146 1.00 78.69 762 GLY A C 1
ATOM 5770 O O . GLY A 1 762 ? -32.693 4.683 44.504 1.00 78.69 762 GLY A O 1
ATOM 5771 N N . ALA A 1 763 ? -31.636 5.861 42.911 1.00 85.62 763 ALA A N 1
ATOM 5772 C CA . ALA A 1 763 ? -32.621 5.574 41.867 1.00 85.62 763 ALA A CA 1
ATOM 5773 C C . ALA A 1 763 ? -32.455 4.154 41.297 1.00 85.62 763 ALA A C 1
ATOM 5775 O O . ALA A 1 763 ? -31.345 3.753 40.944 1.00 85.62 763 ALA A O 1
ATOM 5776 N N . ASP A 1 764 ? -33.568 3.426 41.164 1.00 88.81 764 ASP A N 1
ATOM 5777 C CA . ASP A 1 764 ? -33.601 2.131 40.476 1.00 88.81 764 ASP A CA 1
ATOM 5778 C C . ASP A 1 764 ? -33.409 2.305 38.953 1.00 88.81 764 ASP A C 1
ATOM 5780 O O . ASP A 1 764 ? -33.866 3.310 38.388 1.00 88.81 764 ASP A O 1
ATOM 5784 N N . PRO A 1 765 ? -32.787 1.330 38.257 1.00 91.69 765 PRO A N 1
ATOM 5785 C CA . PRO A 1 765 ? -32.684 1.349 36.801 1.00 91.69 765 PRO A CA 1
ATOM 5786 C C . PRO A 1 765 ? -34.056 1.349 36.112 1.00 91.69 765 PRO A C 1
ATOM 5788 O O . PRO A 1 765 ? -35.001 0.688 36.548 1.00 91.69 765 PRO A O 1
ATOM 5791 N N . ILE A 1 766 ? -34.164 2.064 34.992 1.00 94.88 766 ILE A N 1
ATOM 5792 C CA . ILE A 1 766 ? -35.384 2.123 34.176 1.00 94.88 766 ILE A CA 1
ATOM 5793 C C . ILE A 1 766 ? -35.303 1.027 33.106 1.00 94.88 766 ILE A C 1
ATOM 5795 O O . ILE A 1 766 ? -34.380 1.027 32.302 1.00 94.88 766 ILE A O 1
ATOM 5799 N N . GLY A 1 767 ? -36.256 0.092 33.077 1.00 93.94 767 GLY A N 1
ATOM 5800 C CA . GLY A 1 767 ? -36.229 -1.057 32.160 1.00 93.94 767 GLY A CA 1
ATOM 5801 C C . GLY A 1 767 ? -37.023 -0.867 30.860 1.00 93.94 767 GLY A C 1
ATOM 5802 O O . GLY A 1 767 ? -38.115 -0.292 30.854 1.00 93.94 767 GLY A O 1
ATOM 5803 N N . ARG A 1 768 ? -36.526 -1.434 29.755 1.00 96.69 768 ARG A N 1
ATOM 5804 C CA . ARG A 1 768 ? -37.226 -1.569 28.466 1.00 96.69 768 ARG A CA 1
ATOM 5805 C C . ARG A 1 768 ? -36.970 -2.947 27.856 1.00 96.69 768 ARG A C 1
ATOM 5807 O O . ARG A 1 768 ? -35.862 -3.246 27.432 1.00 96.69 768 ARG A O 1
ATOM 5814 N N . THR A 1 769 ? -38.016 -3.763 27.727 1.00 97.88 769 THR A N 1
ATOM 5815 C CA . THR A 1 769 ? -37.934 -5.063 27.033 1.00 97.88 769 THR A CA 1
ATOM 5816 C C . THR A 1 769 ? -38.338 -4.944 25.565 1.00 97.88 769 THR A C 1
ATOM 5818 O O . THR A 1 769 ? -39.388 -4.369 25.270 1.00 97.88 769 THR A O 1
ATOM 5821 N N . ILE A 1 770 ? -37.562 -5.514 24.645 1.00 97.38 770 ILE A N 1
ATOM 5822 C CA . ILE A 1 770 ? -37.799 -5.533 23.194 1.00 97.38 770 ILE A CA 1
ATOM 5823 C C . ILE A 1 770 ? -37.540 -6.943 22.655 1.00 97.38 770 ILE A C 1
ATOM 5825 O O . ILE A 1 770 ? -36.645 -7.637 23.118 1.00 97.38 770 ILE A O 1
ATOM 5829 N N . THR A 1 771 ? -38.315 -7.370 21.659 1.00 98.44 771 THR A N 1
ATOM 5830 C CA . THR A 1 771 ? -38.016 -8.588 20.894 1.00 98.44 771 THR A CA 1
ATOM 5831 C C . THR A 1 771 ? -37.253 -8.219 19.627 1.00 98.44 771 THR A C 1
ATOM 5833 O O . THR A 1 771 ? -37.719 -7.382 18.848 1.00 98.44 771 THR A O 1
ATOM 5836 N N . VAL A 1 772 ? -36.110 -8.862 19.405 1.00 98.69 772 VAL A N 1
ATOM 5837 C CA . VAL A 1 772 ? -35.303 -8.747 18.186 1.00 98.69 772 VAL A CA 1
ATOM 5838 C C . VAL A 1 772 ? -35.429 -10.064 17.420 1.00 98.69 772 VAL A C 1
ATOM 5840 O O . VAL A 1 772 ? -34.855 -11.066 17.851 1.00 98.69 772 VAL A O 1
ATOM 5843 N N . PRO A 1 773 ? -36.204 -10.112 16.321 1.00 98.69 773 PRO A N 1
ATOM 5844 C CA . PRO A 1 773 ? -36.393 -11.350 15.573 1.00 98.69 773 PRO A CA 1
ATOM 5845 C C . PRO A 1 773 ? -35.088 -11.954 15.046 1.00 98.69 773 PRO A C 1
ATOM 5847 O O . PRO A 1 773 ? -34.123 -11.226 14.791 1.00 98.69 773 PRO A O 1
ATOM 5850 N N . ALA A 1 774 ? -35.085 -13.270 14.839 1.00 98.56 774 ALA A N 1
ATOM 5851 C CA . ALA A 1 774 ? -33.960 -14.002 14.256 1.00 98.56 774 ALA A CA 1
ATOM 5852 C C . ALA A 1 774 ? -33.481 -13.382 12.932 1.00 98.56 774 ALA A C 1
ATOM 5854 O O . ALA A 1 774 ? -34.295 -13.091 12.053 1.00 98.56 774 ALA A O 1
ATOM 5855 N N . GLY A 1 775 ? -32.168 -13.217 12.759 1.00 98.19 775 GLY A N 1
ATOM 5856 C CA . GLY A 1 775 ? -31.590 -12.679 11.525 1.00 98.19 775 GLY A CA 1
ATOM 5857 C C . GLY A 1 775 ? -31.985 -11.229 11.221 1.00 98.19 775 GLY A C 1
ATOM 5858 O O . GLY A 1 775 ? -31.997 -10.825 10.056 1.00 98.19 775 GLY A O 1
ATOM 5859 N N . THR A 1 776 ? -32.314 -10.436 12.245 1.00 98.69 776 THR A N 1
ATOM 5860 C CA . THR A 1 776 ? -32.684 -9.018 12.106 1.00 98.69 776 THR A CA 1
ATOM 5861 C C . THR A 1 776 ? -31.939 -8.133 13.102 1.00 98.69 776 THR A C 1
ATOM 5863 O O . THR A 1 776 ? -31.171 -8.602 13.943 1.00 98.69 776 THR A O 1
ATOM 5866 N N . ARG A 1 777 ? -32.207 -6.827 13.025 1.00 98.38 777 ARG A N 1
ATOM 5867 C CA . ARG A 1 777 ? -31.732 -5.830 13.985 1.00 98.38 777 ARG A CA 1
ATOM 5868 C C . ARG A 1 777 ? -32.850 -4.905 14.492 1.00 98.38 777 ARG A C 1
ATOM 5870 O O . ARG A 1 777 ? -33.892 -4.790 13.834 1.00 98.38 777 ARG A O 1
ATOM 5877 N N . ARG A 1 778 ? -32.654 -4.224 15.627 1.00 98.19 778 ARG A N 1
ATOM 5878 C CA . ARG A 1 778 ? -33.562 -3.197 16.194 1.00 98.19 778 ARG A CA 1
ATOM 5879 C C . ARG A 1 778 ? -32.793 -2.078 16.898 1.00 98.19 778 ARG A C 1
ATOM 5881 O O . ARG A 1 778 ? -31.804 -2.353 17.565 1.00 98.19 778 ARG A O 1
ATOM 5888 N N . THR A 1 779 ? -33.269 -0.834 16.784 1.00 97.25 779 THR A N 1
ATOM 5889 C CA . THR A 1 779 ? -32.722 0.331 17.509 1.00 97.25 779 THR A CA 1
ATOM 5890 C C . THR A 1 779 ? -33.665 0.720 18.635 1.00 97.25 779 THR A C 1
ATOM 5892 O O . THR A 1 779 ? -34.878 0.797 18.424 1.00 97.25 779 THR A O 1
ATOM 5895 N N . VAL A 1 780 ? -33.121 1.010 19.812 1.00 97.62 780 VAL A N 1
ATOM 5896 C CA . VAL A 1 780 ? -33.844 1.665 20.905 1.00 97.62 780 VAL A CA 1
ATOM 5897 C C . VAL A 1 780 ? -33.449 3.131 20.920 1.00 97.62 780 VAL A C 1
ATOM 5899 O O . VAL A 1 780 ? -32.288 3.438 21.166 1.00 97.62 780 VAL A O 1
ATOM 5902 N N . TRP A 1 781 ? -34.394 4.037 20.681 1.00 97.44 781 TRP A N 1
ATOM 5903 C CA . TRP A 1 781 ? -34.173 5.457 20.948 1.00 97.44 781 TRP A CA 1
ATOM 5904 C C . TRP A 1 781 ? -34.375 5.703 22.445 1.00 97.44 781 TRP A C 1
ATOM 5906 O O . TRP A 1 781 ? -35.484 5.572 22.966 1.00 97.44 781 TRP A O 1
ATOM 5916 N N . VAL A 1 782 ? -33.285 5.969 23.161 1.00 98.19 782 VAL A N 1
ATOM 5917 C CA . VAL A 1 782 ? -33.273 5.999 24.632 1.00 98.19 782 VAL A CA 1
ATOM 5918 C C . VAL A 1 782 ? -34.030 7.209 25.170 1.00 98.19 782 VAL A C 1
ATOM 5920 O O . VAL A 1 782 ? -34.626 7.119 26.241 1.00 98.19 782 VAL A O 1
ATOM 5923 N N . ASN A 1 783 ? -34.092 8.304 24.411 1.00 97.12 783 ASN A N 1
ATOM 5924 C CA . ASN A 1 783 ? -34.795 9.533 24.784 1.00 97.12 783 ASN A CA 1
ATOM 5925 C C . ASN A 1 783 ? -36.307 9.329 25.012 1.00 97.12 783 ASN A C 1
ATOM 5927 O O . ASN A 1 783 ? -36.918 10.072 25.781 1.00 97.12 783 ASN A O 1
ATOM 5931 N N . ASP A 1 784 ? -36.909 8.305 24.395 1.00 95.88 784 ASP A N 1
ATOM 5932 C CA . ASP A 1 784 ? -38.309 7.922 24.632 1.00 95.88 784 ASP A CA 1
ATOM 5933 C C . ASP A 1 784 ? -38.514 7.166 25.957 1.00 95.88 784 ASP A C 1
ATOM 5935 O O . ASP A 1 784 ? -39.646 7.009 26.420 1.00 95.88 784 ASP A O 1
ATOM 5939 N N . VAL A 1 785 ? -37.432 6.679 26.572 1.00 96.06 785 VAL A N 1
ATOM 5940 C CA . VAL A 1 785 ? -37.458 5.879 27.805 1.00 96.06 785 VAL A CA 1
ATOM 5941 C C . VAL A 1 785 ? -36.946 6.683 28.998 1.00 96.06 785 VAL A C 1
ATOM 5943 O O . VAL A 1 785 ? -37.573 6.694 30.057 1.00 96.06 785 VAL A O 1
ATOM 5946 N N . VAL A 1 78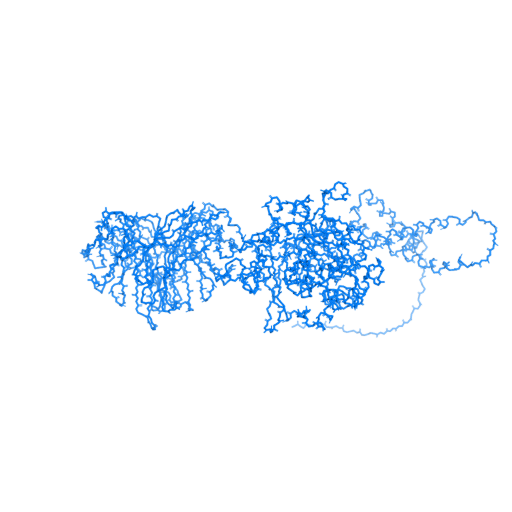6 ? -35.819 7.374 28.826 1.00 95.12 786 VAL A N 1
ATOM 5947 C CA . VAL A 1 786 ? -35.183 8.224 29.835 1.00 95.12 786 VAL A CA 1
ATOM 5948 C C . VAL A 1 786 ? -35.093 9.634 29.273 1.00 95.12 786 VAL A C 1
ATOM 5950 O O . VAL A 1 786 ? -34.551 9.838 28.195 1.00 95.12 786 VAL A O 1
ATOM 5953 N N . GLN A 1 787 ? -35.633 10.616 29.993 1.00 94.38 787 GLN A N 1
ATOM 5954 C CA . GLN A 1 787 ? -35.702 11.996 29.513 1.00 94.38 787 GLN A CA 1
ATOM 5955 C C . GLN A 1 787 ? -34.779 12.908 30.313 1.00 94.38 787 GLN A C 1
ATOM 5957 O O . GLN A 1 787 ? -34.907 12.998 31.535 1.00 94.38 787 GLN A O 1
ATOM 5962 N N . ASN A 1 788 ? -33.923 13.650 29.605 1.00 93.62 788 ASN A N 1
ATOM 5963 C CA . ASN A 1 788 ? -33.092 14.720 30.151 1.00 93.62 788 ASN A CA 1
ATOM 5964 C C . ASN A 1 788 ? -32.151 14.280 31.291 1.00 93.62 788 ASN A C 1
ATOM 5966 O O . ASN A 1 788 ? -32.048 14.961 32.313 1.00 93.62 788 ASN A O 1
ATOM 5970 N N . LYS A 1 789 ? -31.477 13.134 31.122 1.00 94.50 789 LYS A N 1
ATOM 5971 C CA . LYS A 1 789 ? -30.501 12.592 32.085 1.00 94.50 789 LYS A CA 1
ATOM 5972 C C . LYS A 1 789 ? -29.262 12.020 31.401 1.00 94.50 789 LYS A C 1
ATOM 5974 O O . LYS A 1 789 ? -29.354 11.506 30.285 1.00 94.50 789 LYS A O 1
ATOM 5979 N N . ASP A 1 790 ? -28.145 12.029 32.124 1.00 94.88 790 ASP A N 1
ATOM 5980 C CA . ASP A 1 790 ? -27.019 11.139 31.840 1.00 94.88 790 ASP A CA 1
ATOM 5981 C C . ASP A 1 790 ? -27.420 9.705 32.189 1.00 94.88 790 ASP A C 1
ATOM 5983 O O . ASP A 1 790 ? -28.039 9.452 33.233 1.00 94.88 790 ASP A O 1
ATOM 5987 N N . VAL A 1 791 ? -27.072 8.769 31.316 1.00 96.44 791 VAL A N 1
ATOM 5988 C CA . VAL A 1 791 ? -27.562 7.396 31.359 1.00 96.44 791 VAL A CA 1
ATOM 5989 C C . VAL A 1 791 ? -26.464 6.420 30.954 1.00 96.44 791 VAL A C 1
ATOM 5991 O O . VAL A 1 791 ? -25.669 6.704 30.072 1.00 96.44 791 VAL A O 1
ATOM 5994 N N . SER A 1 792 ? -26.414 5.264 31.602 1.00 97.56 792 SER A N 1
ATOM 5995 C CA . SER A 1 792 ? -25.658 4.097 31.146 1.00 97.56 792 SER A CA 1
ATOM 5996 C C . SER A 1 792 ? -26.629 2.942 30.944 1.00 97.56 792 SER A C 1
ATOM 5998 O O . SER A 1 792 ? -27.718 2.939 31.524 1.00 97.56 792 SER A O 1
ATOM 6000 N N . THR A 1 793 ? -26.273 1.978 30.102 1.00 98.12 793 THR A N 1
ATOM 6001 C CA . THR A 1 793 ? -27.176 0.888 29.715 1.00 98.12 793 THR A CA 1
ATOM 6002 C C . THR A 1 793 ? -26.557 -0.462 30.042 1.00 98.12 793 THR A C 1
ATOM 6004 O O . THR A 1 793 ? -25.392 -0.703 29.735 1.00 98.12 793 THR A O 1
ATOM 6007 N N . VAL A 1 794 ? -27.327 -1.341 30.675 1.00 98.19 794 VAL A N 1
ATOM 6008 C CA . VAL A 1 794 ? -27.066 -2.785 30.692 1.00 98.19 794 VAL A CA 1
ATOM 6009 C C . VAL A 1 794 ? -28.044 -3.423 29.721 1.00 98.19 794 VAL A C 1
ATOM 6011 O O . VAL A 1 794 ? -29.239 -3.143 29.778 1.00 98.19 794 VAL A O 1
ATOM 6014 N N . VAL A 1 795 ? -27.556 -4.251 28.810 1.00 98.62 795 VAL A N 1
ATOM 6015 C CA . VAL A 1 795 ? -28.386 -4.999 27.866 1.00 98.62 795 VAL A CA 1
ATOM 6016 C C . VAL A 1 795 ? -28.249 -6.473 28.195 1.00 98.62 795 VAL A C 1
ATOM 6018 O O . VAL A 1 795 ? -27.165 -7.025 28.056 1.00 98.62 795 VAL A O 1
ATOM 6021 N N . HIS A 1 796 ? -29.348 -7.101 28.596 1.00 98.50 796 HIS A N 1
ATOM 6022 C CA . HIS A 1 796 ? -29.435 -8.537 28.834 1.00 98.50 796 HIS A CA 1
ATOM 6023 C C . HIS A 1 796 ? -30.317 -9.198 27.771 1.00 98.50 796 HIS A C 1
ATOM 6025 O O . HIS A 1 796 ? -31.379 -8.677 27.433 1.00 98.50 796 HIS A O 1
ATOM 6031 N N . SER A 1 797 ? -29.925 -10.356 27.249 1.00 98.62 797 SER A N 1
ATOM 6032 C CA . SER A 1 797 ? -30.715 -11.124 26.288 1.00 98.62 797 SER A CA 1
ATOM 6033 C C . SER A 1 797 ? -30.708 -12.618 26.590 1.00 98.62 797 SER A C 1
ATOM 6035 O O . SER A 1 797 ? -29.713 -13.176 27.045 1.00 98.62 797 SER A O 1
ATOM 6037 N N . ASP A 1 798 ? -31.830 -13.277 26.299 1.00 98.56 798 ASP A N 1
ATOM 6038 C CA . ASP A 1 798 ? -31.973 -14.731 26.411 1.00 98.56 798 ASP A CA 1
ATOM 6039 C C . ASP A 1 798 ? -31.314 -15.522 25.265 1.00 98.56 798 ASP A C 1
ATOM 6041 O O . ASP A 1 798 ? -31.173 -16.742 25.366 1.00 98.56 798 ASP A O 1
ATOM 6045 N N . GLU A 1 799 ? -30.864 -14.847 24.206 1.00 98.62 799 GLU A N 1
ATOM 6046 C CA . GLU A 1 799 ? -30.080 -15.414 23.108 1.00 98.62 799 GLU A CA 1
ATOM 6047 C C . GLU A 1 799 ? -28.863 -14.504 22.818 1.00 98.62 799 GLU A C 1
ATOM 6049 O O . GLU A 1 799 ? -28.914 -13.304 23.089 1.00 98.62 799 GLU A O 1
ATOM 6054 N N . PRO A 1 800 ? -27.746 -15.024 22.273 1.00 98.56 800 PRO A N 1
ATOM 6055 C CA . PRO A 1 800 ? -26.580 -14.195 21.964 1.00 98.56 800 PRO A CA 1
ATOM 6056 C C . PRO A 1 800 ? -26.872 -13.134 20.889 1.00 98.56 800 PRO A C 1
ATOM 6058 O O . PRO A 1 800 ? -27.236 -13.466 19.757 1.00 98.56 800 PRO A O 1
ATOM 6061 N N . ILE A 1 801 ? -26.646 -11.863 21.225 1.00 98.69 801 ILE A N 1
ATOM 6062 C CA . ILE A 1 801 ? -26.812 -10.698 20.342 1.00 98.69 801 ILE A CA 1
ATOM 6063 C C . ILE A 1 801 ? -25.538 -9.846 20.319 1.00 98.69 801 ILE A C 1
ATOM 6065 O O . ILE A 1 801 ? -24.606 -10.092 21.081 1.00 98.69 801 ILE A O 1
ATOM 6069 N N . VAL A 1 802 ? -25.493 -8.830 19.463 1.00 98.69 802 VAL A N 1
ATOM 6070 C CA . VAL A 1 802 ? -24.480 -7.767 19.521 1.00 98.69 802 VAL A CA 1
ATOM 6071 C C . VAL A 1 802 ? -25.166 -6.456 19.867 1.00 98.69 802 VAL A C 1
ATOM 6073 O O . VAL A 1 802 ? -26.196 -6.137 19.265 1.00 98.69 802 VAL A O 1
ATOM 6076 N N . ALA A 1 803 ? -24.604 -5.709 20.819 1.00 98.44 803 ALA A N 1
ATOM 6077 C CA . ALA A 1 803 ? -25.133 -4.416 21.225 1.00 98.44 803 ALA A CA 1
ATOM 6078 C C . ALA A 1 803 ? -24.071 -3.309 21.206 1.00 98.44 803 ALA A C 1
ATOM 6080 O O . ALA A 1 803 ? -22.948 -3.487 21.679 1.00 98.44 803 ALA A O 1
ATOM 6081 N N . GLY A 1 804 ? -24.470 -2.152 20.689 1.00 97.75 804 GLY A N 1
ATOM 6082 C CA . GLY A 1 804 ? -23.685 -0.922 20.691 1.00 97.75 804 GLY A CA 1
ATOM 6083 C C . GLY A 1 804 ? -24.536 0.277 21.085 1.00 97.75 804 GLY A C 1
ATOM 6084 O O . GLY A 1 804 ? -25.748 0.155 21.310 1.00 97.75 804 GLY A O 1
ATOM 6085 N N . ARG A 1 805 ? -23.889 1.437 21.176 1.00 97.94 805 ARG A N 1
ATOM 6086 C CA . ARG A 1 805 ? -24.547 2.727 21.370 1.00 97.94 805 ARG A CA 1
ATOM 6087 C C . ARG A 1 805 ? -23.958 3.758 20.428 1.00 97.94 805 ARG A C 1
ATOM 6089 O O . ARG A 1 805 ? -22.740 3.917 20.395 1.00 97.94 805 ARG A O 1
ATOM 6096 N N . SER A 1 806 ? -24.827 4.558 19.817 1.00 97.50 806 SER A N 1
ATOM 6097 C CA . SER A 1 806 ? -24.441 5.846 19.238 1.00 97.50 806 SER A CA 1
ATOM 6098 C C . SER A 1 806 ? -25.148 7.005 19.906 1.00 97.50 806 SER A C 1
ATOM 6100 O O . SER A 1 806 ? -26.235 6.881 20.480 1.00 97.50 806 SER A O 1
ATOM 6102 N N . MET A 1 807 ? -24.491 8.154 19.840 1.00 97.69 807 MET A N 1
ATOM 6103 C CA . MET A 1 807 ? -25.023 9.425 20.292 1.00 97.69 807 MET A CA 1
ATOM 6104 C C . MET A 1 807 ? -24.885 10.443 19.174 1.00 97.69 807 MET A C 1
ATOM 6106 O O . MET A 1 807 ? -23.827 10.545 18.559 1.00 97.69 807 MET A O 1
ATOM 6110 N N . LEU A 1 808 ? -25.947 11.206 18.934 1.00 97.19 808 LEU A N 1
ATOM 6111 C CA . LEU A 1 808 ? -25.973 12.320 17.989 1.00 97.19 808 LEU A CA 1
ATOM 6112 C C . LEU A 1 808 ? -26.418 13.584 18.718 1.00 97.19 808 LEU A C 1
ATOM 6114 O O . LEU A 1 808 ? -27.264 13.521 19.605 1.00 97.19 808 LEU A O 1
ATOM 6118 N N . TRP A 1 809 ? -25.877 14.742 18.355 1.00 96.69 809 TRP A N 1
ATOM 6119 C CA . TRP A 1 809 ? -26.321 16.020 18.917 1.00 96.69 809 TRP A CA 1
ATOM 6120 C C . TRP A 1 809 ? -26.173 17.160 17.908 1.00 96.69 809 TRP A C 1
ATOM 6122 O O . TRP A 1 809 ? -25.299 17.116 17.039 1.00 96.69 809 TRP A O 1
ATOM 6132 N N . PRO A 1 810 ? -27.020 18.201 17.984 1.00 95.06 810 PRO A N 1
ATOM 6133 C CA . PRO A 1 810 ? -26.969 19.304 17.039 1.00 95.06 810 PRO A CA 1
ATOM 6134 C C . PRO A 1 810 ? -25.729 20.176 17.264 1.00 95.06 810 PRO A C 1
ATOM 6136 O O . PRO A 1 810 ? -25.392 20.533 18.394 1.00 95.06 810 PRO A O 1
ATOM 6139 N N . VAL A 1 811 ? -25.109 20.598 16.164 1.00 93.06 811 VAL A N 1
ATOM 6140 C CA . VAL A 1 811 ? -24.014 21.579 16.124 1.00 93.06 811 VAL A CA 1
ATOM 6141 C C . VAL A 1 811 ? -24.323 22.647 15.066 1.00 93.06 811 VAL A C 1
ATOM 6143 O O . VAL A 1 811 ? -25.189 22.436 14.210 1.00 93.06 811 VAL A O 1
ATOM 6146 N N . PRO A 1 812 ? -23.675 23.827 15.083 1.00 88.44 812 PRO A N 1
ATOM 6147 C CA . PRO A 1 812 ? -23.888 24.824 14.038 1.00 88.44 812 PRO A CA 1
ATOM 6148 C C . PRO A 1 812 ? -23.670 24.232 12.637 1.00 88.44 812 PRO A C 1
ATOM 6150 O O . PRO A 1 812 ? -22.580 23.780 12.307 1.00 88.44 812 PRO A O 1
ATOM 6153 N N . GLY A 1 813 ? -24.718 24.240 11.810 1.00 83.75 813 GLY A N 1
ATOM 6154 C CA . GLY A 1 813 ? -24.665 23.711 10.444 1.00 83.75 813 GLY A CA 1
ATOM 6155 C C . GLY A 1 813 ? -24.827 22.191 10.311 1.00 83.75 813 GLY A C 1
ATOM 6156 O O . GLY A 1 813 ? -24.660 21.690 9.202 1.00 83.75 813 GLY A O 1
ATOM 6157 N N . GLY A 1 814 ? -25.172 21.459 11.380 1.00 91.06 814 GLY A N 1
ATOM 6158 C CA . GLY A 1 814 ? -25.420 20.019 11.288 1.00 91.06 814 GLY A CA 1
ATOM 6159 C C . GLY A 1 814 ? -25.535 19.284 12.628 1.00 91.06 814 GLY A C 1
ATOM 6160 O O . GLY A 1 814 ? -26.170 19.779 13.557 1.00 91.06 814 GLY A O 1
ATOM 6161 N N . LYS A 1 815 ? -24.949 18.084 12.719 1.00 93.69 815 LYS A N 1
ATOM 6162 C CA . LYS A 1 815 ? -24.983 17.210 13.911 1.00 93.69 815 LYS A CA 1
ATOM 6163 C C . LYS A 1 815 ? -23.660 16.473 14.131 1.00 93.69 815 LYS A C 1
ATOM 6165 O O . LYS A 1 815 ? -23.192 15.855 13.185 1.00 93.69 815 LYS A O 1
ATOM 6170 N N . ALA A 1 816 ? -23.080 16.504 15.319 1.00 96.06 816 ALA A N 1
ATOM 6171 C CA . ALA A 1 816 ? -21.914 15.682 15.653 1.00 96.06 816 ALA A CA 1
ATOM 6172 C C . ALA A 1 816 ? -22.364 14.348 16.265 1.00 96.06 816 ALA A C 1
ATOM 6174 O O . ALA A 1 816 ? -23.545 14.189 16.601 1.00 96.06 816 ALA A O 1
ATOM 6175 N N . GLY A 1 817 ? -21.451 13.383 16.371 1.00 96.31 817 GLY A N 1
ATOM 6176 C CA . GLY A 1 817 ? -21.796 12.069 16.891 1.00 96.31 817 GLY A CA 1
ATOM 6177 C C . GLY A 1 817 ? -20.616 11.162 17.187 1.00 96.31 817 GLY A C 1
ATOM 6178 O O . GLY A 1 817 ? -19.547 11.330 16.622 1.00 96.31 817 GLY A O 1
ATOM 6179 N N . HIS A 1 818 ? -20.845 10.155 18.026 1.00 97.00 818 HIS A N 1
ATOM 6180 C CA . HIS A 1 818 ? -19.902 9.058 18.266 1.00 97.00 818 HIS A CA 1
ATOM 6181 C C . HIS A 1 818 ? -20.643 7.733 18.464 1.00 97.00 818 HIS A C 1
ATOM 6183 O O . HIS A 1 818 ? -21.868 7.717 18.626 1.00 97.00 818 HIS A O 1
ATOM 6189 N N . VAL A 1 819 ? -19.902 6.625 18.409 1.00 96.56 819 VAL A N 1
ATOM 6190 C CA . VAL A 1 819 ? -20.418 5.263 18.575 1.00 96.56 819 VAL A CA 1
ATOM 6191 C C . VAL A 1 819 ? -19.399 4.389 19.307 1.00 96.56 819 VAL A C 1
ATOM 6193 O O . VAL A 1 819 ? -18.200 4.609 19.187 1.00 96.56 819 VAL A O 1
ATOM 6196 N N . THR A 1 820 ? -19.869 3.390 20.050 1.00 94.94 820 THR A N 1
ATOM 6197 C CA . THR A 1 820 ? -19.041 2.288 20.562 1.00 94.94 820 THR A CA 1
ATOM 6198 C C . THR A 1 820 ? -19.865 1.010 20.680 1.00 94.94 820 THR A C 1
ATOM 6200 O O . THR A 1 820 ? -21.069 1.052 20.949 1.00 94.94 820 THR A O 1
ATOM 6203 N N . ASN A 1 821 ? -19.217 -0.144 20.534 1.00 94.75 821 ASN A N 1
ATOM 6204 C CA . ASN A 1 821 ? -19.771 -1.403 21.027 1.00 94.75 821 ASN A CA 1
ATOM 6205 C C . ASN A 1 821 ? -19.646 -1.482 22.555 1.00 94.75 821 ASN A C 1
ATOM 6207 O O . ASN A 1 821 ? -18.765 -0.853 23.145 1.00 94.75 821 ASN A O 1
ATOM 6211 N N . GLY A 1 822 ? -20.545 -2.236 23.192 1.00 94.69 822 GLY A N 1
ATOM 6212 C CA . GLY A 1 822 ? -20.505 -2.428 24.641 1.00 94.69 822 GLY A CA 1
ATOM 6213 C C . GLY A 1 822 ? -19.427 -3.418 25.079 1.00 94.69 822 GLY A C 1
ATOM 6214 O O . GLY A 1 822 ? -19.010 -4.292 24.317 1.00 94.69 822 GLY A O 1
ATOM 6215 N N . MET A 1 823 ? -19.030 -3.340 26.346 1.00 96.12 823 MET A N 1
ATOM 6216 C CA . MET A 1 823 ? -18.237 -4.396 26.978 1.00 96.12 823 MET A CA 1
ATOM 6217 C C . MET A 1 823 ? -19.111 -5.639 27.163 1.00 96.12 823 MET A C 1
ATOM 6219 O O . MET A 1 823 ? -20.263 -5.516 27.569 1.00 96.12 823 MET A O 1
ATOM 6223 N N . THR A 1 824 ? -18.574 -6.841 26.951 1.00 95.81 824 THR A N 1
ATOM 6224 C CA . THR A 1 824 ? -19.307 -8.097 27.228 1.00 95.81 824 THR A CA 1
ATOM 6225 C C . THR A 1 824 ? -19.213 -8.536 28.692 1.00 95.81 824 THR A C 1
ATOM 6227 O O . THR A 1 824 ? -19.889 -9.471 29.114 1.00 95.81 824 THR A O 1
ATOM 6230 N N . ALA A 1 825 ? -18.340 -7.899 29.475 1.00 95.81 825 ALA A N 1
ATOM 6231 C CA . ALA A 1 825 ? -18.213 -8.105 30.911 1.00 95.81 825 ALA A CA 1
ATOM 6232 C C . ALA A 1 825 ? -17.599 -6.859 31.576 1.00 95.81 825 ALA A C 1
ATOM 6234 O O . ALA A 1 825 ? -16.682 -6.270 31.005 1.00 95.81 825 ALA A O 1
ATOM 6235 N N . PRO A 1 826 ? -18.032 -6.472 32.789 1.00 96.12 826 PRO A N 1
ATOM 6236 C CA . PRO A 1 826 ? -17.348 -5.458 33.584 1.00 96.12 826 PRO A CA 1
ATOM 6237 C C . PRO A 1 826 ? -16.034 -6.027 34.148 1.00 96.12 826 PRO A C 1
ATOM 6239 O O . PRO A 1 826 ? -15.942 -7.225 34.431 1.00 96.12 826 PRO A O 1
ATOM 6242 N N . ALA A 1 827 ? -15.038 -5.176 34.383 1.00 97.19 827 ALA A N 1
ATOM 6243 C CA . ALA A 1 827 ? -13.702 -5.581 34.827 1.00 97.19 827 ALA A CA 1
ATOM 6244 C C . ALA A 1 827 ? -13.250 -4.823 36.084 1.00 97.19 827 ALA A C 1
ATOM 6246 O O . ALA A 1 827 ? -13.837 -3.819 36.476 1.00 97.19 827 ALA A O 1
ATOM 6247 N N . THR A 1 828 ? -12.215 -5.324 36.763 1.00 97.50 828 THR A N 1
ATOM 6248 C CA . THR A 1 828 ? -11.612 -4.651 37.933 1.00 97.50 828 THR A CA 1
ATOM 6249 C C . THR A 1 828 ? -10.399 -3.799 37.572 1.00 97.50 828 THR A C 1
ATOM 6251 O O . THR A 1 828 ? -9.954 -2.998 38.388 1.00 97.50 828 THR A O 1
ATOM 6254 N N . GLU A 1 829 ? -9.846 -3.978 36.378 1.00 97.44 829 GLU A N 1
ATOM 6255 C CA . GLU A 1 829 ? -8.766 -3.169 35.822 1.00 97.44 829 GLU A CA 1
ATOM 6256 C C . GLU A 1 829 ? -9.145 -2.847 34.377 1.00 97.44 829 GLU A C 1
ATOM 6258 O O . GLU A 1 829 ? -9.515 -3.764 33.651 1.00 97.44 829 GLU A O 1
ATOM 6263 N N . VAL A 1 830 ? -9.124 -1.567 34.001 1.00 97.12 830 VAL A N 1
ATOM 6264 C CA . VAL A 1 830 ? -9.528 -1.103 32.665 1.00 97.12 830 VAL A CA 1
ATOM 6265 C C . VAL A 1 830 ? -8.565 -0.036 32.160 1.00 97.12 830 VAL A C 1
ATOM 6267 O O . VAL A 1 830 ? -8.182 0.861 32.923 1.00 97.12 830 VAL A O 1
ATOM 6270 N N . PHE A 1 831 ? -8.197 -0.101 30.880 1.00 96.31 831 PHE A N 1
ATOM 6271 C CA . PHE A 1 831 ? -7.304 0.864 30.229 1.00 96.31 831 PHE A CA 1
ATOM 6272 C C . PHE A 1 831 ? -7.990 1.586 29.066 1.00 96.31 831 PHE A C 1
ATOM 6274 O O . PHE A 1 831 ? -8.728 0.976 28.302 1.00 96.31 831 PHE A O 1
ATOM 6281 N N . LEU A 1 832 ? -7.718 2.886 28.928 1.00 96.88 832 LEU A N 1
ATOM 6282 C CA . LEU A 1 832 ? -8.284 3.785 27.911 1.00 96.88 832 LEU A CA 1
ATOM 6283 C C . LEU A 1 832 ? -7.142 4.655 27.327 1.00 96.88 832 LEU A C 1
ATOM 6285 O O . LEU A 1 832 ? -6.772 5.662 27.941 1.00 96.88 832 LEU A O 1
ATOM 6289 N N . PRO A 1 833 ? -6.496 4.238 26.219 1.00 94.81 833 PRO A N 1
ATOM 6290 C CA . PRO A 1 833 ? -5.281 4.866 25.665 1.00 94.81 833 PRO A CA 1
ATOM 6291 C C . PRO A 1 833 ? -5.365 6.319 25.159 1.00 94.81 833 PRO A C 1
ATOM 6293 O O . PRO A 1 833 ? -4.373 7.050 25.255 1.00 94.81 833 PRO A O 1
ATOM 6296 N N . GLU A 1 834 ? -6.483 6.769 24.610 1.00 93.50 834 GLU A N 1
ATOM 6297 C CA . GLU A 1 834 ? -6.736 8.162 24.242 1.00 93.50 834 GLU A CA 1
ATOM 6298 C C . GLU A 1 834 ? -7.193 9.007 25.442 1.00 93.50 834 GLU A C 1
ATOM 6300 O O . GLU A 1 834 ? -7.659 8.509 26.470 1.00 93.50 834 GLU A O 1
ATOM 6305 N N . GLY A 1 835 ? -6.985 10.316 25.303 1.00 93.00 835 GLY A N 1
ATOM 6306 C CA . GLY A 1 835 ? -7.384 11.350 26.241 1.00 93.00 835 GLY A CA 1
ATOM 6307 C C . GLY A 1 835 ? -6.561 12.620 26.032 1.00 93.00 835 GLY A C 1
ATOM 6308 O O . GLY A 1 835 ? -5.330 12.597 25.912 1.00 93.00 835 GLY A O 1
ATOM 6309 N N . CYS A 1 836 ? -7.245 13.758 26.010 1.00 94.31 836 CYS A N 1
ATOM 6310 C CA . CYS A 1 836 ? -6.629 15.077 26.005 1.00 94.31 836 CYS A CA 1
ATOM 6311 C C . CYS A 1 836 ? -7.509 16.037 26.801 1.00 94.31 836 CYS A C 1
ATOM 6313 O O . CYS A 1 836 ? -8.709 16.144 26.562 1.00 94.31 836 CYS A O 1
ATOM 6315 N N . THR A 1 837 ? -6.911 16.743 27.753 1.00 95.50 837 THR A N 1
ATOM 6316 C CA . THR A 1 837 ? -7.583 17.787 28.542 1.00 95.50 837 THR A CA 1
ATOM 6317 C C . THR A 1 837 ? -7.038 19.182 28.230 1.00 95.50 837 THR A C 1
ATOM 6319 O O . THR A 1 837 ? -7.241 20.131 28.985 1.00 95.50 837 THR A O 1
ATOM 6322 N N . ALA A 1 838 ? -6.288 19.302 27.132 1.00 90.69 838 ALA A N 1
ATOM 6323 C CA . ALA A 1 838 ? -5.672 20.533 26.654 1.00 90.69 838 ALA A CA 1
ATOM 6324 C C . ALA A 1 838 ? -6.267 20.952 25.302 1.00 90.69 838 ALA A C 1
ATOM 6326 O O . ALA A 1 838 ? -7.068 20.241 24.709 1.00 90.69 838 ALA A O 1
ATOM 6327 N N . TYR A 1 839 ? -5.878 22.127 24.798 1.00 89.25 839 TYR A N 1
ATOM 6328 C CA . TYR A 1 839 ? -6.226 22.603 23.446 1.00 89.25 839 TYR A CA 1
ATOM 6329 C C . TYR A 1 839 ? -7.733 22.675 23.131 1.00 89.25 839 TYR A C 1
ATOM 6331 O O . TYR A 1 839 ? -8.118 22.661 21.966 1.00 89.25 839 TYR A O 1
ATOM 6339 N N . GLY A 1 840 ? -8.579 22.795 24.158 1.00 90.25 840 GLY A N 1
ATOM 6340 C CA . GLY A 1 840 ? -10.034 22.835 24.001 1.00 90.25 840 GLY A CA 1
ATOM 6341 C C . GLY A 1 840 ? -10.707 21.462 23.925 1.00 90.25 840 GLY A C 1
ATOM 6342 O O . GLY A 1 840 ? -11.884 21.415 23.574 1.00 90.25 840 GLY A O 1
ATOM 6343 N N . PHE A 1 841 ? -9.983 20.383 24.244 1.00 95.44 841 PHE A N 1
ATOM 6344 C CA . PHE A 1 841 ? -10.544 19.056 24.480 1.00 95.44 841 PHE A CA 1
ATOM 6345 C C . PHE A 1 841 ? -11.007 18.894 25.935 1.00 95.44 841 PHE A C 1
ATOM 6347 O O . PHE A 1 841 ? -10.309 19.288 26.872 1.00 95.44 841 PHE A O 1
ATOM 6354 N N . ASP A 1 842 ? -12.163 18.263 26.102 1.00 96.25 842 ASP A N 1
ATOM 6355 C CA . ASP A 1 842 ? -12.812 17.899 27.355 1.00 96.25 842 ASP A CA 1
ATOM 6356 C C . ASP A 1 842 ? -12.928 16.373 27.421 1.00 96.25 842 ASP A C 1
ATOM 6358 O O . ASP A 1 842 ? -13.742 15.765 26.720 1.00 96.25 842 ASP A O 1
ATOM 6362 N N . THR A 1 843 ? -12.099 15.746 28.257 1.00 97.50 843 THR A N 1
ATOM 6363 C CA . THR A 1 843 ? -12.119 14.292 28.465 1.00 97.50 843 THR A CA 1
ATOM 6364 C C . THR A 1 843 ? -13.006 13.939 29.656 1.00 97.50 843 THR A C 1
ATOM 6366 O O . THR A 1 843 ? -12.872 14.495 30.750 1.00 97.50 843 THR A O 1
ATOM 6369 N N . TRP A 1 844 ? -13.875 12.954 29.456 1.00 97.44 844 TRP A N 1
ATOM 6370 C CA . TRP A 1 844 ? -14.812 12.432 30.438 1.00 97.44 844 TRP A CA 1
ATOM 6371 C C . TRP A 1 844 ? -14.599 10.932 30.607 1.00 97.44 844 TRP A C 1
ATOM 6373 O O . TRP A 1 844 ? -14.557 10.189 29.629 1.00 97.44 844 TRP A O 1
ATOM 6383 N N . LEU A 1 845 ? -14.466 10.484 31.853 1.00 98.38 845 LEU A N 1
ATOM 6384 C CA . LEU A 1 845 ? -14.417 9.066 32.204 1.00 98.38 845 LEU A CA 1
ATOM 6385 C C . LEU A 1 845 ? -15.780 8.634 32.730 1.00 98.38 845 LEU A C 1
ATOM 6387 O O . LEU A 1 845 ? -16.343 9.277 33.621 1.00 98.38 845 LEU A O 1
ATOM 6391 N N . LEU A 1 846 ? -16.298 7.537 32.192 1.00 97.94 846 LEU A N 1
ATOM 6392 C CA . LEU A 1 846 ? -17.662 7.092 32.433 1.00 97.94 846 LEU A CA 1
ATOM 6393 C C . LEU A 1 846 ? -17.625 5.735 33.102 1.00 97.94 846 LEU A C 1
ATOM 6395 O O . LEU A 1 846 ? -17.082 4.785 32.554 1.00 97.94 846 LEU A O 1
ATOM 6399 N N . LEU A 1 847 ? -18.166 5.675 34.314 1.00 98.06 847 LEU A N 1
ATOM 6400 C CA . LEU A 1 847 ? -18.075 4.529 35.204 1.00 98.06 847 LEU A CA 1
ATOM 6401 C C . LEU A 1 847 ? -19.479 3.986 35.464 1.00 98.06 847 LEU A C 1
ATOM 6403 O O . LEU A 1 847 ? -20.307 4.680 36.056 1.00 98.06 847 LEU A O 1
ATOM 6407 N N . GLN A 1 848 ? -19.747 2.746 35.065 1.00 97.56 848 GLN A N 1
ATOM 6408 C CA . GLN A 1 848 ? -21.009 2.052 35.322 1.00 97.56 848 GLN A CA 1
ATOM 6409 C C . GLN A 1 848 ? -20.771 0.867 36.256 1.00 97.56 848 GLN A C 1
ATOM 6411 O O . GLN A 1 848 ? -20.034 -0.057 35.915 1.00 97.56 848 GLN A O 1
ATOM 6416 N N . ASN A 1 849 ? -21.440 0.863 37.411 1.00 96.56 849 ASN A N 1
ATOM 6417 C CA . ASN A 1 849 ? -21.462 -0.272 38.326 1.00 96.56 849 ASN A CA 1
ATOM 6418 C C . ASN A 1 849 ? -22.784 -1.044 38.170 1.00 96.56 849 ASN A C 1
ATOM 6420 O O . ASN A 1 849 ? -23.790 -0.651 38.768 1.00 96.56 849 ASN A O 1
ATOM 6424 N N . PRO A 1 850 ? -22.802 -2.149 37.404 1.00 95.31 850 PRO A N 1
ATOM 6425 C CA . PRO A 1 850 ? -24.005 -2.956 37.243 1.00 95.31 850 PRO A CA 1
ATOM 6426 C C . PRO A 1 850 ? -24.279 -3.888 38.434 1.00 95.31 850 PRO A C 1
ATOM 6428 O O . PRO A 1 850 ? -25.313 -4.549 38.470 1.00 95.31 850 PRO A O 1
ATOM 6431 N N . GLY A 1 851 ? -23.356 -3.982 39.395 1.00 94.62 851 GLY A N 1
ATOM 6432 C CA . GLY A 1 851 ? -23.447 -4.904 40.520 1.00 94.62 851 GLY A CA 1
ATOM 6433 C C . GLY A 1 851 ? -24.346 -4.418 41.657 1.00 94.62 851 GLY A C 1
ATOM 6434 O O . GLY A 1 851 ? -24.663 -3.237 41.789 1.00 94.62 851 GLY A O 1
ATOM 6435 N N . ASP A 1 852 ? -24.697 -5.352 42.542 1.00 93.25 852 ASP A N 1
ATOM 6436 C CA . ASP A 1 852 ? -25.489 -5.099 43.756 1.00 93.25 852 ASP A CA 1
ATOM 6437 C C . ASP A 1 852 ? -24.660 -4.541 44.935 1.00 93.25 852 ASP A C 1
ATOM 6439 O O . ASP A 1 852 ? -25.194 -4.326 46.023 1.00 93.25 852 ASP A O 1
ATOM 6443 N N . ALA A 1 853 ? -23.355 -4.319 44.755 1.00 95.00 853 ALA A N 1
ATOM 6444 C CA . ALA A 1 853 ? -22.459 -3.796 45.785 1.00 95.00 853 ALA A CA 1
ATOM 6445 C C . ALA A 1 853 ? -21.775 -2.506 45.323 1.00 95.00 853 ALA A C 1
ATOM 6447 O O . ALA A 1 853 ? -21.453 -2.359 44.147 1.00 95.00 853 ALA A O 1
ATOM 6448 N N . ASP A 1 854 ? -21.519 -1.592 46.259 1.00 95.69 854 ASP A N 1
ATOM 6449 C CA . ASP A 1 854 ? -20.738 -0.381 46.003 1.00 95.69 854 ASP A CA 1
ATOM 6450 C C . ASP A 1 854 ? -19.313 -0.726 45.538 1.00 95.69 854 ASP A C 1
ATOM 6452 O O . ASP A 1 854 ? -18.646 -1.594 46.109 1.00 95.69 854 ASP A O 1
ATOM 6456 N N . VAL A 1 855 ? -18.827 0.008 44.538 1.00 97.31 855 VAL A N 1
ATOM 6457 C CA . VAL A 1 855 ? -17.474 -0.113 43.989 1.00 97.31 855 VAL A CA 1
ATOM 6458 C C . VAL A 1 855 ? -16.724 1.199 44.189 1.00 97.31 855 VAL A C 1
ATOM 6460 O O . VAL A 1 855 ? -17.279 2.281 44.023 1.00 97.31 855 VAL A O 1
ATOM 6463 N N . THR A 1 856 ? -15.442 1.112 44.526 1.00 98.38 856 THR A N 1
ATOM 6464 C CA . THR A 1 856 ? -14.527 2.256 44.529 1.00 98.38 856 THR A CA 1
ATOM 6465 C C . THR A 1 856 ? -13.561 2.110 43.361 1.00 98.38 856 THR A C 1
ATOM 6467 O O . THR A 1 856 ? -12.870 1.097 43.278 1.00 98.38 856 THR A O 1
ATOM 6470 N N . ALA A 1 857 ? -13.501 3.110 42.483 1.00 98.31 857 ALA A N 1
ATOM 6471 C CA . ALA A 1 857 ? -12.615 3.168 41.324 1.00 98.31 857 ALA A CA 1
ATOM 6472 C C . ALA A 1 857 ? -11.477 4.171 41.562 1.00 98.31 857 ALA A C 1
ATOM 6474 O O . ALA A 1 857 ? -11.716 5.370 41.712 1.00 98.31 857 ALA A O 1
ATOM 6475 N N . THR A 1 858 ? -10.236 3.692 41.591 1.00 98.56 858 THR A N 1
ATOM 6476 C CA . THR A 1 858 ? -9.018 4.510 41.627 1.00 98.56 858 THR A CA 1
ATOM 6477 C C . THR A 1 858 ? -8.503 4.716 40.208 1.00 98.56 858 THR A C 1
ATOM 6479 O O . THR A 1 858 ? -8.248 3.749 39.491 1.00 98.56 858 THR A O 1
ATOM 6482 N N . VAL A 1 859 ? -8.341 5.977 39.811 1.00 98.38 859 VAL A N 1
ATOM 6483 C CA . VAL A 1 859 ? -8.015 6.378 38.440 1.00 98.38 859 VAL A CA 1
ATOM 6484 C C . VAL A 1 859 ? -6.634 7.026 38.393 1.00 98.38 859 VAL A C 1
ATOM 6486 O O . VAL A 1 859 ? -6.354 7.988 39.116 1.00 98.38 859 VAL A O 1
ATOM 6489 N N . THR A 1 860 ? -5.794 6.517 37.500 1.00 98.00 860 THR A N 1
ATOM 6490 C CA . THR A 1 860 ? -4.441 7.003 37.216 1.00 98.00 860 THR A CA 1
ATOM 6491 C C . THR A 1 860 ? -4.369 7.462 35.761 1.00 98.00 860 THR A C 1
ATOM 6493 O O . THR A 1 860 ? -4.865 6.774 34.872 1.00 98.00 860 THR A O 1
ATOM 6496 N N . GLY A 1 861 ? -3.762 8.619 35.513 1.00 97.25 861 GLY A N 1
ATOM 6497 C CA . GLY A 1 861 ? -3.482 9.137 34.178 1.00 97.25 861 GLY A CA 1
ATOM 6498 C C . GLY A 1 861 ? -2.040 8.835 33.785 1.00 97.25 861 GLY A C 1
ATOM 6499 O O . GLY A 1 861 ? -1.124 9.291 34.454 1.00 97.25 861 GLY A O 1
ATOM 6500 N N . MET A 1 862 ? -1.807 8.089 32.712 1.00 97.06 862 MET A N 1
ATOM 6501 C CA . MET A 1 862 ? -0.477 7.899 32.128 1.00 97.06 862 MET A CA 1
ATOM 6502 C C . MET A 1 862 ? -0.205 9.035 31.141 1.00 97.06 862 MET A C 1
ATOM 6504 O O . MET A 1 862 ? -0.899 9.167 30.134 1.00 97.06 862 MET A O 1
ATOM 6508 N N . THR A 1 863 ? 0.799 9.856 31.427 1.00 96.06 863 THR A N 1
ATOM 6509 C CA . THR A 1 863 ? 1.212 11.002 30.601 1.00 96.06 863 THR A CA 1
ATOM 6510 C C . THR A 1 863 ? 2.522 10.684 29.878 1.00 96.06 863 THR A C 1
ATOM 6512 O O . THR A 1 863 ? 3.146 9.655 30.133 1.00 96.06 863 THR A O 1
ATOM 6515 N N . GLU A 1 864 ? 2.995 11.563 28.994 1.00 90.88 864 GLU A N 1
ATOM 6516 C CA . GLU A 1 864 ? 4.343 11.423 28.408 1.00 90.88 864 GLU A CA 1
ATOM 6517 C C . GLU A 1 864 ? 5.458 11.527 29.469 1.00 90.88 864 GLU A C 1
ATOM 6519 O O . GLU A 1 864 ? 6.548 10.986 29.284 1.00 90.88 864 GLU A O 1
ATOM 6524 N N . GLY A 1 865 ? 5.179 12.189 30.600 1.00 91.50 865 GLY A N 1
ATOM 6525 C CA . GLY A 1 865 ? 6.087 12.325 31.742 1.00 91.50 865 GLY A CA 1
ATOM 6526 C C . GLY A 1 865 ? 5.968 11.221 32.800 1.00 91.50 865 GLY A C 1
ATOM 6527 O O . GLY A 1 865 ? 6.725 11.254 33.769 1.00 91.50 865 GLY A O 1
ATOM 6528 N N . GLY A 1 866 ? 5.053 10.258 32.627 1.00 92.31 866 GLY A N 1
ATOM 6529 C CA . GLY A 1 866 ? 4.749 9.200 33.600 1.00 92.31 866 GLY A CA 1
ATOM 6530 C C . GLY A 1 866 ? 3.341 9.301 34.202 1.00 92.31 866 GLY A C 1
ATOM 6531 O O . GLY A 1 866 ? 2.497 10.052 33.713 1.00 92.31 866 GLY A O 1
ATOM 6532 N N . GLU A 1 867 ? 3.081 8.518 35.250 1.00 95.81 867 GLU A N 1
ATOM 6533 C CA . GLU A 1 867 ? 1.780 8.451 35.928 1.00 95.81 867 GLU A CA 1
ATOM 6534 C C . GLU A 1 867 ? 1.471 9.684 36.786 1.00 95.81 867 GLU A C 1
ATOM 6536 O O . GLU A 1 867 ? 2.295 10.143 37.574 1.00 95.81 867 GLU A O 1
ATOM 6541 N N . GLU A 1 868 ? 0.222 10.126 36.708 1.00 95.88 868 GLU A N 1
ATOM 6542 C CA . GLU A 1 868 ? -0.392 11.165 37.524 1.00 95.88 868 GLU A CA 1
ATOM 6543 C C . GLU A 1 868 ? -1.658 10.617 38.197 1.00 95.88 868 GLU A C 1
ATOM 6545 O O . GLU A 1 868 ? -2.388 9.790 37.644 1.00 95.88 868 GLU A O 1
ATOM 6550 N N . SER A 1 869 ? -1.950 11.072 39.414 1.00 96.31 869 SER A N 1
ATOM 6551 C CA . SER A 1 869 ? -3.176 10.676 40.116 1.00 96.31 869 SER A CA 1
ATOM 6552 C C . SER A 1 869 ? -4.356 11.513 39.630 1.00 96.31 869 SER A C 1
ATOM 6554 O O . SER A 1 869 ? -4.356 12.724 39.829 1.00 96.31 869 SER A O 1
ATOM 6556 N N . ILE A 1 870 ? -5.400 10.874 39.096 1.00 97.56 870 ILE A N 1
ATOM 6557 C CA . ILE A 1 870 ? -6.655 11.560 38.751 1.00 97.56 870 ILE A CA 1
ATOM 6558 C C . ILE A 1 870 ? -7.575 11.605 39.967 1.00 97.56 870 ILE A C 1
ATOM 6560 O O . ILE A 1 870 ? -8.014 12.673 40.374 1.00 97.56 870 ILE A O 1
ATOM 6564 N N . GLY A 1 871 ? -7.831 10.467 40.615 1.00 97.31 871 GLY A N 1
ATOM 6565 C CA . GLY A 1 871 ? -8.686 10.464 41.799 1.00 97.31 871 GLY A CA 1
ATOM 6566 C C . GLY A 1 871 ? -9.188 9.093 42.218 1.00 97.31 871 GLY A C 1
ATOM 6567 O O . GLY A 1 871 ? -8.773 8.058 41.704 1.00 97.31 871 GLY A O 1
ATOM 6568 N N . THR A 1 872 ? -10.080 9.089 43.204 1.00 98.25 872 THR A N 1
ATOM 6569 C CA . THR A 1 872 ? -10.799 7.894 43.652 1.00 98.25 872 THR A CA 1
ATOM 6570 C C . THR A 1 872 ? -12.278 8.225 43.766 1.00 98.25 872 THR A C 1
ATOM 6572 O O . THR A 1 872 ? -12.647 9.189 44.435 1.00 98.25 872 THR A O 1
ATOM 6575 N N . PHE A 1 873 ? -13.111 7.420 43.115 1.00 97.75 873 PHE A N 1
ATOM 6576 C CA . PHE A 1 873 ? -14.530 7.689 42.921 1.00 97.75 873 PHE A CA 1
ATOM 6577 C C . PHE A 1 873 ? -15.357 6.515 43.438 1.00 97.75 873 PHE A C 1
ATOM 6579 O O . PHE A 1 873 ? -15.087 5.363 43.104 1.00 97.75 873 PHE A O 1
ATOM 6586 N N . ALA A 1 874 ? -16.360 6.802 44.266 1.00 96.38 874 ALA A N 1
ATOM 6587 C CA . ALA A 1 874 ? -17.323 5.801 44.706 1.00 96.38 874 ALA A CA 1
ATOM 6588 C C . ALA A 1 874 ? -18.454 5.700 43.679 1.00 96.38 874 ALA A C 1
ATOM 6590 O O . ALA A 1 874 ? -19.069 6.707 43.339 1.00 96.38 874 ALA A O 1
ATOM 6591 N N . VAL A 1 875 ? -18.745 4.487 43.226 1.00 95.56 875 VAL A N 1
ATOM 6592 C CA . VAL A 1 875 ? -19.816 4.170 42.282 1.00 95.56 875 VAL A CA 1
ATOM 6593 C C . VAL A 1 875 ? -20.759 3.200 42.978 1.00 95.56 875 VAL A C 1
ATOM 6595 O O . VAL A 1 875 ? -20.430 2.034 43.211 1.00 95.56 875 VAL A O 1
ATOM 6598 N N . LYS A 1 876 ? -21.919 3.709 43.388 1.00 94.88 876 LYS A N 1
ATOM 6599 C CA . LYS A 1 876 ? -22.918 2.938 44.133 1.00 94.88 876 LYS A CA 1
ATOM 6600 C C . LYS A 1 876 ? -23.461 1.772 43.310 1.00 94.88 876 LYS A C 1
ATOM 6602 O O . LYS A 1 876 ? -23.394 1.799 42.082 1.00 94.88 876 LYS A O 1
ATOM 6607 N N . SER A 1 877 ? -23.982 0.753 43.989 1.00 93.62 877 SER A N 1
ATOM 6608 C CA . SER A 1 877 ? -24.628 -0.391 43.330 1.00 93.62 877 SER A CA 1
ATOM 6609 C C . SER A 1 877 ? -25.710 0.064 42.346 1.00 93.62 877 SER A C 1
ATOM 6611 O O . SER A 1 877 ? -26.552 0.881 42.725 1.00 93.62 877 SER A O 1
ATOM 6613 N N . LYS A 1 878 ? -25.728 -0.489 41.127 1.00 92.50 878 LYS A N 1
ATOM 6614 C CA . LYS A 1 878 ? -26.692 -0.155 40.055 1.00 92.50 878 LYS A CA 1
ATOM 6615 C C . LYS A 1 878 ? -26.726 1.325 39.668 1.00 92.50 878 LYS A C 1
ATOM 6617 O O . LYS A 1 878 ? -27.770 1.850 39.282 1.00 92.50 878 LYS A O 1
ATOM 6622 N N . GLN A 1 879 ? -25.592 2.010 39.783 1.00 93.50 879 GLN A N 1
ATOM 6623 C CA . GLN A 1 879 ? -25.468 3.429 39.455 1.00 93.50 879 GLN A CA 1
ATOM 6624 C C . GLN A 1 879 ? -24.310 3.697 38.498 1.00 93.50 879 GLN A C 1
ATOM 6626 O O . GLN A 1 879 ? -23.472 2.836 38.215 1.00 93.50 879 GLN A O 1
ATOM 6631 N N . ARG A 1 880 ? -24.255 4.941 38.019 1.00 95.69 880 ARG A N 1
ATOM 6632 C CA . ARG A 1 880 ? -23.166 5.462 37.196 1.00 95.69 880 ARG A CA 1
ATOM 6633 C C . ARG A 1 880 ? -22.558 6.728 37.781 1.00 95.69 880 ARG A C 1
ATOM 6635 O O . ARG A 1 880 ? -23.235 7.487 38.472 1.00 95.69 880 ARG A O 1
ATOM 6642 N N . VAL A 1 881 ? -21.300 6.975 37.436 1.00 95.94 881 VAL A N 1
ATOM 6643 C CA . VAL A 1 881 ? -20.572 8.211 37.734 1.00 95.94 881 VAL A CA 1
ATOM 6644 C C . VAL A 1 881 ? -19.884 8.699 36.462 1.00 95.94 881 VAL A C 1
ATOM 6646 O O . VAL A 1 881 ? -19.219 7.929 35.774 1.00 95.94 881 VAL A O 1
ATOM 6649 N N . THR A 1 882 ? -20.031 9.990 36.170 1.00 96.00 882 THR A N 1
ATOM 6650 C CA . THR A 1 882 ? -19.261 10.696 35.139 1.00 96.00 882 THR A CA 1
ATOM 6651 C C . THR A 1 882 ? -18.182 11.526 35.828 1.00 96.00 882 THR A C 1
ATOM 6653 O O . THR A 1 882 ? -18.491 12.297 36.736 1.00 96.00 882 THR A O 1
ATOM 6656 N N . VAL A 1 883 ? -16.931 11.403 35.392 1.00 97.44 883 VAL A N 1
ATOM 6657 C CA . VAL A 1 883 ? -15.795 12.170 35.917 1.00 97.44 883 VAL A CA 1
ATOM 6658 C C . VAL A 1 883 ? -15.276 13.112 34.837 1.00 97.44 883 VAL A C 1
ATOM 6660 O O . VAL A 1 883 ? -14.862 12.662 33.771 1.00 97.44 883 VAL A O 1
ATOM 6663 N N . HIS A 1 884 ? -15.256 14.412 35.129 1.00 97.19 884 HIS A N 1
ATOM 6664 C CA . HIS A 1 884 ? -14.651 15.423 34.266 1.00 97.19 884 HIS A CA 1
ATOM 6665 C C . HIS A 1 884 ? -13.133 15.456 34.484 1.00 97.19 884 HIS A C 1
ATOM 6667 O O . HIS A 1 884 ? -12.641 15.998 35.474 1.00 97.19 884 HIS A O 1
ATOM 6673 N N . VAL A 1 885 ? -12.367 14.846 33.583 1.00 98.12 885 VAL A N 1
ATOM 6674 C CA . VAL A 1 885 ? -10.927 14.607 33.790 1.00 98.12 885 VAL A CA 1
ATOM 6675 C C . VAL A 1 885 ? -10.121 15.912 33.759 1.00 98.12 885 VAL A C 1
ATOM 6677 O O . VAL A 1 885 ? -9.106 16.029 34.451 1.00 98.12 885 VAL A O 1
ATOM 6680 N N . ASN A 1 886 ? -10.606 16.926 33.037 1.00 96.44 886 ASN A N 1
ATOM 6681 C CA . ASN A 1 886 ? -9.989 18.253 32.941 1.00 96.44 886 ASN A CA 1
ATOM 6682 C C . ASN A 1 886 ? -9.819 18.956 34.298 1.00 96.44 886 ASN A C 1
ATOM 6684 O O . ASN A 1 886 ? -8.947 19.817 34.429 1.00 96.44 886 ASN A O 1
ATOM 6688 N N . GLU A 1 887 ? -10.616 18.593 35.308 1.00 96.94 887 GLU A N 1
ATOM 6689 C CA . GLU A 1 887 ? -10.517 19.145 36.668 1.00 96.94 887 GLU A CA 1
ATOM 6690 C C . GLU A 1 887 ? -9.276 18.655 37.426 1.00 96.94 887 GLU A C 1
ATOM 6692 O O . GLU A 1 887 ? -8.861 19.282 38.402 1.00 96.94 887 GLU A O 1
ATOM 6697 N N . TYR A 1 888 ? -8.667 17.559 36.968 1.00 96.56 888 TYR A N 1
ATOM 6698 C CA . TYR A 1 888 ? -7.576 16.873 37.661 1.00 96.56 888 TYR A CA 1
ATOM 6699 C C . TYR A 1 888 ? -6.242 16.971 36.922 1.00 96.56 888 TYR A C 1
ATOM 6701 O O . TYR A 1 888 ? -5.189 16.976 37.558 1.00 96.56 888 TYR A O 1
ATOM 6709 N N . TYR A 1 889 ? -6.266 17.065 35.591 1.00 95.56 889 TYR A N 1
ATOM 6710 C CA . TYR A 1 889 ? -5.058 17.110 34.772 1.00 95.56 889 TYR A CA 1
ATOM 6711 C C . TYR A 1 889 ? -5.234 18.001 33.539 1.00 95.56 889 TYR A C 1
ATOM 6713 O O . TYR A 1 889 ? -6.334 18.130 33.006 1.00 95.56 889 TYR A O 1
ATOM 6721 N N . GLN A 1 890 ? -4.135 18.594 33.064 1.00 94.81 890 GLN A N 1
ATOM 6722 C CA . GLN A 1 890 ? -4.075 19.451 31.874 1.00 94.81 890 GLN A CA 1
ATOM 6723 C C . GLN A 1 890 ? -2.974 18.949 30.929 1.00 94.81 890 GLN A C 1
ATOM 6725 O O . GLN A 1 890 ? -1.792 19.205 31.160 1.00 94.81 890 GLN A O 1
ATOM 6730 N N . GLY A 1 891 ? -3.357 18.231 29.872 1.00 94.62 891 GLY A N 1
ATOM 6731 C CA . GLY A 1 891 ? -2.434 17.662 28.888 1.00 94.62 891 GLY A CA 1
ATOM 6732 C C . GLY A 1 891 ? -2.976 16.403 28.210 1.00 94.62 891 GLY A C 1
ATOM 6733 O O . GLY A 1 891 ? -4.145 16.052 28.359 1.00 94.62 891 GLY A O 1
ATOM 6734 N N . ASN A 1 892 ? -2.108 15.707 27.477 1.00 94.69 892 ASN A N 1
ATOM 6735 C CA . ASN A 1 892 ? -2.416 14.395 26.903 1.00 94.69 892 ASN A CA 1
ATOM 6736 C C . ASN A 1 892 ? -2.273 13.315 27.975 1.00 94.69 892 ASN A C 1
ATOM 6738 O O . ASN A 1 892 ? -1.260 13.277 28.679 1.00 94.69 892 ASN A O 1
ATOM 6742 N N . LEU A 1 893 ? -3.237 12.404 28.057 1.00 96.56 893 LEU A N 1
ATOM 6743 C CA . LEU A 1 893 ? -3.196 11.300 29.008 1.00 96.56 893 LEU A CA 1
ATOM 6744 C C . LEU A 1 893 ? -3.966 10.079 28.514 1.00 96.56 893 LEU A C 1
ATOM 6746 O O . LEU A 1 893 ? -4.926 10.201 27.769 1.00 96.56 893 LEU A O 1
ATOM 6750 N N . SER A 1 894 ? -3.556 8.915 28.993 1.00 97.25 894 SER A N 1
ATOM 6751 C CA . SER A 1 894 ? -4.299 7.659 28.909 1.00 97.25 894 SER A CA 1
ATOM 6752 C C . SER A 1 894 ? -4.807 7.334 30.309 1.00 97.25 894 SER A C 1
ATOM 6754 O O . SER A 1 894 ? -4.119 7.632 31.285 1.00 97.25 894 SER A O 1
ATOM 6756 N N . LEU A 1 895 ? -5.975 6.718 30.454 1.00 97.81 895 LEU A N 1
ATOM 6757 C CA . LEU A 1 895 ? -6.539 6.411 31.769 1.00 97.81 895 LEU A CA 1
ATOM 6758 C C . LEU A 1 895 ? -6.363 4.935 32.111 1.00 97.81 895 LEU A C 1
ATOM 6760 O O . LEU A 1 895 ? -6.554 4.053 31.276 1.00 97.81 895 LEU A O 1
ATOM 6764 N N . LYS A 1 896 ? -6.027 4.680 33.373 1.00 97.50 896 LYS A N 1
ATOM 6765 C CA . LYS A 1 896 ? -6.059 3.370 34.013 1.00 97.50 896 LYS A CA 1
ATOM 6766 C C . LYS A 1 896 ? -7.038 3.433 35.177 1.00 97.50 896 LYS A C 1
ATOM 6768 O O . LYS A 1 896 ? -6.882 4.273 36.064 1.00 97.50 896 LYS A O 1
ATOM 6773 N N . VAL A 1 897 ? -8.005 2.527 35.208 1.00 98.19 897 VAL A N 1
ATOM 6774 C CA . VAL A 1 897 ? -8.986 2.400 36.290 1.00 98.19 897 VAL A CA 1
ATOM 6775 C C . VAL A 1 897 ? -8.728 1.099 37.036 1.00 98.19 897 VAL A C 1
ATOM 6777 O O . VAL A 1 897 ? -8.723 0.040 36.426 1.00 98.19 897 VAL A O 1
ATOM 6780 N N . ASN A 1 898 ? -8.535 1.170 38.353 1.00 98.31 898 ASN A N 1
ATOM 6781 C CA . ASN A 1 898 ? -8.490 0.007 39.241 1.00 98.31 898 ASN A CA 1
ATOM 6782 C C . ASN A 1 898 ? -9.679 0.078 40.196 1.00 98.31 898 ASN A C 1
ATOM 6784 O O . ASN A 1 898 ? -9.781 1.015 40.988 1.00 98.31 898 ASN A O 1
ATOM 6788 N N . ALA A 1 899 ? -10.569 -0.901 40.139 1.00 98.06 899 ALA A N 1
ATOM 6789 C CA . ALA A 1 899 ? -11.808 -0.919 40.895 1.00 98.06 899 ALA A CA 1
ATOM 6790 C C . ALA A 1 899 ? -11.826 -2.039 41.945 1.00 98.06 899 ALA A C 1
ATOM 6792 O O . ALA A 1 899 ? -11.299 -3.130 41.736 1.00 98.06 899 ALA A O 1
ATOM 6793 N N . THR A 1 900 ? -12.472 -1.791 43.089 1.00 98.31 900 THR A N 1
ATOM 6794 C CA . THR A 1 900 ? -12.636 -2.801 44.155 1.00 98.31 900 THR A CA 1
ATOM 6795 C C . THR A 1 900 ? -13.620 -3.918 43.796 1.00 98.31 900 THR A C 1
ATOM 6797 O O . THR A 1 900 ? -13.723 -4.898 44.531 1.00 98.31 900 THR A O 1
ATOM 6800 N N . GLY A 1 901 ? -14.358 -3.766 42.696 1.00 97.19 901 GLY A N 1
ATOM 6801 C CA . GLY A 1 901 ? -15.277 -4.744 42.123 1.00 97.19 901 GLY A CA 1
ATOM 6802 C C . GLY A 1 901 ? -15.504 -4.460 40.631 1.00 97.19 901 GLY A C 1
ATOM 6803 O O . GLY A 1 901 ? -15.011 -3.443 40.142 1.00 97.19 901 GLY A O 1
ATOM 6804 N N . PRO A 1 902 ? -16.197 -5.353 39.903 1.00 97.25 902 PRO A N 1
ATOM 6805 C CA . PRO A 1 902 ? -16.378 -5.230 38.457 1.00 97.25 902 PRO A CA 1
ATOM 6806 C C . PRO A 1 902 ? -17.106 -3.939 38.061 1.00 97.25 902 PRO A C 1
ATOM 6808 O O . PRO A 1 902 ? -18.161 -3.625 38.612 1.00 97.25 902 PRO A O 1
ATOM 6811 N N . ILE A 1 903 ? -16.553 -3.215 37.090 1.00 97.31 903 ILE A N 1
ATOM 6812 C CA . ILE A 1 903 ? -17.088 -1.958 36.568 1.00 97.31 903 ILE A CA 1
ATOM 6813 C C . ILE A 1 903 ? -16.932 -1.913 35.045 1.00 97.31 903 ILE A C 1
ATOM 6815 O O . ILE A 1 903 ? -15.966 -2.450 34.502 1.00 97.31 903 ILE A O 1
ATOM 6819 N N . ALA A 1 904 ? -17.900 -1.321 34.350 1.00 97.62 904 ALA A N 1
ATOM 6820 C CA . ALA A 1 904 ? -17.779 -1.028 32.928 1.00 97.62 904 ALA A CA 1
ATOM 6821 C C . ALA A 1 904 ? -17.318 0.421 32.760 1.00 97.62 904 ALA A C 1
ATOM 6823 O O . ALA A 1 904 ? -17.832 1.316 33.443 1.00 97.62 904 ALA A O 1
ATOM 6824 N N . CYS A 1 905 ? -16.341 0.638 31.880 1.00 97.69 905 CYS A N 1
ATOM 6825 C CA . CYS A 1 905 ? -15.749 1.950 31.657 1.00 97.69 905 CYS A CA 1
ATOM 6826 C C . CYS A 1 905 ? -15.740 2.306 30.176 1.00 97.69 905 CYS A C 1
ATOM 6828 O O . CYS A 1 905 ? -15.338 1.506 29.334 1.00 97.69 905 CYS A O 1
ATOM 6830 N N . GLU A 1 906 ? -16.083 3.553 29.893 1.00 97.88 906 GLU A N 1
ATOM 6831 C CA . GLU A 1 906 ? -15.887 4.177 28.589 1.00 97.88 906 GLU A CA 1
ATOM 6832 C C . GLU A 1 906 ? -15.231 5.544 28.790 1.00 97.88 906 GLU A C 1
ATOM 6834 O O . GLU A 1 906 ? -15.254 6.111 29.892 1.00 97.88 906 GLU A O 1
ATOM 6839 N N . ARG A 1 907 ? -14.642 6.083 27.726 1.00 97.44 907 ARG A N 1
ATOM 6840 C CA . ARG A 1 907 ? -14.133 7.455 27.686 1.00 97.44 907 ARG A CA 1
ATOM 6841 C C . ARG A 1 907 ? -14.852 8.216 26.590 1.00 97.44 907 ARG A C 1
ATOM 6843 O O . ARG A 1 907 ? -14.870 7.761 25.456 1.00 97.44 907 ARG A O 1
ATOM 6850 N N . GLY A 1 908 ? -15.386 9.384 26.923 1.00 97.06 908 GLY A N 1
ATOM 6851 C CA . GLY A 1 908 ? -15.855 10.374 25.960 1.00 97.06 908 GLY A CA 1
ATOM 6852 C C . GLY A 1 908 ? -14.843 11.511 25.859 1.00 97.06 908 GLY A C 1
ATOM 6853 O O . GLY A 1 908 ? -14.355 11.997 26.882 1.00 97.06 908 GLY A O 1
ATOM 6854 N N . VAL A 1 909 ? -14.519 11.955 24.650 1.00 97.12 909 VAL A N 1
ATOM 6855 C CA . VAL A 1 909 ? -13.688 13.145 24.426 1.00 97.12 909 VAL A CA 1
ATOM 6856 C C . VAL A 1 909 ? -14.476 14.100 23.550 1.00 97.12 909 VAL A C 1
ATOM 6858 O O . VAL A 1 909 ? -14.825 13.757 22.430 1.00 97.12 909 VAL A O 1
ATOM 6861 N N . TYR A 1 910 ? -14.758 15.302 24.040 1.00 96.38 910 TYR A N 1
ATOM 6862 C CA . TYR A 1 910 ? -15.467 16.340 23.289 1.00 96.38 910 TYR A CA 1
ATOM 6863 C C . TYR A 1 910 ? -14.545 17.533 23.076 1.00 96.38 910 TYR A C 1
ATOM 6865 O O . TYR A 1 910 ? -13.626 17.754 23.854 1.00 96.38 910 TYR A O 1
ATOM 6873 N N . TRP A 1 911 ? -14.772 18.333 22.041 1.00 95.31 911 TRP A N 1
ATOM 6874 C CA . TRP A 1 911 ? -13.986 19.552 21.827 1.00 95.31 911 TRP A CA 1
ATOM 6875 C C . TRP A 1 911 ? -14.819 20.641 21.166 1.00 95.31 911 TRP A C 1
ATOM 6877 O O . TRP A 1 911 ? -15.972 20.426 20.785 1.00 95.31 911 TRP A O 1
ATOM 6887 N N . ASN A 1 912 ? -14.259 21.850 21.074 1.00 90.44 912 ASN A N 1
ATOM 6888 C CA . ASN A 1 912 ? -14.916 23.008 20.459 1.00 90.44 912 ASN A CA 1
ATOM 6889 C C . ASN A 1 912 ? -16.322 23.273 21.035 1.00 90.44 912 ASN A C 1
ATOM 6891 O O . ASN A 1 912 ? -17.252 23.586 20.293 1.00 90.44 912 ASN A O 1
ATOM 6895 N N . ASN A 1 913 ? -16.483 23.136 22.360 1.00 88.81 913 ASN A N 1
ATOM 6896 C CA . ASN A 1 913 ? -17.775 23.248 23.051 1.00 88.81 913 ASN A CA 1
ATOM 6897 C C . ASN A 1 913 ? -18.826 22.259 22.499 1.00 88.81 913 ASN A C 1
ATOM 6899 O O . ASN A 1 913 ? -19.946 22.650 22.166 1.00 88.81 913 ASN A O 1
ATOM 6903 N N . ARG A 1 914 ? -18.444 20.975 22.407 1.00 91.81 914 ARG A N 1
ATOM 6904 C CA . ARG A 1 914 ? -19.224 19.885 21.788 1.00 91.81 914 ARG A CA 1
ATOM 6905 C C . ARG A 1 914 ? -19.484 20.104 20.292 1.00 91.81 914 ARG A C 1
ATOM 6907 O O . ARG A 1 914 ? -20.529 19.714 19.783 1.00 91.81 914 ARG A O 1
ATOM 6914 N N . GLY A 1 915 ? -18.542 20.731 19.589 1.00 92.00 915 GLY A N 1
ATOM 6915 C CA . GLY A 1 915 ? -18.550 20.826 18.126 1.00 92.00 915 GLY A CA 1
ATOM 6916 C C . GLY A 1 915 ? -18.242 19.493 17.434 1.00 92.00 915 GLY A C 1
ATOM 6917 O O . GLY A 1 915 ? -18.697 19.293 16.316 1.00 92.00 915 GLY A O 1
ATOM 6918 N N . GLY A 1 916 ? -17.545 18.597 18.138 1.00 94.25 916 GLY A N 1
ATOM 6919 C CA . GLY A 1 916 ? -17.265 17.211 17.768 1.00 94.25 916 GLY A CA 1
ATOM 6920 C C . GLY A 1 916 ? -17.028 16.371 19.028 1.00 94.25 916 GLY A C 1
ATOM 6921 O O . GLY A 1 916 ? -16.933 16.924 20.137 1.00 94.25 916 GLY A O 1
ATOM 6922 N N . GLY A 1 917 ? -16.978 15.049 18.881 1.00 95.81 917 GLY A N 1
ATOM 6923 C CA . GLY A 1 917 ? -16.674 14.153 19.992 1.00 95.81 917 GLY A CA 1
ATOM 6924 C C . GLY A 1 917 ? -16.369 12.720 19.562 1.00 95.81 917 GLY A C 1
ATOM 6925 O O . GLY A 1 917 ? -16.893 12.259 18.558 1.00 95.81 917 GLY A O 1
ATOM 6926 N N . THR A 1 918 ? -15.563 12.011 20.349 1.00 96.31 918 THR A N 1
ATOM 6927 C CA . THR A 1 918 ? -15.273 10.577 20.202 1.00 96.31 918 THR A CA 1
ATOM 6928 C C . THR A 1 918 ? -15.677 9.825 21.467 1.00 96.31 918 THR A C 1
ATOM 6930 O O . THR A 1 918 ? -15.840 10.422 22.538 1.00 96.31 918 THR A O 1
ATOM 6933 N N . CYS A 1 919 ? -15.841 8.507 21.353 1.00 96.00 919 CYS A N 1
ATOM 6934 C CA . CYS A 1 919 ? -16.002 7.635 22.504 1.00 96.00 919 CYS A CA 1
ATOM 6935 C C . CYS A 1 919 ? -15.372 6.270 22.233 1.00 96.00 919 CYS A C 1
ATOM 6937 O O . CYS A 1 919 ? -15.458 5.773 21.114 1.00 96.00 919 CYS A O 1
ATOM 6939 N N . SER A 1 920 ? -14.779 5.662 23.258 1.00 94.81 920 SER A N 1
ATOM 6940 C CA . SER A 1 920 ? -14.282 4.291 23.195 1.00 94.81 920 SER A CA 1
ATOM 6941 C C . SER A 1 920 ? -14.584 3.514 24.477 1.00 94.81 920 SER A C 1
ATOM 6943 O O . SER A 1 920 ? -14.688 4.074 25.577 1.00 94.81 920 SER A O 1
ATOM 6945 N N . THR A 1 921 ? -14.733 2.201 24.320 1.00 94.12 921 THR A N 1
ATOM 6946 C CA . THR A 1 921 ? -14.775 1.234 25.422 1.00 94.12 921 THR A CA 1
ATOM 6947 C C . THR A 1 921 ? -13.382 0.965 25.970 1.00 94.12 921 THR A C 1
ATOM 6949 O O . THR A 1 921 ? -12.401 0.983 25.236 1.00 94.12 921 THR A O 1
ATOM 6952 N N . GLY A 1 922 ? -13.286 0.681 27.266 1.00 89.75 922 GLY A N 1
ATOM 6953 C CA . GLY A 1 922 ? -12.027 0.260 27.867 1.00 89.75 922 GLY A CA 1
ATOM 6954 C C . GLY A 1 922 ? -11.631 -1.182 27.534 1.00 89.75 922 GLY A C 1
ATOM 6955 O O . GLY A 1 922 ? -12.491 -2.008 27.215 1.00 89.75 922 GLY A O 1
ATOM 6956 N N . TYR A 1 923 ? -10.324 -1.446 27.637 1.00 85.69 923 TYR A N 1
ATOM 6957 C CA . TYR A 1 923 ? -9.678 -2.762 27.511 1.00 85.69 923 TYR A CA 1
ATOM 6958 C C . TYR A 1 923 ? -9.854 -3.665 28.723 1.00 85.69 923 TYR A C 1
ATOM 6960 O O . TYR A 1 923 ? -9.758 -3.126 29.853 1.00 85.69 923 TYR A O 1
#

Radius of gyration: 38.98 Å; chains: 1; bounding box: 124×74×97 Å

Foldseek 3Di:
DDDDDDDDDDDDDDDDDDDDDDPDPVVVVCCVCVVQLCNLLVVLVVVLPVQCDPPVVSCPDPSNVVSLVSNCVSLVVVVVVVVVCVVVVPDDDDDDDDPDPCVVVVVVNVVSVVVVVVSVVVVVVVVDFQWDDLVLLQVLLVPADADFADFPDPLFWEKFKAFPQDLLNLVSLLFRLVLCLVVPEQQEADPDPPDDDSYYPRHLHYQAFEEEEEWAFLAWALLTFELSNVLSVVVCNCVRVVHHPHAYEYEFANLQAGRQDLDPVHPQCQTHRHSRSRDHNQNSQVVVVVVVGHGHYDYLNVAFPPEFDDVQVVTQDWHWHADPVLQWTFTWDATPVRWTAFLQFDTDPPHGHDNVRYAYEAEYEWEQDPQQRIDFRLNSCLRGTHCRNPDRDRPSPCLQAQQSSLVCCLRGNPHSKYKYPQQWYQLDDDNNRHPVRIHGNRMIMMTSARLCRQLSCLCRPNCSSTVHCLSHLPDPPRRNVSNSVNNVVSNVVSVHSYDNDSSSYGYTYDYQADQFDDAPFKWKFQWDFQAPFKKKKKKKFAAAPAKKWKKKWWAWPRGIWTDDIDIQGHQFMDMDIPCVTDHRTITMMMIGINDDMWIKMKMAGPVRLAIAMEGIDRWFDQKWKFQFDWQPPFKWKKKKKFAQAQAKKWKWKWKAAQVFIFGDDIDIAGHRHMDMDTPCVRVVGHTIMMMIGMPDGIWMKMKMAGPVNPEIEIYTTDRWFAQKFKFQWDFQAPQKWKKKKKFAQAQAKKWKKKWKAFQDPPDGTFIDIDIAGHRHMDMDGCCVRDHRTIIIIMMGIPDGIWMKMKMWGDDVPGIAIYIYTTDNWFDQKWKFRWDALEPFKWKKKGKFAQAQAKKKKFKWWRHSVRIDGQGIDIAGHRHMDIDGSNVRDHGITMMMIGMPDGIWMKMKMAGPVNSYIYMYTID

Sequence (923 aa):
MEEHQIHHRCDGGDGHVTEEEPKGLWARARKYVYGNALLVGILSLLWLVIRTGRKPSRINYPCQKAALTNVSVFLGAAALPIAARLPRYLAPGRAWPRLNRFVKVGEVVLAAGLAVLLVVGLAGRMGGNGGRSHDEMKAAAAGLKAVEMRSGEAGASSIYVAENIPNQSEYGVNTLINVMDANGQDFFKSDRPGGGGAAGPGGIIGRDDIVMIKVNGEWRWRGGTNSDVVKGLVEAITNHPDGFTGEVVIVENGQWDSYMDNRADNQNPNGCNAEDITQSYNDVALMYAAKGHKVSVYDWTAVQTLSVGEFGGGDMRDGYCYVPEIEEGYPKFTTVYGTRISARYGWWNGSSYDNGRVRFLNVPVLKDHSGAGVTCCVKHYMGFQDLWQGTQNAPHTPMINNGLFGSVMHVCRYPDLNIVDAVWVTPAGGPNGPYASAVRANKLLASQDPIALDYYAAKHVLLPVSGNSKHNPDVAGNTFRTMLFSTRDVLLAAGRQVTTDEAMMNVYTGAPPDVPPATAFDYYLAEGCTAYGYETWVLVANPNDEAATVSISYFTDSGCRNADPITVPPRSRLTVNAASCIWEQNAGVRVGSDRPVYVERAMYWSDRAEGHDSTGTDAGAAEWYVSEGHTADGFDDWLEILNPGSEPASAAVSYYTPGGTVAGPTVSVAPYARSTVHVNEVVPSGDVSAKVTSDRPVVVEGSLYWDSRRGGNGSIGVTAPATDWYLAEGCTGWGFDTYVQLLNPGTKDARVECEFMTGEEGADPIGRTITVPAGTRRTVWVNDVVQNKDVSTVVHSDEPIVAGRSMLWPVPGGKAGHVTNGMTAPATEVFLPEGCTAYGFDTWLLLQNPGDADVTATVTGMTEGGEESIGTFAVKSKQRVTVHVNEYYQGNLSLKVNATGPIACERGVYWNNRGGGTCSTGY